Protein 6OS7 (pdb70)

B-factor: mean 21.11, std 11.61, range [9.56, 206.02]

Nearest PDB structures (foldseek):
  6os7-assembly1_A-2  TM=1.002E+00  e=6.801E-70  Escherichia coli K-12
  4hgv-assembly1_B  TM=9.890E-01  e=6.592E-50  Sinorhizobium meliloti 1021
  3e04-assembly1_A  TM=9.870E-01  e=7.186E-49  Homo sapiens
  3gtd-assembly1_B-2  TM=9.877E-01  e=9.592E-42  Rickettsia prowazekii str. Madrid E
  6s43-assembly1_A  TM=9.532E-01  e=1.723E-41  Mycobacterium tuberculosis

Secondary structure (DSSP, 8-state):
---EEEEEETTEEEEEETT----HHHHHHHHH---SS-B--HHHHHHHHHHHHHHHHHHHHTTSS-HHHHHHHHHHHHHHHTTS-GGG---BSSS-TT-HHHHHHHHHHHHHHHHHHTT--SSTT-SS-IIIIITTT--HHHHHHHHHHHHHHHHIIIIIHHHHHHHHHHHHHHHHHTTT-EEEEEETTEEEEEEEHHHHHHHHHHHHHHHHHHHHHHHHHHTEE-TT-TTTSS-TTS-TTHHHHHHHHHHHHHTS--EE-S-HHHHHH--HHHHHHHHHHHHHHHHHHHHHHHHHHHT--SSSS--SEE----------HHHHHHHHHHHHHHHHHHHHHHHHTT-BTTB---HHHHHHHHHHHHHHHHHHHHHHHHHTGGG-EE-HHHHHHHHHHSSGGGGGGHHHH-HHHHHHHHHHHHHHT--HHHHHHHHTSS-HHHHHHH--GGGS--/-EEEEEETTEEEEEETT----HHHHHHHHH---SS-B--HHHHHHHHHHHHHHHHHHHHTTSS-HHHHHHHHHHHHHHHTTS-GGG---BSSS-TT-HHHHHHHHHHHHHHHHHHTT--SSTT-SS-IIIIITTT--HHHHHHHHHHHHHHHHIIIIIHHHHHHHHHHHHHHHHHTTT-EEEEEETTEEEEEEEHHHHHHHHHHHHHHHHHHHHHHHHHHTEE-TT-TTTSS-TTS-TTHHHHHHHHHHHHHTS--EE-S-HHHHHH--HHHHHHHHHHHHHHHHHHHHHHHHHHHT--SSSS---EE----S---TTSTT----HHHHHHHHHHHHHHHHHHHHHHHHTT-BTTB---HHHHHHHHHHHHHHHHHHHHHHHHHTGGG-EE-HHHHHHHHHHSSGGGGGGGGG--HHHHHHT--HHHHHHHTTSS-TTHHHHH--GGGS--

Sequence (905 aa):
MNTVRSEKDSMGAIDVVPADKLWGAQTQRSSLLEHFRRISTEKMPTSLIHALALTKRAAAKVNEDLGLLSEEKASAIRQAADEVLAGQHDDDEFPLAIWQTTGSGTQSNMMNMNEVLANRASELLGGVRGMMEAKVHPNDDVNKSQSSNDVFPTAMHVAALLALRKQLIPQLKTLTQTLNEKSSRAFADIVKIGRTHLQDATTPLTLGQEISGWVAMLEHNLKHIEYSLPHVAELALGGTAVGTGLNTHPEYARRVVADELAVITCAPFVTAPNKFEALATCDALVQAHGALKGLAASLMKIANDVRWLASGPRCGIGEISSIPENEPKKVVNNPTQCEALTMLCCQVMGNDVAINMGGASGNFELNVFRPMVIHNFLQSVRLLADGMESFNKHCAVGIEPNNRERINQLLNESSLMLVTALNTTHIGYDKAAEIAKKAHKEGLTLKAAALALGYLSEAEFDSSWVRPEQMVGTVRSEKDSMGAIDVVPADKLWGAQTQRSSLEHFRISTEKMPTSLLIHALLALTKRAAAKVNEDLGLLSEEKASSAIRQAADEVLAGQHDDDEFPLAIWQTTGSGTQQSNMNMNEVLANRASELLGGVRGMEAKVHPNDDVNKSQSSNDVFPTAMHVAALLALRKQQLIPQLKTLTQTLNEKSRAFADIVKIGRTHLQDATPLTLGQEISGWVAMLEHNLKHIEYSLPHVAELALGGTAVGTGLNTHPEYARRVVADELAVITCAPFVTAPNKFEALLATCDALVQAHGALKGLAASLMKIANDVRWLASGPRCGIIGEISSIPENEPGSSSIMPGKVNPTQCEALTMLCCQVMGNDVAINMGGASGNFELNVFRRPMVIHNFLQSVRLLADGMEESFNKHCAVGIEPNRRERINQLLNESLMLVTALNTHIAKKAHKEGLTLKAAALALGYLSEAEFDSWVRPEQMVG

Solvent-accessible surface area: 35955 Å² total; per-residue (Å²): 157,151,81,75,36,65,18,127,28,119,141,27,75,20,74,0,37,28,69,46,5,10,2,7,65,0,15,35,6,43,76,122,64,174,85,76,108,57,87,19,24,75,43,0,11,47,2,0,0,22,0,1,55,0,0,5,74,2,1,43,72,31,69,81,11,60,101,110,58,0,45,4,1,37,91,0,0,56,21,2,49,73,41,112,23,82,111,18,21,25,5,4,2,81,21,30,18,1,0,45,35,2,1,20,2,0,0,9,0,0,0,10,56,0,0,49,54,45,66,18,86,70,13,128,133,27,106,3,84,31,68,89,11,4,20,56,27,21,21,14,14,0,0,0,4,0,0,0,24,0,4,0,1,29,8,1,91,136,85,0,14,53,43,0,109,64,0,18,96,10,0,56,92,23,13,176,64,10,58,116,12,15,0,4,0,18,14,69,117,124,78,9,32,0,0,7,1,2,43,7,0,25,4,3,8,6,2,0,96,34,3,33,116,18,1,69,62,6,25,82,12,0,6,27,2,3,2,7,0,15,35,2,6,19,9,36,134,33,66,129,85,1,23,152,89,0,1,66,20,0,24,108,54,23,107,4,79,5,77,36,2,109,26,29,26,6,16,0,6,6,3,8,3,0,0,13,1,0,1,7,0,0,3,0,0,0,0,0,25,5,1,0,24,0,0,74,135,0,26,31,46,134,210,132,34,27,10,0,3,47,40,46,114,70,76,163,215,58,68,34,46,35,0,64,49,2,12,134,22,0,78,85,0,29,40,5,1,56,33,0,3,129,0,1,6,38,0,38,8,8,2,0,39,84,5,4,34,0,0,28,13,0,3,44,0,2,105,48,0,1,83,9,0,72,37,2,14,116,74,3,0,76,26,1,86,18,54,136,155,64,2,76,79,38,2,93,95,8,53,73,6,20,69,18,0,49,129,88,32,31,155,121,88,2,43,75,0,20,154,39,1,133,141,77,71,58,55,6,52,42,0,0,73,71,54,63,63,16,52,91,74,70,21,67,77,60,10,83,16,93,140,14,13,93,154,79,39,59,17,128,37,127,134,18,69,20,87,0,41,42,113,40,6,14,0,3,48,0,25,36,3,40,95,116,62,192,88,73,108,58,94,19,22,80,37,0,12,45,2,0,0,21,0,1,56,0,0,5,65,3,1,40,76,29,67,78,12,58,125,114,57,0,52,4,1,36,89,0,0,55,21,3,53,70,42,111,18,97,94,12,19,32,6,4,1,80,20,33,18,0,0,37,29,2,0,11,1,0,0,7,0,0,0,8,56,0,0,50,56,48,69,18,86,67,11,129,130,27,107,2,81,29,63,90,10,4,23,58,25,20,23,16,15,0,0,0,6,0,0,0,26,0,4,0,2,20,9,1,93,139,73,0,14,56,48,0,106,56,0,20,115,12,0,64,106,24,12,190,72,7,49,133,27,18,0,4,0,19,15,73,115,122,89,9,22,0,0,7,0,2,42,7,0,25,3,3,9,6,1,0,89,33,4,24,95,15,1,54,69,6,26,77,11,0,6,25,1,3,1,7,0,14,32,2,7,21,12,40,138,33,66,127,82,1,22,155,90,0,1,63,25,0,25,108,49,17,107,5,81,6,76,35,2,107,26,26,26,6,15,0,6,7,3,7,3,0,0,13,1,0,1,8,0,0,2,0,0,0,0,0,24,4,0,0,22,0,0,74,132,0,26,30,42,85,205,132,34,26,11,0,4,47,24,46,102,72,85,134,58,59,119,157,112,109,39,115,52,77,26,44,32,0,65,49,2,11,132,22,0,77,84,0,28,41,6,1,58,34,0,3,128,0,1,6,39,1,38,9,6,2,0,39,84,5,4,34,0,0,28,13,0,2,43,0,1,90,49,0,1,89,9,0,54,38,1,14,123,74,2,0,74,23,0,80,11,50,129,148,70,2,75,69,40,2,67,104,11,62,46,5,44,54,23,14,102,131,83,115,54,149,68,1,128,151,98,70,63,63,9,53,42,2,11,64,72,78,62,140,15,41,114,71,65,23,72,71,66,10,83,12,90,136,10,27,70

GO terms:
  GO:0004333 fumarate hydratase activity (F, IDA)
  GO:0042802 identical protein binding (F, IDA)
  GO:0006979 response to oxidative stress (P, IEP)

Organism: Escherichia coli (strain K12) (NCBI:txid83333)

CATH classification: 1.10.275.10 (+2 more: 1.20.200.10, 1.10.40.30)

InterPro domains:
  IPR000362 Fumarate lyase family [PR00149] (134-152)
  IPR000362 Fumarate lyase family [PR00149] (180-198)
  IPR000362 Fumarate lyase family [PR00149] (271-298)
  IPR000362 Fumarate lyase family [PR00149] (317-333)
  IPR005677 Fumarate hydratase, class II [MF_00743] (4-462)
  IPR005677 Fumarate hydratase, class II [PTHR11444] (2-462)
  IPR005677 Fumarate hydratase, class II [TIGR00979] (4-461)
  IPR005677 Fumarate hydratase, class II [cd01362] (5-459)
  IPR008948 L-Aspartase-like [SSF48557] (5-459)
  IPR018951 Fumarase C, C-terminal [PF10415] (408-460)
  IPR020557 Fumarate lyase, conserved site [PS00163] (317-326)
  IPR022761 Fumarate lyase, N-terminal [PF00206] (12-342)
  IPR024083 Fumarase/histidase, N-terminal [G3DSA:1.10.275.10] (5-138)

Structure (mmCIF, N/CA/C/O backbone):
data_6OS7
#
_entry.id   6OS7
#
_cell.length_a   103.521
_cell.length_b   217.598
_cell.length_c   86.266
_cell.angle_alpha   90.00
_cell.angle_beta   90.00
_cell.angle_gamma   90.00
#
_symmetry.space_group_name_H-M   'C 2 2 21'
#
loop_
_entity.id
_entity.type
_entity.pdbx_description
1 polymer 'Fumarate hydratase class II'
2 non-polymer 'CITRATE ANION'
3 non-polymer GLYCEROL
4 water water
#
loop_
_atom_site.group_PDB
_atom_site.id
_atom_site.type_symbol
_atom_site.label_atom_id
_atom_site.label_alt_id
_atom_site.label_comp_id
_atom_site.label_asym_id
_atom_site.label_entity_id
_atom_site.label_seq_id
_atom_site.pdbx_PDB_ins_code
_atom_site.Cartn_x
_atom_site.Cartn_y
_atom_site.Cartn_z
_atom_site.occupancy
_atom_site.B_iso_or_equiv
_atom_site.auth_seq_id
_atom_site.auth_comp_id
_atom_site.auth_asym_id
_atom_site.auth_atom_id
_atom_site.pdbx_PDB_model_num
ATOM 1 N N . MET A 1 1 ? 6.672 -11.778 29.496 1.00 29.87 1 MET A N 1
ATOM 2 C CA . MET A 1 1 ? 7.612 -12.674 30.166 1.00 27.31 1 MET A CA 1
ATOM 3 C C . MET A 1 1 ? 8.003 -12.152 31.551 1.00 24.26 1 MET A C 1
ATOM 4 O O . MET A 1 1 ? 8.245 -10.966 31.731 1.00 26.01 1 MET A O 1
ATOM 9 N N . ASN A 1 2 ? 8.074 -13.045 32.535 1.00 17.94 2 ASN A N 1
ATOM 10 C CA . ASN A 1 2 ? 8.474 -12.645 33.881 1.00 16.69 2 ASN A CA 1
ATOM 11 C C . ASN A 1 2 ? 9.983 -12.700 34.083 1.00 16.71 2 ASN A C 1
ATOM 12 O O . ASN A 1 2 ? 10.535 -11.913 34.860 1.00 18.07 2 ASN A O 1
ATOM 17 N N . THR A 1 3 ? 10.661 -13.619 33.406 1.00 15.98 3 THR A N 1
ATOM 18 C CA . THR A 1 3 ? 12.085 -13.832 33.624 1.00 15.41 3 THR A CA 1
ATOM 19 C C . THR A 1 3 ? 12.875 -12.577 33.263 1.00 14.89 3 THR A C 1
ATOM 20 O O . THR A 1 3 ? 12.536 -11.841 32.327 1.00 16.05 3 THR A O 1
ATOM 24 N N . VAL A 1 4 ? 13.947 -12.335 34.017 1.00 15.34 4 VAL A N 1
ATOM 25 C CA . VAL A 1 4 ? 14.785 -11.159 33.840 1.00 16.03 4 VAL A CA 1
ATOM 26 C C . VAL A 1 4 ? 16.191 -11.582 33.440 1.00 17.19 4 VAL A C 1
ATOM 27 O O . VAL A 1 4 ? 16.579 -12.750 33.540 1.00 19.67 4 VAL A O 1
ATOM 31 N N . ARG A 1 5 ? 16.948 -10.593 32.971 1.00 18.69 5 ARG A N 1
ATOM 32 C CA . ARG A 1 5 ? 18.370 -10.690 32.696 1.00 23.97 5 ARG A CA 1
ATOM 33 C C . ARG A 1 5 ? 19.024 -9.557 33.475 1.00 26.62 5 ARG A C 1
ATOM 34 O O . ARG A 1 5 ? 18.586 -8.404 33.375 1.00 28.02 5 ARG A O 1
ATOM 42 N N . SER A 1 6 ? 20.017 -9.887 34.298 1.00 30.26 6 SER A N 1
ATOM 43 C CA . SER A 1 6 ? 20.679 -8.902 35.143 1.00 34.07 6 SER A CA 1
ATOM 44 C C . SER A 1 6 ? 21.803 -8.236 34.369 1.00 35.90 6 SER A C 1
ATOM 45 O O . SER A 1 6 ? 22.677 -8.915 33.819 1.00 37.77 6 SER A O 1
ATOM 48 N N . GLU A 1 7 ? 21.781 -6.910 34.344 1.00 36.17 7 GLU A N 1
ATOM 49 C CA . GLU A 1 7 ? 22.857 -6.111 33.787 1.00 38.35 7 GLU A CA 1
ATOM 50 C C . GLU A 1 7 ? 23.339 -5.121 34.835 1.00 43.91 7 GLU A C 1
ATOM 51 O O . GLU A 1 7 ? 22.609 -4.766 35.763 1.00 44.37 7 GLU A O 1
ATOM 57 N N . LYS A 1 8 ? 24.580 -4.674 34.677 1.00 48.33 8 LYS A N 1
ATOM 58 C CA . LYS A 1 8 ? 25.229 -3.842 35.679 1.00 52.96 8 LYS A CA 1
ATOM 59 C C . LYS A 1 8 ? 25.882 -2.645 35.008 1.00 54.81 8 LYS A C 1
ATOM 60 O O . LYS A 1 8 ? 26.543 -2.791 33.975 1.00 55.40 8 LYS A O 1
ATOM 66 N N . ASP A 1 9 ? 25.678 -1.461 35.589 1.00 55.47 9 ASP A N 1
ATOM 67 C CA . ASP A 1 9 ? 26.420 -0.267 35.201 1.00 55.67 9 ASP A CA 1
ATOM 68 C C . ASP A 1 9 ? 27.028 0.363 36.448 1.00 55.11 9 ASP A C 1
ATOM 69 O O . ASP A 1 9 ? 26.990 -0.243 37.523 1.00 54.70 9 ASP A O 1
ATOM 74 N N . SER A 1 10 ? 27.575 1.577 36.330 1.00 54.66 10 SER A N 1
ATOM 75 C CA . SER A 1 10 ? 28.287 2.178 37.455 1.00 52.99 10 SER A CA 1
ATOM 76 C C . SER A 1 10 ? 27.404 2.395 38.680 1.00 51.51 10 SER A C 1
ATOM 77 O O . SER A 1 10 ? 27.938 2.629 39.770 1.00 52.12 10 SER A O 1
ATOM 80 N N . MET A 1 11 ? 26.081 2.328 38.536 1.00 49.07 11 MET A N 1
ATOM 81 C CA . MET A 1 11 ? 25.184 2.472 39.675 1.00 47.96 11 MET A CA 1
ATOM 82 C C . MET A 1 11 ? 24.809 1.145 40.313 1.00 49.11 11 MET A C 1
ATOM 83 O O . MET A 1 11 ? 24.126 1.144 41.344 1.00 50.27 11 MET A O 1
ATOM 88 N N . GLY A 1 12 ? 25.218 0.025 39.726 1.00 47.83 12 GLY A N 1
ATOM 89 C CA . GLY A 1 12 ? 24.885 -1.274 40.266 1.00 46.56 12 GLY A CA 1
ATOM 90 C C . GLY A 1 12 ? 24.156 -2.151 39.272 1.00 44.44 12 GLY A C 1
ATOM 91 O O . GLY A 1 12 ? 24.151 -1.880 38.068 1.00 44.48 12 GLY A O 1
ATOM 92 N N . ALA A 1 13 ? 23.538 -3.213 39.769 1.00 42.04 13 ALA A N 1
ATOM 93 C CA . ALA A 1 13 ? 22.837 -4.157 38.917 1.00 38.74 13 ALA A CA 1
ATOM 94 C C . ALA A 1 13 ? 21.385 -3.731 38.745 1.00 36.67 13 ALA A C 1
ATOM 95 O O . ALA A 1 13 ? 20.784 -3.135 39.643 1.00 38.22 13 ALA A O 1
ATOM 97 N N . ILE A 1 14 ? 20.829 -4.032 37.572 1.00 33.18 14 ILE A N 1
ATOM 98 C CA . ILE A 1 14 ? 19.425 -3.758 37.277 1.00 29.01 14 ILE A CA 1
ATOM 99 C C . ILE A 1 14 ? 18.868 -4.860 36.386 1.00 27.19 14 ILE A C 1
ATOM 100 O O . ILE A 1 14 ? 19.512 -5.284 35.419 1.00 28.64 14 ILE A O 1
ATOM 105 N N . ASP A 1 15 ? 17.664 -5.316 36.713 1.00 24.30 15 ASP A N 1
ATOM 106 C CA . ASP A 1 15 ? 17.000 -6.351 35.936 1.00 22.43 15 ASP A CA 1
ATOM 107 C C . ASP A 1 15 ? 16.305 -5.767 34.711 1.00 19.70 15 ASP A C 1
ATOM 108 O O . ASP A 1 15 ? 15.632 -4.732 34.785 1.00 20.15 15 ASP A O 1
ATOM 113 N N . VAL A 1 16 ? 16.448 -6.465 33.591 1.00 18.53 16 VAL A N 1
ATOM 114 C CA A VAL A 1 16 ? 15.858 -6.108 32.303 0.82 18.15 16 VAL A CA 1
ATOM 115 C CA B VAL A 1 16 ? 15.791 -6.081 32.348 0.18 17.86 16 VAL A CA 1
ATOM 116 C C . VAL A 1 16 ? 14.978 -7.282 31.879 1.00 17.29 16 VAL A C 1
ATOM 117 O O . VAL A 1 16 ? 15.343 -8.429 32.164 1.00 17.86 16 VAL A O 1
ATOM 124 N N . PRO A 1 17 ? 13.851 -7.081 31.192 1.00 16.87 17 PRO A N 1
ATOM 125 C CA . PRO A 1 17 ? 13.066 -8.243 30.739 1.00 17.48 17 PRO A CA 1
ATOM 126 C C . PRO A 1 17 ? 13.903 -9.118 29.817 1.00 16.57 17 PRO A C 1
ATOM 127 O O . PRO A 1 17 ? 14.539 -8.627 28.882 1.00 17.08 17 PRO A O 1
ATOM 131 N N . ALA A 1 18 ? 13.892 -10.429 30.077 1.00 16.85 18 ALA A N 1
ATOM 132 C CA . ALA A 1 18 ? 14.744 -11.329 29.308 1.00 17.98 18 ALA A CA 1
ATOM 133 C C . ALA A 1 18 ? 14.365 -11.383 27.831 1.00 18.40 18 ALA A C 1
ATOM 134 O O . ALA A 1 18 ? 15.228 -11.679 26.990 1.00 20.77 18 ALA A O 1
ATOM 136 N N . ASP A 1 19 ? 13.111 -11.102 27.487 1.00 18.29 19 ASP A N 1
ATOM 137 C CA . ASP A 1 19 ? 12.669 -11.165 26.100 1.00 18.50 19 ASP A CA 1
ATOM 138 C C . ASP A 1 19 ? 12.836 -9.841 25.359 1.00 16.89 19 ASP A C 1
ATOM 139 O O . ASP A 1 19 ? 12.297 -9.692 24.259 1.00 20.28 19 ASP A O 1
ATOM 144 N N . LYS A 1 20 ? 13.572 -8.888 25.920 1.00 16.04 20 LYS A N 1
ATOM 145 C CA . LYS A 1 20 ? 13.807 -7.610 25.264 1.00 16.30 20 LYS A CA 1
ATOM 146 C C . LYS A 1 20 ? 15.281 -7.447 24.920 1.00 15.98 20 LYS A C 1
ATOM 147 O O . LYS A 1 20 ? 16.165 -8.072 25.519 1.00 17.96 20 LYS A O 1
ATOM 153 N N . LEU A 1 21 ? 15.535 -6.595 23.930 1.00 15.55 21 LEU A N 1
ATOM 154 C CA . LEU A 1 21 ? 16.884 -6.337 23.440 1.00 15.78 21 LEU A CA 1
ATOM 155 C C . LEU A 1 21 ? 17.519 -5.087 24.038 1.00 16.15 21 LEU A C 1
ATOM 156 O O . LEU A 1 21 ? 18.698 -4.825 23.771 1.00 16.53 21 LEU A O 1
ATOM 161 N N . TRP A 1 22 ? 16.772 -4.291 24.800 1.00 16.09 22 TRP A N 1
ATOM 162 C CA . TRP A 1 22 ? 17.370 -3.117 25.416 1.00 14.44 22 TRP A CA 1
ATOM 163 C C . TRP A 1 22 ? 18.229 -3.513 26.618 1.00 16.18 22 TRP A C 1
ATOM 164 O O . TRP A 1 22 ? 18.302 -4.683 27.006 1.00 17.16 22 TRP A O 1
ATOM 175 N N . GLY A 1 23 ? 18.906 -2.526 27.210 1.00 15.19 23 GLY A N 1
ATOM 176 C CA . GLY A 1 23 ? 19.811 -2.801 28.305 1.00 17.38 23 GLY A CA 1
ATOM 177 C C . GLY A 1 23 ? 19.606 -1.938 29.532 1.00 17.41 23 GLY A C 1
ATOM 178 O O . GLY A 1 23 ? 18.527 -1.377 29.747 1.00 16.15 23 GLY A O 1
ATOM 179 N N . ALA A 1 24 ? 20.660 -1.825 30.344 1.00 20.23 24 ALA A N 1
ATOM 180 C CA . ALA A 1 24 ? 20.552 -1.181 31.651 1.00 20.00 24 ALA A CA 1
ATOM 181 C C . ALA A 1 24 ? 20.119 0.282 31.544 1.00 19.47 24 ALA A C 1
ATOM 182 O O . ALA A 1 24 ? 19.299 0.749 32.345 1.00 20.54 24 ALA A O 1
ATOM 184 N N . GLN A 1 25 ? 20.676 1.033 30.586 1.00 20.64 25 GLN A N 1
ATOM 185 C CA . GLN A 1 25 ? 20.338 2.453 30.482 1.00 22.18 25 GLN A CA 1
ATOM 186 C C . GLN A 1 25 ? 18.879 2.654 30.094 1.00 19.72 25 GLN A C 1
ATOM 187 O O . GLN A 1 25 ? 18.191 3.521 30.654 1.00 20.89 25 GLN A O 1
ATOM 193 N N . THR A 1 26 ? 18.393 1.882 29.121 1.00 18.56 26 THR A N 1
ATOM 194 C CA . THR A 1 26 ? 16.983 1.963 28.758 1.00 15.78 26 THR A CA 1
ATOM 195 C C . THR A 1 26 ? 16.098 1.601 29.947 1.00 15.60 26 THR A C 1
ATOM 196 O O . THR A 1 26 ? 15.087 2.267 30.210 1.00 15.98 26 THR A O 1
ATOM 200 N N . GLN A 1 27 ? 16.473 0.556 30.692 1.00 15.10 27 GLN A N 1
ATOM 201 C CA . GLN A 1 27 ? 15.670 0.152 31.843 1.00 14.92 27 GLN A CA 1
ATOM 202 C C . GLN A 1 27 ? 15.604 1.248 32.896 1.00 15.80 27 GLN A C 1
ATOM 203 O O . GLN A 1 27 ? 14.535 1.510 33.458 1.00 15.69 27 GLN A O 1
ATOM 209 N N . ARG A 1 28 ? 16.738 1.884 33.198 1.00 18.33 28 ARG A N 1
ATOM 210 C CA . ARG A 1 28 ? 16.720 2.960 34.185 1.00 18.74 28 ARG A CA 1
ATOM 211 C C . ARG A 1 28 ? 15.841 4.117 33.717 1.00 19.45 28 ARG A C 1
ATOM 212 O O . ARG A 1 28 ? 15.085 4.696 34.510 1.00 19.72 28 ARG A O 1
ATOM 220 N N A SER A 1 29 ? 15.915 4.452 32.431 0.49 19.82 29 SER A N 1
ATOM 221 N N B SER A 1 29 ? 15.924 4.476 32.432 0.51 19.41 29 SER A N 1
ATOM 222 C CA A SER A 1 29 ? 15.122 5.555 31.904 0.49 20.62 29 SER A CA 1
ATOM 223 C CA B SER A 1 29 ? 15.096 5.569 31.920 0.51 19.93 29 SER A CA 1
ATOM 224 C C A SER A 1 29 ? 13.635 5.231 31.968 0.49 20.48 29 SER A C 1
ATOM 225 C C B SER A 1 29 ? 13.622 5.217 32.014 0.51 20.05 29 SER A C 1
ATOM 226 O O A SER A 1 29 ? 12.815 6.068 32.367 0.49 20.46 29 SER A O 1
ATOM 227 O O B SER A 1 29 ? 12.797 6.024 32.461 0.51 19.39 29 SER A O 1
ATOM 232 N N . LEU A 1 30 ? 13.270 4.007 31.588 1.00 18.88 30 LEU A N 1
ATOM 233 C CA A LEU A 1 30 ? 11.867 3.619 31.607 0.53 19.57 30 LEU A CA 1
ATOM 234 C CA B LEU A 1 30 ? 11.870 3.620 31.606 0.47 19.66 30 LEU A CA 1
ATOM 235 C C . LEU A 1 30 ? 11.314 3.627 33.024 1.00 17.95 30 LEU A C 1
ATOM 236 O O . LEU A 1 30 ? 10.140 3.968 33.232 1.00 19.88 30 LEU A O 1
ATOM 245 N N . GLU A 1 31 ? 12.156 3.324 34.011 1.00 17.15 31 GLU A N 1
ATOM 246 C CA . GLU A 1 31 ? 11.732 3.260 35.398 1.00 18.53 31 GLU A CA 1
ATOM 247 C C . GLU A 1 31 ? 11.646 4.648 36.040 1.00 18.27 31 GLU A C 1
ATOM 248 O O . GLU A 1 31 ? 10.834 4.844 36.951 1.00 20.68 31 GLU A O 1
ATOM 254 N N . HIS A 1 32 ? 12.441 5.629 35.572 1.00 16.36 32 HIS A N 1
ATOM 255 C CA . HIS A 1 32 ? 12.502 6.962 36.179 1.00 16.13 32 HIS A CA 1
ATOM 256 C C . HIS A 1 32 ? 11.627 8.007 35.493 1.00 15.05 32 HIS A C 1
ATOM 257 O O . HIS A 1 32 ? 11.446 9.094 36.059 1.00 16.17 32 HIS A O 1
ATOM 264 N N . PHE A 1 33 ? 11.093 7.726 34.302 1.00 15.08 33 PHE A N 1
ATOM 265 C CA . PHE A 1 33 ? 10.311 8.700 33.533 1.00 15.14 33 PHE A CA 1
ATOM 266 C C . PHE A 1 33 ? 8.969 8.088 33.135 1.00 15.85 33 PHE A C 1
ATOM 267 O O . PHE A 1 33 ? 8.650 7.919 31.956 1.00 17.80 33 PHE A O 1
ATOM 275 N N A ARG A 1 34 ? 8.175 7.740 34.148 0.50 14.98 34 ARG A N 1
ATOM 276 N N B ARG A 1 34 ? 8.170 7.759 34.150 0.50 15.04 34 ARG A N 1
ATOM 277 C CA A ARG A 1 34 ? 6.842 7.171 33.940 0.50 15.07 34 ARG A CA 1
ATOM 278 C CA B ARG A 1 34 ? 6.841 7.181 33.952 0.50 15.41 34 ARG A CA 1
ATOM 279 C C A ARG A 1 34 ? 5.838 8.318 33.852 0.50 15.34 34 ARG A C 1
ATOM 280 C C B ARG A 1 34 ? 5.834 8.322 33.853 0.50 15.53 34 ARG A C 1
ATOM 281 O O A ARG A 1 34 ? 5.036 8.565 34.752 0.50 16.65 34 ARG A O 1
ATOM 282 O O B ARG A 1 34 ? 5.029 8.572 34.750 0.50 16.91 34 ARG A O 1
ATOM 297 N N . ILE A 1 35 ? 5.914 9.038 32.736 1.00 14.00 35 ILE A N 1
ATOM 298 C CA . ILE A 1 35 ? 5.178 10.287 32.544 1.00 12.93 35 ILE A CA 1
ATOM 299 C C . ILE A 1 35 ? 4.293 10.148 31.316 1.00 12.64 35 ILE A C 1
ATOM 300 O O . ILE A 1 35 ? 4.798 10.089 30.183 1.00 13.31 35 ILE A O 1
ATOM 305 N N . SER A 1 36 ? 2.979 10.107 31.538 1.00 12.41 36 SER A N 1
ATOM 306 C CA . SER A 1 36 ? 1.987 10.109 30.450 1.00 12.89 36 SER A CA 1
ATOM 307 C C . SER A 1 36 ? 2.209 8.891 29.531 1.00 12.73 36 SER A C 1
ATOM 308 O O . SER A 1 36 ? 2.719 7.846 29.960 1.00 14.64 36 SER A O 1
ATOM 311 N N . THR A 1 37 ? 1.818 9.008 28.257 1.00 11.83 37 THR A N 1
ATOM 312 C CA . THR A 1 37 ? 1.779 7.884 27.334 1.00 13.20 37 THR A CA 1
ATOM 313 C C . THR A 1 37 ? 2.524 8.129 26.026 1.00 12.71 37 THR A C 1
ATOM 314 O O . THR A 1 37 ? 2.666 7.192 25.229 1.00 14.88 37 THR A O 1
ATOM 318 N N . GLU A 1 38 ? 2.988 9.349 25.770 1.00 11.87 38 GLU A N 1
ATOM 319 C CA . GLU A 1 38 ? 3.652 9.679 24.516 1.00 11.23 38 GLU A CA 1
ATOM 320 C C . GLU A 1 38 ? 5.068 9.114 24.489 1.00 11.62 38 GLU A C 1
ATOM 321 O O . GLU A 1 38 ? 5.846 9.330 25.425 1.00 12.04 38 GLU A O 1
ATOM 327 N N . LYS A 1 39 ? 5.377 8.433 23.400 1.00 12.84 39 LYS A N 1
ATOM 328 C CA . LYS A 1 39 ? 6.713 7.807 23.208 1.00 12.33 39 LYS A CA 1
ATOM 329 C C . LYS A 1 39 ? 7.306 8.344 21.903 1.00 13.60 39 LYS A C 1
ATOM 330 O O . LYS A 1 39 ? 6.639 9.049 21.174 1.00 13.14 39 LYS A O 1
ATOM 336 N N . MET A 1 40 ? 8.549 7.977 21.607 1.00 13.21 40 MET A N 1
ATOM 337 C CA . MET A 1 40 ? 9.111 8.373 20.321 1.00 13.29 40 MET A CA 1
ATOM 338 C C . MET A 1 40 ? 8.273 7.792 19.185 1.00 13.43 40 MET A C 1
ATOM 339 O O . MET A 1 40 ? 7.897 6.619 19.235 1.00 14.50 40 MET A O 1
ATOM 344 N N . PRO A 1 41 ? 7.962 8.570 18.151 1.00 12.52 41 PRO A N 1
ATOM 345 C CA . PRO A 1 41 ? 7.193 8.017 17.030 1.00 12.53 41 PRO A CA 1
ATOM 346 C C . PRO A 1 41 ? 8.088 7.148 16.155 1.00 12.18 41 PRO A C 1
ATOM 347 O O . PRO A 1 41 ? 9.316 7.273 16.150 1.00 12.81 41 PRO A O 1
ATOM 351 N N . THR A 1 42 ? 7.443 6.247 15.410 1.00 13.35 42 THR A N 1
ATOM 352 C CA . THR A 1 42 ? 8.180 5.324 14.545 1.00 14.72 42 THR A CA 1
ATOM 353 C C . THR A 1 42 ? 9.136 6.060 13.609 1.00 13.56 42 THR A C 1
ATOM 354 O O . THR A 1 42 ? 10.260 5.607 13.372 1.00 14.63 42 THR A O 1
ATOM 358 N N . SER A 1 43 ? 8.709 7.204 13.072 1.00 13.37 43 SER A N 1
ATOM 359 C CA . SER A 1 43 ? 9.563 7.959 12.156 1.00 12.44 43 SER A CA 1
ATOM 360 C C . SER A 1 43 ? 10.894 8.322 12.808 1.00 13.40 43 SER A C 1
ATOM 361 O O . SER A 1 43 ? 11.949 8.269 12.156 1.00 13.51 43 SER A O 1
ATOM 364 N N . LEU A 1 44 ? 10.862 8.711 14.089 1.00 13.38 44 LEU A N 1
ATOM 365 C CA . LEU A 1 44 ? 12.085 9.094 14.786 1.00 12.22 44 LEU A CA 1
ATOM 366 C C . LEU A 1 44 ? 12.944 7.876 15.095 1.00 12.44 44 LEU A C 1
ATOM 367 O O . LEU A 1 44 ? 14.169 7.918 14.926 1.00 12.84 44 LEU A O 1
ATOM 372 N N . ILE A 1 45 ? 12.324 6.784 15.556 1.00 12.61 45 ILE A N 1
ATOM 373 C CA . ILE A 1 45 ? 13.070 5.543 15.769 1.00 13.20 45 ILE A CA 1
ATOM 374 C C . ILE A 1 45 ? 13.791 5.130 14.488 1.00 12.68 45 ILE A C 1
ATOM 375 O O . ILE A 1 45 ? 14.975 4.768 14.504 1.00 13.79 45 ILE A O 1
ATOM 380 N N . HIS A 1 46 ? 13.080 5.164 13.358 1.00 13.33 46 HIS A N 1
ATOM 381 C CA . HIS A 1 46 ? 13.706 4.818 12.082 1.00 12.91 46 HIS A CA 1
ATOM 382 C C . HIS A 1 46 ? 14.854 5.762 11.750 1.00 12.64 46 HIS A C 1
ATOM 383 O O . HIS A 1 46 ? 15.898 5.327 11.247 1.00 13.74 46 HIS A O 1
ATOM 390 N N . ALA A 1 47 ? 14.673 7.064 11.999 1.00 13.08 47 ALA A N 1
ATOM 391 C CA . ALA A 1 47 ? 15.743 8.023 11.726 1.00 14.44 47 ALA A CA 1
ATOM 392 C C . ALA A 1 47 ? 16.964 7.761 12.603 1.00 14.17 47 ALA A C 1
ATOM 393 O O . ALA A 1 47 ? 18.104 7.917 12.145 1.00 14.97 47 ALA A O 1
ATOM 395 N N . LEU A 1 48 ? 16.753 7.351 13.864 1.00 13.15 48 LEU A N 1
ATOM 396 C CA . LEU A 1 48 ? 17.885 6.964 14.710 1.00 13.77 48 LEU A CA 1
ATOM 397 C C . LEU A 1 48 ? 18.599 5.745 14.142 1.00 13.72 48 LEU A C 1
ATOM 398 O O . LEU A 1 48 ? 19.836 5.680 14.150 1.00 14.25 48 LEU A O 1
ATOM 403 N N . ALA A 1 49 ? 17.835 4.757 13.664 1.00 13.49 49 ALA A N 1
ATOM 404 C CA . ALA A 1 49 ? 18.443 3.565 13.082 1.00 13.88 49 ALA A CA 1
ATOM 405 C C . ALA A 1 49 ? 19.246 3.915 11.837 1.00 13.86 49 ALA A C 1
ATOM 406 O O . ALA A 1 49 ? 20.358 3.401 11.647 1.00 14.38 49 ALA A O 1
ATOM 408 N N . LEU A 1 50 ? 18.699 4.788 10.975 1.00 14.49 50 LEU A N 1
ATOM 409 C CA . LEU A 1 50 ? 19.452 5.238 9.805 1.00 14.25 50 LEU A CA 1
ATOM 410 C C . LEU A 1 50 ? 20.750 5.915 10.220 1.00 14.85 50 LEU A C 1
ATOM 411 O O . LEU A 1 50 ? 21.801 5.704 9.598 1.00 14.90 50 LEU A O 1
ATOM 416 N N . THR A 1 51 ? 20.690 6.742 11.267 1.00 13.85 51 THR A N 1
ATOM 417 C CA . THR A 1 51 ? 21.876 7.453 11.735 1.00 14.19 51 THR A CA 1
ATOM 418 C C . THR A 1 51 ? 22.960 6.476 12.188 1.00 14.92 51 THR A C 1
ATOM 419 O O . THR A 1 51 ? 24.137 6.631 11.835 1.00 16.15 51 THR A O 1
ATOM 423 N N . LYS A 1 52 ? 22.578 5.449 12.957 1.00 15.06 52 LYS A N 1
ATOM 424 C CA . LYS A 1 52 ? 23.549 4.447 13.396 1.00 15.44 52 LYS A CA 1
ATOM 425 C C . LYS A 1 52 ? 24.072 3.625 12.224 1.00 14.73 52 LYS A C 1
ATOM 426 O O . LYS A 1 52 ? 25.244 3.224 12.213 1.00 16.05 52 LYS A O 1
ATOM 432 N N . ARG A 1 53 ? 23.205 3.325 11.251 1.00 15.19 53 ARG A N 1
ATOM 433 C CA . ARG A 1 53 ? 23.634 2.564 10.078 1.00 15.59 53 ARG A CA 1
ATOM 434 C C . ARG A 1 53 ? 24.687 3.327 9.291 1.00 15.34 53 ARG A C 1
ATOM 435 O O . ARG A 1 53 ? 25.687 2.749 8.841 1.00 16.38 53 ARG A O 1
ATOM 443 N N . ALA A 1 54 ? 24.470 4.630 9.107 1.00 15.74 54 ALA A N 1
ATOM 444 C CA . ALA A 1 54 ? 25.427 5.470 8.395 1.00 15.36 54 ALA A CA 1
ATOM 445 C C . ALA A 1 54 ? 26.730 5.607 9.170 1.00 15.84 54 ALA A C 1
ATOM 446 O O . ALA A 1 54 ? 27.819 5.529 8.586 1.00 16.97 54 ALA A O 1
ATOM 448 N N . ALA A 1 55 ? 26.641 5.804 10.487 1.00 15.74 55 ALA A N 1
ATOM 449 C CA . ALA A 1 55 ? 27.852 5.913 11.294 1.00 17.07 55 ALA A CA 1
ATOM 450 C C . ALA A 1 55 ? 28.670 4.628 11.235 1.00 16.79 55 ALA A C 1
ATOM 451 O O . ALA A 1 55 ? 29.901 4.677 11.149 1.00 18.25 55 ALA A O 1
ATOM 453 N N . ALA A 1 56 ? 28.008 3.465 11.293 1.00 17.10 56 ALA A N 1
ATOM 454 C CA . ALA A 1 56 ? 28.736 2.201 11.226 1.00 17.71 56 ALA A CA 1
ATOM 455 C C . ALA A 1 56 ? 29.475 2.073 9.903 1.00 17.31 56 ALA A C 1
ATOM 456 O O . ALA A 1 56 ? 30.624 1.622 9.869 1.00 19.25 56 ALA A O 1
ATOM 458 N N . LYS A 1 57 ? 28.830 2.468 8.803 1.00 17.04 57 LYS A N 1
ATOM 459 C CA . LYS A 1 57 ? 29.471 2.411 7.490 1.00 18.13 57 LYS A CA 1
ATOM 460 C C . LYS A 1 57 ? 30.707 3.303 7.430 1.00 18.39 57 LYS A C 1
ATOM 461 O O . LYS A 1 57 ? 31.769 2.884 6.953 1.00 18.76 57 LYS A O 1
ATOM 467 N N . VAL A 1 58 ? 30.588 4.547 7.903 1.00 18.56 58 VAL A N 1
ATOM 468 C CA . VAL A 1 58 ? 31.721 5.469 7.855 1.00 18.55 58 VAL A CA 1
ATOM 469 C C . VAL A 1 58 ? 32.829 5.014 8.798 1.00 19.07 58 VAL A C 1
ATOM 470 O O . VAL A 1 58 ? 34.014 5.049 8.446 1.00 20.57 58 VAL A O 1
ATOM 474 N N . ASN A 1 59 ? 32.474 4.574 10.008 1.00 18.82 59 ASN A N 1
ATOM 475 C CA . ASN A 1 59 ? 33.502 4.082 10.925 1.00 18.81 59 ASN A CA 1
ATOM 476 C C . ASN A 1 59 ? 34.271 2.916 10.313 1.00 20.03 59 ASN A C 1
ATOM 477 O O . ASN A 1 59 ? 35.488 2.802 10.495 1.00 21.09 59 ASN A O 1
ATOM 482 N N . GLU A 1 60 ? 33.579 2.042 9.577 1.00 20.11 60 GLU A N 1
ATOM 483 C CA . GLU A 1 60 ? 34.261 0.958 8.877 1.00 20.82 60 GLU A CA 1
ATOM 484 C C . GLU A 1 60 ? 35.179 1.499 7.787 1.00 20.97 60 GLU A C 1
ATOM 485 O O . GLU A 1 60 ? 36.339 1.080 7.679 1.00 22.84 60 GLU A O 1
ATOM 491 N N . ASP A 1 61 ? 34.676 2.426 6.962 1.00 21.26 61 ASP A N 1
ATOM 492 C CA . ASP A 1 61 ? 35.504 3.007 5.905 1.00 20.82 61 ASP A CA 1
ATOM 493 C C . ASP A 1 61 ? 36.779 3.615 6.476 1.00 21.84 61 ASP A C 1
ATOM 494 O O . ASP A 1 61 ? 37.839 3.565 5.843 1.00 24.93 61 ASP A O 1
ATOM 499 N N . LEU A 1 62 ? 36.691 4.216 7.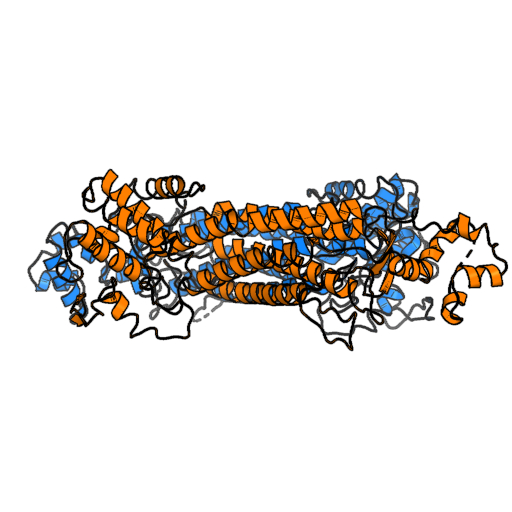657 1.00 22.14 62 LEU A N 1
ATOM 500 C CA . LEU A 1 62 ? 37.825 4.912 8.249 1.00 23.12 62 LEU A CA 1
ATOM 501 C C . LEU A 1 62 ? 38.745 3.995 9.047 1.00 24.54 62 LEU A C 1
ATOM 502 O O . LEU A 1 62 ? 39.729 4.478 9.620 1.00 26.65 62 LEU A O 1
ATOM 507 N N . GLY A 1 63 ? 38.456 2.695 9.099 1.00 24.18 63 GLY A N 1
ATOM 508 C CA . GLY A 1 63 ? 39.307 1.760 9.813 1.00 24.71 63 GLY A CA 1
ATOM 509 C C . GLY A 1 63 ? 39.110 1.752 11.311 1.00 25.74 63 GLY A C 1
ATOM 510 O O . GLY A 1 63 ? 39.940 1.182 12.028 1.00 27.66 63 GLY A O 1
ATOM 511 N N . LEU A 1 64 ? 38.025 2.348 11.802 1.00 25.35 64 LEU A N 1
ATOM 512 C CA . LEU A 1 64 ? 37.771 2.469 13.231 1.00 25.90 64 LEU A CA 1
ATOM 513 C C . LEU A 1 64 ? 36.884 1.361 13.777 1.00 26.66 64 LEU A C 1
ATOM 514 O O . LEU A 1 64 ? 36.861 1.146 14.995 1.00 29.44 64 LEU A O 1
ATOM 519 N N . LEU A 1 65 ? 36.152 0.661 12.917 1.00 25.34 65 LEU A N 1
ATOM 520 C CA . LEU A 1 65 ? 35.237 -0.389 13.339 1.00 25.26 65 LEU A CA 1
ATOM 521 C C . LEU A 1 65 ? 35.409 -1.568 12.397 1.00 24.99 65 LEU A C 1
ATOM 522 O O . LEU A 1 65 ? 35.486 -1.388 11.179 1.00 26.02 65 LEU A O 1
ATOM 527 N N . SER A 1 66 ? 35.469 -2.772 12.961 1.00 24.78 66 SER A N 1
ATOM 528 C CA . SER A 1 66 ? 35.722 -3.953 12.148 1.00 25.63 66 SER A CA 1
ATOM 529 C C . SER A 1 66 ? 34.577 -4.197 11.169 1.00 26.63 66 SER A C 1
ATOM 530 O O . SER A 1 66 ? 33.424 -3.819 11.406 1.00 26.72 66 SER A O 1
ATOM 533 N N . GLU A 1 67 ? 34.920 -4.836 10.050 1.00 29.38 67 GLU A N 1
ATOM 534 C CA . GLU A 1 67 ? 33.926 -5.206 9.051 1.00 32.08 67 GLU A CA 1
ATOM 535 C C . GLU A 1 67 ? 32.838 -6.079 9.662 1.00 29.16 67 GLU A C 1
ATOM 536 O O . GLU A 1 67 ? 31.646 -5.878 9.400 1.00 28.16 67 GLU A O 1
ATOM 542 N N . GLU A 1 68 ? 33.229 -7.049 10.489 1.00 29.15 68 GLU A N 1
ATOM 543 C CA . GLU A 1 68 ? 32.260 -7.981 11.055 1.00 28.48 68 GLU A CA 1
ATOM 544 C C . GLU A 1 68 ? 31.247 -7.262 11.944 1.00 26.39 68 GLU A C 1
ATOM 545 O O . GLU A 1 68 ? 30.036 -7.495 11.831 1.00 26.06 68 GLU A O 1
ATOM 551 N N . LYS A 1 69 ? 31.718 -6.363 12.813 1.00 24.73 69 LYS A N 1
ATOM 552 C CA . LYS A 1 69 ? 30.801 -5.639 13.690 1.00 24.61 69 LYS A CA 1
ATOM 553 C C . LYS A 1 69 ? 29.984 -4.611 12.917 1.00 23.55 69 LYS A C 1
ATOM 554 O O . LYS A 1 69 ? 28.778 -4.468 13.152 1.00 23.89 69 LYS A O 1
ATOM 560 N N . ALA A 1 70 ? 30.622 -3.868 12.010 1.00 24.21 70 ALA A N 1
ATOM 561 C CA . ALA A 1 70 ? 29.893 -2.854 11.254 1.00 23.51 70 ALA A CA 1
ATOM 562 C C . ALA A 1 70 ? 28.768 -3.483 10.440 1.00 22.26 70 ALA A C 1
ATOM 563 O O . ALA A 1 70 ? 27.651 -2.953 10.394 1.00 23.21 70 ALA A O 1
ATOM 565 N N . SER A 1 71 ? 29.044 -4.623 9.801 1.00 22.67 71 SER A N 1
ATOM 566 C CA . SER A 1 71 ? 28.031 -5.296 8.996 1.00 24.17 71 SER A CA 1
ATOM 567 C C . SER A 1 71 ? 26.878 -5.795 9.863 1.00 23.23 71 SER A C 1
ATOM 568 O O . SER A 1 71 ? 25.704 -5.675 9.483 1.00 22.58 71 SER A O 1
ATOM 571 N N . ALA A 1 72 ? 27.191 -6.334 11.043 1.00 21.83 72 ALA A N 1
ATOM 572 C CA . ALA A 1 72 ? 26.144 -6.805 11.944 1.00 20.76 72 ALA A CA 1
ATOM 573 C C . ALA A 1 72 ? 25.288 -5.651 12.459 1.00 19.90 72 ALA A C 1
ATOM 574 O O . ALA A 1 72 ? 24.068 -5.793 12.588 1.00 20.35 72 ALA A O 1
ATOM 576 N N . ILE A 1 73 ? 25.903 -4.504 12.771 1.00 20.11 73 ILE A N 1
ATOM 577 C CA . ILE A 1 73 ? 25.128 -3.347 13.219 1.00 19.42 73 ILE A CA 1
ATOM 578 C C . ILE A 1 73 ? 24.206 -2.861 12.112 1.00 19.18 73 ILE A C 1
ATOM 579 O O . ILE A 1 73 ? 23.040 -2.531 12.353 1.00 18.93 73 ILE A O 1
ATOM 584 N N . ARG A 1 74 ? 24.712 -2.798 10.881 1.00 20.11 74 ARG A N 1
ATOM 585 C CA . ARG A 1 74 ? 23.865 -2.362 9.778 1.00 19.91 74 ARG A CA 1
ATOM 586 C C . ARG A 1 74 ? 22.705 -3.328 9.558 1.00 20.32 74 ARG A C 1
ATOM 587 O O . ARG A 1 74 ? 21.579 -2.904 9.274 1.00 19.35 74 ARG A O 1
ATOM 595 N N . GLN A 1 75 ? 22.950 -4.631 9.710 1.00 19.50 75 GLN A N 1
ATOM 596 C CA . GLN A 1 75 ? 21.867 -5.590 9.532 1.00 21.56 75 GLN A CA 1
ATOM 597 C C . GLN A 1 75 ? 20.811 -5.444 10.626 1.00 19.87 75 GLN A C 1
ATOM 598 O O . GLN A 1 75 ? 19.604 -5.508 10.348 1.00 19.54 75 GLN A O 1
ATOM 604 N N . ALA A 1 76 ? 21.242 -5.226 11.872 1.00 17.76 76 ALA A N 1
ATOM 605 C CA . ALA A 1 76 ? 20.288 -4.973 12.948 1.00 18.27 76 ALA A CA 1
ATOM 606 C C . ALA A 1 76 ? 19.480 -3.709 12.683 1.00 17.78 76 ALA A C 1
ATOM 607 O O . ALA A 1 76 ? 18.267 -3.677 12.920 1.00 16.97 76 ALA A O 1
ATOM 609 N N . ALA A 1 77 ? 20.135 -2.651 12.189 1.00 16.86 77 ALA A N 1
ATOM 610 C CA . ALA A 1 77 ? 19.417 -1.418 11.887 1.00 16.25 77 ALA A CA 1
ATOM 611 C C . ALA A 1 77 ? 18.395 -1.645 10.780 1.00 16.99 77 ALA A C 1
ATOM 612 O O . ALA A 1 77 ? 17.283 -1.103 10.826 1.00 17.24 77 ALA A O 1
ATOM 614 N N . ASP A 1 78 ? 18.752 -2.449 9.773 1.00 18.05 78 ASP A N 1
ATOM 615 C CA . ASP A 1 78 ? 17.798 -2.768 8.715 1.00 17.75 78 ASP A CA 1
ATOM 616 C C . ASP A 1 78 ? 16.583 -3.514 9.256 1.00 19.12 78 ASP A C 1
ATOM 617 O O . ASP A 1 78 ? 15.467 -3.312 8.765 1.00 18.26 78 ASP A O 1
ATOM 622 N N . GLU A 1 79 ? 16.769 -4.363 10.271 1.00 18.60 79 GLU A N 1
ATOM 623 C CA . GLU A 1 79 ? 15.622 -5.014 10.900 1.00 18.21 79 GLU A CA 1
ATOM 624 C C . GLU A 1 79 ? 14.699 -3.993 11.561 1.00 17.21 79 GLU A C 1
ATOM 625 O O . GLU A 1 79 ? 13.469 -4.103 11.463 1.00 17.27 79 GLU A O 1
ATOM 631 N N . VAL A 1 80 ? 15.271 -3.007 12.262 1.00 16.14 80 VAL A N 1
ATOM 632 C CA . VAL A 1 80 ? 14.452 -1.934 12.829 1.00 15.42 80 VAL A CA 1
ATOM 633 C C . VAL A 1 80 ? 13.677 -1.232 11.724 1.00 16.31 80 VAL A C 1
ATOM 634 O O . VAL A 1 80 ? 12.468 -0.993 11.840 1.00 17.08 80 VAL A O 1
ATOM 638 N N . LEU A 1 81 ? 14.366 -0.899 10.625 1.00 16.31 81 LEU A N 1
ATOM 639 C CA . LEU A 1 81 ? 13.727 -0.162 9.539 1.00 17.19 81 LEU A CA 1
ATOM 640 C C . LEU A 1 81 ? 12.624 -0.975 8.877 1.00 18.68 81 LEU A C 1
ATOM 641 O O . LEU A 1 81 ? 11.667 -0.400 8.341 1.00 20.40 81 LEU A O 1
ATOM 646 N N . ALA A 1 82 ? 12.742 -2.303 8.899 1.00 18.43 82 ALA A N 1
ATOM 647 C CA . ALA A 1 82 ? 11.750 -3.209 8.334 1.00 19.72 82 ALA A CA 1
ATOM 648 C C . ALA A 1 82 ? 10.587 -3.484 9.276 1.00 20.29 82 ALA A C 1
ATOM 649 O O . ALA A 1 82 ? 9.709 -4.283 8.933 1.00 21.60 82 ALA A O 1
ATOM 651 N N . GLY A 1 83 ? 10.563 -2.864 10.453 1.00 18.28 83 GLY A N 1
ATOM 652 C CA . GLY A 1 83 ? 9.435 -3.007 11.354 1.00 19.49 83 GLY A CA 1
ATOM 653 C C . GLY A 1 83 ? 9.480 -4.204 12.269 1.00 20.18 83 GLY A C 1
ATOM 654 O O . GLY A 1 83 ? 8.439 -4.613 12.785 1.00 22.04 83 GLY A O 1
ATOM 655 N N . GLN A 1 84 ? 10.659 -4.769 12.505 1.00 18.73 84 GLN A N 1
ATOM 656 C CA . GLN A 1 84 ? 10.784 -6.011 13.251 1.00 19.50 84 GLN A CA 1
ATOM 657 C C . GLN A 1 84 ? 11.004 -5.793 14.743 1.00 19.48 84 GLN A C 1
ATOM 658 O O . GLN A 1 84 ? 10.991 -6.769 15.502 1.00 21.55 84 GLN A O 1
ATOM 664 N N . HIS A 1 85 ? 11.198 -4.544 15.187 1.00 17.58 85 HIS A N 1
ATOM 665 C CA . HIS A 1 85 ? 11.591 -4.294 16.571 1.00 16.58 85 HIS A CA 1
ATOM 666 C C . HIS A 1 85 ? 10.847 -3.117 17.199 1.00 17.87 85 HIS A C 1
ATOM 667 O O . HIS A 1 85 ? 11.402 -2.426 18.058 1.00 17.00 85 HIS A O 1
ATOM 674 N N . ASP A 1 86 ? 9.591 -2.883 16.809 1.00 18.86 86 ASP A N 1
ATOM 675 C CA . ASP A 1 86 ? 8.884 -1.707 17.319 1.00 20.61 86 ASP A CA 1
ATOM 676 C C . ASP A 1 86 ? 8.712 -1.756 18.834 1.00 20.44 86 ASP A C 1
ATOM 677 O O . ASP A 1 86 ? 8.681 -0.705 19.485 1.00 24.34 86 ASP A O 1
ATOM 682 N N A ASP A 1 87 ? 8.595 -2.947 19.416 0.51 18.50 87 ASP A N 1
ATOM 683 N N B ASP A 1 87 ? 8.618 -2.960 19.406 0.49 18.98 87 ASP A N 1
ATOM 684 C CA A ASP A 1 87 ? 8.378 -3.056 20.855 0.51 18.80 87 ASP A CA 1
ATOM 685 C CA B ASP A 1 87 ? 8.401 -3.141 20.836 0.49 19.64 87 ASP A CA 1
ATOM 686 C C A ASP A 1 87 ? 9.666 -2.965 21.669 0.51 17.98 87 ASP A C 1
ATOM 687 C C B ASP A 1 87 ? 9.663 -2.951 21.668 0.49 18.51 87 ASP A C 1
ATOM 688 O O A ASP A 1 87 ? 9.635 -3.214 22.880 0.51 18.97 87 ASP A O 1
ATOM 689 O O B ASP A 1 87 ? 9.607 -3.105 22.894 0.49 19.40 87 ASP A O 1
ATOM 698 N N . GLU A 1 88 ? 10.787 -2.614 21.040 1.00 16.43 88 GLU A N 1
ATOM 699 C CA . GLU A 1 88 ? 12.067 -2.490 21.720 1.00 15.73 88 GLU A CA 1
ATOM 700 C C . GLU A 1 88 ? 12.384 -1.057 22.124 1.00 15.18 88 GLU A C 1
ATOM 701 O O . GLU A 1 88 ? 13.491 -0.793 22.597 1.00 14.53 88 GLU A O 1
ATOM 707 N N . PHE A 1 89 ? 11.430 -0.138 21.977 1.00 15.48 89 PHE A N 1
ATOM 708 C CA . PHE A 1 89 ? 11.651 1.297 22.192 1.00 14.80 89 PHE A CA 1
ATOM 709 C C . PHE A 1 89 ? 10.578 1.837 23.128 1.00 16.51 89 PHE A C 1
ATOM 710 O O . PHE A 1 89 ? 9.620 2.483 22.694 1.00 20.43 89 PHE A O 1
ATOM 718 N N . PRO A 1 90 ? 10.725 1.607 24.431 1.00 14.16 90 PRO A N 1
ATOM 719 C CA . PRO A 1 90 ? 9.640 1.869 25.386 1.00 15.86 90 PRO A CA 1
ATOM 720 C C . PRO A 1 90 ? 9.641 3.255 26.018 1.00 14.95 90 PRO A C 1
ATOM 721 O O . PRO A 1 90 ? 8.762 3.538 26.844 1.00 17.79 90 PRO A O 1
ATOM 725 N N . LEU A 1 91 ? 10.577 4.127 25.656 1.00 14.21 91 LEU A N 1
ATOM 726 C CA . LEU A 1 91 ? 10.831 5.335 26.429 1.00 14.89 91 LEU A CA 1
ATOM 727 C C . LEU A 1 91 ? 9.863 6.469 26.101 1.00 14.83 91 LEU A C 1
ATOM 728 O O . LEU A 1 91 ? 9.400 6.627 24.966 1.00 14.44 91 LEU A O 1
ATOM 733 N N . ALA A 1 92 ? 9.599 7.286 27.115 1.00 14.54 92 ALA A N 1
ATOM 734 C CA . ALA A 1 92 ? 8.711 8.435 26.983 1.00 13.03 92 ALA A CA 1
ATOM 735 C C . ALA A 1 92 ? 9.383 9.586 26.231 1.00 13.40 92 ALA A C 1
ATOM 736 O O . ALA A 1 92 ? 10.606 9.738 26.245 1.00 13.79 92 ALA A O 1
ATOM 738 N N . ILE A 1 93 ? 8.556 10.434 25.605 1.00 12.34 93 ILE A N 1
ATOM 739 C CA . ILE A 1 93 ? 9.028 11.747 25.157 1.00 10.94 93 ILE A CA 1
ATOM 740 C C . ILE A 1 93 ? 9.621 12.515 26.329 1.00 12.23 93 ILE A C 1
ATOM 741 O O . ILE A 1 93 ? 10.615 13.243 26.184 1.00 12.46 93 ILE A O 1
ATOM 746 N N . TRP A 1 94 ? 8.996 12.388 27.500 1.00 11.57 94 TRP A N 1
ATOM 747 C CA . TRP A 1 94 ? 9.293 13.222 28.671 1.00 11.33 94 TRP A CA 1
ATOM 748 C C . TRP A 1 94 ? 10.462 12.599 29.428 1.00 12.08 94 TRP A C 1
ATOM 749 O O . TRP A 1 94 ? 10.300 12.002 30.490 1.00 13.47 94 TRP A O 1
ATOM 760 N N . GLN A 1 95 ? 11.647 12.754 28.833 1.00 12.89 95 GLN A N 1
ATOM 761 C CA . GLN A 1 95 ? 12.887 12.121 29.284 1.00 13.25 95 GLN A CA 1
ATOM 762 C C . GLN A 1 95 ? 13.951 13.216 29.367 1.00 13.52 95 GLN A C 1
ATOM 763 O O . GLN A 1 95 ? 13.651 14.410 29.406 1.00 15.20 95 GLN A O 1
ATOM 769 N N A THR A 1 96 ? 15.226 12.826 29.410 0.61 13.92 96 THR A N 1
ATOM 770 N N B THR A 1 96 ? 15.215 12.805 29.381 0.39 13.81 96 THR A N 1
ATOM 771 C CA A THR A 1 96 ? 16.293 13.821 29.357 0.61 13.83 96 THR A CA 1
ATOM 772 C CA B THR A 1 96 ? 16.324 13.736 29.217 0.39 13.41 96 THR A CA 1
ATOM 773 C C A THR A 1 96 ? 16.172 14.652 28.083 0.61 13.49 96 THR A C 1
ATOM 774 C C B THR A 1 96 ? 16.059 14.675 28.044 0.39 12.47 96 THR A C 1
ATOM 775 O O A THR A 1 96 ? 15.896 14.131 26.997 0.61 14.49 96 THR A O 1
ATOM 776 O O B THR A 1 96 ? 15.566 14.255 26.993 0.39 12.69 96 THR A O 1
ATOM 783 N N . GLY A 1 97 ? 16.384 15.959 28.228 1.00 12.53 97 GLY A N 1
ATOM 784 C CA . GLY A 1 97 ? 16.090 16.933 27.187 1.00 13.46 97 GLY A CA 1
ATOM 785 C C . GLY A 1 97 ? 16.985 16.865 25.967 1.00 13.22 97 GLY A C 1
ATOM 786 O O . GLY A 1 97 ? 16.669 17.501 24.953 1.00 12.28 97 GLY A O 1
ATOM 787 N N . SER A 1 98 ? 18.098 16.136 26.041 1.00 12.20 98 SER A N 1
ATOM 788 C CA . SER A 1 98 ? 18.946 15.948 24.877 1.00 13.22 98 SER A CA 1
ATOM 789 C C . SER A 1 98 ? 18.529 14.754 24.036 1.00 14.40 98 SER A C 1
ATOM 790 O O . SER A 1 98 ? 19.063 14.584 22.933 1.00 15.74 98 SER A O 1
ATOM 793 N N . GLY A 1 99 ? 17.617 13.910 24.533 1.00 13.66 99 GLY A N 1
ATOM 794 C CA . GLY A 1 99 ? 17.347 12.644 23.884 1.00 13.77 99 GLY A CA 1
ATOM 795 C C . GLY A 1 99 ? 18.390 11.582 24.145 1.00 13.66 99 GLY A C 1
ATOM 796 O O . GLY A 1 99 ? 18.392 10.564 23.451 1.00 13.98 99 GLY A O 1
ATOM 797 N N . THR A 1 100 ? 19.283 11.794 25.120 1.00 13.21 100 THR A N 1
ATOM 798 C CA . THR A 1 100 ? 20.314 10.803 25.427 1.00 13.79 100 THR A CA 1
ATOM 799 C C . THR A 1 100 ? 19.718 9.419 25.643 1.00 13.61 100 THR A C 1
ATOM 800 O O . THR A 1 100 ? 20.286 8.404 25.205 1.00 14.15 100 THR A O 1
ATOM 804 N N . GLN A 1 101 ? 18.602 9.347 26.365 1.00 13.48 101 GLN A N 1
ATOM 805 C CA . GLN A 1 101 ? 18.081 8.038 26.738 1.00 13.60 101 GLN A CA 1
ATOM 806 C C . GLN A 1 101 ? 17.586 7.262 25.519 1.00 13.09 101 GLN A C 1
ATOM 807 O O . GLN A 1 101 ? 17.831 6.054 25.415 1.00 14.66 101 GLN A O 1
ATOM 813 N N . SER A 1 102 ? 16.942 7.934 24.557 1.00 12.17 102 SER A N 1
ATOM 814 C CA . SER A 1 102 ? 16.593 7.246 23.316 1.00 13.80 102 SER A CA 1
ATOM 815 C C . SER A 1 102 ? 17.824 6.925 22.459 1.00 13.69 102 SER A C 1
ATOM 816 O O . SER A 1 102 ? 17.842 5.890 21.776 1.00 14.00 102 SER A O 1
ATOM 819 N N . ASN A 1 103 ? 18.850 7.787 22.459 1.00 13.08 103 ASN A N 1
ATOM 820 C CA . ASN A 1 103 ? 20.105 7.415 21.810 1.00 14.02 103 ASN A CA 1
ATOM 821 C C . ASN A 1 103 ? 20.625 6.098 22.378 1.00 14.83 103 ASN A C 1
ATOM 822 O O . ASN A 1 103 ? 20.965 5.168 21.631 1.00 14.51 103 ASN A O 1
ATOM 827 N N . MET A 1 104 ? 20.680 5.997 23.710 1.00 14.70 104 MET A N 1
ATOM 828 C CA A MET A 1 104 ? 21.183 4.782 24.340 0.64 15.14 104 MET A CA 1
ATOM 829 C CA B MET A 1 104 ? 21.181 4.781 24.341 0.36 16.03 104 MET A CA 1
ATOM 830 C C . MET A 1 104 ? 20.261 3.596 24.089 1.00 14.73 104 MET A C 1
ATOM 831 O O . MET A 1 104 ? 20.733 2.459 23.990 1.00 15.79 104 MET A O 1
ATOM 840 N N . ASN A 1 105 ? 18.951 3.837 23.999 1.00 14.30 105 ASN A N 1
ATOM 841 C CA . ASN A 1 105 ? 18.009 2.771 23.675 1.00 14.25 105 ASN A CA 1
ATOM 842 C C . ASN A 1 105 ? 18.364 2.146 22.330 1.00 14.68 105 ASN A C 1
ATOM 843 O O . ASN A 1 105 ? 18.426 0.912 22.195 1.00 14.98 105 ASN A O 1
ATOM 848 N N . MET A 1 106 ? 18.639 2.985 21.321 1.00 14.37 106 MET A N 1
ATOM 849 C CA . MET A 1 106 ? 19.041 2.447 20.024 1.00 14.09 106 MET A CA 1
ATOM 850 C C . MET A 1 106 ? 20.406 1.754 20.114 1.00 13.46 106 MET A C 1
ATOM 851 O O . MET A 1 106 ? 20.597 0.677 19.535 1.00 14.68 106 MET A O 1
ATOM 856 N N . ASN A 1 107 ? 21.370 2.349 20.831 1.00 13.44 107 ASN A N 1
ATOM 857 C CA . ASN A 1 107 ? 22.685 1.712 20.971 1.00 13.94 107 ASN A CA 1
ATOM 858 C C . ASN A 1 107 ? 22.558 0.315 21.570 1.00 14.09 107 ASN A C 1
ATOM 859 O O . ASN A 1 107 ? 23.217 -0.634 21.116 1.00 15.73 107 ASN A O 1
ATOM 864 N N . GLU A 1 108 ? 21.743 0.179 22.627 1.00 14.31 108 GLU A N 1
ATOM 865 C CA . GLU A 1 108 ? 21.630 -1.099 23.330 1.00 14.82 108 GLU A CA 1
ATOM 866 C C . GLU A 1 108 ? 20.917 -2.145 22.481 1.00 14.65 108 GLU A C 1
ATOM 867 O O . GLU A 1 108 ? 21.359 -3.299 22.408 1.00 16.11 108 GLU A O 1
ATOM 873 N N . VAL A 1 109 ? 19.823 -1.756 21.824 1.00 15.22 109 VAL A N 1
ATOM 874 C CA . VAL A 1 109 ? 19.079 -2.696 20.989 1.00 14.67 109 VAL A CA 1
ATOM 875 C C . VAL A 1 109 ? 19.937 -3.171 19.820 1.00 15.43 109 VAL A C 1
ATOM 876 O O . VAL A 1 109 ? 20.024 -4.375 19.544 1.00 16.46 109 VAL A O 1
ATOM 880 N N . LEU A 1 110 ? 20.599 -2.239 19.124 1.00 15.01 110 LEU A N 1
ATOM 881 C CA . LEU A 1 110 ? 21.431 -2.640 17.989 1.00 14.51 110 LEU A CA 1
ATOM 882 C C . LEU A 1 110 ? 22.626 -3.482 18.432 1.00 15.74 110 LEU A C 1
ATOM 883 O O . LEU A 1 110 ? 23.001 -4.444 17.743 1.00 17.52 110 LEU A O 1
ATOM 888 N N . ALA A 1 111 ? 23.245 -3.145 19.568 1.00 15.86 111 ALA A N 1
ATOM 889 C CA . ALA A 1 111 ? 24.400 -3.922 20.017 1.00 16.42 111 ALA A CA 1
ATOM 890 C C . ALA A 1 111 ? 23.999 -5.349 20.362 1.00 17.57 111 ALA A C 1
ATOM 891 O O . ALA A 1 111 ? 24.681 -6.305 19.971 1.00 18.50 111 ALA A O 1
ATOM 893 N N . ASN A 1 112 ? 22.900 -5.509 21.107 1.00 17.48 112 ASN A N 1
ATOM 894 C CA . ASN A 1 112 ? 22.462 -6.844 21.502 1.00 16.88 112 ASN A CA 1
ATOM 895 C C . ASN A 1 112 ? 22.015 -7.662 20.295 1.00 17.65 112 ASN A C 1
ATOM 896 O O . ASN A 1 112 ? 22.306 -8.864 20.213 1.00 18.58 112 ASN A O 1
ATOM 901 N N . ARG A 1 113 ? 21.304 -7.040 19.349 1.00 18.14 113 ARG A N 1
ATOM 902 C CA . ARG A 1 113 ? 20.893 -7.782 18.158 1.00 18.38 113 ARG A CA 1
ATOM 903 C C . ARG A 1 113 ? 22.093 -8.116 17.275 1.00 19.76 113 ARG A C 1
ATOM 904 O O . ARG A 1 113 ? 22.182 -9.223 16.729 1.00 19.77 113 ARG A O 1
ATOM 912 N N . ALA A 1 114 ? 23.018 -7.164 17.114 1.00 20.33 114 ALA A N 1
ATOM 913 C CA . ALA A 1 114 ? 24.233 -7.439 16.352 1.00 20.32 114 ALA A CA 1
ATOM 914 C C . ALA A 1 114 ? 25.025 -8.578 16.978 1.00 21.40 114 ALA A C 1
ATOM 915 O O . ALA A 1 114 ? 25.589 -9.417 16.267 1.00 22.10 114 ALA A O 1
ATOM 917 N N . SER A 1 115 ? 25.080 -8.623 18.310 1.00 19.81 115 SER A N 1
ATOM 918 C CA . SER A 1 115 ? 25.745 -9.732 18.985 1.00 21.64 115 SER A CA 1
ATOM 919 C C . SER A 1 115 ? 25.123 -11.067 18.588 1.00 22.24 115 SER A C 1
ATOM 920 O O . SER A 1 115 ? 25.838 -12.023 18.256 1.00 22.90 115 SER A O 1
ATOM 923 N N . GLU A 1 116 ? 23.788 -11.149 18.609 1.00 21.65 116 GLU A N 1
ATOM 924 C CA . GLU A 1 116 ? 23.116 -12.375 18.180 1.00 21.20 116 GLU A CA 1
ATOM 925 C C . GLU A 1 116 ? 23.462 -12.714 16.737 1.00 21.98 116 GLU A C 1
ATOM 926 O O . GLU A 1 116 ? 23.676 -13.888 16.400 1.00 23.40 116 GLU A O 1
ATOM 932 N N . LEU A 1 117 ? 23.509 -11.704 15.863 1.00 22.11 117 LEU A N 1
ATOM 933 C CA . LEU A 1 117 ? 23.829 -11.953 14.463 1.00 22.80 117 LEU A CA 1
ATOM 934 C C . LEU A 1 117 ? 25.235 -12.508 14.284 1.00 25.60 117 LEU A C 1
ATOM 935 O O . LEU A 1 117 ? 25.495 -13.204 13.298 1.00 28.00 117 LEU A O 1
ATOM 940 N N . LEU A 1 118 ? 26.137 -12.235 15.223 1.00 25.23 118 LEU A N 1
ATOM 941 C CA . LEU A 1 118 ? 27.489 -12.773 15.206 1.00 26.55 118 LEU A CA 1
ATOM 942 C C . LEU A 1 118 ? 27.625 -14.064 16.014 1.00 28.48 118 LEU A C 1
ATOM 943 O O . LEU A 1 118 ? 28.751 -14.503 16.281 1.00 30.09 118 LEU A O 1
ATOM 948 N N . GLY A 1 119 ? 26.513 -14.682 16.402 1.00 27.92 119 GLY A N 1
ATOM 949 C CA . GLY A 1 119 ? 26.559 -15.924 17.152 1.00 27.90 119 GLY A CA 1
ATOM 950 C C . GLY A 1 119 ? 26.687 -15.763 18.649 1.00 28.78 119 GLY A C 1
ATOM 951 O O . GLY A 1 119 ? 26.942 -16.758 19.342 1.00 30.73 119 GLY A O 1
ATOM 952 N N . GLY A 1 120 ? 26.526 -14.546 19.166 1.00 27.11 120 GLY A N 1
ATOM 953 C CA . GLY A 1 120 ? 26.616 -14.264 20.582 1.00 26.47 120 GLY A CA 1
ATOM 954 C C . GLY A 1 120 ? 25.258 -14.168 21.249 1.00 26.53 120 GLY A C 1
ATOM 955 O O . GLY A 1 120 ? 24.235 -14.608 20.712 1.00 28.21 120 GLY A O 1
ATOM 956 N N . VAL A 1 121 ? 25.251 -13.584 22.449 1.00 26.38 121 VAL A N 1
ATOM 957 C CA . VAL A 1 121 ? 24.030 -13.447 23.241 1.00 26.00 121 VAL A CA 1
ATOM 958 C C . VAL A 1 121 ? 23.784 -11.986 23.594 1.00 24.59 121 VAL A C 1
ATOM 959 O O . VAL A 1 121 ? 24.614 -11.115 23.308 1.00 23.95 121 VAL A O 1
ATOM 963 N N . ARG A 1 122 ? 22.650 -11.712 24.231 1.00 24.33 122 ARG A N 1
ATOM 964 C CA . ARG A 1 122 ? 22.341 -10.380 24.732 1.00 24.47 122 ARG A CA 1
ATOM 965 C C . ARG A 1 122 ? 22.931 -10.208 26.121 1.00 25.18 122 ARG A C 1
ATOM 966 O O . ARG A 1 122 ? 23.111 -11.171 26.865 1.00 26.07 122 ARG A O 1
ATOM 974 N N . GLY A 1 123 ? 23.189 -8.956 26.482 1.00 23.51 123 GLY A N 1
ATOM 975 C CA . GLY A 1 123 ? 23.536 -8.647 27.853 1.00 24.55 123 GLY A CA 1
ATOM 976 C C . GLY A 1 123 ? 25.008 -8.413 28.109 1.00 26.47 123 GLY A C 1
ATOM 977 O O . GLY A 1 123 ? 25.753 -8.022 27.205 1.00 26.35 123 GLY A O 1
ATOM 978 N N . MET A 1 124 ? 25.434 -8.673 29.351 1.00 28.14 124 MET A N 1
ATOM 979 C CA A MET A 1 124 ? 26.807 -8.382 29.759 0.43 29.44 124 MET A CA 1
ATOM 980 C CA B MET A 1 124 ? 26.804 -8.351 29.734 0.57 28.50 124 MET A CA 1
ATOM 981 C C . MET A 1 124 ? 27.832 -9.087 28.882 1.00 29.47 124 MET A C 1
ATOM 982 O O . MET A 1 124 ? 28.940 -8.576 28.686 1.00 30.29 124 MET A O 1
ATOM 991 N N . GLU A 1 125 ? 27.494 -10.265 28.359 1.00 29.86 125 GLU A N 1
ATOM 992 C CA . GLU A 1 125 ? 28.436 -11.046 27.562 1.00 32.32 125 GLU A CA 1
ATOM 993 C C . GLU A 1 125 ? 28.331 -10.796 26.064 1.00 29.04 125 GLU A C 1
ATOM 994 O O . GLU A 1 125 ? 28.911 -11.557 25.285 1.00 28.38 125 GLU A O 1
ATOM 1000 N N . ALA A 1 126 ? 27.624 -9.752 25.643 1.00 26.88 126 ALA A N 1
ATOM 1001 C CA . ALA A 1 126 ? 27.403 -9.531 24.221 1.00 25.58 126 ALA A CA 1
ATOM 1002 C C . ALA A 1 126 ? 28.719 -9.286 23.489 1.00 25.63 126 ALA A C 1
ATOM 1003 O O . ALA A 1 126 ? 29.684 -8.762 24.051 1.00 27.20 126 ALA A O 1
ATOM 1005 N N . LYS A 1 127 ? 28.736 -9.652 22.202 1.00 24.60 127 LYS A N 1
ATOM 1006 C CA . LYS A 1 127 ? 29.910 -9.492 21.350 1.00 25.49 127 LYS A CA 1
ATOM 1007 C C . LYS A 1 127 ? 30.057 -8.083 20.792 1.00 24.29 127 LYS A C 1
ATOM 1008 O O . LYS A 1 127 ? 31.127 -7.744 20.271 1.00 24.93 127 LYS A O 1
ATOM 1014 N N . VAL A 1 128 ? 29.010 -7.267 20.866 1.00 23.08 128 VAL A N 1
ATOM 1015 C CA . VAL A 1 128 ? 29.028 -5.891 20.386 1.00 22.66 128 VAL A CA 1
ATOM 1016 C C . VAL A 1 128 ? 28.612 -4.990 21.541 1.00 21.74 128 VAL A C 1
ATOM 1017 O O . VAL A 1 128 ? 27.720 -5.343 22.318 1.00 22.74 128 VAL A O 1
ATOM 1021 N N . HIS A 1 129 ? 29.290 -3.819 21.670 1.00 22.05 129 HIS A N 1
ATOM 1022 C CA . HIS A 1 129 ? 29.136 -2.907 22.802 1.00 22.99 129 HIS A CA 1
ATOM 1023 C C . HIS A 1 129 ? 28.313 -1.698 22.394 1.00 20.64 129 HIS A C 1
ATOM 1024 O O . HIS A 1 129 ? 28.592 -1.093 21.350 1.00 20.61 129 HIS A O 1
ATOM 1031 N N . PRO A 1 130 ? 27.321 -1.300 23.197 1.00 19.13 130 PRO A N 1
ATOM 1032 C CA . PRO A 1 130 ? 26.489 -0.141 22.816 1.00 18.74 130 PRO A CA 1
ATOM 1033 C C . PRO A 1 130 ? 27.279 1.143 22.665 1.00 18.16 130 PRO A C 1
ATOM 1034 O O . PRO A 1 130 ? 27.061 1.891 21.703 1.00 19.10 130 PRO A O 1
ATOM 1038 N N . ASN A 1 131 ? 28.191 1.427 23.596 1.00 19.47 131 ASN A N 1
ATOM 1039 C CA . ASN A 1 131 ? 28.939 2.673 23.522 1.00 22.45 131 ASN A CA 1
ATOM 1040 C C . ASN A 1 131 ? 30.179 2.569 22.641 1.00 21.90 131 ASN A C 1
ATOM 1041 O O . ASN A 1 131 ? 30.386 3.409 21.760 1.00 22.16 131 ASN A O 1
ATOM 1046 N N . ASP A 1 132 ? 31.013 1.556 22.871 1.00 21.47 132 ASP A N 1
ATOM 1047 C CA . ASP A 1 132 ? 32.292 1.496 22.175 1.00 22.68 132 ASP A CA 1
ATOM 1048 C C . ASP A 1 132 ? 32.123 1.182 20.696 1.00 21.93 132 ASP A C 1
ATOM 1049 O O . ASP A 1 132 ? 32.936 1.623 19.874 1.00 23.46 132 ASP A O 1
ATOM 1054 N N . ASP A 1 133 ? 31.079 0.438 20.331 1.00 20.13 133 ASP A N 1
ATOM 1055 C CA . ASP A 1 133 ? 30.853 0.053 18.943 1.00 20.58 133 ASP A CA 1
ATOM 1056 C C . ASP A 1 133 ? 29.722 0.837 18.286 1.00 18.51 133 ASP A C 1
ATOM 1057 O O . ASP A 1 133 ? 29.958 1.550 17.309 1.00 19.58 133 ASP A O 1
ATOM 1062 N N . VAL A 1 134 ? 28.494 0.737 18.801 1.00 18.48 134 VAL A N 1
ATOM 1063 C CA . VAL A 1 134 ? 27.361 1.345 18.105 1.00 16.78 134 VAL A CA 1
ATOM 1064 C C . VAL A 1 134 ? 27.404 2.870 18.178 1.00 17.05 134 VAL A C 1
ATOM 1065 O O . VAL A 1 134 ? 26.961 3.550 17.245 1.00 16.41 134 VAL A O 1
ATOM 1069 N N . ASN A 1 135 ? 27.932 3.429 19.267 1.00 16.86 135 ASN A N 1
ATOM 1070 C CA . ASN A 1 135 ? 28.027 4.872 19.462 1.00 16.66 135 ASN A CA 1
ATOM 1071 C C . ASN A 1 135 ? 29.399 5.425 19.092 1.00 15.94 135 ASN A C 1
ATOM 1072 O O . ASN A 1 135 ? 29.707 6.570 19.442 1.00 17.82 135 ASN A O 1
ATOM 1077 N N . LYS A 1 136 ? 30.228 4.644 18.398 1.00 17.72 136 LYS A N 1
ATOM 1078 C CA . LYS A 1 136 ? 31.584 5.089 18.084 1.00 18.24 136 LYS A CA 1
ATOM 1079 C C . LYS A 1 136 ? 31.565 6.373 17.259 1.00 18.02 136 LYS A C 1
ATOM 1080 O O . LYS A 1 136 ? 30.797 6.503 16.297 1.00 17.78 136 LYS A O 1
ATOM 1086 N N . SER A 1 137 ? 32.416 7.326 17.647 1.00 17.89 137 SER A N 1
ATOM 1087 C CA . SER A 1 137 ? 32.553 8.633 17.003 1.00 17.81 137 SER A CA 1
ATOM 1088 C C . SER A 1 137 ? 31.400 9.586 17.294 1.00 17.91 137 SER A C 1
ATOM 1089 O O . SER A 1 137 ? 31.362 10.677 16.714 1.00 20.59 137 SER A O 1
ATOM 1092 N N . GLN A 1 138 ? 30.472 9.224 18.178 1.00 16.81 138 GLN A N 1
ATOM 1093 C CA . GLN A 1 138 ? 29.216 9.946 18.328 1.00 16.11 138 GLN A CA 1
ATOM 1094 C C . GLN A 1 138 ? 29.011 10.441 19.755 1.00 16.58 138 GLN A C 1
ATOM 1095 O O . GLN A 1 138 ? 29.617 9.943 20.714 1.00 18.64 138 GLN A O 1
ATOM 1101 N N . SER A 1 139 ? 28.117 11.424 19.870 1.00 16.82 139 SER A N 1
ATOM 1102 C CA . SER A 1 139 ? 27.547 11.873 21.132 1.00 16.60 139 SER A CA 1
ATOM 1103 C C . SER A 1 139 ? 26.029 11.869 20.988 1.00 15.77 139 SER A C 1
ATOM 1104 O O . SER A 1 139 ? 25.500 11.995 19.881 1.00 15.94 139 SER A O 1
ATOM 1107 N N . SER A 1 140 ? 25.316 11.728 22.108 1.00 15.54 140 SER A N 1
ATOM 1108 C CA . SER A 1 140 ? 23.881 11.990 22.062 1.00 15.35 140 SER A CA 1
ATOM 1109 C C . SER A 1 140 ? 23.615 13.390 21.539 1.00 15.56 140 SER A C 1
ATOM 1110 O O . SER A 1 140 ? 22.563 13.647 20.938 1.00 15.64 140 SER A O 1
ATOM 1113 N N . ASN A 1 141 ? 24.559 14.307 21.765 1.00 15.91 141 ASN A N 1
ATOM 1114 C CA . ASN A 1 141 ? 24.325 15.717 21.488 1.00 15.63 141 ASN A CA 1
ATOM 1115 C C . ASN A 1 141 ? 24.282 16.005 19.999 1.00 16.43 141 ASN A C 1
ATOM 1116 O O . ASN A 1 141 ? 23.587 16.935 19.574 1.00 19.44 141 ASN A O 1
ATOM 1121 N N . ASP A 1 142 ? 25.027 15.246 19.196 1.00 14.53 142 ASP A N 1
ATOM 1122 C CA . ASP A 1 142 ? 24.917 15.360 17.750 1.00 15.02 142 ASP A CA 1
ATOM 1123 C C . ASP A 1 142 ? 24.037 14.296 17.103 1.00 14.20 142 ASP A C 1
ATOM 1124 O O . ASP A 1 142 ? 23.422 14.576 16.068 1.00 15.53 142 ASP A O 1
ATOM 1129 N N . VAL A 1 143 ? 23.900 13.113 17.716 1.00 13.19 143 VAL A N 1
ATOM 1130 C CA . VAL A 1 143 ? 23.038 12.073 17.149 1.00 13.51 143 VAL A CA 1
ATOM 1131 C C . VAL A 1 143 ? 21.573 12.495 17.187 1.00 12.48 143 VAL A C 1
ATOM 1132 O O . VAL A 1 143 ? 20.850 12.363 16.192 1.00 13.52 143 VAL A O 1
ATOM 1136 N N . PHE A 1 144 ? 21.090 12.945 18.349 1.00 13.06 144 PHE A N 1
ATOM 1137 C CA . PHE A 1 144 ? 19.658 13.208 18.455 1.00 12.07 144 PHE A CA 1
ATOM 1138 C C . PHE A 1 144 ? 19.207 14.323 17.525 1.00 12.09 144 PHE A C 1
ATOM 1139 O O . PHE A 1 144 ? 18.194 14.133 16.830 1.00 12.33 144 PHE A O 1
ATOM 1147 N N . PRO A 1 145 ? 19.906 15.460 17.412 1.00 12.59 145 PRO A N 1
ATOM 1148 C CA . PRO A 1 145 ? 19.467 16.461 16.425 1.00 13.64 145 PRO A CA 1
ATOM 1149 C C . PRO A 1 145 ? 19.549 15.951 15.001 1.00 12.69 145 PRO A C 1
ATOM 1150 O O . PRO A 1 145 ? 18.747 16.373 14.154 1.00 13.64 145 PRO A O 1
ATOM 1154 N N . THR A 1 146 ? 20.509 15.062 14.705 1.00 13.04 146 THR A N 1
ATOM 1155 C CA . THR A 1 146 ? 20.595 14.468 13.374 1.00 13.30 146 THR A CA 1
ATOM 1156 C C . THR A 1 146 ? 19.355 13.641 13.082 1.00 12.38 146 THR A C 1
ATOM 1157 O O . THR A 1 146 ? 18.733 13.791 12.025 1.00 12.99 146 THR A O 1
ATOM 1161 N N . ALA A 1 147 ? 18.977 12.766 14.019 1.00 12.44 147 ALA A N 1
ATOM 1162 C CA . ALA A 1 147 ? 17.782 11.957 13.828 1.00 12.76 147 ALA A CA 1
ATOM 1163 C C . ALA A 1 147 ? 16.543 12.836 13.715 1.00 11.50 147 ALA A C 1
ATOM 1164 O O . ALA A 1 147 ? 15.624 12.525 12.946 1.00 12.50 147 ALA A O 1
ATOM 1166 N N . MET A 1 148 ? 16.494 13.941 14.471 1.00 12.07 148 MET A N 1
ATOM 1167 C CA . MET A 1 148 ? 15.353 14.842 14.369 1.00 12.31 148 MET A CA 1
ATOM 1168 C C . MET A 1 148 ? 15.220 15.371 12.943 1.00 11.36 148 MET A C 1
ATOM 1169 O O . MET A 1 148 ? 14.127 15.378 12.366 1.00 12.64 148 MET A O 1
ATOM 1174 N N . HIS A 1 149 ? 16.333 15.836 12.359 1.00 11.99 149 HIS A N 1
ATOM 1175 C CA . HIS A 1 149 ? 16.279 16.400 11.010 1.00 12.68 149 HIS A CA 1
ATOM 1176 C C . HIS A 1 149 ? 16.063 15.331 9.947 1.00 11.60 149 HIS A C 1
ATOM 1177 O O . HIS A 1 149 ? 15.380 15.576 8.947 1.00 12.53 149 HIS A O 1
ATOM 1184 N N . VAL A 1 150 ? 16.647 14.144 10.123 1.00 12.37 150 VAL A N 1
ATOM 1185 C CA . VAL A 1 150 ? 16.382 13.074 9.166 1.00 12.95 150 VAL A CA 1
ATOM 1186 C C . VAL A 1 150 ? 14.894 12.738 9.147 1.00 12.46 150 VAL A C 1
ATOM 1187 O O . VAL A 1 150 ? 14.275 12.656 8.080 1.00 12.42 150 VAL A O 1
ATOM 1191 N N . ALA A 1 151 ? 14.293 12.561 10.329 1.00 12.84 151 ALA A N 1
ATOM 1192 C CA . ALA A 1 151 ? 12.872 12.218 10.387 1.00 12.75 151 ALA A CA 1
ATOM 1193 C C . ALA A 1 151 ? 12.030 13.332 9.791 1.00 11.14 151 ALA A C 1
ATOM 1194 O O . ALA A 1 151 ? 11.110 13.081 9.008 1.00 12.45 151 ALA A O 1
ATOM 1196 N N . ALA A 1 152 ? 12.342 14.581 10.147 1.00 12.00 152 ALA A N 1
ATOM 1197 C CA . ALA A 1 152 ? 11.556 15.717 9.668 1.00 12.21 152 ALA A CA 1
ATOM 1198 C C . ALA A 1 152 ? 11.640 15.855 8.147 1.00 11.90 152 ALA A C 1
ATOM 1199 O O . ALA A 1 152 ? 10.613 16.009 7.468 1.00 12.79 152 ALA A O 1
ATOM 1201 N N . LEU A 1 153 ? 12.858 15.830 7.590 1.00 12.24 153 LEU A N 1
ATOM 1202 C CA . LEU A 1 153 ? 12.985 16.040 6.150 1.00 12.83 153 LEU A CA 1
ATOM 1203 C C . LEU A 1 153 ? 12.313 14.924 5.367 1.00 12.64 153 LEU A C 1
ATOM 1204 O O . LEU A 1 153 ? 11.636 15.185 4.367 1.00 12.81 153 LEU A O 1
ATOM 1209 N N . LEU A 1 154 ? 12.507 13.665 5.787 1.00 12.65 154 LEU A N 1
ATOM 1210 C CA . LEU A 1 154 ? 11.887 12.558 5.057 1.00 13.92 154 LEU A CA 1
ATOM 1211 C C . LEU A 1 154 ? 10.367 12.599 5.158 1.00 13.37 154 LEU A C 1
ATOM 1212 O O . LEU A 1 154 ? 9.673 12.285 4.186 1.00 14.41 154 LEU A O 1
ATOM 1217 N N . ALA A 1 155 ? 9.825 12.989 6.318 1.00 12.63 155 ALA A N 1
ATOM 1218 C CA . ALA A 1 155 ? 8.374 13.077 6.451 1.00 12.77 155 ALA A CA 1
ATOM 1219 C C . ALA A 1 155 ? 7.804 14.186 5.572 1.00 12.91 155 ALA A C 1
ATOM 1220 O O . ALA A 1 155 ? 6.746 14.013 4.949 1.00 13.26 155 ALA A O 1
ATOM 1222 N N . LEU A 1 156 ? 8.485 15.334 5.514 1.00 12.67 156 LEU A N 1
ATOM 1223 C CA . LEU A 1 156 ? 8.026 16.410 4.638 1.00 12.14 156 LEU A CA 1
ATOM 1224 C C . LEU A 1 156 ? 8.072 15.986 3.170 1.00 13.31 156 LEU A C 1
ATOM 1225 O O . LEU A 1 156 ? 7.123 16.224 2.414 1.00 14.53 156 LEU A O 1
ATOM 1230 N N . ARG A 1 157 ? 9.177 15.359 2.748 1.00 13.29 157 ARG A N 1
ATOM 1231 C CA . ARG A 1 157 ? 9.357 15.002 1.341 1.00 14.48 157 ARG A CA 1
ATOM 1232 C C . ARG A 1 157 ? 8.460 13.839 0.926 1.00 14.71 157 ARG A C 1
ATOM 1233 O O . ARG A 1 157 ? 7.938 13.824 -0.195 1.00 16.33 157 ARG A O 1
ATOM 1241 N N . LYS A 1 158 ? 8.293 12.840 1.798 1.00 14.64 158 LYS A N 1
ATOM 1242 C CA . LYS A 1 158 ? 7.638 11.597 1.408 1.00 16.18 158 LYS A CA 1
ATOM 1243 C C . LYS A 1 158 ? 6.157 11.529 1.758 1.00 15.28 158 LYS A C 1
ATOM 1244 O O . LYS A 1 158 ? 5.401 10.840 1.058 1.00 16.29 158 LYS A O 1
ATOM 1250 N N . GLN A 1 159 ? 5.711 12.203 2.820 1.00 14.54 159 GLN A N 1
ATOM 1251 C CA . GLN A 1 159 ? 4.300 12.195 3.191 1.00 14.92 159 GLN A CA 1
ATOM 1252 C C . GLN A 1 159 ? 3.618 13.525 2.912 1.00 15.04 159 GLN A C 1
ATOM 1253 O O . GLN A 1 159 ? 2.638 13.578 2.166 1.00 16.47 159 GLN A O 1
ATOM 1259 N N . LEU A 1 160 ? 4.099 14.617 3.501 1.00 13.58 160 LEU A N 1
ATOM 1260 C CA . LEU A 1 160 ? 3.311 15.845 3.454 1.00 13.68 160 LEU A CA 1
ATOM 1261 C C . LEU A 1 160 ? 3.255 16.433 2.051 1.00 13.46 160 LEU A C 1
ATOM 1262 O O . LEU A 1 160 ? 2.168 16.740 1.545 1.00 14.01 160 LEU A O 1
ATOM 1267 N N . ILE A 1 161 ? 4.413 16.645 1.413 1.00 12.70 161 ILE A N 1
ATOM 1268 C CA . ILE A 1 161 ? 4.416 17.307 0.105 1.00 12.60 161 ILE A CA 1
ATOM 1269 C C . ILE A 1 161 ? 3.619 16.531 -0.933 1.00 13.09 161 ILE A C 1
ATOM 1270 O O . ILE A 1 161 ? 2.811 17.144 -1.652 1.00 13.57 161 ILE A O 1
ATOM 1275 N N . PRO A 1 162 ? 3.744 15.205 -1.050 1.00 13.48 162 PRO A N 1
ATOM 1276 C CA . PRO A 1 162 ? 2.891 14.489 -2.018 1.00 13.58 162 PRO A CA 1
ATOM 1277 C C . PRO A 1 162 ? 1.401 14.649 -1.754 1.00 12.89 162 PRO A C 1
ATOM 1278 O O . PRO A 1 162 ? 0.620 14.781 -2.707 1.00 13.26 162 PRO A O 1
ATOM 1282 N N . GLN A 1 163 ? 0.972 14.648 -0.487 1.00 12.99 163 GLN A N 1
ATOM 1283 C CA . GLN A 1 163 ? -0.456 14.796 -0.209 1.00 13.29 163 GLN A CA 1
ATOM 1284 C C . GLN A 1 163 ? -0.934 16.213 -0.513 1.00 12.33 163 GLN A C 1
ATOM 1285 O O . GLN A 1 163 ? -2.049 16.411 -1.005 1.00 13.18 163 GLN A O 1
ATOM 1291 N N . LEU A 1 164 ? -0.094 17.211 -0.236 1.00 12.35 164 LEU A N 1
ATOM 1292 C CA . LEU A 1 164 ? -0.420 18.587 -0.601 1.00 11.98 164 LEU A CA 1
ATOM 1293 C C . LEU A 1 164 ? -0.594 18.721 -2.111 1.00 12.52 164 LEU A C 1
ATOM 1294 O O . LEU A 1 164 ? -1.561 19.331 -2.587 1.00 13.22 164 LEU A O 1
ATOM 1299 N N . LYS A 1 165 ? 0.337 18.146 -2.888 1.00 12.52 165 LYS A N 1
ATOM 1300 C CA . LYS A 1 165 ? 0.232 18.210 -4.346 1.00 12.33 165 LYS A CA 1
ATOM 1301 C C . LYS A 1 165 ? -1.034 17.521 -4.843 1.00 12.65 165 LYS A C 1
ATOM 1302 O O . LYS A 1 165 ? -1.698 18.018 -5.760 1.00 13.97 165 LYS A O 1
ATOM 1308 N N . THR A 1 166 ? -1.381 16.374 -4.255 1.00 13.45 166 THR A N 1
ATOM 1309 C CA . THR A 1 166 ? -2.578 15.647 -4.679 1.00 13.23 166 THR A CA 1
ATOM 1310 C C . THR A 1 166 ? -3.841 16.468 -4.437 1.00 14.06 166 THR A C 1
ATOM 1311 O O . THR A 1 166 ? -4.699 16.574 -5.320 1.00 14.52 166 THR A O 1
ATOM 1315 N N . LEU A 1 167 ? -3.980 17.047 -3.236 1.00 13.21 167 LEU A N 1
ATOM 1316 C CA . LEU A 1 167 ? -5.163 17.847 -2.933 1.00 12.93 167 LEU A CA 1
ATOM 1317 C C . LEU A 1 167 ? -5.244 19.068 -3.840 1.00 12.93 167 LEU A C 1
ATOM 1318 O O . LEU A 1 167 ? -6.337 19.457 -4.284 1.00 13.03 167 LEU A O 1
ATOM 1323 N N . THR A 1 168 ? -4.094 19.692 -4.115 1.00 12.88 168 THR A N 1
ATOM 1324 C CA . THR A 1 168 ? -4.059 20.842 -5.013 1.00 13.93 168 THR A CA 1
ATOM 1325 C C . THR A 1 168 ? -4.567 20.463 -6.395 1.00 13.70 168 THR A C 1
ATOM 1326 O O . THR A 1 168 ? -5.370 21.195 -6.992 1.00 13.57 168 THR A O 1
ATOM 1330 N N . GLN A 1 169 ? -4.145 19.315 -6.906 1.00 13.05 169 GLN A N 1
ATOM 1331 C CA . GLN A 1 169 ? -4.582 18.860 -8.247 1.00 14.21 169 GLN A CA 1
ATOM 1332 C C . GLN A 1 169 ? -6.100 18.626 -8.256 1.00 13.12 169 GLN A C 1
ATOM 1333 O O . GLN A 1 169 ? -6.737 19.049 -9.184 1.00 13.49 169 GLN A O 1
ATOM 1339 N N . THR A 1 170 ? -6.626 17.987 -7.226 1.00 13.37 170 THR A N 1
ATOM 1340 C CA . THR A 1 170 ? -8.067 17.768 -7.179 1.00 12.94 170 THR A CA 1
ATOM 1341 C C . THR A 1 170 ? -8.816 19.091 -7.229 1.00 13.02 170 THR A C 1
ATOM 1342 O O . THR A 1 170 ? -9.788 19.244 -7.982 1.00 13.87 170 THR A O 1
ATOM 1346 N N . LEU A 1 171 ? -8.395 20.058 -6.408 1.00 13.21 171 LEU A N 1
ATOM 1347 C CA . LEU A 1 171 ? -9.131 21.311 -6.380 1.00 13.64 171 LEU A CA 1
ATOM 1348 C C . LEU A 1 171 ? -8.959 22.080 -7.681 1.00 14.02 171 LEU A C 1
ATOM 1349 O O . LEU A 1 171 ? -9.881 22.777 -8.112 1.00 14.57 171 LEU A O 1
ATOM 1354 N N . ASN A 1 172 ? -7.807 21.940 -8.338 1.00 13.01 172 ASN A N 1
ATOM 1355 C CA . ASN A 1 172 ? -7.638 22.576 -9.636 1.00 14.23 172 ASN A CA 1
ATOM 1356 C C . ASN A 1 172 ? -8.580 21.978 -10.672 1.00 14.32 172 ASN A C 1
ATOM 1357 O O . ASN A 1 172 ? -9.155 22.708 -11.492 1.00 15.90 172 ASN A O 1
ATOM 1362 N N . GLU A 1 173 ? -8.748 20.650 -10.657 1.00 13.90 173 GLU A N 1
ATOM 1363 C CA . GLU A 1 173 ? -9.738 20.018 -11.526 1.00 14.36 173 GLU A CA 1
ATOM 1364 C C . GLU A 1 173 ? -11.129 20.578 -11.262 1.00 13.81 173 GLU A C 1
ATOM 1365 O O . GLU A 1 173 ? -11.876 20.867 -12.206 1.00 15.40 173 GLU A O 1
ATOM 1371 N N . LYS A 1 174 ? -11.502 20.725 -9.984 1.00 14.61 174 LYS A N 1
ATOM 1372 C CA . LYS A 1 174 ? -12.825 21.247 -9.656 1.00 14.57 174 LYS A CA 1
ATOM 1373 C C . LYS A 1 174 ? -12.972 22.690 -10.118 1.00 14.68 174 LYS A C 1
ATOM 1374 O O . LYS A 1 174 ? -14.020 23.076 -10.650 1.00 15.10 174 LYS A O 1
ATOM 1380 N N A SER A 1 175 ? -11.936 23.505 -9.908 0.77 13.84 175 SER A N 1
ATOM 1381 N N B SER A 1 175 ? -11.923 23.499 -9.941 0.23 14.52 175 SER A N 1
ATOM 1382 C CA A SER A 1 175 ? -11.973 24.887 -10.377 0.77 14.16 175 SER A CA 1
ATOM 1383 C CA B SER A 1 175 ? -11.976 24.890 -10.381 0.23 14.58 175 SER A CA 1
ATOM 1384 C C A SER A 1 175 ? -12.252 24.952 -11.877 0.77 15.23 175 SER A C 1
ATOM 1385 C C B SER A 1 175 ? -12.209 24.990 -11.885 0.23 15.14 175 SER A C 1
ATOM 1386 O O A SER A 1 175 ? -13.101 25.730 -12.327 0.77 17.38 175 SER A O 1
ATOM 1387 O O B SER A 1 175 ? -12.961 25.856 -12.347 0.23 16.05 175 SER A O 1
ATOM 1392 N N . ARG A 1 176 ? -11.571 24.114 -12.667 1.00 15.06 176 ARG A N 1
ATOM 1393 C CA . ARG A 1 176 ? -11.804 24.110 -14.111 1.00 17.89 176 ARG A CA 1
ATOM 1394 C C . ARG A 1 176 ? -13.206 23.610 -14.455 1.00 17.40 176 ARG A C 1
ATOM 1395 O O . ARG A 1 176 ? -13.879 24.175 -15.328 1.00 18.00 176 ARG A O 1
ATOM 1403 N N . ALA A 1 177 ? -13.677 22.571 -13.761 1.00 16.55 177 ALA A N 1
ATOM 1404 C CA . ALA A 1 177 ? -14.993 22.016 -14.073 1.00 16.58 177 ALA A CA 1
ATOM 1405 C C . ALA A 1 177 ? -16.111 23.016 -13.801 1.00 16.24 177 ALA A C 1
ATOM 1406 O O . ALA A 1 177 ? -17.134 23.003 -14.493 1.00 18.15 177 ALA A O 1
ATOM 1408 N N . PHE A 1 178 ? -15.944 23.877 -12.794 1.00 15.15 178 PHE A N 1
ATOM 1409 C CA . PHE A 1 178 ? -16.999 24.783 -12.359 1.00 14.66 178 PHE A CA 1
ATOM 1410 C C . PHE A 1 178 ? -16.724 26.225 -12.774 1.00 15.52 178 PHE A C 1
ATOM 1411 O O . PHE A 1 178 ? -17.318 27.153 -12.218 1.00 14.92 178 PHE A O 1
ATOM 1419 N N . ALA A 1 179 ? -15.855 26.418 -13.772 1.00 15.88 179 ALA A N 1
ATOM 1420 C CA . ALA A 1 179 ? -15.426 27.746 -14.186 1.00 17.58 179 ALA A CA 1
ATOM 1421 C C . ALA A 1 179 ? -16.565 28.608 -14.711 1.00 19.19 179 ALA A C 1
ATOM 1422 O O . ALA A 1 179 ? -16.441 29.840 -14.713 1.00 21.03 179 ALA A O 1
ATOM 1424 N N . ASP A 1 180 ? -17.667 28.007 -15.158 1.00 19.89 180 ASP A N 1
ATOM 1425 C CA . ASP A 1 180 ? -18.761 28.773 -15.746 1.00 21.23 180 ASP A CA 1
ATOM 1426 C C . ASP A 1 180 ? -19.991 28.884 -14.848 1.00 18.59 180 ASP A C 1
ATOM 1427 O O . ASP A 1 180 ? -21.033 29.369 -15.303 1.00 21.10 180 ASP A O 1
ATOM 1432 N N . ILE A 1 181 ? -19.900 28.468 -13.588 1.00 16.51 181 ILE A N 1
ATOM 1433 C CA . ILE A 1 181 ? -21.049 28.448 -12.684 1.00 15.21 181 ILE A CA 1
ATOM 1434 C C . ILE A 1 181 ? -21.002 29.721 -11.841 1.00 13.99 181 ILE A C 1
ATOM 1435 O O . ILE A 1 181 ? -20.231 29.821 -10.888 1.00 15.39 181 ILE A O 1
ATOM 1440 N N . VAL A 1 182 ? -21.838 30.694 -12.164 1.00 14.53 182 VAL A N 1
ATOM 1441 C CA . VAL A 1 182 ? -21.862 31.940 -11.394 1.00 14.90 182 VAL A CA 1
ATOM 1442 C C . VAL A 1 182 ? -22.625 31.736 -10.089 1.00 14.99 182 VAL A C 1
ATOM 1443 O O . VAL A 1 182 ? -23.677 31.085 -10.060 1.00 15.96 182 VAL A O 1
ATOM 1447 N N . LYS A 1 183 ? -22.093 32.294 -8.998 1.00 14.53 183 LYS A N 1
ATOM 1448 C CA . LYS A 1 183 ? -22.720 32.225 -7.684 1.00 13.97 183 LYS A CA 1
ATOM 1449 C C . LYS A 1 183 ? -22.586 33.583 -6.996 1.00 13.35 183 LYS A C 1
ATOM 1450 O O . LYS A 1 183 ? -21.808 34.449 -7.415 1.00 13.94 183 LYS A O 1
ATOM 1456 N N . ILE A 1 184 ? -23.345 33.766 -5.913 1.00 13.72 184 ILE A N 1
ATOM 1457 C CA . ILE A 1 184 ? -23.284 35.012 -5.160 1.00 15.17 184 ILE A CA 1
ATOM 1458 C C . ILE A 1 184 ? -21.969 35.080 -4.390 1.00 13.93 184 ILE A C 1
ATOM 1459 O O . ILE A 1 184 ? -21.494 34.076 -3.843 1.00 14.75 184 ILE A O 1
ATOM 1464 N N . GLY A 1 185 ? -21.358 36.267 -4.352 1.00 13.01 185 GLY A N 1
ATOM 1465 C CA . GLY A 1 185 ? -20.223 36.473 -3.478 1.00 13.44 185 GLY A CA 1
ATOM 1466 C C . GLY A 1 185 ? -20.667 36.696 -2.046 1.00 13.28 185 GLY A C 1
ATOM 1467 O O . GLY A 1 185 ? -21.830 37.012 -1.779 1.00 13.55 185 GLY A O 1
ATOM 1468 N N . ARG A 1 186 ? -19.739 36.516 -1.101 1.00 12.52 186 ARG A N 1
ATOM 1469 C CA . ARG A 1 186 ? -20.017 36.836 0.298 1.00 12.46 186 ARG A CA 1
ATOM 1470 C C . ARG A 1 186 ? -18.805 37.510 0.916 1.00 12.02 186 ARG A C 1
ATOM 1471 O O . ARG A 1 186 ? -17.715 36.925 0.947 1.00 12.72 186 ARG A O 1
ATOM 1479 N N . THR A 1 187 ? -18.993 38.742 1.385 1.00 12.83 187 THR A N 1
ATOM 1480 C CA . THR A 1 187 ? -17.969 39.457 2.131 1.00 12.19 187 THR A CA 1
ATOM 1481 C C . THR A 1 187 ? -18.585 39.893 3.453 1.00 12.74 187 THR A C 1
ATOM 1482 O O . THR A 1 187 ? -19.722 40.374 3.478 1.00 13.32 187 THR A O 1
ATOM 1486 N N . HIS A 1 188 ? -17.843 39.725 4.555 1.00 12.73 188 HIS A N 1
ATOM 1487 C CA . HIS A 1 188 ? -18.373 40.005 5.891 1.00 12.72 188 HIS A CA 1
ATOM 1488 C C . HIS A 1 188 ? -19.554 39.100 6.238 1.00 12.89 188 HIS A C 1
ATOM 1489 O O . HIS A 1 188 ? -20.333 39.423 7.140 1.00 13.90 188 HIS A O 1
ATOM 1496 N N . LEU A 1 189 ? -19.701 37.964 5.548 1.00 12.75 189 LEU A N 1
ATOM 1497 C CA . LEU A 1 189 ? -20.850 37.059 5.605 1.00 13.38 189 LEU A CA 1
ATOM 1498 C C . LEU A 1 189 ? -22.086 37.603 4.893 1.00 14.36 189 LEU A C 1
ATOM 1499 O O . LEU A 1 189 ? -23.146 36.945 4.933 1.00 17.14 189 LEU A O 1
ATOM 1504 N N . GLN A 1 190 ? -21.990 38.757 4.233 1.00 13.43 190 GLN A N 1
ATOM 1505 C CA . GLN A 1 190 ? -23.115 39.397 3.566 1.00 13.53 190 GLN A CA 1
ATOM 1506 C C . GLN A 1 190 ? -23.062 39.160 2.062 1.00 13.22 190 GLN A C 1
ATOM 1507 O O . GLN A 1 190 ? -21.983 39.058 1.469 1.00 13.65 190 GLN A O 1
ATOM 1513 N N . ASP A 1 191 ? -24.245 39.070 1.449 1.00 13.78 191 ASP A N 1
ATOM 1514 C CA . ASP A 1 191 ? -24.340 38.901 0.005 1.00 14.02 191 ASP A CA 1
ATOM 1515 C C . ASP A 1 191 ? -23.527 39.990 -0.684 1.00 14.16 191 ASP A C 1
ATOM 1516 O O . ASP A 1 191 ? -23.603 41.167 -0.317 1.00 15.32 191 ASP A O 1
ATOM 1521 N N . ALA A 1 192 ? -22.798 39.607 -1.727 1.00 14.05 192 ALA A N 1
ATOM 1522 C CA . ALA A 1 192 ? -21.901 40.519 -2.423 1.00 14.09 192 ALA A CA 1
ATOM 1523 C C . ALA A 1 192 ? -21.912 40.207 -3.917 1.00 15.25 192 ALA A C 1
ATOM 1524 O O . ALA A 1 192 ? -22.572 39.267 -4.381 1.00 15.86 192 ALA A O 1
ATOM 1526 N N A THR A 1 193 ? -21.151 41.007 -4.673 0.46 15.68 193 THR A N 1
ATOM 1527 N N B THR A 1 193 ? -21.171 41.003 -4.677 0.54 15.79 193 THR A N 1
ATOM 1528 C CA A THR A 1 193 ? -20.955 40.868 -6.115 0.46 16.28 193 THR A CA 1
ATOM 1529 C CA B THR A 1 193 ? -21.183 40.840 -6.118 0.54 16.48 193 THR A CA 1
ATOM 1530 C C A THR A 1 193 ? -20.673 39.416 -6.487 0.46 15.60 193 THR A C 1
ATOM 1531 C C B THR A 1 193 ? -20.672 39.452 -6.509 0.54 15.49 193 THR A C 1
ATOM 1532 O O A THR A 1 193 ? -20.011 38.701 -5.722 0.46 16.14 193 THR A O 1
ATOM 1533 O O B THR A 1 193 ? -19.851 38.851 -5.810 0.54 15.89 193 THR A O 1
ATOM 1540 N N . PRO A 1 194 ? -21.139 38.941 -7.640 1.00 14.65 194 PRO A N 1
ATOM 1541 C CA . PRO A 1 194 ? -20.931 37.529 -7.985 1.00 14.54 194 PRO A CA 1
ATOM 1542 C C . PRO A 1 194 ? -19.512 37.194 -8.440 1.00 14.63 194 PRO A C 1
ATOM 1543 O O . PRO A 1 194 ? -18.707 38.046 -8.823 1.00 15.02 194 PRO A O 1
ATOM 1547 N N . LEU A 1 195 ? -19.217 35.900 -8.365 1.00 14.05 195 LEU A N 1
ATOM 1548 C CA . LEU A 1 195 ? -18.012 35.307 -8.931 1.00 12.99 195 LEU A CA 1
ATOM 1549 C C . LEU A 1 195 ? -18.376 33.877 -9.297 1.00 12.93 195 LEU A C 1
ATOM 1550 O O . LEU A 1 195 ? -19.424 33.370 -8.890 1.00 14.58 195 LEU A O 1
ATOM 1555 N N . THR A 1 196 ? -17.533 33.215 -10.086 1.00 13.63 196 THR A N 1
ATOM 1556 C CA . THR A 1 196 ? -17.853 31.824 -10.385 1.00 13.96 196 THR A CA 1
ATOM 1557 C C . THR A 1 196 ? -17.375 30.903 -9.270 1.00 14.04 196 THR A C 1
ATOM 1558 O O . THR A 1 196 ? -16.436 31.212 -8.531 1.00 14.55 196 THR A O 1
ATOM 1562 N N . LEU A 1 197 ? -18.037 29.750 -9.156 1.00 13.64 197 LEU A N 1
ATOM 1563 C CA . LEU A 1 197 ? -17.567 28.732 -8.225 1.00 14.16 197 LEU A CA 1
ATOM 1564 C C . LEU A 1 197 ? -16.136 28.321 -8.558 1.00 13.37 197 LEU A C 1
ATOM 1565 O O . LEU A 1 197 ? -15.317 28.110 -7.655 1.00 13.42 197 LEU A O 1
ATOM 1570 N N . GLY A 1 198 ? -15.811 28.240 -9.853 1.00 14.59 198 GLY A N 1
ATOM 1571 C CA . GLY A 1 198 ? -14.440 27.969 -10.254 1.00 15.11 198 GLY A CA 1
ATOM 1572 C C . GLY A 1 198 ? -13.455 29.022 -9.771 1.00 12.87 198 GLY A C 1
ATOM 1573 O O . GLY A 1 198 ? -12.347 28.689 -9.347 1.00 14.14 198 GLY A O 1
ATOM 1574 N N . GLN A 1 199 ? -13.838 30.305 -9.829 1.00 14.02 199 GLN A N 1
ATOM 1575 C CA . GLN A 1 199 ? -12.957 31.360 -9.327 1.00 14.48 199 GLN A CA 1
ATOM 1576 C C . GLN A 1 199 ? -12.743 31.219 -7.821 1.00 12.93 199 GLN A C 1
ATOM 1577 O O . GLN A 1 199 ? -11.615 31.339 -7.322 1.00 13.32 199 GLN A O 1
ATOM 1583 N N . GLU A 1 200 ? -13.822 30.972 -7.071 1.00 12.90 200 GLU A N 1
ATOM 1584 C CA . GLU A 1 200 ? -13.698 30.800 -5.626 1.00 13.46 200 GLU A CA 1
ATOM 1585 C C . GLU A 1 200 ? -12.771 29.634 -5.294 1.00 13.28 200 GLU A C 1
ATOM 1586 O O . GLU A 1 200 ? -11.875 29.758 -4.450 1.00 13.56 200 GLU A O 1
ATOM 1592 N N . ILE A 1 201 ? -12.960 28.491 -5.961 1.00 12.79 201 ILE A N 1
ATOM 1593 C CA . ILE A 1 201 ? -12.075 27.350 -5.726 1.00 13.21 201 ILE A CA 1
ATOM 1594 C C . ILE A 1 201 ? -10.642 27.653 -6.173 1.00 13.05 201 ILE A C 1
ATOM 1595 O O . ILE A 1 201 ? -9.673 27.152 -5.574 1.00 13.36 201 ILE A O 1
ATOM 1600 N N . SER A 1 202 ? -10.471 28.484 -7.213 1.00 12.34 202 SER A N 1
ATOM 1601 C CA . SER A 1 202 ? -9.122 28.837 -7.647 1.00 12.91 202 SER A CA 1
ATOM 1602 C C . SER A 1 202 ? -8.351 29.558 -6.549 1.00 13.00 202 SER A C 1
ATOM 1603 O O . SER A 1 202 ? -7.118 29.469 -6.496 1.00 13.25 202 SER A O 1
ATOM 1606 N N . GLY A 1 203 ? -9.054 30.268 -5.663 1.00 12.84 203 GLY A N 1
ATOM 1607 C CA . GLY A 1 203 ? -8.395 30.833 -4.499 1.00 13.06 203 GLY A CA 1
ATOM 1608 C C . GLY A 1 203 ? -7.825 29.765 -3.582 1.00 12.58 203 GLY A C 1
ATOM 1609 O O . GLY A 1 203 ? -6.698 29.897 -3.091 1.00 12.84 203 GLY A O 1
ATOM 1610 N N . TRP A 1 204 ? -8.607 28.704 -3.315 1.00 11.68 204 TRP A N 1
ATOM 1611 C CA . TRP A 1 204 ? -8.089 27.580 -2.529 1.00 12.35 204 TRP A CA 1
ATOM 1612 C C . TRP A 1 204 ? -6.859 26.965 -3.193 1.00 12.03 204 TRP A C 1
ATOM 1613 O O . TRP A 1 204 ? -5.877 26.628 -2.513 1.00 12.39 204 TRP A O 1
ATOM 1624 N N . VAL A 1 205 ? -6.909 26.785 -4.519 1.00 12.32 205 VAL A N 1
ATOM 1625 C CA . VAL A 1 205 ? -5.777 26.217 -5.255 1.00 12.49 205 VAL A CA 1
ATOM 1626 C C . VAL A 1 205 ? -4.540 27.087 -5.086 1.00 12.58 205 VAL A C 1
ATOM 1627 O O . VAL A 1 205 ? -3.444 26.590 -4.795 1.00 13.08 205 VAL A O 1
ATOM 1631 N N . ALA A 1 206 ? -4.697 28.403 -5.282 1.00 12.59 206 ALA A N 1
ATOM 1632 C CA . ALA A 1 206 ? -3.566 29.314 -5.162 1.00 12.60 206 ALA A CA 1
ATOM 1633 C C . ALA A 1 206 ? -2.994 29.308 -3.749 1.00 11.80 206 ALA A C 1
ATOM 1634 O O . ALA A 1 206 ? -1.774 29.387 -3.575 1.00 13.13 206 ALA A O 1
ATOM 1636 N N . MET A 1 207 ? -3.854 29.222 -2.725 1.00 12.49 207 MET A N 1
ATOM 1637 C CA . MET A 1 207 ? -3.354 29.037 -1.359 1.00 11.89 207 MET A CA 1
ATOM 1638 C C . MET A 1 207 ? -2.455 27.830 -1.237 1.00 11.51 207 MET A C 1
ATOM 1639 O O . MET A 1 207 ? -1.352 27.921 -0.682 1.00 12.39 207 MET A O 1
ATOM 1644 N N . LEU A 1 208 ? -2.915 26.685 -1.738 1.00 11.36 208 LEU A N 1
ATOM 1645 C CA . LEU A 1 208 ? -2.122 25.475 -1.571 1.00 12.88 208 LEU A CA 1
ATOM 1646 C C . LEU A 1 208 ? -0.826 25.543 -2.370 1.00 12.33 208 LEU A C 1
ATOM 1647 O O . LEU A 1 208 ? 0.201 25.004 -1.929 1.00 12.67 208 LEU A O 1
ATOM 1652 N N . GLU A 1 209 ? -0.851 26.194 -3.540 1.00 12.03 209 GLU A N 1
ATOM 1653 C CA . GLU A 1 209 ? 0.371 26.378 -4.320 1.00 12.87 209 GLU A CA 1
ATOM 1654 C C . GLU A 1 209 ? 1.374 27.258 -3.580 1.00 13.00 209 GLU A C 1
ATOM 1655 O O . GLU A 1 209 ? 2.576 26.961 -3.555 1.00 13.40 209 GLU A O 1
ATOM 1661 N N . HIS A 1 210 ? 0.904 28.360 -2.986 1.00 12.58 210 HIS A N 1
ATOM 1662 C CA . HIS A 1 210 ? 1.807 29.211 -2.212 1.00 12.22 210 HIS A CA 1
ATOM 1663 C C . HIS A 1 210 ? 2.361 28.460 -1.005 1.00 12.29 210 HIS A C 1
ATOM 1664 O O . HIS A 1 210 ? 3.548 28.586 -0.675 1.00 12.94 210 HIS A O 1
ATOM 1671 N N . ASN A 1 211 ? 1.514 27.681 -0.320 1.00 11.56 211 ASN A N 1
ATOM 1672 C CA . ASN A 1 211 ? 2.003 26.924 0.835 1.00 11.83 211 ASN A CA 1
ATOM 1673 C C . ASN A 1 211 ? 3.111 25.951 0.438 1.00 12.55 211 ASN A C 1
ATOM 1674 O O . ASN A 1 211 ? 4.099 25.794 1.167 1.00 12.88 211 ASN A O 1
ATOM 1679 N N . LEU A 1 212 ? 2.959 25.268 -0.703 1.00 12.37 212 LEU A N 1
ATOM 1680 C CA . LEU A 1 212 ? 4.004 24.351 -1.144 1.00 12.71 212 LEU A CA 1
ATOM 1681 C C . LEU A 1 212 ? 5.341 25.075 -1.288 1.00 13.11 212 LEU A C 1
ATOM 1682 O O . LEU A 1 212 ? 6.381 24.567 -0.850 1.00 13.26 212 LEU A O 1
ATOM 1687 N N . LYS A 1 213 ? 5.335 26.272 -1.887 1.00 12.77 213 LYS A N 1
ATOM 1688 C CA . LYS A 1 213 ? 6.579 27.024 -2.030 1.00 12.71 213 LYS A CA 1
ATOM 1689 C C . LYS A 1 213 ? 7.192 27.371 -0.675 1.00 12.53 213 LYS A C 1
ATOM 1690 O O . LYS A 1 213 ? 8.396 27.190 -0.472 1.00 13.14 213 LYS A O 1
ATOM 1696 N N . HIS A 1 214 ? 6.379 27.867 0.269 1.00 12.82 214 HIS A N 1
ATOM 1697 C CA . HIS A 1 214 ? 6.897 28.181 1.603 1.00 12.27 214 HIS A CA 1
ATOM 1698 C C . HIS A 1 214 ? 7.506 26.950 2.275 1.00 12.73 214 HIS A C 1
ATOM 1699 O O . HIS A 1 214 ? 8.576 27.036 2.891 1.00 13.60 214 HIS A O 1
ATOM 1706 N N . ILE A 1 215 ? 6.835 25.800 2.185 1.00 12.09 215 ILE A N 1
ATOM 1707 C CA . ILE A 1 215 ? 7.394 24.578 2.760 1.00 12.93 215 ILE A CA 1
ATOM 1708 C C . ILE A 1 215 ? 8.710 24.222 2.071 1.00 12.70 215 ILE A C 1
ATOM 1709 O O . ILE A 1 215 ? 9.706 23.878 2.727 1.00 13.47 215 ILE A O 1
ATOM 1714 N N . GLU A 1 216 ? 8.747 24.316 0.739 1.00 12.93 216 GLU A N 1
ATOM 1715 C CA . GLU A 1 216 ? 9.971 23.986 0.015 1.00 13.41 216 GLU A CA 1
ATOM 1716 C C . GLU A 1 216 ? 11.129 24.874 0.462 1.00 13.49 216 GLU A C 1
ATOM 1717 O O . GLU A 1 216 ? 12.266 24.404 0.583 1.00 13.81 216 GLU A O 1
ATOM 1723 N N . TYR A 1 217 ? 10.856 26.162 0.733 1.00 13.43 217 TYR A N 1
ATOM 1724 C CA . TYR A 1 217 ? 11.909 27.080 1.172 1.00 14.32 217 TYR A CA 1
ATOM 1725 C C . TYR A 1 217 ? 12.517 26.670 2.505 1.00 12.39 217 TYR A C 1
ATOM 1726 O O . TYR A 1 217 ? 13.646 27.078 2.815 1.00 14.63 217 TYR A O 1
ATOM 1735 N N . SER A 1 218 ? 11.779 25.918 3.325 1.00 12.80 218 SER A N 1
ATOM 1736 C CA . SER A 1 218 ? 12.251 25.525 4.647 1.00 12.91 218 SER A CA 1
ATOM 1737 C C . SER A 1 218 ? 13.118 24.273 4.620 1.00 12.95 218 SER A C 1
ATOM 1738 O O . SER A 1 218 ? 13.766 23.964 5.627 1.00 13.48 218 SER A O 1
ATOM 1741 N N . LEU A 1 219 ? 13.163 23.560 3.496 1.00 12.74 219 LEU A N 1
ATOM 1742 C CA . LEU A 1 219 ? 13.837 22.268 3.460 1.00 13.07 219 LEU A CA 1
ATOM 1743 C C . LEU A 1 219 ? 15.363 22.348 3.517 1.00 12.86 219 LEU A C 1
ATOM 1744 O O . LEU A 1 219 ? 15.992 21.490 4.153 1.00 13.94 219 LEU A O 1
ATOM 1749 N N . PRO A 1 220 ? 16.013 23.318 2.859 1.00 13.21 220 PRO A N 1
ATOM 1750 C CA . PRO A 1 220 ? 17.489 23.334 2.916 1.00 13.80 220 PRO A CA 1
ATOM 1751 C C . PRO A 1 220 ? 18.057 23.412 4.325 1.00 13.28 220 PRO A C 1
ATOM 1752 O O . PRO A 1 220 ? 19.075 22.770 4.607 1.00 13.91 220 PRO A O 1
ATOM 1756 N N . HIS A 1 221 ? 17.432 24.178 5.222 1.00 12.71 221 HIS A N 1
ATOM 1757 C CA . HIS A 1 221 ? 17.957 24.287 6.579 1.00 12.74 221 HIS A CA 1
ATOM 1758 C C . HIS A 1 221 ? 17.746 22.983 7.349 1.00 11.85 221 HIS A C 1
ATOM 1759 O O . HIS A 1 221 ? 18.639 22.537 8.087 1.00 12.95 221 HIS A O 1
ATOM 1766 N N . VAL A 1 222 ? 16.597 22.324 7.151 1.00 12.42 222 VAL A N 1
ATOM 1767 C CA . VAL A 1 222 ? 16.353 21.040 7.816 1.00 13.08 222 VAL A CA 1
ATOM 1768 C C . VAL A 1 222 ? 17.329 19.972 7.310 1.00 12.52 222 VAL A C 1
ATOM 1769 O O . VAL A 1 222 ? 17.665 19.032 8.043 1.00 14.05 222 VAL A O 1
ATOM 1773 N N . ALA A 1 223 ? 17.820 20.104 6.075 1.00 12.00 223 ALA A N 1
ATOM 1774 C CA . ALA A 1 223 ? 18.767 19.142 5.522 1.00 12.00 223 ALA A CA 1
ATOM 1775 C C . ALA A 1 223 ? 20.161 19.217 6.146 1.00 12.41 223 ALA A C 1
ATOM 1776 O O . ALA A 1 223 ? 20.955 18.294 5.925 1.00 13.98 223 ALA A O 1
ATOM 1778 N N . GLU A 1 224 ? 20.488 20.284 6.888 1.00 12.51 224 GLU A N 1
ATOM 1779 C CA . GLU A 1 224 ? 21.781 20.401 7.565 1.00 12.78 224 GLU A CA 1
ATOM 1780 C C . GLU A 1 224 ? 21.805 19.513 8.804 1.00 13.09 224 GLU A C 1
ATOM 1781 O O . GLU A 1 224 ? 20.910 19.602 9.652 1.00 14.54 224 GLU A O 1
ATOM 1787 N N . LEU A 1 225 ? 22.857 18.702 8.941 1.00 13.05 225 LEU A N 1
ATOM 1788 C CA . LEU A 1 225 ? 22.928 17.699 10.001 1.00 13.80 225 LEU A CA 1
ATOM 1789 C C . LEU A 1 225 ? 24.033 18.016 11.005 1.00 13.90 225 LEU A C 1
ATOM 1790 O O . LEU A 1 225 ? 25.146 18.394 10.627 1.00 14.36 225 LEU A O 1
ATOM 1795 N N . ALA A 1 226 ? 23.730 17.807 12.288 1.00 13.67 226 ALA A N 1
ATOM 1796 C CA . ALA A 1 226 ? 24.680 18.078 13.362 1.00 13.71 226 ALA A CA 1
ATOM 1797 C C . ALA A 1 226 ? 25.775 17.023 13.470 1.00 13.48 226 ALA A C 1
ATOM 1798 O O . ALA A 1 226 ? 26.802 17.288 14.107 1.00 14.70 226 ALA A O 1
ATOM 1800 N N . LEU A 1 227 ? 25.581 15.839 12.881 1.00 13.97 227 LEU A N 1
ATOM 1801 C CA . LEU A 1 227 ? 26.466 14.708 13.147 1.00 14.11 227 LEU A CA 1
ATOM 1802 C C . LEU A 1 227 ? 27.914 15.056 12.814 1.00 14.32 227 LEU A C 1
ATOM 1803 O O . LEU A 1 227 ? 28.224 15.518 11.709 1.00 15.22 227 LEU A O 1
ATOM 1808 N N . GLY A 1 228 ? 28.808 14.829 13.778 1.00 15.36 228 GLY A N 1
ATOM 1809 C CA . GLY A 1 228 ? 30.187 15.255 13.674 1.00 17.39 228 GLY A CA 1
ATOM 1810 C C . GLY A 1 228 ? 30.543 16.395 14.601 1.00 15.69 228 GLY A C 1
ATOM 1811 O O . GLY A 1 228 ? 31.729 16.639 14.839 1.00 17.80 228 GLY A O 1
ATOM 1812 N N . GLY A 1 229 ? 29.550 17.111 15.125 1.00 15.69 229 GLY A N 1
ATOM 1813 C CA . GLY A 1 229 ? 29.834 18.115 16.136 1.00 15.98 229 GLY A CA 1
ATOM 1814 C C . GLY A 1 229 ? 30.207 17.533 17.485 1.00 15.05 229 GLY A C 1
ATOM 1815 O O . GLY A 1 229 ? 30.804 18.234 18.307 1.00 16.43 229 GLY A O 1
ATOM 1816 N N . THR A 1 230 ? 29.893 16.255 17.714 1.00 15.05 230 THR A N 1
ATOM 1817 C CA . THR A 1 230 ? 30.061 15.575 19.000 1.00 15.93 230 THR A CA 1
ATOM 1818 C C . THR A 1 230 ? 29.489 16.368 20.179 1.00 15.87 230 THR A C 1
ATOM 1819 O O . THR A 1 230 ? 28.376 16.892 20.075 1.00 16.69 230 THR A O 1
ATOM 1823 N N . ALA A 1 231 ? 30.202 16.449 21.307 1.00 15.91 231 ALA A N 1
ATOM 1824 C CA . ALA A 1 231 ? 29.564 16.883 22.554 1.00 16.27 231 ALA A CA 1
ATOM 1825 C C . ALA A 1 231 ? 29.201 18.367 22.565 1.00 14.77 231 ALA A C 1
ATOM 1826 O O . ALA A 1 231 ? 28.142 18.739 23.085 1.00 16.04 231 ALA A O 1
ATOM 1828 N N . VAL A 1 232 ? 30.083 19.239 22.071 1.00 15.54 232 VAL A N 1
ATOM 1829 C CA . VAL A 1 232 ? 29.871 20.682 22.172 1.00 14.53 232 VAL A CA 1
ATOM 1830 C C . VAL A 1 232 ? 29.980 21.408 20.844 1.00 14.00 232 VAL A C 1
ATOM 1831 O O . VAL A 1 232 ? 29.832 22.632 20.813 1.00 15.58 232 VAL A O 1
ATOM 1835 N N . GLY A 1 233 ? 30.228 20.701 19.746 1.00 14.43 233 GLY A N 1
ATOM 1836 C CA . GLY A 1 233 ? 30.286 21.288 18.423 1.00 15.53 233 GLY A CA 1
ATOM 1837 C C . GLY A 1 233 ? 31.672 21.314 17.812 1.00 15.51 233 GLY A C 1
ATOM 1838 O O . GLY A 1 233 ? 31.795 21.585 16.607 1.00 17.73 233 GLY A O 1
ATOM 1839 N N . THR A 1 234 ? 32.723 21.056 18.598 1.00 16.29 234 THR A N 1
ATOM 1840 C CA . THR A 1 234 ? 34.082 21.129 18.078 1.00 16.62 234 THR A CA 1
ATOM 1841 C C . THR A 1 234 ? 34.492 19.889 17.295 1.00 18.19 234 THR A C 1
ATOM 1842 O O . THR A 1 234 ? 35.503 19.937 16.582 1.00 20.23 234 THR A O 1
ATOM 1846 N N . GLY A 1 235 ? 33.762 18.781 17.429 1.00 18.09 235 GLY A N 1
ATOM 1847 C CA . GLY A 1 235 ? 34.199 17.553 16.792 1.00 18.40 235 GLY A CA 1
ATOM 1848 C C . GLY A 1 235 ? 35.421 16.917 17.419 1.00 20.09 235 GLY A C 1
ATOM 1849 O O . GLY A 1 235 ? 36.067 16.077 16.784 1.00 21.95 235 GLY A O 1
ATOM 1850 N N . LEU A 1 236 ? 35.761 17.298 18.648 1.00 21.45 236 LEU A N 1
ATOM 1851 C CA . LEU A 1 236 ? 36.920 16.725 19.321 1.00 26.18 236 LEU A CA 1
ATOM 1852 C C . LEU A 1 236 ? 36.884 15.206 19.235 1.00 33.69 236 LEU A C 1
ATOM 1853 O O . LEU A 1 236 ? 35.865 14.578 19.535 1.00 36.72 236 LEU A O 1
ATOM 1858 N N . ASN A 1 237 ? 37.999 14.624 18.803 1.00 37.24 237 ASN A N 1
ATOM 1859 C CA . ASN A 1 237 ? 38.229 13.180 18.771 1.00 42.14 237 ASN A CA 1
ATOM 1860 C C . ASN A 1 237 ? 37.646 12.479 17.550 1.00 41.36 237 ASN A C 1
ATOM 1861 O O . ASN A 1 237 ? 37.622 11.236 17.527 1.00 43.68 237 ASN A O 1
ATOM 1866 N N . THR A 1 238 ? 37.181 13.211 16.542 1.00 36.79 238 THR A N 1
ATOM 1867 C CA . THR A 1 238 ? 36.678 12.609 15.318 1.00 32.81 238 THR A CA 1
ATOM 1868 C C . THR A 1 238 ? 37.664 12.803 14.174 1.00 29.76 238 THR A C 1
ATOM 1869 O O . THR A 1 238 ? 38.487 13.722 14.173 1.00 30.56 238 THR A O 1
ATOM 1873 N N . HIS A 1 239 ? 37.567 11.910 13.199 1.00 26.43 239 HIS A N 1
ATOM 1874 C CA . HIS A 1 239 ? 38.364 12.015 11.987 1.00 25.44 239 HIS A CA 1
ATOM 1875 C C . HIS A 1 239 ? 37.949 13.273 11.224 1.00 26.00 239 HIS A C 1
ATOM 1876 O O . HIS A 1 239 ? 36.762 13.603 11.179 1.00 25.02 239 HIS A O 1
ATOM 1883 N N . PRO A 1 240 ? 38.890 13.986 10.601 1.00 27.16 240 PRO A N 1
ATOM 1884 C CA . PRO A 1 240 ? 38.519 15.226 9.896 1.00 27.86 240 PRO A CA 1
ATOM 1885 C C . PRO A 1 240 ? 37.486 15.041 8.794 1.00 27.13 240 PRO A C 1
ATOM 1886 O O . PRO A 1 240 ? 36.751 15.990 8.494 1.00 27.56 240 PRO A O 1
ATOM 1890 N N . GLU A 1 241 ? 37.402 13.862 8.177 1.00 25.16 241 GLU A N 1
ATOM 1891 C CA . GLU A 1 241 ? 36.437 13.633 7.107 1.00 24.19 241 GLU A CA 1
ATOM 1892 C C . GLU A 1 241 ? 35.118 13.054 7.595 1.00 21.39 241 GLU A C 1
ATOM 1893 O O . GLU A 1 241 ? 34.210 12.853 6.783 1.00 21.45 241 GLU A O 1
ATOM 1899 N N . TYR A 1 242 ? 34.988 12.783 8.892 1.00 21.10 242 TYR A N 1
ATOM 1900 C CA . TYR A 1 242 ? 33.844 12.019 9.376 1.00 20.04 242 TYR A CA 1
ATOM 1901 C C . TYR A 1 242 ? 32.521 12.750 9.145 1.00 18.47 242 TYR A C 1
ATOM 1902 O O . TYR A 1 242 ? 31.546 12.138 8.691 1.00 17.96 242 TYR A O 1
ATOM 1911 N N . ALA A 1 243 ? 32.463 14.056 9.443 1.00 18.28 243 ALA A N 1
ATOM 1912 C CA . ALA A 1 243 ? 31.200 14.788 9.341 1.00 16.89 243 ALA A CA 1
ATOM 1913 C C . ALA A 1 243 ? 30.673 14.787 7.911 1.00 17.04 243 ALA A C 1
ATOM 1914 O O . ALA A 1 243 ? 29.487 14.524 7.673 1.00 17.08 243 ALA A O 1
ATOM 1916 N N . ARG A 1 244 ? 31.540 15.082 6.941 1.00 17.72 244 ARG A N 1
ATOM 1917 C CA . ARG A 1 244 ? 31.106 15.069 5.547 1.00 18.44 244 ARG A CA 1
ATOM 1918 C C . ARG A 1 244 ? 30.737 13.660 5.095 1.00 18.90 244 ARG A C 1
ATOM 1919 O O . ARG A 1 244 ? 29.729 13.468 4.403 1.00 19.01 244 ARG A O 1
ATOM 1927 N N . ARG A 1 245 ? 31.533 12.660 5.482 1.00 18.34 245 ARG A N 1
ATOM 1928 C CA . ARG A 1 245 ? 31.282 11.294 5.027 1.00 17.67 245 ARG A CA 1
ATOM 1929 C C . ARG A 1 245 ? 29.944 10.770 5.539 1.00 16.95 245 ARG A C 1
ATOM 1930 O O . ARG A 1 245 ? 29.217 10.082 4.810 1.00 17.08 245 ARG A O 1
ATOM 1938 N N A VAL A 1 246 ? 29.603 11.070 6.792 0.78 16.65 246 VAL A N 1
ATOM 1939 N N B VAL A 1 246 ? 29.609 11.057 6.797 0.22 16.36 246 VAL A N 1
ATOM 1940 C CA A VAL A 1 246 ? 28.351 10.549 7.335 0.78 16.71 246 VAL A CA 1
ATOM 1941 C CA B VAL A 1 246 ? 28.342 10.572 7.333 0.22 16.00 246 VAL A CA 1
ATOM 1942 C C A VAL A 1 246 ? 27.125 11.268 6.759 0.78 16.13 246 VAL A C 1
ATOM 1943 C C B VAL A 1 246 ? 27.168 11.244 6.631 0.22 16.32 246 VAL A C 1
ATOM 1944 O O A VAL A 1 246 ? 26.076 10.644 6.555 0.78 16.15 246 VAL A O 1
ATOM 1945 O O B VAL A 1 246 ? 26.200 10.583 6.239 0.22 16.46 246 VAL A O 1
ATOM 1952 N N . ALA A 1 247 ? 27.227 12.569 6.468 1.00 16.10 247 ALA A N 1
ATOM 1953 C CA . ALA A 1 247 ? 26.137 13.252 5.772 1.00 15.31 247 ALA A CA 1
ATOM 1954 C C . ALA A 1 247 ? 25.976 12.700 4.359 1.00 16.51 247 ALA A C 1
ATOM 1955 O O . ALA A 1 247 ? 24.851 12.478 3.892 1.00 16.17 247 ALA A O 1
ATOM 1957 N N . ASP A 1 248 ? 27.095 12.443 3.677 1.00 16.09 248 ASP A N 1
ATOM 1958 C CA . ASP A 1 248 ? 27.052 11.850 2.346 1.00 18.47 248 ASP A CA 1
ATOM 1959 C C . ASP A 1 248 ? 26.388 10.479 2.388 1.00 17.19 248 ASP A C 1
ATOM 1960 O O . ASP A 1 248 ? 25.552 10.152 1.535 1.00 17.14 248 ASP A O 1
ATOM 1965 N N . GLU A 1 249 ? 26.759 9.651 3.372 1.00 16.60 249 GLU A N 1
ATOM 1966 C CA . GLU A 1 249 ? 26.176 8.315 3.475 1.00 16.90 249 GLU A CA 1
ATOM 1967 C C . GLU A 1 249 ? 24.679 8.382 3.771 1.00 16.37 249 GLU A C 1
ATOM 1968 O O . GLU A 1 249 ? 23.893 7.618 3.193 1.00 18.06 249 GLU A O 1
ATOM 1974 N N . LEU A 1 250 ? 24.253 9.299 4.648 1.00 15.15 250 LEU A N 1
ATOM 1975 C CA . LEU A 1 250 ? 22.820 9.462 4.883 1.00 15.46 250 LEU A CA 1
ATOM 1976 C C . LEU A 1 250 ? 22.104 9.913 3.613 1.00 16.44 250 LEU A C 1
ATOM 1977 O O . LEU A 1 250 ? 21.001 9.440 3.309 1.00 16.96 250 LEU A O 1
ATOM 1982 N N . ALA A 1 251 ? 22.719 10.819 2.851 1.00 16.65 251 ALA A N 1
ATOM 1983 C CA . ALA A 1 251 ? 22.119 11.239 1.587 1.00 16.92 251 ALA A CA 1
ATOM 1984 C C . ALA A 1 251 ? 21.953 10.063 0.627 1.00 17.86 251 ALA A C 1
ATOM 1985 O O . ALA A 1 251 ? 20.927 9.953 -0.056 1.00 19.91 251 ALA A O 1
ATOM 1987 N N . VAL A 1 252 ? 22.952 9.176 0.556 1.00 18.08 252 VAL A N 1
ATOM 1988 C CA . VAL A 1 252 ? 22.875 8.027 -0.347 1.00 21.00 252 VAL A CA 1
ATOM 1989 C C . VAL A 1 252 ? 21.756 7.077 0.069 1.00 20.63 252 VAL A C 1
ATOM 1990 O O . VAL A 1 252 ? 20.940 6.648 -0.757 1.00 23.20 252 VAL A O 1
ATOM 1994 N N . ILE A 1 253 ? 21.716 6.699 1.350 1.00 20.50 253 ILE A N 1
ATOM 1995 C CA . ILE A 1 253 ? 20.787 5.643 1.751 1.00 20.69 253 ILE A CA 1
ATOM 1996 C C . ILE A 1 253 ? 19.343 6.127 1.834 1.00 21.45 253 ILE A C 1
ATOM 1997 O O . ILE A 1 253 ? 18.418 5.306 1.764 1.00 24.73 253 ILE A O 1
ATOM 2002 N N . THR A 1 254 ? 19.117 7.435 1.968 1.00 18.90 254 THR A N 1
ATOM 2003 C CA . THR A 1 254 ? 17.763 7.977 2.021 1.00 19.09 254 THR A CA 1
ATOM 2004 C C . THR A 1 254 ? 17.302 8.606 0.713 1.00 22.00 254 THR A C 1
ATOM 2005 O O . THR A 1 254 ? 16.112 8.914 0.588 1.00 22.53 254 THR A O 1
ATOM 2009 N N . CYS A 1 255 ? 18.210 8.846 -0.236 1.00 22.91 255 CYS A N 1
ATOM 2010 C CA . CYS A 1 255 ? 17.892 9.571 -1.472 1.00 24.96 255 CYS A CA 1
ATOM 2011 C C . CYS A 1 255 ? 17.341 10.970 -1.202 1.00 24.41 255 CYS A C 1
ATOM 2012 O O . CYS A 1 255 ? 16.455 11.455 -1.907 1.00 27.49 255 CYS A O 1
ATOM 2015 N N . ALA A 1 256 ? 17.877 11.629 -0.185 1.00 19.80 256 ALA A N 1
ATOM 2016 C CA . ALA A 1 256 ? 17.485 12.979 0.181 1.00 18.17 256 ALA A CA 1
ATOM 2017 C C . ALA A 1 256 ? 18.746 13.816 0.349 1.00 17.27 256 ALA A C 1
ATOM 2018 O O . ALA A 1 256 ? 19.814 13.275 0.645 1.00 18.48 256 ALA A O 1
ATOM 2020 N N . PRO A 1 257 ? 18.660 15.135 0.145 1.00 16.34 257 PRO A N 1
ATOM 2021 C CA . PRO A 1 257 ? 19.873 15.962 -0.007 1.00 1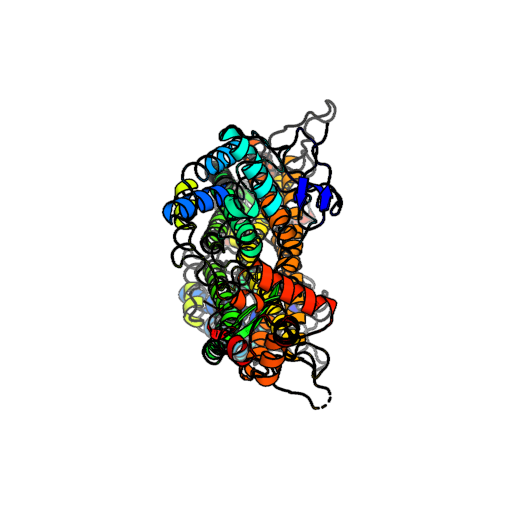6.98 257 PRO A CA 1
ATOM 2022 C C . PRO A 1 257 ? 20.462 16.448 1.317 1.00 14.97 257 PRO A C 1
ATOM 2023 O O . PRO A 1 257 ? 20.688 17.639 1.537 1.00 16.63 257 PRO A O 1
ATOM 2027 N N . PHE A 1 258 ? 20.778 15.508 2.201 1.00 14.32 258 PHE A N 1
ATOM 2028 C CA . PHE A 1 258 ? 21.410 15.856 3.470 1.00 14.21 258 PHE A CA 1
ATOM 2029 C C . PHE A 1 258 ? 22.826 16.381 3.263 1.00 14.84 258 PHE A C 1
ATOM 2030 O O . PHE A 1 258 ? 23.576 15.887 2.414 1.00 16.62 258 PHE A O 1
ATOM 2038 N N . VAL A 1 259 ? 23.196 17.380 4.066 1.00 15.17 259 VAL A N 1
ATOM 2039 C CA . VAL A 1 259 ? 24.544 17.936 4.082 1.00 14.69 259 VAL A CA 1
ATOM 2040 C C . VAL A 1 259 ? 24.959 18.160 5.531 1.00 13.50 259 VAL A C 1
ATOM 2041 O O . VAL A 1 259 ? 24.122 18.258 6.433 1.00 14.51 259 VAL A O 1
ATOM 2045 N N . THR A 1 260 ? 26.270 18.247 5.758 1.00 14.65 260 THR A N 1
ATOM 2046 C CA . THR A 1 260 ? 26.748 18.520 7.106 1.00 15.41 260 THR A CA 1
ATOM 2047 C C . THR A 1 260 ? 26.493 19.988 7.449 1.00 15.22 260 THR A C 1
ATOM 2048 O O . THR A 1 260 ? 26.622 20.870 6.600 1.00 16.66 260 THR A O 1
ATOM 2052 N N . ALA A 1 261 ? 26.082 20.255 8.683 1.00 13.77 261 ALA A N 1
ATOM 2053 C CA . ALA A 1 261 ? 25.733 21.638 9.033 1.00 14.52 261 ALA A CA 1
ATOM 2054 C C . ALA A 1 261 ? 26.980 22.514 8.967 1.00 14.75 261 ALA A C 1
ATOM 2055 O O . ALA A 1 261 ? 28.010 22.163 9.550 1.00 15.08 261 ALA A O 1
ATOM 2057 N N . PRO A 1 262 ? 26.934 23.656 8.278 1.00 15.14 262 PRO A N 1
ATOM 2058 C CA . PRO A 1 262 ? 28.140 24.497 8.198 1.00 15.97 262 PRO A CA 1
ATOM 2059 C C . PRO A 1 262 ? 28.608 25.040 9.537 1.00 15.10 262 PRO A C 1
ATOM 2060 O O . PRO A 1 262 ? 29.805 25.318 9.697 1.00 18.49 262 PRO A O 1
ATOM 2064 N N . ASN A 1 263 ? 27.714 25.204 10.513 1.00 14.65 263 ASN A N 1
ATOM 2065 C CA . ASN A 1 263 ? 28.114 25.646 11.844 1.00 13.87 263 ASN A CA 1
ATOM 2066 C C . ASN A 1 263 ? 27.528 24.680 12.869 1.00 13.12 263 ASN A C 1
ATOM 2067 O O . ASN A 1 263 ? 26.317 24.686 13.114 1.00 14.31 263 ASN A O 1
ATOM 2072 N N . LYS A 1 264 ? 28.389 23.866 13.485 1.00 13.77 264 LYS A N 1
ATOM 2073 C CA . LYS A 1 264 ? 27.918 22.847 14.416 1.00 13.30 264 LYS A CA 1
ATOM 2074 C C . LYS A 1 264 ? 27.451 23.439 15.744 1.00 13.31 264 LYS A C 1
ATOM 2075 O O . LYS A 1 264 ? 26.700 22.780 16.476 1.00 14.14 264 LYS A O 1
ATOM 2081 N N . PHE A 1 265 ? 27.879 24.660 16.074 1.00 13.87 265 PHE A N 1
ATOM 2082 C CA . PHE A 1 265 ? 27.426 25.305 17.305 1.00 13.92 265 PHE A CA 1
ATOM 2083 C C . PHE A 1 265 ? 25.958 25.715 17.202 1.00 14.08 265 PHE A C 1
ATOM 2084 O O . PHE A 1 265 ? 25.154 25.411 18.095 1.00 14.76 265 PHE A O 1
ATOM 2092 N N . GLU A 1 266 ? 25.577 26.350 16.089 1.00 13.53 266 GLU A N 1
ATOM 2093 C CA . GLU A 1 266 ? 24.161 26.560 15.788 1.00 13.89 266 GLU A CA 1
ATOM 2094 C C . GLU A 1 266 ? 23.387 25.246 15.788 1.00 13.85 266 GLU A C 1
ATOM 2095 O O . GLU A 1 266 ? 22.249 25.183 16.279 1.00 14.76 266 GLU A O 1
ATOM 2101 N N . ALA A 1 267 ? 23.981 24.191 15.221 1.00 12.51 267 ALA A N 1
ATOM 2102 C CA . ALA A 1 267 ? 23.269 22.929 15.044 1.00 12.84 267 ALA A CA 1
ATOM 2103 C C . ALA A 1 267 ? 22.980 22.243 16.374 1.00 13.23 267 ALA A C 1
ATOM 2104 O O . ALA A 1 267 ? 21.960 21.551 16.504 1.00 15.01 267 ALA A O 1
ATOM 2106 N N . LEU A 1 268 ? 23.872 22.393 17.358 1.00 13.35 268 LEU A N 1
ATOM 2107 C CA . LEU A 1 268 ? 23.684 21.778 18.668 1.00 13.33 268 LEU A CA 1
ATOM 2108 C C . LEU A 1 268 ? 22.916 22.674 19.624 1.00 12.51 268 LEU A C 1
ATOM 2109 O O . LEU A 1 268 ? 22.141 22.180 20.454 1.00 14.18 268 LEU A O 1
ATOM 2114 N N . ALA A 1 269 ? 23.120 23.981 19.535 1.00 12.24 269 ALA A N 1
ATOM 2115 C CA . ALA A 1 269 ? 22.566 24.901 20.522 1.00 12.47 269 ALA A CA 1
ATOM 2116 C C . ALA A 1 269 ? 21.127 25.310 20.238 1.00 11.57 269 ALA A C 1
ATOM 2117 O O . ALA A 1 269 ? 20.528 25.999 21.077 1.00 13.07 269 ALA A O 1
ATOM 2119 N N . THR A 1 270 ? 20.564 24.936 19.085 1.00 12.59 270 THR A N 1
ATOM 2120 C CA . THR A 1 270 ? 19.240 25.409 18.696 1.00 12.53 270 THR A CA 1
ATOM 2121 C C . THR A 1 270 ? 18.459 24.312 17.992 1.00 12.55 270 THR A C 1
ATOM 2122 O O . THR A 1 270 ? 19.010 23.306 17.534 1.00 13.64 270 THR A O 1
ATOM 2126 N N . CYS A 1 271 ? 17.152 24.551 17.894 1.00 12.76 271 CYS A N 1
ATOM 2127 C CA . CYS A 1 271 ? 16.244 23.839 17.003 1.00 12.27 271 CYS A CA 1
ATOM 2128 C C . CYS A 1 271 ? 15.701 24.789 15.943 1.00 11.90 271 CYS A C 1
ATOM 2129 O O . CYS A 1 271 ? 14.536 24.699 15.561 1.00 12.04 271 CYS A O 1
ATOM 2132 N N . ASP A 1 272 ? 16.530 25.732 15.480 1.00 11.77 272 ASP A N 1
ATOM 2133 C CA . ASP A 1 272 ? 16.031 26.842 14.663 1.00 11.91 272 ASP A CA 1
ATOM 2134 C C . ASP A 1 272 ? 15.433 26.369 13.337 1.00 12.33 272 ASP A C 1
ATOM 2135 O O . ASP A 1 272 ? 14.420 26.909 12.884 1.00 12.20 272 ASP A O 1
ATOM 2140 N N . ALA A 1 273 ? 16.058 25.393 12.677 1.00 11.98 273 ALA A N 1
ATOM 2141 C CA . ALA A 1 273 ? 15.507 24.899 11.418 1.00 12.11 273 ALA A CA 1
ATOM 2142 C C . ALA A 1 273 ? 14.084 24.379 11.596 1.00 11.29 273 ALA A C 1
ATOM 2143 O O . ALA A 1 273 ? 13.232 24.571 10.721 1.00 11.38 273 ALA A O 1
ATOM 2145 N N . LEU A 1 274 ? 13.809 23.698 12.709 1.00 11.74 274 LEU A N 1
ATOM 2146 C CA . LEU A 1 274 ? 12.467 23.182 12.949 1.00 11.42 274 LEU A CA 1
ATOM 2147 C C . LEU A 1 274 ? 11.489 24.270 13.389 1.00 11.11 274 LEU A C 1
ATOM 2148 O O . LEU A 1 274 ? 10.307 24.205 13.043 1.00 11.68 274 LEU A O 1
ATOM 2153 N N . VAL A 1 275 ? 11.951 25.284 14.132 1.00 11.16 275 VAL A N 1
ATOM 2154 C CA . VAL A 1 275 ? 11.079 26.413 14.443 1.00 11.14 275 VAL A CA 1
ATOM 2155 C C . VAL A 1 275 ? 10.628 27.082 13.150 1.00 11.68 275 VAL A C 1
ATOM 2156 O O . VAL A 1 275 ? 9.444 27.416 12.977 1.00 11.42 275 VAL A O 1
ATOM 2160 N N . GLN A 1 276 ? 11.568 27.289 12.217 1.00 12.10 276 GLN A N 1
ATOM 2161 C CA . GLN A 1 276 ? 11.236 27.925 10.945 1.00 11.25 276 GLN A CA 1
ATOM 2162 C C . GLN A 1 276 ? 10.355 27.023 10.084 1.00 11.84 276 GLN A C 1
ATOM 2163 O O . GLN A 1 276 ? 9.346 27.475 9.522 1.00 12.07 276 GLN A O 1
ATOM 2169 N N . ALA A 1 277 ? 10.720 25.741 9.949 1.00 11.29 277 ALA A N 1
ATOM 2170 C CA . ALA A 1 277 ? 9.899 24.850 9.133 1.00 10.92 277 ALA A CA 1
ATOM 2171 C C . ALA A 1 277 ? 8.485 24.740 9.695 1.00 10.49 277 ALA A C 1
ATOM 2172 O O . ALA A 1 277 ? 7.510 24.664 8.932 1.00 11.63 277 ALA A O 1
ATOM 2174 N N . HIS A 1 278 ? 8.345 24.718 11.027 1.00 11.15 278 HIS A N 1
ATOM 2175 C CA . HIS A 1 278 ? 7.002 24.640 11.590 1.00 10.20 278 HIS A CA 1
ATOM 2176 C C . HIS A 1 278 ? 6.221 25.925 11.351 1.00 10.57 278 HIS A C 1
ATOM 2177 O O . HIS A 1 278 ? 4.991 25.883 11.258 1.00 11.57 278 HIS A O 1
ATOM 2184 N N . GLY A 1 279 ? 6.904 27.069 11.233 1.00 10.47 279 GLY A N 1
ATOM 2185 C CA . GLY A 1 279 ? 6.203 28.274 10.811 1.00 11.39 279 GLY A CA 1
ATOM 2186 C C . GLY A 1 279 ? 5.476 28.089 9.488 1.00 11.48 279 GLY A C 1
ATOM 2187 O O . GLY A 1 279 ? 4.360 28.583 9.306 1.00 12.07 279 GLY A O 1
ATOM 2188 N N . ALA A 1 280 ? 6.104 27.393 8.536 1.00 11.51 280 ALA A N 1
ATOM 2189 C CA . ALA A 1 280 ? 5.433 27.126 7.264 1.00 11.77 280 ALA A CA 1
ATOM 2190 C C . ALA A 1 280 ? 4.250 26.180 7.449 1.00 11.46 280 ALA A C 1
ATOM 2191 O O . ALA A 1 280 ? 3.226 26.322 6.764 1.00 11.96 280 ALA A O 1
ATOM 2193 N N . LEU A 1 281 ? 4.375 25.202 8.361 1.00 11.85 281 LEU A N 1
ATOM 2194 C CA . LEU A 1 281 ? 3.278 24.270 8.624 1.00 11.20 281 LEU A CA 1
ATOM 2195 C C . LEU A 1 281 ? 2.091 24.964 9.288 1.00 11.56 281 LEU A C 1
ATOM 2196 O O . LEU A 1 281 ? 0.937 24.638 8.986 1.00 11.84 281 LEU A O 1
ATOM 2201 N N . LYS A 1 282 ? 2.336 25.916 10.197 1.00 10.73 282 LYS A N 1
ATOM 2202 C CA . LYS A 1 282 ? 1.191 26.625 10.766 1.00 11.40 282 LYS A CA 1
ATOM 2203 C C . LYS A 1 282 ? 0.540 27.554 9.742 1.00 11.10 282 LYS A C 1
ATOM 2204 O O . LYS A 1 282 ? -0.668 27.810 9.821 1.00 11.48 282 LYS A O 1
ATOM 2210 N N . GLY A 1 283 ? 1.308 28.038 8.761 1.00 11.08 283 GLY A N 1
ATOM 2211 C CA . GLY A 1 283 ? 0.697 28.699 7.620 1.00 11.48 283 GLY A CA 1
ATOM 2212 C C . GLY A 1 283 ? -0.228 27.778 6.847 1.00 10.91 283 GLY A C 1
ATOM 2213 O O . GLY A 1 283 ? -1.356 28.146 6.510 1.00 11.64 283 GLY A O 1
ATOM 2214 N N . LEU A 1 284 ? 0.237 26.557 6.550 1.00 11.12 284 LEU A N 1
ATOM 2215 C CA . LEU A 1 284 ? -0.631 25.585 5.886 1.00 10.62 284 LEU A CA 1
ATOM 2216 C C . LEU A 1 284 ? -1.884 25.313 6.717 1.00 11.83 284 LEU A C 1
ATOM 2217 O O . LEU A 1 284 ? -2.988 25.205 6.166 1.00 11.68 284 LEU A O 1
ATOM 2222 N N . ALA A 1 285 ? -1.738 25.204 8.044 1.00 11.41 285 ALA A N 1
ATOM 2223 C CA . ALA A 1 285 ? -2.908 24.951 8.888 1.00 11.66 285 ALA A CA 1
ATOM 2224 C C . ALA A 1 285 ? -3.927 26.084 8.787 1.00 11.15 285 ALA A C 1
ATOM 2225 O O . ALA A 1 285 ? -5.142 25.836 8.787 1.00 11.53 285 ALA A O 1
ATOM 2227 N N . ALA A 1 286 ? -3.462 27.338 8.728 1.00 11.05 286 ALA A N 1
ATOM 2228 C CA . ALA A 1 286 ? -4.401 28.448 8.606 1.00 11.52 286 ALA A CA 1
ATOM 2229 C C . ALA A 1 286 ? -5.117 28.427 7.259 1.00 10.89 286 ALA A C 1
ATOM 2230 O O . ALA A 1 286 ? -6.304 28.773 7.180 1.00 12.64 286 ALA A O 1
ATOM 2232 N N . SER A 1 287 ? -4.416 28.030 6.187 1.00 11.38 287 SER A N 1
ATOM 2233 C CA . SER A 1 287 ? -5.044 27.934 4.871 1.00 11.18 287 SER A CA 1
ATOM 2234 C C . SER A 1 287 ? -6.043 26.786 4.825 1.00 11.69 287 SER A C 1
ATOM 2235 O O . SER A 1 287 ? -7.148 26.935 4.293 1.00 11.97 287 SER A O 1
ATOM 2238 N N . LEU A 1 288 ? -5.658 25.609 5.347 1.00 11.44 288 LEU A N 1
ATOM 2239 C CA . LEU A 1 288 ? -6.580 24.475 5.342 1.00 11.53 288 LEU A CA 1
ATOM 2240 C C . LEU A 1 288 ? -7.810 24.748 6.194 1.00 11.52 288 LEU A C 1
ATOM 2241 O O . LEU A 1 288 ? -8.907 24.279 5.867 1.00 12.21 288 LEU A O 1
ATOM 2246 N N . MET A 1 289 ? -7.655 25.492 7.293 1.00 10.94 289 MET A N 1
ATOM 2247 C CA . MET A 1 289 ? -8.798 25.744 8.160 1.00 12.15 289 MET A CA 1
ATOM 2248 C C . MET A 1 289 ? -9.825 26.557 7.363 1.00 12.36 289 MET A C 1
ATOM 2249 O O . MET A 1 289 ? -11.029 26.282 7.396 1.00 12.53 289 MET A O 1
ATOM 2254 N N . LYS A 1 290 ? -9.341 27.536 6.582 1.00 11.61 290 LYS A N 1
ATOM 2255 C CA . LYS A 1 290 ? -10.216 28.389 5.774 1.00 11.60 290 LYS A CA 1
ATOM 2256 C C . LYS A 1 290 ? -10.905 27.587 4.668 1.00 12.00 290 LYS A C 1
ATOM 2257 O O . LYS A 1 290 ? -12.116 27.727 4.446 1.00 13.02 290 LYS A O 1
ATOM 2263 N N . ILE A 1 291 ? -10.146 26.741 3.961 1.00 12.25 291 ILE A N 1
ATOM 2264 C CA . ILE A 1 291 ? -10.729 25.901 2.911 1.00 11.70 291 ILE A CA 1
ATOM 2265 C C . ILE A 1 291 ? -11.785 24.967 3.498 1.00 11.43 291 ILE A C 1
ATOM 2266 O O . ILE A 1 291 ? -12.898 24.846 2.970 1.00 12.50 291 ILE A O 1
ATOM 2271 N N . ALA A 1 292 ? -11.442 24.278 4.592 1.00 11.74 292 ALA A N 1
ATOM 2272 C CA . ALA A 1 292 ? -12.387 23.366 5.228 1.00 11.99 292 ALA A CA 1
ATOM 2273 C C . ALA A 1 292 ? -13.655 24.091 5.672 1.00 11.56 292 ALA A C 1
ATOM 2274 O O . ALA A 1 292 ? -14.766 23.570 5.513 1.00 12.49 292 ALA A O 1
ATOM 2276 N N . ASN A 1 293 ? -13.508 25.293 6.240 1.00 12.12 293 ASN A N 1
ATOM 2277 C CA . ASN A 1 293 ? -14.685 26.053 6.654 1.00 11.61 293 ASN A CA 1
ATOM 2278 C C . ASN A 1 293 ? -15.536 26.487 5.463 1.00 12.49 293 ASN A C 1
ATOM 2279 O O . ASN A 1 293 ? -16.768 26.397 5.519 1.00 12.82 293 ASN A O 1
ATOM 2284 N N . ASP A 1 294 ? -14.916 26.968 4.378 1.00 12.00 294 ASP A N 1
ATOM 2285 C CA . ASP A 1 294 ? -15.708 27.287 3.191 1.00 13.10 294 ASP A CA 1
ATOM 2286 C C . ASP A 1 294 ? -16.512 26.071 2.741 1.00 13.01 294 ASP A C 1
ATOM 2287 O O . ASP A 1 294 ? -17.700 26.175 2.417 1.00 13.18 294 ASP A O 1
ATOM 2292 N N . VAL A 1 295 ? -15.874 24.903 2.689 1.00 11.69 295 VAL A N 1
ATOM 2293 C CA . VAL A 1 295 ? -16.579 23.712 2.218 1.00 12.46 295 VAL A CA 1
ATOM 2294 C C . VAL A 1 295 ? -17.777 23.396 3.110 1.00 12.58 295 VAL A C 1
ATOM 2295 O O . VAL A 1 295 ? -18.892 23.182 2.615 1.00 13.50 295 VAL A O 1
ATOM 2299 N N . ARG A 1 296 ? -17.583 23.356 4.437 1.00 12.83 296 ARG A N 1
ATOM 2300 C CA . ARG A 1 296 ? -18.716 22.962 5.278 1.00 13.33 296 ARG A CA 1
ATOM 2301 C C . ARG A 1 296 ? -19.810 24.029 5.305 1.00 13.11 296 ARG A C 1
ATOM 2302 O O . ARG A 1 296 ? -21.000 23.692 5.340 1.00 14.18 296 ARG A O 1
ATOM 2310 N N . TRP A 1 297 ? -19.450 25.321 5.252 1.00 12.26 297 TRP A N 1
ATOM 2311 C CA . TRP A 1 297 ? -20.502 26.336 5.165 1.00 12.52 297 TRP A CA 1
ATOM 2312 C C . TRP A 1 297 ? -21.232 26.299 3.825 1.00 12.64 297 TRP A C 1
ATOM 2313 O O . TRP A 1 297 ? -22.465 26.428 3.778 1.00 13.38 297 TRP A O 1
ATOM 2324 N N . LEU A 1 298 ? -20.501 26.141 2.718 1.00 11.93 298 LEU A N 1
ATOM 2325 C CA . LEU A 1 298 ? -21.180 26.089 1.424 1.00 13.12 298 LEU A CA 1
ATOM 2326 C C . LEU A 1 298 ? -22.085 24.867 1.315 1.00 14.18 298 LEU A C 1
ATOM 2327 O O . LEU A 1 298 ? -23.053 24.880 0.549 1.00 14.20 298 LEU A O 1
ATOM 2332 N N . ALA A 1 299 ? -21.777 23.789 2.041 1.00 13.09 299 ALA A N 1
ATOM 2333 C CA . ALA A 1 299 ? -22.580 22.574 1.990 1.00 13.49 299 ALA A CA 1
ATOM 2334 C C . ALA A 1 299 ? -23.662 22.536 3.061 1.00 14.89 299 ALA A C 1
ATOM 2335 O O . ALA A 1 299 ? -24.415 21.557 3.115 1.00 17.85 299 ALA A O 1
ATOM 2337 N N . SER A 1 300 ? -23.772 23.576 3.892 1.00 13.69 300 SER A N 1
ATOM 2338 C CA . SER A 1 300 ? -24.666 23.526 5.042 1.00 13.67 300 SER A CA 1
ATOM 2339 C C . SER A 1 300 ? -26.124 23.442 4.604 1.00 14.32 300 SER A C 1
ATOM 2340 O O . SER A 1 300 ? -26.536 24.064 3.619 1.00 15.13 300 SER A O 1
ATOM 2343 N N . GLY A 1 301 ? -26.914 22.684 5.359 1.00 15.38 301 GLY A N 1
ATOM 2344 C CA . GLY A 1 301 ? -28.316 22.522 5.060 1.00 16.59 301 GLY A CA 1
ATOM 2345 C C . GLY A 1 301 ? -28.883 21.288 5.726 1.00 17.23 301 GLY A C 1
ATOM 2346 O O . GLY A 1 301 ? -28.521 20.943 6.854 1.00 17.05 301 GLY A O 1
ATOM 2347 N N . PRO A 1 302 ? -29.750 20.559 5.016 1.00 18.90 302 PRO A N 1
ATOM 2348 C CA . PRO A 1 302 ? -30.032 20.717 3.587 1.00 20.06 302 PRO A CA 1
ATOM 2349 C C . PRO A 1 302 ? -30.984 21.839 3.206 1.00 19.96 302 PRO A C 1
ATOM 2350 O O . PRO A 1 302 ? -31.116 22.071 2.010 1.00 22.36 302 PRO A O 1
ATOM 2354 N N . ARG A 1 303 ? -31.641 22.501 4.162 1.00 18.34 303 ARG A N 1
ATOM 2355 C CA . ARG A 1 303 ? -32.647 23.504 3.822 1.00 18.37 303 ARG A CA 1
ATOM 2356 C C . ARG A 1 303 ? -32.517 24.833 4.551 1.00 17.79 303 ARG A C 1
ATOM 2357 O O . ARG A 1 303 ? -33.140 25.811 4.116 1.00 20.85 303 ARG A O 1
ATOM 2365 N N . CYS A 1 304 ? -31.752 24.915 5.633 1.00 16.09 304 CYS A N 1
ATOM 2366 C CA . CYS A 1 304 ? -31.740 26.115 6.462 1.00 16.32 304 CYS A CA 1
ATOM 2367 C C . CYS A 1 304 ? -30.359 26.747 6.546 1.00 16.29 304 CYS A C 1
ATOM 2368 O O . CYS A 1 304 ? -30.084 27.514 7.476 1.00 17.10 304 CYS A O 1
ATOM 2371 N N . GLY A 1 305 ? -29.485 26.434 5.594 1.00 15.69 305 GLY A N 1
ATOM 2372 C CA . GLY A 1 305 ? -28.166 27.025 5.534 1.00 16.17 305 GLY A CA 1
ATOM 2373 C C . GLY A 1 305 ? -27.898 27.635 4.176 1.00 15.19 305 GLY A C 1
ATOM 2374 O O . GLY A 1 305 ? -28.750 28.360 3.636 1.00 16.15 305 GLY A O 1
ATOM 2375 N N . ILE A 1 306 ? -26.715 27.361 3.620 1.00 14.37 306 ILE A N 1
ATOM 2376 C CA . ILE A 1 306 ? -26.342 27.885 2.310 1.00 14.23 306 ILE A CA 1
ATOM 2377 C C . ILE A 1 306 ? -26.675 26.867 1.225 1.00 14.53 306 ILE A C 1
ATOM 2378 O O . ILE A 1 306 ? -27.490 27.144 0.342 1.00 15.31 306 ILE A O 1
ATOM 2383 N N . GLY A 1 307 ? -26.059 25.684 1.277 1.00 14.01 307 GLY A N 1
ATOM 2384 C CA . GLY A 1 307 ? -26.459 24.600 0.397 1.00 14.57 307 GLY A CA 1
ATOM 2385 C C . GLY A 1 307 ? -26.050 24.724 -1.055 1.00 12.57 307 GLY A C 1
ATOM 2386 O O . GLY A 1 307 ? -26.662 24.078 -1.911 1.00 14.55 307 GLY A O 1
ATOM 2387 N N . GLU A 1 308 ? -25.032 25.538 -1.362 1.00 13.62 308 GLU A N 1
ATOM 2388 C CA . GLU A 1 308 ? -24.594 25.722 -2.744 1.00 13.62 308 GLU A CA 1
ATOM 2389 C C . GLU A 1 308 ? -23.834 24.522 -3.302 1.00 14.39 308 GLU A C 1
ATOM 2390 O O . GLU A 1 308 ? -23.783 24.361 -4.525 1.00 15.55 308 GLU A O 1
ATOM 2396 N N . ILE A 1 309 ? -23.227 23.691 -2.453 1.00 13.58 309 ILE A N 1
ATOM 2397 C CA . ILE A 1 309 ? -22.514 22.509 -2.915 1.00 14.30 309 ILE A CA 1
ATOM 2398 C C . ILE A 1 309 ? -22.992 21.317 -2.113 1.00 15.14 309 ILE A C 1
ATOM 2399 O O . ILE A 1 309 ? -23.567 21.453 -1.030 1.00 15.85 309 ILE A O 1
ATOM 2404 N N A SER A 1 310 ? -22.755 20.136 -2.673 0.48 15.96 310 SER A N 1
ATOM 2405 N N B SER A 1 310 ? -22.756 20.136 -2.672 0.52 16.70 310 SER A N 1
ATOM 2406 C CA A SER A 1 310 ? -22.911 18.875 -1.968 0.48 16.66 310 SER A CA 1
ATOM 2407 C CA B SER A 1 310 ? -22.909 18.877 -1.964 0.52 18.24 310 SER A CA 1
ATOM 2408 C C A SER A 1 310 ? -21.546 18.223 -1.795 0.48 16.49 310 SER A C 1
ATOM 2409 C C B SER A 1 310 ? -21.544 18.227 -1.792 0.52 17.34 310 SER A C 1
ATOM 2410 O O A SER A 1 310 ? -20.631 18.438 -2.596 0.48 16.86 310 SER A O 1
ATOM 2411 O O B SER A 1 310 ? -20.627 18.446 -2.590 0.52 17.70 310 SER A O 1
ATOM 2416 N N . ILE A 1 311 ? -21.411 17.442 -0.729 1.00 16.22 311 ILE A N 1
ATOM 2417 C CA . ILE A 1 311 ? -20.179 16.702 -0.467 1.00 15.81 311 ILE A CA 1
ATOM 2418 C C . ILE A 1 311 ? -20.534 15.237 -0.243 1.00 15.85 311 ILE A C 1
ATOM 2419 O O . ILE A 1 311 ? -21.687 14.898 0.073 1.00 16.97 311 ILE A O 1
ATOM 2424 N N . PRO A 1 312 ? -19.561 14.343 -0.392 1.00 15.28 312 PRO A N 1
ATOM 2425 C CA . PRO A 1 312 ? -19.825 12.921 -0.136 1.00 15.83 312 PRO A CA 1
ATOM 2426 C C . PRO A 1 312 ? -20.329 12.684 1.284 1.00 17.02 312 PRO A C 1
ATOM 2427 O O . PRO A 1 312 ? -19.871 13.308 2.246 1.00 17.39 312 PRO A O 1
ATOM 2431 N N . GLU A 1 313 ? -21.298 11.779 1.400 1.00 18.50 313 GLU A N 1
ATOM 2432 C CA . GLU A 1 313 ? -21.878 11.372 2.677 1.00 22.56 313 GLU A CA 1
ATOM 2433 C C . GLU A 1 313 ? -21.220 10.045 3.039 1.00 22.82 313 GLU A C 1
ATOM 2434 O O . GLU A 1 313 ? -21.488 9.023 2.398 1.00 24.63 313 GLU A O 1
ATOM 2440 N N . ASN A 1 314 ? -20.370 10.047 4.066 1.00 22.88 314 ASN A N 1
ATOM 2441 C CA . ASN A 1 314 ? -19.565 8.875 4.388 1.00 24.89 314 ASN A CA 1
ATOM 2442 C C . ASN A 1 314 ? -20.115 8.063 5.546 1.00 27.13 314 ASN A C 1
ATOM 2443 O O . ASN A 1 314 ? -19.668 6.930 5.762 1.00 28.11 314 ASN A O 1
ATOM 2448 N N . GLU A 1 315 ? -21.069 8.607 6.281 1.00 29.15 315 GLU A N 1
ATOM 2449 C CA . GLU A 1 315 ? -21.653 7.944 7.421 1.00 34.64 315 GLU A CA 1
ATOM 2450 C C . GLU A 1 315 ? -23.148 7.801 7.170 1.00 36.65 315 GLU A C 1
ATOM 2451 O O . GLU A 1 315 ? -23.723 8.567 6.390 1.00 37.43 315 GLU A O 1
ATOM 2457 N N . PRO A 1 316 ? -23.803 6.807 7.776 1.00 37.21 316 PRO A N 1
ATOM 2458 C CA . PRO A 1 316 ? -25.246 6.678 7.545 1.00 40.06 316 PRO A CA 1
ATOM 2459 C C . PRO A 1 316 ? -26.039 7.679 8.372 1.00 41.58 316 PRO A C 1
ATOM 2460 O O . PRO A 1 316 ? -25.413 8.377 9.167 1.00 42.66 316 PRO A O 1
ATOM 2464 N N A LYS A 1 324 ? -29.819 12.796 8.519 0.54 24.51 324 LYS A N 1
ATOM 2465 N N B LYS A 1 324 ? -29.401 15.263 5.717 0.46 32.59 324 LYS A N 1
ATOM 2466 C CA A LYS A 1 324 ? -28.891 13.947 8.706 0.54 21.59 324 LYS A CA 1
ATOM 2467 C CA B LYS A 1 324 ? -28.647 15.706 6.926 0.46 31.97 324 LYS A CA 1
ATOM 2468 C C A LYS A 1 324 ? -27.458 13.435 8.548 0.54 22.02 324 LYS A C 1
ATOM 2469 C C B LYS A 1 324 ? -27.242 15.106 6.932 0.46 29.49 324 LYS A C 1
ATOM 2470 O O A LYS A 1 324 ? -27.160 12.401 9.148 0.54 21.14 324 LYS A O 1
ATOM 2471 O O B LYS A 1 324 ? -26.992 14.109 7.649 0.46 31.09 324 LYS A O 1
ATOM 2482 N N A VAL A 1 325 ? -26.643 14.096 7.721 0.54 21.87 325 VAL A N 1
ATOM 2483 N N B VAL A 1 325 ? -26.366 15.729 6.153 0.46 25.20 325 VAL A N 1
ATOM 2484 C CA A VAL A 1 325 ? -25.199 13.710 7.559 0.54 20.14 325 VAL A CA 1
ATOM 2485 C CA B VAL A 1 325 ? -24.975 15.238 5.986 0.46 20.98 325 VAL A CA 1
ATOM 2486 C C A VAL A 1 325 ? -24.299 14.952 7.746 0.54 18.78 325 VAL A C 1
ATOM 2487 C C B VAL A 1 325 ? -24.036 16.043 6.885 0.46 17.94 325 VAL A C 1
ATOM 2488 O O A VAL A 1 325 ? -24.512 15.907 6.984 0.54 19.41 325 VAL A O 1
ATOM 2489 O O B VAL A 1 325 ? -23.734 17.186 6.517 0.46 16.21 325 VAL A O 1
ATOM 2496 N N A ASN A 1 326 ? -23.307 14.851 8.478 0.54 16.58 326 ASN A N 1
ATOM 2497 N N B ASN A 1 326 ? -23.579 15.480 8.005 0.46 17.12 326 ASN A N 1
ATOM 2498 C CA A ASN A 1 326 ? -22.500 15.993 8.880 0.54 13.68 326 ASN A CA 1
ATOM 2499 C CA B ASN A 1 326 ? -22.602 16.190 8.817 0.46 17.26 326 ASN A CA 1
ATOM 2500 C C A ASN A 1 326 ? -21.204 16.064 8.080 0.54 14.21 326 ASN A C 1
ATOM 2501 C C B ASN A 1 326 ? -21.242 16.138 8.134 0.46 16.14 326 ASN A C 1
ATOM 2502 O O A ASN A 1 326 ? -20.753 15.059 7.520 0.54 15.07 326 ASN A O 1
ATOM 2503 O O B ASN A 1 326 ? -20.801 15.061 7.719 0.46 16.58 326 ASN A O 1
ATOM 2512 N N . PRO A 1 327 ? -20.574 17.271 7.981 1.00 13.37 327 PRO A N 1
ATOM 2513 C CA . PRO A 1 327 ? -19.316 17.407 7.210 1.00 13.26 327 PRO A CA 1
ATOM 2514 C C . PRO A 1 327 ? -18.125 16.947 8.040 1.00 13.49 327 PRO A C 1
ATOM 2515 O O . PRO A 1 327 ? -17.263 17.725 8.474 1.00 14.46 327 PRO A O 1
ATOM 2519 N N . THR A 1 328 ? -18.055 15.631 8.252 1.00 13.27 328 THR A N 1
ATOM 2520 C CA . THR A 1 328 ? -17.139 15.091 9.252 1.00 13.51 328 THR A CA 1
ATOM 2521 C C . THR A 1 328 ? -15.672 15.219 8.844 1.00 12.38 328 THR A C 1
ATOM 2522 O O . THR A 1 328 ? -14.813 15.415 9.708 1.00 12.47 328 THR A O 1
ATOM 2526 N N . GLN A 1 329 ? -15.348 15.088 7.551 1.00 12.52 329 GLN A N 1
ATOM 2527 C CA . GLN A 1 329 ? -13.964 15.319 7.132 1.00 11.77 329 GLN A CA 1
ATOM 2528 C C . GLN A 1 329 ? -13.542 16.759 7.415 1.00 12.16 329 GLN A C 1
ATOM 2529 O O . GLN A 1 329 ? -12.404 17.008 7.835 1.00 12.98 329 GLN A O 1
ATOM 2535 N N . CYS A 1 330 ? -14.450 17.727 7.207 1.00 12.81 330 CYS A N 1
ATOM 2536 C CA . CYS A 1 330 ? -14.119 19.121 7.494 1.00 12.73 330 CYS A CA 1
ATOM 2537 C C . CYS A 1 330 ? -13.871 19.314 8.982 1.00 12.56 330 CYS A C 1
ATOM 2538 O O . CYS A 1 330 ? -13.018 20.115 9.375 1.00 14.08 330 CYS A O 1
ATOM 2541 N N . GLU A 1 331 ? -14.619 18.598 9.828 1.00 12.89 331 GLU A N 1
ATOM 2542 C CA . GLU A 1 331 ? -14.438 18.712 11.275 1.00 11.84 331 GLU A CA 1
ATOM 2543 C C . GLU A 1 331 ? -13.106 18.133 11.728 1.00 11.31 331 GLU A C 1
ATOM 2544 O O . GLU A 1 331 ? -12.402 18.749 12.543 1.00 12.48 331 GLU A O 1
ATOM 2550 N N . ALA A 1 332 ? -12.736 16.954 11.221 1.00 10.97 332 ALA A N 1
ATOM 2551 C CA . ALA A 1 332 ? -11.432 16.402 11.573 1.00 12.31 332 ALA A CA 1
ATOM 2552 C C . ALA A 1 332 ? -10.313 17.343 11.148 1.00 10.76 332 ALA A C 1
ATOM 2553 O O . ALA A 1 332 ? -9.348 17.555 11.892 1.00 11.79 332 ALA A O 1
ATOM 2555 N N . LEU A 1 333 ? -10.446 17.945 9.962 1.00 11.29 333 LEU A N 1
ATOM 2556 C CA . LEU A 1 333 ? -9.407 18.825 9.441 1.00 11.47 333 LEU A CA 1
ATOM 2557 C C . LEU A 1 333 ? -9.312 20.122 10.247 1.00 11.15 333 LEU A C 1
ATOM 2558 O O . LEU A 1 333 ? -8.210 20.555 10.617 1.00 11.65 333 LEU A O 1
ATOM 2563 N N . THR A 1 334 ? -10.451 20.759 10.554 1.00 11.09 334 THR A N 1
ATOM 2564 C CA . THR A 1 334 ? -10.373 21.973 11.368 1.00 11.88 334 THR A CA 1
ATOM 2565 C C . THR A 1 334 ? -9.802 21.683 12.753 1.00 11.87 334 THR A C 1
ATOM 2566 O O . THR A 1 334 ? -9.055 22.501 13.301 1.00 11.61 334 THR A O 1
ATOM 2570 N N . MET A 1 335 ? -10.114 20.517 13.326 1.00 10.94 335 MET A N 1
ATOM 2571 C CA . MET A 1 335 ? -9.589 20.190 14.648 1.00 11.70 335 MET A CA 1
ATOM 2572 C C . MET A 1 335 ? -8.067 20.030 14.598 1.00 10.62 335 MET A C 1
ATOM 2573 O O . MET A 1 335 ? -7.349 20.551 15.461 1.00 11.15 335 MET A O 1
ATOM 2578 N N . LEU A 1 336 ? -7.541 19.307 13.594 1.00 10.13 336 LEU A N 1
ATOM 2579 C CA . LEU A 1 336 ? -6.089 19.133 13.538 1.00 11.01 336 LEU A CA 1
ATOM 2580 C C . LEU A 1 336 ? -5.369 20.438 13.189 1.00 10.98 336 LEU A C 1
ATOM 2581 O O . LEU A 1 336 ? -4.214 20.632 13.587 1.00 11.78 336 LEU A O 1
ATOM 2586 N N . CYS A 1 337 ? -6.038 21.362 12.487 1.00 10.68 337 CYS A N 1
ATOM 2587 C CA . CYS A 1 337 ? -5.439 22.674 12.262 1.00 11.59 337 CYS A CA 1
ATOM 2588 C C . CYS A 1 337 ? -5.266 23.437 13.572 1.00 11.24 337 CYS A C 1
ATOM 2589 O O . CYS A 1 337 ? -4.237 24.095 13.783 1.00 12.02 337 CYS A O 1
ATOM 2592 N N . CYS A 1 338 ? -6.251 23.358 14.477 1.00 11.33 338 CYS A N 1
ATOM 2593 C CA . CYS A 1 338 ? -6.060 23.936 15.811 1.00 11.74 338 CYS A CA 1
ATOM 2594 C C . CYS A 1 338 ? -4.871 23.296 16.514 1.00 10.98 338 CYS A C 1
ATOM 2595 O O . CYS A 1 338 ? -4.085 23.985 17.178 1.00 11.46 338 CYS A O 1
ATOM 2598 N N . GLN A 1 339 ? -4.740 21.967 16.397 1.00 11.32 339 GLN A N 1
ATOM 2599 C CA . GLN A 1 339 ? -3.628 21.272 17.038 1.00 10.78 339 GLN A CA 1
ATOM 2600 C C . GLN A 1 339 ? -2.286 21.791 16.536 1.00 10.50 339 GLN A C 1
ATOM 2601 O O . GLN A 1 339 ? -1.363 22.000 17.327 1.00 11.28 339 GLN A O 1
ATOM 2607 N N . VAL A 1 340 ? -2.159 22.021 15.224 1.00 11.42 340 VAL A N 1
ATOM 2608 C CA . VAL A 1 340 ? -0.896 22.518 14.685 1.00 10.86 340 VAL A CA 1
ATOM 2609 C C . VAL A 1 340 ? -0.558 23.879 15.284 1.00 10.97 340 VAL A C 1
ATOM 2610 O O . VAL A 1 340 ? 0.613 24.179 15.559 1.00 12.05 340 VAL A O 1
ATOM 2614 N N . MET A 1 341 ? -1.575 24.723 15.514 1.00 10.75 341 MET A N 1
ATOM 2615 C CA . MET A 1 341 ? -1.303 26.052 16.058 1.00 11.51 341 MET A CA 1
ATOM 2616 C C . MET A 1 341 ? -0.782 25.936 17.488 1.00 11.25 341 MET A C 1
ATOM 2617 O O . MET A 1 341 ? 0.140 26.657 17.882 1.00 12.06 341 MET A O 1
ATOM 2622 N N . GLY A 1 342 ? -1.373 25.041 18.294 1.00 10.64 342 GLY A N 1
ATOM 2623 C CA . GLY A 1 342 ? -0.853 24.813 19.640 1.00 11.08 342 GLY A CA 1
ATOM 2624 C C . GLY A 1 342 ? 0.544 24.228 19.623 1.00 10.52 342 GLY A C 1
ATOM 2625 O O . GLY A 1 342 ? 1.422 24.653 20.384 1.00 11.34 342 GLY A O 1
ATOM 2626 N N . ASN A 1 343 ? 0.769 23.244 18.745 1.00 10.41 343 ASN A N 1
ATOM 2627 C CA . ASN A 1 343 ? 2.082 22.625 18.635 1.00 9.88 343 ASN A CA 1
ATOM 2628 C C . ASN A 1 343 ? 3.143 23.670 18.308 1.00 9.56 343 ASN A C 1
ATOM 2629 O O . ASN A 1 343 ? 4.289 23.559 18.753 1.00 11.11 343 ASN A O 1
ATOM 2634 N N . ASP A 1 344 ? 2.788 24.681 17.496 1.00 10.64 344 ASP A N 1
ATOM 2635 C CA . ASP A 1 344 ? 3.756 25.713 17.137 1.00 10.41 344 ASP A CA 1
ATOM 2636 C C . ASP A 1 344 ? 4.233 26.473 18.372 1.00 10.45 344 ASP A C 1
ATOM 2637 O O . ASP A 1 344 ? 5.426 26.781 18.500 1.00 10.85 344 ASP A O 1
ATOM 2642 N N . VAL A 1 345 ? 3.319 26.764 19.301 1.00 10.81 345 VAL A N 1
ATOM 2643 C CA . VAL A 1 345 ? 3.688 27.459 20.537 1.00 11.05 345 VAL A CA 1
ATOM 2644 C C . VAL A 1 345 ? 4.637 26.606 21.380 1.00 10.41 345 VAL A C 1
ATOM 2645 O O . VAL A 1 345 ? 5.638 27.105 21.908 1.00 10.85 345 VAL A O 1
ATOM 2649 N N . ALA A 1 346 ? 4.330 25.308 21.536 1.00 10.65 346 ALA A N 1
ATOM 2650 C CA . ALA A 1 346 ? 5.222 24.436 22.298 1.00 10.69 346 ALA A CA 1
ATOM 2651 C C . ALA A 1 346 ? 6.611 24.404 21.668 1.00 10.09 346 ALA A C 1
ATOM 2652 O O . ALA A 1 346 ? 7.632 24.497 22.370 1.00 11.26 346 ALA A O 1
ATOM 2654 N N . ILE A 1 347 ? 6.666 24.287 20.336 1.00 11.07 347 ILE A N 1
ATOM 2655 C CA . ILE A 1 347 ? 7.938 24.286 19.617 1.00 11.34 347 ILE A CA 1
ATOM 2656 C C . ILE A 1 347 ? 8.677 25.603 19.823 1.00 10.78 347 ILE A C 1
ATOM 2657 O O . ILE A 1 347 ? 9.892 25.616 20.038 1.00 12.15 347 ILE A O 1
ATOM 2662 N N . ASN A 1 348 ? 7.966 26.732 19.738 1.00 10.91 348 ASN A N 1
ATOM 2663 C CA . ASN A 1 348 ? 8.627 28.027 19.870 1.00 11.17 348 ASN A CA 1
ATOM 2664 C C . ASN A 1 348 ? 9.237 28.192 21.256 1.00 10.77 348 ASN A C 1
ATOM 2665 O O . ASN A 1 348 ? 10.343 28.729 21.399 1.00 11.59 348 ASN A O 1
ATOM 2670 N N . MET A 1 349 ? 8.516 27.759 22.293 1.00 11.47 349 MET A N 1
ATOM 2671 C CA . MET A 1 349 ? 9.045 27.850 23.653 1.00 11.46 349 MET A CA 1
ATOM 2672 C C . MET A 1 349 ? 10.287 26.975 23.800 1.00 12.21 349 MET A C 1
ATOM 2673 O O . MET A 1 349 ? 11.305 27.413 24.345 1.00 13.77 349 MET A O 1
ATOM 2678 N N . GLY A 1 350 ? 10.229 25.732 23.313 1.00 12.19 350 GLY A N 1
ATOM 2679 C CA . GLY A 1 350 ? 11.418 24.889 23.373 1.00 12.09 350 GLY A CA 1
ATOM 2680 C C . GLY A 1 350 ? 12.579 25.453 22.572 1.00 12.00 350 GLY A C 1
ATOM 2681 O O . GLY A 1 350 ? 13.734 25.440 23.029 1.00 12.18 350 GLY A O 1
ATOM 2682 N N . GLY A 1 351 ? 12.295 25.945 21.363 1.00 11.98 351 GLY A N 1
ATOM 2683 C CA . GLY A 1 351 ? 13.344 26.503 20.518 1.00 11.62 351 GLY A CA 1
ATOM 2684 C C . GLY A 1 351 ? 13.967 27.767 21.076 1.00 11.94 351 GLY A C 1
ATOM 2685 O O . GLY A 1 351 ? 15.134 28.063 20.802 1.00 13.53 351 GLY A O 1
ATOM 2686 N N . ALA A 1 352 ? 13.198 28.555 21.825 1.00 11.54 352 ALA A N 1
ATOM 2687 C CA . ALA A 1 352 ? 13.729 29.770 22.429 1.00 11.64 352 ALA A CA 1
ATOM 2688 C C . ALA A 1 352 ? 14.563 29.497 23.673 1.00 11.73 352 ALA A C 1
ATOM 2689 O O . ALA A 1 352 ? 15.181 30.429 24.195 1.00 13.23 352 ALA A O 1
ATOM 2691 N N . SER A 1 353 ? 14.612 28.248 24.149 1.00 11.83 353 SER A N 1
ATOM 2692 C CA . SER A 1 353 ? 15.083 27.947 25.497 1.00 11.65 353 SER A CA 1
ATOM 2693 C C . SER A 1 353 ? 16.420 27.206 25.537 1.00 11.91 353 SER A C 1
ATOM 2694 O O . SER A 1 353 ? 16.751 26.612 26.570 1.00 13.66 353 SER A O 1
ATOM 2697 N N . GLY A 1 354 ? 17.210 27.244 24.461 1.00 12.15 354 GLY A N 1
ATOM 2698 C CA . GLY A 1 354 ? 18.556 26.700 24.530 1.00 13.39 354 GLY A CA 1
ATOM 2699 C C . GLY A 1 354 ? 19.423 27.445 25.532 1.00 12.86 354 GLY A C 1
ATOM 2700 O O . GLY A 1 354 ? 19.207 28.619 25.837 1.00 14.31 354 GLY A O 1
ATOM 2701 N N . ASN A 1 355 ? 20.446 26.760 26.050 1.00 12.78 355 ASN A N 1
ATOM 2702 C CA . ASN A 1 355 ? 21.460 27.427 26.866 1.00 12.65 355 ASN A CA 1
ATOM 2703 C C . ASN A 1 355 ? 22.848 26.972 26.443 1.00 12.94 355 ASN A C 1
ATOM 2704 O O . ASN A 1 355 ? 23.120 25.769 26.403 1.00 13.96 355 ASN A O 1
ATOM 2709 N N . PHE A 1 356 ? 23.737 27.923 26.161 1.00 13.13 356 PHE A N 1
ATOM 2710 C CA . PHE A 1 356 ? 25.158 27.619 25.939 1.00 12.85 356 PHE A CA 1
ATOM 2711 C C . PHE A 1 356 ? 25.274 26.622 24.791 1.00 13.00 356 PHE A C 1
ATOM 2712 O O . PHE A 1 356 ? 24.774 26.897 23.688 1.00 13.34 356 PHE A O 1
ATOM 2720 N N . GLU A 1 357 ? 25.908 25.471 24.983 1.00 13.03 357 GLU A N 1
ATOM 2721 C CA . GLU A 1 357 ? 26.273 24.617 23.864 1.00 12.01 357 GLU A CA 1
ATOM 2722 C C . GLU A 1 357 ? 25.167 23.662 23.409 1.00 12.94 357 GLU A C 1
ATOM 2723 O O . GLU A 1 357 ? 25.349 22.986 22.390 1.00 15.08 357 GLU A O 1
ATOM 2729 N N . LEU A 1 358 ? 24.037 23.571 24.119 1.00 12.89 358 LEU A N 1
ATOM 2730 C CA . LEU A 1 358 ? 23.054 22.536 23.794 1.00 12.98 358 LEU A CA 1
ATOM 2731 C C . LEU A 1 358 ? 21.632 23.000 24.093 1.00 13.49 358 LEU A C 1
ATOM 2732 O O . LEU A 1 358 ? 21.357 23.529 25.176 1.00 14.43 358 LEU A O 1
ATOM 2737 N N . ASN A 1 359 ? 20.723 22.778 23.147 1.00 12.48 359 ASN A N 1
ATOM 2738 C CA . ASN A 1 359 ? 19.296 22.894 23.424 1.00 11.77 359 ASN A CA 1
ATOM 2739 C C . ASN A 1 359 ? 18.807 21.554 23.976 1.00 11.86 359 ASN A C 1
ATOM 2740 O O . ASN A 1 359 ? 18.971 20.513 23.323 1.00 12.87 359 ASN A O 1
ATOM 2745 N N . VAL A 1 360 ? 18.239 21.570 25.190 1.00 12.05 360 VAL A N 1
ATOM 2746 C CA . VAL A 1 360 ? 17.745 20.350 25.841 1.00 11.66 360 VAL A CA 1
ATOM 2747 C C . VAL A 1 360 ? 16.225 20.374 26.017 1.00 11.30 360 VAL A C 1
ATOM 2748 O O . VAL A 1 360 ? 15.692 20.010 27.077 1.00 11.46 360 VAL A O 1
ATOM 2752 N N . PHE A 1 361 ? 15.522 20.789 24.958 1.00 11.95 361 PHE A N 1
ATOM 2753 C CA . PHE A 1 361 ? 14.071 20.669 24.847 1.00 11.90 361 PHE A CA 1
ATOM 2754 C C . PHE A 1 361 ? 13.694 19.771 23.670 1.00 10.95 361 PHE A C 1
ATOM 2755 O O . PHE A 1 361 ? 12.574 19.847 23.163 1.00 11.94 361 PHE A O 1
ATOM 2763 N N . ARG A 1 362 ? 14.615 18.880 23.266 1.00 12.04 362 ARG A N 1
ATOM 2764 C CA . ARG A 1 362 ? 14.530 18.249 21.947 1.00 11.35 362 ARG A CA 1
ATOM 2765 C C . ARG A 1 362 ? 13.442 17.194 21.806 1.00 10.60 362 ARG A C 1
ATOM 2766 O O . ARG A 1 362 ? 12.726 17.211 20.786 1.00 11.02 362 ARG A O 1
ATOM 2774 N N . PRO A 1 363 ? 13.289 16.229 22.720 1.00 10.81 363 PRO A N 1
ATOM 2775 C CA . PRO A 1 363 ? 12.179 15.275 22.562 1.00 11.57 363 PRO A CA 1
ATOM 2776 C C . PRO A 1 363 ? 10.841 15.962 22.377 1.00 10.46 363 PRO A C 1
ATOM 2777 O O . PRO A 1 363 ? 10.037 15.547 21.534 1.00 11.78 363 PRO A O 1
ATOM 2781 N N . MET A 1 364 ? 10.575 17.007 23.158 1.00 11.11 364 MET A N 1
ATOM 2782 C CA . MET A 1 364 ? 9.314 17.725 23.039 1.00 11.23 364 MET A CA 1
ATOM 2783 C C . MET A 1 364 ? 9.187 18.416 21.684 1.00 10.90 364 MET A C 1
ATOM 2784 O O . MET A 1 364 ? 8.144 18.312 21.023 1.00 11.18 364 MET A O 1
ATOM 2789 N N . VAL A 1 365 ? 10.245 19.087 21.226 1.00 10.82 365 VAL A N 1
ATOM 2790 C CA . VAL A 1 365 ? 10.172 19.774 19.937 1.00 11.14 365 VAL A CA 1
ATOM 2791 C C . VAL A 1 365 ? 9.858 18.779 18.819 1.00 11.18 365 VAL A C 1
ATOM 2792 O O . VAL A 1 365 ? 8.977 19.018 17.987 1.00 11.68 365 VAL A O 1
ATOM 2796 N N . ILE A 1 366 ? 10.559 17.635 18.794 1.00 11.31 366 ILE A N 1
ATOM 2797 C CA . ILE A 1 366 ? 10.365 16.692 17.689 1.00 11.80 366 ILE A CA 1
ATOM 2798 C C . ILE A 1 366 ? 9.036 15.951 17.811 1.00 11.50 366 ILE A C 1
ATOM 2799 O O . ILE A 1 366 ? 8.410 15.617 16.795 1.00 11.41 366 ILE A O 1
ATOM 2804 N N . HIS A 1 367 ? 8.570 15.705 19.038 1.00 11.40 367 HIS A N 1
ATOM 2805 C CA . HIS A 1 367 ? 7.248 15.118 19.232 1.00 11.81 367 HIS A CA 1
ATOM 2806 C C . HIS A 1 367 ? 6.181 15.981 18.571 1.00 10.91 367 HIS A C 1
ATOM 2807 O O . HIS A 1 367 ? 5.351 15.492 17.794 1.00 11.29 367 HIS A O 1
ATOM 2814 N N . ASN A 1 368 ? 6.210 17.284 18.847 1.00 10.53 368 ASN A N 1
ATOM 2815 C CA . ASN A 1 368 ? 5.246 18.202 18.251 1.00 11.02 368 ASN A CA 1
ATOM 2816 C C . ASN A 1 368 ? 5.434 18.311 16.746 1.00 11.06 368 ASN A C 1
ATOM 2817 O O . ASN A 1 368 ? 4.448 18.307 15.994 1.00 10.88 368 ASN A O 1
ATOM 2822 N N . PHE A 1 369 ? 6.686 18.423 16.279 1.00 10.50 369 PHE A N 1
ATOM 2823 C CA . PHE A 1 369 ? 6.919 18.658 14.857 1.00 10.86 369 PHE A CA 1
ATOM 2824 C C . PHE A 1 369 ? 6.427 17.478 14.029 1.00 11.29 369 PHE A C 1
ATOM 2825 O O . PHE A 1 369 ? 5.683 17.648 13.056 1.00 11.11 369 PHE A O 1
ATOM 2833 N N . LEU A 1 370 ? 6.825 16.264 14.414 1.00 10.81 370 LEU A N 1
ATOM 2834 C CA . LEU A 1 370 ? 6.410 15.093 13.650 1.00 11.44 370 LEU A CA 1
ATOM 2835 C C . LEU A 1 370 ? 4.907 14.856 13.759 1.00 10.80 370 LEU A C 1
ATOM 2836 O O . LEU A 1 370 ? 4.283 14.377 12.803 1.00 11.70 370 LEU A O 1
ATOM 2841 N N . GLN A 1 371 ? 4.298 15.192 14.901 1.00 11.02 371 GLN A N 1
ATOM 2842 C CA . GLN A 1 371 ? 2.843 15.096 14.991 1.00 10.73 371 GLN A CA 1
ATOM 2843 C C . GLN A 1 371 ? 2.180 16.020 13.977 1.00 10.23 371 GLN A C 1
ATOM 2844 O O . GLN A 1 371 ? 1.269 15.612 13.247 1.00 10.98 371 GLN A O 1
ATOM 2850 N N . SER A 1 372 ? 2.623 17.279 13.916 1.00 11.30 372 SER A N 1
ATOM 2851 C CA . SER A 1 372 ? 2.039 18.199 12.945 1.00 11.21 372 SER A CA 1
ATOM 2852 C C . SER A 1 372 ? 2.170 17.673 11.520 1.00 10.63 372 SER A C 1
ATOM 2853 O O . SER A 1 372 ? 1.240 17.815 10.716 1.00 11.25 372 SER A O 1
ATOM 2856 N N . VAL A 1 373 ? 3.312 17.056 11.183 1.00 10.70 373 VAL A N 1
ATOM 2857 C CA . VAL A 1 373 ? 3.479 16.522 9.832 1.00 11.30 373 VAL A CA 1
ATOM 2858 C C . VAL A 1 373 ? 2.503 15.374 9.568 1.00 11.78 373 VAL A C 1
ATOM 2859 O O . VAL A 1 373 ? 1.877 15.317 8.501 1.00 12.36 373 VAL A O 1
ATOM 2863 N N . ARG A 1 374 ? 2.349 14.442 10.527 1.00 11.25 374 ARG A N 1
ATOM 2864 C CA . ARG A 1 374 ? 1.375 13.360 10.351 1.00 11.33 374 ARG A CA 1
ATOM 2865 C C . ARG A 1 374 ? -0.031 13.920 10.180 1.00 10.88 374 ARG A C 1
ATOM 2866 O O . ARG A 1 374 ? -0.804 13.454 9.326 1.00 12.15 374 ARG A O 1
ATOM 2874 N N . LEU A 1 375 ? -0.406 14.867 11.043 1.00 11.26 375 LEU A N 1
ATOM 2875 C CA . LEU A 1 375 ? -1.753 15.425 11.006 1.00 11.08 375 LEU A CA 1
ATOM 2876 C C . LEU A 1 375 ? -2.033 16.094 9.668 1.00 10.91 375 LEU A C 1
ATOM 2877 O O . LEU A 1 375 ? -3.077 15.861 9.051 1.00 11.62 375 LEU A O 1
ATOM 2882 N N . LEU A 1 376 ? -1.109 16.943 9.202 1.00 11.02 376 LEU A N 1
ATOM 2883 C CA . LEU A 1 376 ? -1.338 17.669 7.955 1.00 11.17 376 LEU A CA 1
ATOM 2884 C C . LEU A 1 376 ? -1.296 16.732 6.753 1.00 10.67 376 LEU A C 1
ATOM 2885 O O . LEU A 1 376 ? -2.154 16.823 5.864 1.00 11.52 376 LEU A O 1
ATOM 2890 N N . ALA A 1 377 ? -0.319 15.812 6.716 1.00 11.37 377 ALA A N 1
ATOM 2891 C CA . ALA A 1 377 ? -0.236 14.876 5.598 1.00 12.01 377 ALA A CA 1
ATOM 2892 C C . ALA A 1 377 ? -1.466 13.977 5.555 1.00 11.32 377 ALA A C 1
ATOM 2893 O O . ALA A 1 377 ? -2.139 13.872 4.519 1.00 12.01 377 ALA A O 1
ATOM 2895 N N . ASP A 1 378 ? -1.765 13.294 6.669 1.00 11.88 378 ASP A N 1
ATOM 2896 C CA . ASP A 1 378 ? -2.875 12.338 6.667 1.00 12.45 378 ASP A CA 1
ATOM 2897 C C . ASP A 1 378 ? -4.218 13.055 6.565 1.00 11.56 378 ASP A C 1
ATOM 2898 O O . ASP A 1 378 ? -5.168 12.521 5.984 1.00 12.63 378 ASP A O 1
ATOM 2903 N N . GLY A 1 379 ? -4.315 14.261 7.130 1.00 11.70 379 GLY A N 1
ATOM 2904 C CA . GLY A 1 379 ? -5.546 15.034 7.019 1.00 12.33 379 GLY A CA 1
ATOM 2905 C C . GLY A 1 379 ? -5.830 15.494 5.602 1.00 11.79 379 GLY A C 1
ATOM 2906 O O . GLY A 1 379 ? -6.962 15.399 5.126 1.00 13.50 379 GLY A O 1
ATOM 2907 N N . MET A 1 380 ? -4.808 15.991 4.901 1.00 11.84 380 MET A N 1
ATOM 2908 C CA . MET A 1 380 ? -4.975 16.287 3.478 1.00 11.90 380 MET A CA 1
ATOM 2909 C C . MET A 1 380 ? -5.330 15.043 2.680 1.00 12.08 380 MET A C 1
ATOM 2910 O O . MET A 1 380 ? -6.195 15.093 1.799 1.00 12.79 380 MET A O 1
ATOM 2915 N N . GLU A 1 381 ? -4.678 13.913 2.970 1.00 12.32 381 GLU A N 1
ATOM 2916 C CA . GLU A 1 381 ? -4.991 12.682 2.245 1.00 12.08 381 GLU A CA 1
ATOM 2917 C C . GLU A 1 381 ? -6.446 12.280 2.459 1.00 11.94 381 GLU A C 1
ATOM 2918 O O . GLU A 1 381 ? -7.147 11.903 1.506 1.00 12.50 381 GLU A O 1
ATOM 2924 N N . SER A 1 382 ? -6.912 12.346 3.709 1.00 13.17 382 SER A N 1
ATOM 2925 C CA . SER A 1 382 ? -8.272 11.936 4.038 1.00 13.09 382 SER A CA 1
ATOM 2926 C C . SER A 1 382 ? -9.292 12.913 3.459 1.00 12.03 382 SER A C 1
ATOM 2927 O O . SER A 1 382 ? -10.278 12.499 2.827 1.00 13.46 382 SER A O 1
ATOM 2930 N N . PHE A 1 383 ? -9.066 14.217 3.656 1.00 13.01 383 PHE A N 1
ATOM 2931 C CA . PHE A 1 383 ? -9.969 15.224 3.114 1.00 12.60 383 PHE A CA 1
ATOM 2932 C C . PHE A 1 383 ? -10.067 15.110 1.600 1.00 12.35 383 PHE A C 1
ATOM 2933 O O . PHE A 1 383 ? -11.154 15.253 1.028 1.00 13.66 383 PHE A O 1
ATOM 2941 N N . ASN A 1 384 ? -8.946 14.854 0.930 1.00 12.83 384 ASN A N 1
ATOM 2942 C CA . ASN A 1 384 ? -8.976 14.706 -0.518 1.00 12.76 384 ASN A CA 1
ATOM 2943 C C . ASN A 1 384 ? -9.862 13.539 -0.951 1.00 12.90 384 ASN A C 1
ATOM 2944 O O . ASN A 1 384 ? -10.784 13.709 -1.761 1.00 13.55 384 ASN A O 1
ATOM 2949 N N . LYS A 1 385 ? -9.572 12.329 -0.451 1.00 12.95 385 LYS A N 1
ATOM 2950 C CA . LYS A 1 385 ? -10.242 11.145 -0.989 1.00 14.65 385 LYS A CA 1
ATOM 2951 C C . LYS A 1 385 ? -11.671 11.008 -0.487 1.00 12.57 385 LYS A C 1
ATOM 2952 O O . LYS A 1 385 ? -12.504 10.401 -1.173 1.00 14.81 385 LYS A O 1
ATOM 2958 N N . HIS A 1 386 ? -11.994 11.584 0.676 1.00 13.33 386 HIS A N 1
ATOM 2959 C CA . HIS A 1 386 ? -13.315 11.407 1.276 1.00 13.61 386 HIS A CA 1
ATOM 2960 C C . HIS A 1 386 ? -14.181 12.655 1.205 1.00 14.21 386 HIS A C 1
ATOM 2961 O O . HIS A 1 386 ? -15.303 12.642 1.732 1.00 15.76 386 HIS A O 1
ATOM 2968 N N . CYS A 1 387 ? -13.696 13.731 0.576 1.00 13.64 387 CYS A N 1
ATOM 2969 C CA . CYS A 1 387 ? -14.485 14.954 0.445 1.00 13.99 387 CYS A CA 1
ATOM 2970 C C . CYS A 1 387 ? -14.192 15.678 -0.869 1.00 13.74 387 CYS A C 1
ATOM 2971 O O . CYS A 1 387 ? -15.076 15.788 -1.728 1.00 15.28 387 CYS A O 1
ATOM 2974 N N . ALA A 1 388 ? -12.951 16.140 -1.059 1.00 14.23 388 ALA A N 1
ATOM 2975 C CA . ALA A 1 388 ? -12.666 17.062 -2.160 1.00 13.92 388 ALA A CA 1
ATOM 2976 C C . ALA A 1 388 ? -12.970 16.457 -3.529 1.00 13.25 388 ALA A C 1
ATOM 2977 O O . ALA A 1 388 ? -13.503 17.145 -4.404 1.00 13.47 388 ALA A O 1
ATOM 2979 N N . VAL A 1 389 ? -12.604 15.192 -3.756 1.00 13.26 389 VAL A N 1
ATOM 2980 C CA . VAL A 1 389 ? -12.807 14.601 -5.079 1.00 13.48 389 VAL A CA 1
ATOM 2981 C C . VAL A 1 389 ? -14.276 14.540 -5.474 1.00 13.58 389 VAL A C 1
ATOM 2982 O O . VAL A 1 389 ? -14.580 14.404 -6.667 1.00 14.79 389 VAL A O 1
ATOM 2986 N N . GLY A 1 390 ? -15.195 14.621 -4.508 1.00 13.97 390 GLY A N 1
ATOM 2987 C CA . GLY A 1 390 ? -16.619 14.513 -4.772 1.00 14.77 390 GLY A CA 1
ATOM 2988 C C . GLY A 1 390 ? -17.431 15.777 -4.583 1.00 15.34 390 GLY A C 1
ATOM 2989 O O . GLY A 1 390 ? -18.667 15.701 -4.564 1.00 16.90 390 GLY A O 1
ATOM 2990 N N . ILE A 1 391 ? -16.799 16.947 -4.455 1.00 14.80 391 ILE A N 1
ATOM 2991 C CA . ILE A 1 391 ? -17.560 18.190 -4.349 1.00 15.25 391 ILE A CA 1
ATOM 2992 C C . ILE A 1 391 ? -18.346 18.417 -5.631 1.00 16.04 391 ILE A C 1
ATOM 2993 O O . ILE A 1 391 ? -17.802 18.319 -6.739 1.00 17.34 391 ILE A O 1
ATOM 2998 N N . GLU A 1 392 ? -19.633 18.733 -5.492 1.00 15.52 392 GLU A N 1
ATOM 2999 C CA . GLU A 1 392 ? -20.473 19.046 -6.642 1.00 16.12 392 GLU A CA 1
ATOM 3000 C C . GLU A 1 392 ? -21.335 20.271 -6.391 1.00 15.99 392 GLU A C 1
ATOM 3001 O O . GLU A 1 392 ? -21.733 20.535 -5.251 1.00 17.09 392 GLU A O 1
ATOM 3007 N N . PRO A 1 393 ? -21.622 21.046 -7.434 1.00 15.71 393 PRO A N 1
ATOM 3008 C CA . PRO A 1 393 ? -22.538 22.178 -7.274 1.00 16.20 393 PRO A CA 1
ATOM 3009 C C . PRO A 1 393 ? -23.975 21.702 -7.173 1.00 16.05 393 PRO A C 1
ATOM 3010 O O . PRO A 1 393 ? -24.364 20.706 -7.787 1.00 18.28 393 PRO A O 1
ATOM 3014 N N . ASN A 1 394 ? -24.769 22.431 -6.384 1.00 14.91 394 ASN A N 1
ATOM 3015 C CA A ASN A 1 394 ? -26.224 22.321 -6.410 0.63 14.65 394 ASN A CA 1
ATOM 3016 C CA B ASN A 1 394 ? -26.231 22.320 -6.418 0.37 15.99 394 ASN A CA 1
ATOM 3017 C C . ASN A 1 394 ? -26.693 23.470 -7.302 1.00 14.74 394 ASN A C 1
ATOM 3018 O O . ASN A 1 394 ? -26.916 24.592 -6.836 1.00 15.38 394 ASN A O 1
ATOM 3027 N N . ARG A 1 395 ? -26.818 23.189 -8.602 1.00 15.11 395 ARG A N 1
ATOM 3028 C CA . ARG A 1 395 ? -27.000 24.264 -9.577 1.00 15.70 395 ARG A CA 1
ATOM 3029 C C . ARG A 1 395 ? -28.300 25.033 -9.369 1.00 14.91 395 ARG A C 1
ATOM 3030 O O . ARG A 1 395 ? -28.326 26.266 -9.494 1.00 16.81 395 ARG A O 1
ATOM 3038 N N . GLU A 1 396 ? -29.396 24.334 -9.075 1.00 15.94 396 GLU A N 1
ATOM 3039 C CA . GLU A 1 396 ? -30.656 25.038 -8.865 1.00 16.55 396 GLU A CA 1
ATOM 3040 C C . GLU A 1 396 ? -30.604 25.928 -7.631 1.00 15.40 396 GLU A C 1
ATOM 3041 O O . GLU A 1 396 ? -31.107 27.057 -7.661 1.00 16.62 396 GLU A O 1
ATOM 3047 N N . ARG A 1 397 ? -29.980 25.453 -6.547 1.00 14.99 397 ARG A N 1
ATOM 3048 C CA . ARG A 1 397 ? -29.873 26.260 -5.335 1.00 14.83 397 ARG A CA 1
ATOM 3049 C C . ARG A 1 397 ? -28.981 27.476 -5.566 1.00 14.21 397 ARG A C 1
ATOM 3050 O O . ARG A 1 397 ? -29.310 28.587 -5.129 1.00 14.50 397 ARG A O 1
ATOM 3058 N N . ILE A 1 398 ? -27.849 27.283 -6.253 1.00 13.67 398 ILE A N 1
ATOM 3059 C CA . ILE A 1 398 ? -26.980 28.408 -6.593 1.00 14.17 398 ILE A CA 1
ATOM 3060 C C . ILE A 1 398 ? -27.770 29.476 -7.338 1.00 13.82 398 ILE A C 1
ATOM 3061 O O . ILE A 1 398 ? -27.683 30.670 -7.025 1.00 14.83 398 ILE A O 1
ATOM 3066 N N . ASN A 1 399 ? -28.560 29.060 -8.336 1.00 14.30 399 ASN A N 1
ATOM 3067 C CA . ASN A 1 399 ? -29.323 30.023 -9.124 1.00 15.83 399 ASN A CA 1
ATOM 3068 C C . ASN A 1 399 ? -30.442 30.660 -8.314 1.00 15.39 399 ASN A C 1
ATOM 3069 O O . ASN A 1 399 ? -30.722 31.856 -8.473 1.00 17.12 399 ASN A O 1
ATOM 3074 N N . GLN A 1 400 ? -31.086 29.891 -7.433 1.00 15.13 400 GLN A N 1
ATOM 3075 C CA . GLN A 1 400 ? -32.135 30.469 -6.600 1.00 15.24 400 GLN A CA 1
ATOM 3076 C C . GLN A 1 400 ? -31.571 31.591 -5.741 1.00 15.32 400 GLN A C 1
ATOM 3077 O O . GLN A 1 400 ? -32.156 32.678 -5.653 1.00 16.12 400 GLN A O 1
ATOM 3083 N N . LEU A 1 401 ? -30.433 31.358 -5.109 1.00 15.61 401 LEU A N 1
ATOM 3084 C CA . LEU A 1 401 ? -29.814 32.398 -4.251 1.00 15.73 401 LEU A CA 1
ATOM 3085 C C . LEU A 1 401 ? -29.405 33.626 -5.074 1.00 14.46 401 LEU A C 1
ATOM 3086 O O . LEU A 1 401 ? -29.715 34.723 -4.686 1.00 15.95 401 LEU A O 1
ATOM 3091 N N . LEU A 1 402 ? -28.810 33.415 -6.220 1.00 15.91 402 LEU A N 1
ATOM 3092 C CA . LEU A 1 402 ? -28.367 34.518 -7.085 1.00 19.09 402 LEU A CA 1
ATOM 3093 C C . LEU A 1 402 ? -29.588 35.338 -7.503 1.00 18.64 402 LEU A C 1
ATOM 3094 O O . LEU A 1 402 ? -29.560 36.545 -7.348 1.00 20.21 402 LEU A O 1
ATOM 3099 N N . ASN A 1 403 ? -30.654 34.675 -7.937 1.00 19.09 403 ASN A N 1
ATOM 3100 C CA . ASN A 1 403 ? -31.836 35.381 -8.433 1.00 23.93 403 ASN A CA 1
ATOM 3101 C C . ASN A 1 403 ? -32.643 36.052 -7.330 1.00 23.04 403 ASN A C 1
ATOM 3102 O O . ASN A 1 403 ? -33.342 37.034 -7.604 1.00 26.68 403 ASN A O 1
ATOM 3107 N N . GLU A 1 404 ? -32.564 35.565 -6.097 1.00 21.45 404 GLU A N 1
ATOM 3108 C CA . GLU A 1 404 ? -33.283 36.207 -5.008 1.00 23.06 404 GLU A CA 1
ATOM 3109 C C . GLU A 1 404 ? -32.468 37.286 -4.316 1.00 19.25 404 GLU A C 1
ATOM 3110 O O . GLU A 1 404 ? -33.017 38.029 -3.492 1.00 21.55 404 GLU A O 1
ATOM 3116 N N A SER A 1 405 ? -31.183 37.393 -4.630 0.74 16.94 405 SER A N 1
ATOM 3117 N N B SER A 1 405 ? -31.182 37.401 -4.641 0.26 17.95 405 SER A N 1
ATOM 3118 C CA A SER A 1 405 ? -30.356 38.412 -4.014 0.74 16.03 405 SER A CA 1
ATOM 3119 C CA B SER A 1 405 ? -30.304 38.404 -4.058 0.26 16.77 405 SER A CA 1
ATOM 3120 C C A SER A 1 405 ? -30.705 39.794 -4.570 0.74 14.85 405 SER A C 1
ATOM 3121 C C B SER A 1 405 ? -30.599 39.785 -4.641 0.26 15.98 405 SER A C 1
ATOM 3122 O O A SER A 1 405 ? -31.419 39.949 -5.570 0.74 15.97 405 SER A O 1
ATOM 3123 O O B SER A 1 405 ? -31.191 39.928 -5.715 0.26 15.67 405 SER A O 1
ATOM 3128 N N . LEU A 1 406 ? -30.169 40.813 -3.914 1.00 15.76 406 LEU A N 1
ATOM 3129 C CA . LEU A 1 406 ? -30.261 42.184 -4.395 1.00 15.32 406 LEU A CA 1
ATOM 3130 C C . LEU A 1 406 ? -29.031 42.590 -5.193 1.00 15.55 406 LEU A C 1
ATOM 3131 O O . LEU A 1 406 ? -29.002 43.687 -5.752 1.00 16.85 406 LEU A O 1
ATOM 3136 N N . MET A 1 407 ? -28.037 41.713 -5.298 1.00 17.61 407 MET A N 1
ATOM 3137 C CA . MET A 1 407 ? -26.712 42.126 -5.733 1.00 20.38 407 MET A CA 1
ATOM 3138 C C . MET A 1 407 ? -26.583 42.236 -7.248 1.00 21.94 407 MET A C 1
ATOM 3139 O O . MET A 1 407 ? -25.629 42.858 -7.725 1.00 27.20 407 MET A O 1
ATOM 3144 N N . LEU A 1 408 ? -27.513 41.677 -8.021 1.00 19.00 408 LEU A N 1
ATOM 3145 C CA . LEU A 1 408 ? -27.406 41.781 -9.473 1.00 19.19 408 LEU A CA 1
ATOM 3146 C C . LEU A 1 408 ? -27.947 43.098 -10.016 1.00 18.56 408 LEU A C 1
ATOM 3147 O O . LEU A 1 408 ? -27.936 43.307 -11.235 1.00 18.42 408 LEU A O 1
ATOM 3152 N N . VAL A 1 409 ? -28.406 43.991 -9.140 1.00 18.88 409 VAL A N 1
ATOM 3153 C CA . VAL A 1 409 ? -29.129 45.174 -9.602 1.00 19.16 409 VAL A CA 1
ATOM 3154 C C . VAL A 1 409 ? -28.251 46.080 -10.459 1.00 18.51 409 VAL A C 1
ATOM 3155 O O . VAL A 1 409 ? -28.757 46.822 -11.309 1.00 18.58 409 VAL A O 1
ATOM 3159 N N . THR A 1 410 ? -26.931 46.046 -10.251 1.00 19.37 410 THR A N 1
ATOM 3160 C CA . THR A 1 410 ? -26.045 46.920 -11.017 1.00 19.46 410 THR A CA 1
ATOM 3161 C C . THR A 1 410 ? -26.089 46.644 -12.513 1.00 18.74 410 THR A C 1
ATOM 3162 O O . THR A 1 410 ? -25.744 47.533 -13.303 1.00 18.11 410 THR A O 1
ATOM 3166 N N . ALA A 1 411 ? -26.521 45.446 -12.922 1.00 17.04 411 ALA A N 1
ATOM 3167 C CA . ALA A 1 411 ? -26.700 45.157 -14.341 1.00 16.68 411 ALA A CA 1
ATOM 3168 C C . ALA A 1 411 ? -27.734 46.069 -14.993 1.00 16.30 411 ALA A C 1
ATOM 3169 O O . ALA A 1 411 ? -27.729 46.212 -16.222 1.00 16.87 411 ALA A O 1
ATOM 3171 N N . LEU A 1 412 ? -28.627 46.681 -14.204 1.00 15.84 412 LEU A N 1
ATOM 3172 C CA . LEU A 1 412 ? -29.635 47.589 -14.744 1.00 15.90 412 LEU A CA 1
ATOM 3173 C C . LEU A 1 412 ? -29.102 48.991 -15.036 1.00 14.76 412 LEU A C 1
ATOM 3174 O O . LEU A 1 412 ? -29.725 49.721 -15.817 1.00 16.25 412 LEU A O 1
ATOM 3179 N N . ASN A 1 413 ? -27.958 49.377 -14.453 1.00 16.15 413 ASN A N 1
ATOM 3180 C CA . ASN A 1 413 ? -27.525 50.778 -14.503 1.00 16.87 413 ASN A CA 1
ATOM 3181 C C . ASN A 1 413 ? -27.378 51.284 -15.936 1.00 17.19 413 ASN A C 1
ATOM 3182 O O . ASN A 1 413 ? -27.835 52.386 -16.263 1.00 17.94 413 ASN A O 1
ATOM 3187 N N A THR A 1 414 ? -26.725 50.506 -16.804 0.41 17.42 414 THR A N 1
ATOM 3188 N N B THR A 1 414 ? -26.718 50.504 -16.801 0.59 17.28 414 THR A N 1
ATOM 3189 C CA A THR A 1 414 ? -26.500 50.974 -18.170 0.41 18.43 414 THR A CA 1
ATOM 3190 C CA B THR A 1 414 ? -26.489 50.943 -18.177 0.59 18.37 414 THR A CA 1
ATOM 3191 C C A THR A 1 414 ? -27.792 51.105 -18.965 0.41 17.70 414 THR A C 1
ATOM 3192 C C B THR A 1 414 ? -27.781 51.086 -18.972 0.59 17.61 414 THR A C 1
ATOM 3193 O O A THR A 1 414 ? -27.812 51.815 -19.975 0.41 19.14 414 THR A O 1
ATOM 3194 O O B THR A 1 414 ? -27.792 51.791 -19.987 0.59 19.70 414 THR A O 1
ATOM 3201 N N . HIS A 1 415 ? -28.867 50.443 -18.537 1.00 16.69 415 HIS A N 1
ATOM 3202 C CA . HIS A 1 415 ? -30.130 50.448 -19.268 1.00 17.57 415 HIS A CA 1
ATOM 3203 C C . HIS A 1 415 ? -31.114 51.496 -18.764 1.00 18.60 415 HIS A C 1
ATOM 3204 O O . HIS A 1 415 ? -31.730 52.198 -19.576 1.00 22.03 415 HIS A O 1
ATOM 3211 N N . ILE A 1 416 ? -31.279 51.629 -17.450 1.00 18.39 416 ILE A N 1
ATOM 3212 C CA . ILE A 1 416 ? -32.273 52.535 -16.881 1.00 17.84 416 ILE A CA 1
ATOM 3213 C C . ILE A 1 416 ? -31.668 53.625 -16.008 1.00 18.03 416 ILE A C 1
ATOM 3214 O O . ILE A 1 416 ? -32.410 54.514 -15.550 1.00 18.34 416 ILE A O 1
ATOM 3219 N N . GLY A 1 417 ? -30.366 53.602 -15.765 1.00 17.37 417 GLY A N 1
ATOM 3220 C CA . GLY A 1 417 ? -29.729 54.608 -14.926 1.00 17.72 417 GLY A CA 1
ATOM 3221 C C . GLY A 1 417 ? -29.625 54.187 -13.474 1.00 17.61 417 GLY A C 1
ATOM 3222 O O . GLY A 1 417 ? -30.428 53.412 -12.957 1.00 17.08 417 GLY A O 1
ATOM 3223 N N . TYR A 1 418 ? -28.622 54.755 -12.796 1.00 17.74 418 TYR A N 1
ATOM 3224 C CA . TYR A 1 418 ? -28.352 54.423 -11.400 1.00 18.17 418 TYR A CA 1
ATOM 3225 C C . TYR A 1 418 ? -29.533 54.756 -10.494 1.00 17.01 418 TYR A C 1
ATOM 3226 O O . TYR A 1 418 ? -29.871 53.969 -9.602 1.00 17.10 418 TYR A O 1
ATOM 3235 N N . ASP A 1 419 ? -30.157 55.924 -10.676 1.00 16.95 419 ASP A N 1
ATOM 3236 C CA . ASP A 1 419 ? -31.212 56.323 -9.746 1.00 16.75 419 ASP A CA 1
ATOM 3237 C C . ASP A 1 419 ? -32.378 55.343 -9.752 1.00 15.76 419 ASP A C 1
ATOM 3238 O O . ASP A 1 419 ? -32.864 54.951 -8.687 1.00 15.34 419 ASP A O 1
ATOM 3243 N N . LYS A 1 420 ? -32.831 54.921 -10.939 1.00 15.87 420 LYS A N 1
ATOM 3244 C CA . LYS A 1 420 ? -33.933 53.966 -10.996 1.00 15.91 420 LYS A CA 1
ATOM 3245 C C . LYS A 1 420 ? -33.502 52.585 -10.504 1.00 15.38 420 LYS A C 1
ATOM 3246 O O . LYS A 1 420 ? -34.287 51.882 -9.855 1.00 16.49 420 LYS A O 1
ATOM 3252 N N . ALA A 1 421 ? -32.272 52.160 -10.818 1.00 15.50 421 ALA A N 1
ATOM 3253 C CA . ALA A 1 421 ? -31.797 50.876 -10.310 1.00 15.74 421 ALA A CA 1
ATOM 3254 C C . ALA A 1 421 ? -31.763 50.881 -8.785 1.00 15.49 421 ALA A C 1
ATOM 3255 O O . ALA A 1 421 ? -32.197 49.916 -8.139 1.00 15.42 421 ALA A O 1
ATOM 3257 N N . ALA A 1 422 ? -31.264 51.968 -8.187 1.00 14.93 422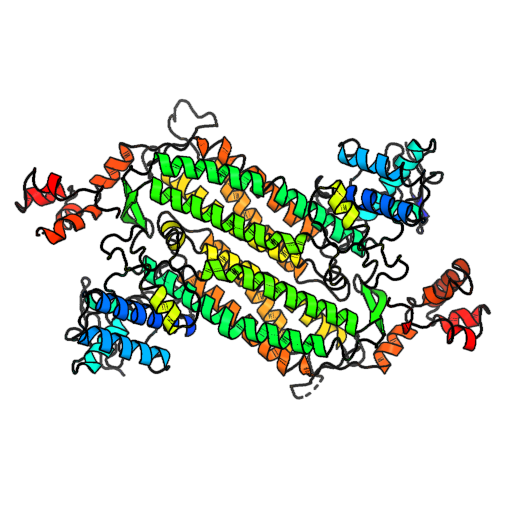 ALA A N 1
ATOM 3258 C CA . ALA A 1 422 ? -31.235 52.053 -6.731 1.00 16.47 422 ALA A CA 1
ATOM 3259 C C . ALA A 1 422 ? -32.646 52.072 -6.152 1.00 15.40 422 ALA A C 1
ATOM 3260 O O . ALA A 1 422 ? -32.904 51.453 -5.111 1.00 16.61 422 ALA A O 1
ATOM 3262 N N . GLU A 1 423 ? -33.580 52.765 -6.818 1.00 15.56 423 GLU A N 1
ATOM 3263 C CA . GLU A 1 423 ? -34.960 52.769 -6.342 1.00 15.08 423 GLU A CA 1
ATOM 3264 C C . GLU A 1 423 ? -35.537 51.355 -6.351 1.00 14.50 423 GLU A C 1
ATOM 3265 O O . GLU A 1 423 ? -36.229 50.953 -5.410 1.00 15.91 423 GLU A O 1
ATOM 3271 N N . ILE A 1 424 ? -35.243 50.582 -7.401 1.00 14.60 424 ILE A N 1
ATOM 3272 C CA . ILE A 1 424 ? -35.712 49.198 -7.480 1.00 14.13 424 ILE A CA 1
ATOM 3273 C C . ILE A 1 424 ? -35.148 48.368 -6.327 1.00 13.63 424 ILE A C 1
ATOM 3274 O O . ILE A 1 424 ? -35.877 47.618 -5.664 1.00 15.16 424 ILE A O 1
ATOM 3279 N N . ALA A 1 425 ? -33.839 48.482 -6.072 1.00 14.05 425 ALA A N 1
ATOM 3280 C CA . ALA A 1 425 ? -33.234 47.682 -5.008 1.00 15.23 425 ALA A CA 1
ATOM 3281 C C . ALA A 1 425 ? -33.811 48.045 -3.645 1.00 15.38 425 ALA A C 1
ATOM 3282 O O . ALA A 1 425 ? -34.069 47.165 -2.817 1.00 16.27 425 ALA A O 1
ATOM 3284 N N . LYS A 1 426 ? -34.033 49.342 -3.404 1.00 15.05 426 LYS A N 1
ATOM 3285 C CA . LYS A 1 426 ? -34.592 49.797 -2.135 1.00 17.01 426 LYS A CA 1
ATOM 3286 C C . LYS A 1 426 ? -36.009 49.269 -1.947 1.00 15.67 426 LYS A C 1
ATOM 3287 O O . LYS A 1 426 ? -36.370 48.804 -0.860 1.00 16.84 426 LYS A O 1
ATOM 3293 N N . LYS A 1 427 ? -36.823 49.315 -3.004 1.00 15.49 427 LYS A N 1
ATOM 3294 C CA . LYS A 1 427 ? -38.177 48.774 -2.925 1.00 16.26 427 LYS A CA 1
ATOM 3295 C C . LYS A 1 427 ? -38.155 47.266 -2.687 1.00 16.31 427 LYS A C 1
ATOM 3296 O O . LYS A 1 427 ? -38.893 46.746 -1.839 1.00 16.40 427 LYS A O 1
ATOM 3302 N N . ALA A 1 428 ? -37.315 46.541 -3.428 1.00 14.84 428 ALA A N 1
ATOM 3303 C CA . ALA A 1 428 ? -37.221 45.097 -3.225 1.00 15.28 428 ALA A CA 1
ATOM 3304 C C . ALA A 1 428 ? -36.858 44.772 -1.780 1.00 15.52 428 ALA A C 1
ATOM 3305 O O . ALA A 1 428 ? -37.460 43.888 -1.152 1.00 15.92 428 ALA A O 1
ATOM 3307 N N . HIS A 1 429 ? -35.870 45.480 -1.227 1.00 15.58 429 HIS A N 1
ATOM 3308 C CA . HIS A 1 429 ? -35.439 45.204 0.137 1.00 15.68 429 HIS A CA 1
ATOM 3309 C C . HIS A 1 429 ? -36.534 45.538 1.149 1.00 16.63 429 HIS A C 1
ATOM 3310 O O . HIS A 1 429 ? -36.811 44.747 2.063 1.00 18.67 429 HIS A O 1
ATOM 3317 N N . LYS A 1 430 ? -37.157 46.712 1.012 1.00 16.82 430 LYS A N 1
ATOM 3318 C CA . LYS A 1 430 ? -38.158 47.147 1.983 1.00 17.42 430 LYS A CA 1
ATOM 3319 C C . LYS A 1 430 ? -39.378 46.234 1.972 1.00 18.01 430 LYS A C 1
ATOM 3320 O O . LYS A 1 430 ? -39.974 45.969 3.021 1.00 20.28 430 LYS A O 1
ATOM 3326 N N . GLU A 1 431 ? -39.772 45.752 0.797 1.00 17.61 431 GLU A N 1
ATOM 3327 C CA . GLU A 1 431 ? -41.036 45.043 0.626 1.00 16.96 431 GLU A CA 1
ATOM 3328 C C . GLU A 1 431 ? -40.886 43.529 0.522 1.00 17.80 431 GLU A C 1
ATOM 3329 O O . GLU A 1 431 ? -41.898 42.830 0.397 1.00 19.71 431 GLU A O 1
ATOM 3335 N N . GLY A 1 432 ? -39.667 43.004 0.591 1.00 16.85 432 GLY A N 1
ATOM 3336 C CA . GLY A 1 432 ? -39.462 41.566 0.504 1.00 18.83 432 GLY A CA 1
ATOM 3337 C C . GLY A 1 432 ? -39.721 40.980 -0.867 1.00 18.54 432 GLY A C 1
ATOM 3338 O O . GLY A 1 432 ? -40.278 39.878 -0.969 1.00 20.73 432 GLY A O 1
ATOM 3339 N N . LEU A 1 433 ? -39.330 41.686 -1.925 1.00 17.60 433 LEU A N 1
ATOM 3340 C CA . LEU A 1 433 ? -39.545 41.266 -3.301 1.00 16.74 433 LEU A CA 1
ATOM 3341 C C . LEU A 1 433 ? -38.219 40.918 -3.967 1.00 16.67 433 LEU A C 1
ATOM 3342 O O . LEU A 1 433 ? -37.146 41.344 -3.533 1.00 16.32 433 LEU A O 1
ATOM 3347 N N . THR A 1 434 ? -38.309 40.156 -5.054 1.00 17.26 434 THR A N 1
ATOM 3348 C CA . THR A 1 434 ? -37.171 40.037 -5.951 1.00 16.33 434 THR A CA 1
ATOM 3349 C C . THR A 1 434 ? -36.961 41.364 -6.680 1.00 15.83 434 THR A C 1
ATOM 3350 O O . THR A 1 434 ? -37.867 42.203 -6.773 1.00 15.76 434 THR A O 1
ATOM 3354 N N . LEU A 1 435 ? -35.741 41.559 -7.185 1.00 16.45 435 LEU A N 1
ATOM 3355 C CA . LEU A 1 435 ? -35.462 42.719 -8.027 1.00 15.69 435 LEU A CA 1
ATOM 3356 C C . LEU A 1 435 ? -36.417 42.780 -9.210 1.00 16.10 435 LEU A C 1
ATOM 3357 O O . LEU A 1 435 ? -36.928 43.856 -9.549 1.00 16.22 435 LEU A O 1
ATOM 3362 N N . LYS A 1 436 ? -36.651 41.639 -9.866 1.00 15.83 436 LYS A N 1
ATOM 3363 C CA . LYS A 1 436 ? -37.551 41.608 -11.012 1.00 16.77 436 LYS A CA 1
ATOM 3364 C C . LYS A 1 436 ? -38.955 42.063 -10.625 1.00 15.88 436 LYS A C 1
ATOM 3365 O O . LYS A 1 436 ? -39.571 42.872 -11.329 1.00 16.46 436 LYS A O 1
ATOM 3371 N N . ALA A 1 437 ? -39.493 41.532 -9.519 1.00 16.43 437 ALA A N 1
ATOM 3372 C CA . ALA A 1 437 ? -40.847 41.914 -9.118 1.00 16.19 437 ALA A CA 1
ATOM 3373 C C . ALA A 1 437 ? -40.937 43.399 -8.785 1.00 16.50 437 ALA A C 1
ATOM 3374 O O . ALA A 1 437 ? -41.928 44.060 -9.118 1.00 16.28 437 ALA A O 1
ATOM 3376 N N . ALA A 1 438 ? -39.916 43.940 -8.117 1.00 15.53 438 ALA A N 1
ATOM 3377 C CA . ALA A 1 438 ? -39.925 45.363 -7.788 1.00 14.62 438 ALA A CA 1
ATOM 3378 C C . ALA A 1 438 ? -39.854 46.221 -9.049 1.00 14.20 438 ALA A C 1
ATOM 3379 O O . ALA A 1 438 ? -40.560 47.229 -9.159 1.00 15.10 438 ALA A O 1
ATOM 3381 N N . ALA A 1 439 ? -39.001 45.836 -10.004 1.00 14.61 439 ALA A N 1
ATOM 3382 C CA . ALA A 1 439 ? -38.863 46.580 -11.254 1.00 14.51 439 ALA A CA 1
ATOM 3383 C C . ALA A 1 439 ? -40.161 46.567 -12.055 1.00 15.29 439 ALA A C 1
ATOM 3384 O O . ALA A 1 439 ? -40.574 47.596 -12.610 1.00 16.48 439 ALA A O 1
ATOM 3386 N N . LEU A 1 440 ? -40.817 45.407 -12.130 1.00 15.10 440 LEU A N 1
ATOM 3387 C CA . LEU A 1 440 ? -42.094 45.327 -12.830 1.00 16.59 440 LEU A CA 1
ATOM 3388 C C . LEU A 1 440 ? -43.156 46.155 -12.119 1.00 15.75 440 LEU A C 1
ATOM 3389 O O . LEU A 1 440 ? -43.965 46.823 -12.771 1.00 16.70 440 LEU A O 1
ATOM 3394 N N . ALA A 1 441 ? -43.167 46.125 -10.781 1.00 15.57 441 ALA A N 1
ATOM 3395 C CA . ALA A 1 441 ? -44.178 46.859 -10.023 1.00 15.79 441 ALA A CA 1
ATOM 3396 C C . ALA A 1 441 ? -44.080 48.361 -10.262 1.00 16.73 441 ALA A C 1
ATOM 3397 O O . ALA A 1 441 ? -45.100 49.064 -10.246 1.00 17.88 441 ALA A O 1
ATOM 3399 N N . LEU A 1 442 ? -42.869 48.869 -10.487 1.00 15.91 442 LEU A N 1
ATOM 3400 C CA . LEU A 1 442 ? -42.666 50.285 -10.754 1.00 16.21 442 LEU A CA 1
ATOM 3401 C C . LEU A 1 442 ? -42.886 50.646 -12.214 1.00 16.43 442 LEU A C 1
ATOM 3402 O O . LEU A 1 442 ? -42.956 51.838 -12.537 1.00 18.59 442 LEU A O 1
ATOM 3407 N N . GLY A 1 443 ? -43.020 49.658 -13.095 1.00 16.23 443 GLY A N 1
ATOM 3408 C CA . GLY A 1 443 ? -43.219 49.929 -14.505 1.00 16.63 443 GLY A CA 1
ATOM 3409 C C . GLY A 1 443 ? -41.977 50.371 -15.245 1.00 16.91 443 GLY A C 1
ATOM 3410 O O . GLY A 1 443 ? -42.088 51.004 -16.296 1.00 19.46 443 GLY A O 1
ATOM 3411 N N . TYR A 1 444 ? -40.789 50.043 -14.741 1.00 16.90 444 TYR A N 1
ATOM 3412 C CA . TYR A 1 444 ? -39.555 50.551 -15.329 1.00 16.31 444 TYR A CA 1
ATOM 3413 C C . TYR A 1 444 ? -38.995 49.665 -16.433 1.00 17.48 444 TYR A C 1
ATOM 3414 O O . TYR A 1 444 ? -38.094 50.106 -17.152 1.00 18.33 444 TYR A O 1
ATOM 3423 N N . LEU A 1 445 ? -39.488 48.438 -16.579 1.00 16.63 445 LEU A N 1
ATOM 3424 C CA . LEU A 1 445 ? -39.011 47.534 -17.619 1.00 16.66 445 LEU A CA 1
ATOM 3425 C C . LEU A 1 445 ? -39.994 46.376 -17.706 1.00 18.17 445 LEU A C 1
ATOM 3426 O O . LEU A 1 445 ? -40.871 46.224 -16.853 1.00 19.02 445 LEU A O 1
ATOM 3431 N N . SER A 1 446 ? -39.845 45.569 -18.753 1.00 18.83 446 SER A N 1
ATOM 3432 C CA . SER A 1 446 ? -40.628 44.357 -18.937 1.00 19.66 446 SER A CA 1
ATOM 3433 C C . SER A 1 446 ? -39.848 43.145 -18.437 1.00 19.38 446 SER A C 1
ATOM 3434 O O . SER A 1 446 ? -38.637 43.200 -18.204 1.00 18.97 446 SER A O 1
ATOM 3437 N N . GLU A 1 447 ? -40.557 42.022 -18.284 1.00 20.27 447 GLU A N 1
ATOM 3438 C CA . GLU A 1 447 ? -39.869 40.812 -17.847 1.00 21.62 447 GLU A CA 1
ATOM 3439 C C . GLU A 1 447 ? -38.834 40.357 -18.872 1.00 19.01 447 GLU A C 1
ATOM 3440 O O . GLU A 1 447 ? -37.735 39.931 -18.501 1.00 20.32 447 GLU A O 1
ATOM 3446 N N . ALA A 1 448 ? -39.148 40.465 -20.166 1.00 20.53 448 ALA A N 1
ATOM 3447 C CA . ALA A 1 448 ? -38.163 40.094 -21.179 1.00 19.83 448 ALA A CA 1
ATOM 3448 C C . ALA A 1 448 ? -36.932 40.993 -21.111 1.00 19.17 448 ALA A C 1
ATOM 3449 O O . ALA A 1 448 ? -35.800 40.523 -21.281 1.00 20.07 448 ALA A O 1
ATOM 3451 N N . GLU A 1 449 ? -37.125 42.289 -20.856 1.00 18.50 449 GLU A N 1
ATOM 3452 C CA . GLU A 1 449 ? -35.976 43.179 -20.694 1.00 17.16 449 GLU A CA 1
ATOM 3453 C C . GLU A 1 449 ? -35.122 42.766 -19.499 1.00 16.83 449 GLU A C 1
ATOM 3454 O O . GLU A 1 449 ? -33.892 42.680 -19.602 1.00 17.82 449 GLU A O 1
ATOM 3460 N N . PHE A 1 450 ? -35.758 42.501 -18.354 1.00 16.55 450 PHE A N 1
ATOM 3461 C CA . PHE A 1 450 ? -35.006 42.079 -17.178 1.00 16.39 450 PHE A CA 1
ATOM 3462 C C . PHE A 1 450 ? -34.165 40.845 -17.482 1.00 17.86 450 PHE A C 1
ATOM 3463 O O . PHE A 1 450 ? -32.972 40.794 -17.158 1.00 19.47 450 PHE A O 1
ATOM 3471 N N . ASP A 1 451 ? -34.776 39.836 -18.109 1.00 19.22 451 ASP A N 1
ATOM 3472 C CA . ASP A 1 451 ? -34.064 38.590 -18.385 1.00 21.38 451 ASP A CA 1
ATOM 3473 C C . ASP A 1 451 ? -32.925 38.795 -19.377 1.00 20.23 451 ASP A C 1
ATOM 3474 O O . ASP A 1 451 ? -31.904 38.093 -19.306 1.00 21.81 451 ASP A O 1
ATOM 3479 N N A SER A 1 452 ? -33.074 39.743 -20.303 0.26 20.07 452 SER A N 1
ATOM 3480 N N B SER A 1 452 ? -33.076 39.746 -20.304 0.74 19.99 452 SER A N 1
ATOM 3481 C CA A SER A 1 452 ? -32.018 40.006 -21.274 0.26 20.39 452 SER A CA 1
ATOM 3482 C CA B SER A 1 452 ? -32.033 40.019 -21.289 0.74 20.67 452 SER A CA 1
ATOM 3483 C C A SER A 1 452 ? -30.871 40.799 -20.658 0.26 19.89 452 SER A C 1
ATOM 3484 C C B SER A 1 452 ? -30.890 40.846 -20.710 0.74 19.54 452 SER A C 1
ATOM 3485 O O A SER A 1 452 ? -29.702 40.563 -20.986 0.26 20.65 452 SER A O 1
ATOM 3486 O O B SER A 1 452 ? -29.736 40.680 -21.125 0.74 20.91 452 SER A O 1
ATOM 3491 N N . TRP A 1 453 ? -31.184 41.733 -19.761 1.00 19.50 453 TRP A N 1
ATOM 3492 C CA . TRP A 1 453 ? -30.188 42.667 -19.245 1.00 18.42 453 TRP A CA 1
ATOM 3493 C C . TRP A 1 453 ? -29.420 42.136 -18.046 1.00 19.34 453 TRP A C 1
ATOM 3494 O O . TRP A 1 453 ? -28.245 42.478 -17.867 1.00 20.09 453 TRP A O 1
ATOM 3505 N N . VAL A 1 454 ? -30.062 41.347 -17.193 1.00 18.49 454 VAL A N 1
ATOM 3506 C CA . VAL A 1 454 ? -29.456 40.928 -15.933 1.00 19.11 454 VAL A CA 1
ATOM 3507 C C . VAL A 1 454 ? -28.815 39.568 -16.201 1.00 20.18 454 VAL A C 1
ATOM 3508 O O . VAL A 1 454 ? -29.442 38.515 -16.070 1.00 21.45 454 VAL A O 1
ATOM 3512 N N . ARG A 1 455 ? -27.552 39.601 -16.621 1.00 20.54 455 ARG A N 1
ATOM 3513 C CA . ARG A 1 455 ? -26.824 38.403 -17.042 1.00 21.68 455 ARG A CA 1
ATOM 3514 C C . ARG A 1 455 ? -25.651 38.165 -16.103 1.00 20.37 455 ARG A C 1
ATOM 3515 O O . ARG A 1 455 ? -24.595 38.809 -16.252 1.00 21.47 455 ARG A O 1
ATOM 3523 N N . PRO A 1 456 ? -25.775 37.244 -15.143 1.00 19.64 456 PRO A N 1
ATOM 3524 C CA . PRO A 1 456 ? -24.676 37.025 -14.188 1.00 19.96 456 PRO A CA 1
ATOM 3525 C C . PRO A 1 456 ? -23.379 36.611 -14.854 1.00 19.05 456 PRO A C 1
ATOM 3526 O O . PRO A 1 456 ? -22.297 36.950 -14.355 1.00 19.39 456 PRO A O 1
ATOM 3530 N N . GLU A 1 457 ? -23.456 35.883 -15.968 1.00 21.20 457 GLU A N 1
ATOM 3531 C CA . GLU A 1 457 ? -22.259 35.435 -16.666 1.00 21.82 457 GLU A CA 1
ATOM 3532 C C . GLU A 1 457 ? -21.451 36.587 -17.245 1.00 21.45 457 GLU A C 1
ATOM 3533 O O . GLU A 1 457 ? -20.297 36.380 -17.635 1.00 21.94 457 GLU A O 1
ATOM 3539 N N . GLN A 1 458 ? -22.020 37.789 -17.306 1.00 21.57 458 GLN A N 1
ATOM 3540 C CA . GLN A 1 458 ? -21.305 38.963 -17.780 1.00 23.14 458 GLN A CA 1
ATOM 3541 C C . GLN A 1 458 ? -20.778 39.824 -16.637 1.00 20.79 458 GLN A C 1
ATOM 3542 O O . GLN A 1 458 ? -20.225 40.902 -16.891 1.00 21.89 458 GLN A O 1
ATOM 3548 N N . MET A 1 459 ? -20.902 39.356 -15.387 1.00 18.31 459 MET A N 1
ATOM 3549 C CA . MET A 1 459 ? -20.551 40.157 -14.216 1.00 18.75 459 MET A CA 1
ATOM 3550 C C . MET A 1 459 ? -19.390 39.588 -13.409 1.00 19.15 459 MET A C 1
ATOM 3551 O O . MET A 1 459 ? -19.220 39.964 -12.242 1.00 21.31 459 MET A O 1
ATOM 3556 N N . VAL A 1 460 ? -18.584 38.701 -13.993 1.00 18.29 460 VAL A N 1
ATOM 3557 C CA . VAL A 1 460 ? -17.529 38.016 -13.258 1.00 18.12 460 VAL A CA 1
ATOM 3558 C C . VAL A 1 460 ? -16.148 38.245 -13.875 1.00 20.57 460 VAL A C 1
ATOM 3559 O O . VAL A 1 460 ? -15.206 37.523 -13.570 1.00 21.08 460 VAL A O 1
ATOM 3563 N N . GLY A 1 461 ? -16.014 39.251 -14.730 1.00 24.88 461 GLY A N 1
ATOM 3564 C CA . GLY A 1 461 ? -14.748 39.518 -15.386 1.00 30.04 461 GLY A CA 1
ATOM 3565 C C . GLY A 1 461 ? -14.596 38.764 -16.691 1.00 33.43 461 GLY A C 1
ATOM 3566 O O . GLY A 1 461 ? -15.040 37.622 -16.821 1.00 35.12 461 GLY A O 1
ATOM 3567 N N . THR B 1 3 ? -16.498 76.168 15.214 1.00 45.52 3 THR B N 1
ATOM 3568 C CA . THR B 1 3 ? -15.888 74.977 15.846 1.00 44.27 3 THR B CA 1
ATOM 3569 C C . THR B 1 3 ? -16.237 73.710 15.054 1.00 41.94 3 THR B C 1
ATOM 3570 O O . THR B 1 3 ? -15.428 72.832 15.096 1.00 41.01 3 THR B O 1
ATOM 3574 N N . VAL B 1 4 ? -17.373 73.645 14.358 1.00 39.86 4 VAL B N 1
ATOM 3575 C CA . VAL B 1 4 ? -17.767 72.443 13.635 1.00 39.01 4 VAL B CA 1
ATOM 3576 C C . VAL B 1 4 ? -18.286 72.828 12.257 1.00 39.39 4 VAL B C 1
ATOM 3577 O O . VAL B 1 4 ? -18.707 73.961 12.018 1.00 40.45 4 VAL B O 1
ATOM 3581 N N . ARG B 1 5 ? -18.239 71.863 11.342 1.00 38.49 5 ARG B N 1
ATOM 3582 C CA . ARG B 1 5 ? -18.969 71.939 10.087 1.00 38.95 5 ARG B CA 1
ATOM 3583 C C . ARG B 1 5 ? -19.852 70.706 9.967 1.00 41.07 5 ARG B C 1
ATOM 3584 O O . ARG B 1 5 ? -19.598 69.674 10.593 1.00 40.92 5 ARG B O 1
ATOM 3592 N N . SER B 1 6 ? -20.902 70.821 9.165 1.00 43.37 6 SER B N 1
ATOM 3593 C CA . SER B 1 6 ? -21.845 69.730 8.969 1.00 45.81 6 SER B CA 1
ATOM 3594 C C . SER B 1 6 ? -21.545 69.042 7.644 1.00 47.27 6 SER B C 1
ATOM 3595 O O . SER B 1 6 ? -21.664 69.658 6.579 1.00 46.31 6 SER B O 1
ATOM 3598 N N . GLU B 1 7 ? -21.151 67.776 7.715 1.00 48.86 7 GLU B N 1
ATOM 3599 C CA . GLU B 1 7 ? -20.972 66.934 6.543 1.00 50.55 7 GLU B CA 1
ATOM 3600 C C . GLU B 1 7 ? -22.126 65.944 6.437 1.00 53.03 7 GLU B C 1
ATOM 3601 O O . GLU B 1 7 ? -22.993 65.859 7.311 1.00 53.55 7 GLU B O 1
ATOM 3607 N N . LYS B 1 8 ? -22.127 65.183 5.346 1.00 54.40 8 LYS B N 1
ATOM 3608 C CA . LYS B 1 8 ? -23.229 64.281 5.053 1.00 56.04 8 LYS B CA 1
ATOM 3609 C C . LYS B 1 8 ? -22.701 63.008 4.412 1.00 56.21 8 LYS B C 1
ATOM 3610 O O . LYS B 1 8 ? -21.803 63.050 3.567 1.00 56.68 8 LYS B O 1
ATOM 3616 N N . ASP B 1 9 ? -23.256 61.876 4.836 1.00 55.36 9 ASP B N 1
ATOM 3617 C CA . ASP B 1 9 ? -23.122 60.636 4.085 1.00 54.23 9 ASP B CA 1
ATOM 3618 C C . ASP B 1 9 ? -24.516 60.076 3.835 1.00 53.29 9 ASP B C 1
ATOM 3619 O O . ASP B 1 9 ? -25.512 60.780 4.033 1.00 52.65 9 ASP B O 1
ATOM 3624 N N . SER B 1 10 ? -24.605 58.818 3.402 1.00 52.46 10 SER B N 1
ATOM 3625 C CA . SER B 1 10 ? -25.911 58.234 3.117 1.00 51.74 10 SER B CA 1
ATOM 3626 C C . SER B 1 10 ? -26.812 58.182 4.347 1.00 50.57 10 SER B C 1
ATOM 3627 O O . SER B 1 10 ? -28.025 57.994 4.202 1.00 50.03 10 SER B O 1
ATOM 3630 N N . MET B 1 11 ? -26.255 58.350 5.548 1.00 48.93 11 MET B N 1
ATOM 3631 C CA . MET B 1 11 ? -27.014 58.196 6.782 1.00 46.96 11 MET B CA 1
ATOM 3632 C C . MET B 1 11 ? -27.589 59.504 7.311 1.00 48.54 11 MET B C 1
ATOM 3633 O O . MET B 1 11 ? -28.454 59.468 8.192 1.00 49.82 11 MET B O 1
ATOM 3638 N N . GLY B 1 12 ? -27.126 60.649 6.817 1.00 48.73 12 GLY B N 1
ATOM 3639 C CA . GLY B 1 12 ? -27.641 61.921 7.265 1.00 49.64 12 GLY B CA 1
ATOM 3640 C C . GLY B 1 12 ? -26.514 62.868 7.602 1.00 49.31 12 GLY B C 1
ATOM 3641 O O . GLY B 1 12 ? -25.362 62.658 7.207 1.00 50.57 12 GLY B O 1
ATOM 3642 N N . ALA B 1 13 ? -26.856 63.917 8.346 1.00 48.25 13 ALA B N 1
ATOM 3643 C CA . ALA B 1 13 ? -25.915 64.972 8.687 1.00 45.97 13 ALA B CA 1
ATOM 3644 C C . ALA B 1 13 ? -25.220 64.673 10.008 1.00 42.95 13 ALA B C 1
ATOM 3645 O O . ALA B 1 13 ? -25.802 64.086 10.924 1.00 43.27 13 ALA B O 1
ATOM 3647 N N . ILE B 1 14 ? -23.963 65.091 10.098 1.00 40.07 14 ILE B N 1
ATOM 3648 C CA . ILE B 1 14 ? -23.155 64.863 11.290 1.00 36.50 14 ILE B CA 1
ATOM 3649 C C . ILE B 1 14 ? -22.166 66.011 11.428 1.00 36.00 14 ILE B C 1
ATOM 3650 O O . ILE B 1 14 ? -21.593 66.475 10.438 1.00 36.49 14 ILE B O 1
ATOM 3655 N N . ASP B 1 15 ? -21.970 66.468 12.662 1.00 34.30 15 ASP B N 1
ATOM 3656 C CA . ASP B 1 15 ? -21.018 67.535 12.936 1.00 33.33 15 ASP B CA 1
ATOM 3657 C C . ASP B 1 15 ? -19.601 66.977 12.941 1.00 29.84 15 ASP B C 1
ATOM 3658 O O . ASP B 1 15 ? -19.333 65.935 13.550 1.00 29.26 15 ASP B O 1
ATOM 3663 N N A VAL B 1 16 ? -18.694 67.665 12.256 0.15 29.29 16 VAL B N 1
ATOM 3664 N N B VAL B 1 16 ? -18.693 67.688 12.280 0.85 29.08 16 VAL B N 1
ATOM 3665 C CA A VAL B 1 16 ? -17.289 67.269 12.239 0.15 28.67 16 VAL B CA 1
ATOM 3666 C CA B VAL B 1 16 ? -17.288 67.298 12.186 0.85 27.67 16 VAL B CA 1
ATOM 3667 C C A VAL B 1 16 ? -16.448 68.456 12.693 0.15 28.09 16 VAL B C 1
ATOM 3668 C C B VAL B 1 16 ? -16.444 68.465 12.684 0.85 27.63 16 VAL B C 1
ATOM 3669 O O A VAL B 1 16 ? -16.792 69.608 12.389 0.15 28.54 16 VAL B O 1
ATOM 3670 O O B VAL B 1 16 ? -16.775 69.623 12.389 0.85 29.04 16 VAL B O 1
ATOM 3677 N N . PRO B 1 17 ? -15.354 68.232 13.417 1.00 27.22 17 PRO B N 1
ATOM 3678 C CA . PRO B 1 17 ? -14.536 69.364 13.885 1.00 27.81 17 PRO B CA 1
ATOM 3679 C C . PRO B 1 17 ? -14.046 70.187 12.703 1.00 27.47 17 PRO B C 1
ATOM 3680 O O . PRO B 1 17 ? -13.506 69.650 11.733 1.00 27.25 17 PRO B O 1
ATOM 3684 N N . ALA B 1 18 ? -14.246 71.505 12.784 1.00 28.34 18 ALA B N 1
ATOM 3685 C CA . ALA B 1 18 ? -13.875 72.356 11.661 1.00 29.73 18 ALA B CA 1
ATOM 3686 C C . ALA B 1 18 ? -12.376 72.332 11.404 1.00 29.10 18 ALA B C 1
ATOM 3687 O O . ALA B 1 18 ? -11.943 72.460 10.251 1.00 28.45 18 ALA B O 1
ATOM 3689 N N . ASP B 1 19 ? -11.569 72.151 12.450 1.00 27.58 19 ASP B N 1
ATOM 3690 C CA . ASP B 1 19 ? -10.120 72.170 12.311 1.00 28.25 19 ASP B CA 1
ATOM 3691 C C . ASP B 1 19 ? -9.521 70.817 11.938 1.00 26.29 19 ASP B C 1
ATOM 3692 O O . ASP B 1 19 ? -8.298 70.663 12.007 1.00 27.66 19 ASP B O 1
ATOM 3697 N N . LYS B 1 20 ? -10.340 69.847 11.536 1.00 23.04 20 LYS B N 1
ATOM 3698 C CA . LYS B 1 20 ? -9.857 68.559 11.060 1.00 21.24 20 LYS B CA 1
ATOM 3699 C C . LYS B 1 20 ? -10.197 68.376 9.586 1.00 21.01 20 LYS B C 1
ATOM 3700 O O . LYS B 1 20 ? -11.108 69.013 9.050 1.00 21.31 20 LYS B O 1
ATOM 3706 N N . LEU B 1 21 ? -9.453 67.477 8.940 1.00 18.48 21 LEU B N 1
ATOM 3707 C CA . LEU B 1 21 ? -9.602 67.200 7.518 1.00 18.42 21 LEU B CA 1
ATOM 3708 C C . LEU B 1 21 ? -10.427 65.951 7.232 1.00 18.05 21 LEU B C 1
ATOM 3709 O O . LEU B 1 21 ? -10.739 65.691 6.064 1.00 18.29 21 LEU B O 1
ATOM 3714 N N . TRP B 1 22 ? -10.773 65.166 8.251 1.00 18.23 22 TRP B N 1
ATOM 3715 C CA . TRP B 1 22 ? -11.605 63.998 8.001 1.00 17.12 22 TRP B CA 1
ATOM 3716 C C . TRP B 1 22 ? -13.062 64.417 7.785 1.00 18.36 22 TRP B C 1
ATOM 3717 O O . TRP B 1 22 ? -13.426 65.593 7.900 1.00 20.10 22 TRP B O 1
ATOM 3728 N N . GLY B 1 23 ? -13.901 63.441 7.442 1.00 18.98 23 GLY B N 1
ATOM 3729 C CA . GLY B 1 23 ? -15.291 63.711 7.146 1.00 19.75 23 GLY B CA 1
ATOM 3730 C C . GLY B 1 23 ? -16.281 62.853 7.910 1.00 19.13 23 GLY B C 1
ATOM 3731 O O . GLY B 1 23 ? -15.979 62.322 8.985 1.00 19.05 23 GLY B O 1
ATOM 3732 N N . ALA B 1 24 ? -17.477 62.708 7.335 1.00 21.64 24 ALA B N 1
ATOM 3733 C CA . ALA B 1 24 ? -18.598 62.099 8.048 1.00 22.39 24 ALA B CA 1
ATOM 3734 C C . ALA B 1 24 ? -18.298 60.666 8.476 1.00 21.72 24 ALA B C 1
ATOM 3735 O O . ALA B 1 24 ? -18.633 60.260 9.596 1.00 21.94 24 ALA B O 1
ATOM 3737 N N . GLN B 1 25 ? -17.714 59.859 7.586 1.00 21.53 25 GLN B N 1
ATOM 3738 C CA . GLN B 1 25 ? -17.528 58.454 7.938 1.00 21.60 25 GLN B CA 1
ATOM 3739 C C . GLN B 1 25 ? -16.478 58.262 9.018 1.00 19.71 25 GLN B C 1
ATOM 3740 O O . GLN B 1 25 ? -16.643 57.404 9.895 1.00 20.39 25 GLN B O 1
ATOM 3746 N N . THR B 1 26 ? -15.406 59.056 8.987 1.00 19.33 26 THR B N 1
ATOM 3747 C CA . THR B 1 26 ? -14.433 58.997 10.073 1.00 19.33 26 THR B CA 1
ATOM 3748 C C . THR B 1 26 ? -15.068 59.426 11.390 1.00 18.84 26 THR B C 1
ATOM 3749 O O . THR B 1 26 ? -14.843 58.797 12.430 1.00 18.14 26 THR B O 1
ATOM 3753 N N . GLN B 1 27 ? -15.873 60.496 11.358 1.00 18.32 27 GLN B N 1
ATOM 3754 C CA . GLN B 1 27 ? -16.620 60.930 12.538 1.00 19.49 27 GLN B CA 1
ATOM 3755 C C . GLN B 1 27 ? -17.492 59.818 13.101 1.00 19.64 27 GLN B C 1
ATOM 3756 O O . GLN B 1 27 ? -17.524 59.597 14.316 1.00 20.99 27 GLN B O 1
ATOM 3762 N N . ARG B 1 28 ? -18.239 59.127 12.239 1.00 19.81 28 ARG B N 1
ATOM 3763 C CA . ARG B 1 28 ? -19.091 58.054 12.741 1.00 20.94 28 ARG B CA 1
ATOM 3764 C C . ARG B 1 28 ? -18.259 56.940 13.359 1.00 20.13 28 ARG B C 1
ATOM 3765 O O . ARG B 1 28 ? -18.640 56.373 14.390 1.00 19.60 28 ARG B O 1
ATOM 3773 N N A SER B 1 29 ? -17.120 56.617 12.743 0.64 19.90 29 SER B N 1
ATOM 3774 N N B SER B 1 29 ? -17.121 56.604 12.741 0.36 19.99 29 SER B N 1
ATOM 3775 C CA A SER B 1 29 ? -16.260 55.567 13.277 0.64 18.92 29 SER B CA 1
ATOM 3776 C CA B SER B 1 29 ? -16.266 55.554 13.290 0.36 19.49 29 SER B CA 1
ATOM 3777 C C A SER B 1 29 ? -15.778 55.914 14.677 0.64 17.89 29 SER B C 1
ATOM 3778 C C B SER B 1 29 ? -15.785 55.915 14.689 0.36 18.76 29 SER B C 1
ATOM 3779 O O A SER B 1 29 ? -15.678 55.037 15.542 0.64 17.59 29 SER B O 1
ATOM 3780 O O B SER B 1 29 ? -15.692 55.047 15.564 0.36 18.77 29 SER B O 1
ATOM 3785 N N . LEU B 1 30 ? -15.476 57.195 14.917 1.00 18.89 30 LEU B N 1
ATOM 3786 C CA . LEU B 1 30 ? -15.043 57.626 16.243 1.00 20.53 30 LEU B CA 1
ATOM 3787 C C . LEU B 1 30 ? -16.142 57.438 17.271 1.00 21.38 30 LEU B C 1
ATOM 3788 O O . LEU B 1 30 ? -15.859 57.298 18.467 1.00 23.15 30 LEU B O 1
ATOM 3793 N N . GLU B 1 31 ? -17.397 57.432 16.827 1.00 20.32 31 GLU B N 1
ATOM 3794 C CA . GLU B 1 31 ? -18.514 57.235 17.737 1.00 23.29 31 GLU B CA 1
ATOM 3795 C C . GLU B 1 31 ? -18.769 55.760 18.021 1.00 19.88 31 GLU B C 1
ATOM 3796 O O . GLU B 1 31 ? -19.273 55.420 19.098 1.00 24.09 31 GLU B O 1
ATOM 3802 N N . HIS B 1 32 ? -18.414 54.868 17.093 1.00 16.19 32 HIS B N 1
ATOM 3803 C CA . HIS B 1 32 ? -18.796 53.462 17.184 1.00 16.53 32 HIS B CA 1
ATOM 3804 C C . HIS B 1 32 ? -17.673 52.503 17.538 1.00 15.43 32 HIS B C 1
ATOM 3805 O O . HIS B 1 32 ? -17.965 51.343 17.831 1.00 17.53 32 HIS B O 1
ATOM 3812 N N . PHE B 1 33 ? -16.410 52.925 17.493 1.00 14.72 33 PHE B N 1
ATOM 3813 C CA . PHE B 1 33 ? -15.282 52.016 17.714 1.00 15.12 33 PHE B CA 1
ATOM 3814 C C . PHE B 1 33 ? -14.331 52.609 18.749 1.00 15.10 33 PHE B C 1
ATOM 3815 O O . PHE B 1 33 ? -13.139 52.784 18.505 1.00 16.62 33 PHE B O 1
ATOM 3823 N N . ARG B 1 34 ? -14.875 52.887 19.932 1.00 14.54 34 ARG B N 1
ATOM 3824 C CA . ARG B 1 34 ? -14.127 53.493 21.036 1.00 13.78 34 ARG B CA 1
ATOM 3825 C C . ARG B 1 34 ? -13.531 52.388 21.909 1.00 15.47 34 ARG B C 1
ATOM 3826 O O . ARG B 1 34 ? -13.900 52.197 23.069 1.00 19.08 34 ARG B O 1
ATOM 3834 N N . ILE B 1 35 ? -12.595 51.646 21.323 1.00 13.78 35 ILE B N 1
ATOM 3835 C CA . ILE B 1 35 ? -12.063 50.439 21.940 1.00 13.18 35 ILE B CA 1
ATOM 3836 C C . ILE B 1 35 ? -10.567 50.617 22.167 1.00 12.21 35 ILE B C 1
ATOM 3837 O O . ILE B 1 35 ? -9.789 50.712 21.206 1.00 13.16 35 ILE B O 1
ATOM 3842 N N . SER B 1 36 ? -10.163 50.652 23.436 1.00 12.76 36 SER B N 1
ATOM 3843 C CA . SER B 1 36 ? -8.753 50.682 23.847 1.00 13.23 36 SER B CA 1
ATOM 3844 C C . SER B 1 36 ? -8.053 51.922 23.266 1.00 13.38 36 SER B C 1
ATOM 3845 O O . SER B 1 36 ? -8.687 52.963 23.037 1.00 14.67 36 SER B O 1
ATOM 3848 N N . THR B 1 37 ? -6.745 51.808 23.022 1.00 13.11 37 THR B N 1
ATOM 3849 C CA . THR B 1 37 ? -5.901 52.931 22.643 1.00 13.43 37 THR B CA 1
ATOM 3850 C C . THR B 1 37 ? -5.088 52.685 21.377 1.00 13.90 37 THR B C 1
ATOM 3851 O O . THR B 1 37 ? -4.456 53.620 20.875 1.00 15.41 37 THR B O 1
ATOM 3855 N N . GLU B 1 38 ? -5.081 51.467 20.838 1.00 12.76 38 GLU B N 1
ATOM 3856 C CA . GLU B 1 38 ? -4.258 51.169 19.672 1.00 12.68 38 GLU B CA 1
ATOM 3857 C C . GLU B 1 38 ? -4.900 51.749 18.421 1.00 12.17 38 GLU B C 1
ATOM 3858 O O . GLU B 1 38 ? -6.089 51.536 18.173 1.00 13.09 38 GLU B O 1
ATOM 3864 N N . LYS B 1 39 ? -4.113 52.487 17.640 1.00 13.27 39 LYS B N 1
ATOM 3865 C CA . LYS B 1 39 ? -4.528 53.097 16.382 1.00 13.01 39 LYS B CA 1
ATOM 3866 C C . LYS B 1 39 ? -3.671 52.535 15.249 1.00 13.39 39 LYS B C 1
ATOM 3867 O O . LYS B 1 39 ? -2.724 51.774 15.479 1.00 14.22 39 LYS B O 1
ATOM 3873 N N . MET B 1 40 ? -3.996 52.908 14.010 1.00 12.51 40 MET B N 1
ATOM 3874 C CA . MET B 1 40 ? -3.131 52.528 12.895 1.00 12.96 40 MET B CA 1
ATOM 3875 C C . MET B 1 40 ? -1.729 53.089 13.111 1.00 13.62 40 MET B C 1
ATOM 3876 O O . MET B 1 40 ? -1.585 54.268 13.464 1.00 15.04 40 MET B O 1
ATOM 3881 N N . PRO B 1 41 ? -0.681 52.293 12.918 1.00 13.04 41 PRO B N 1
ATOM 3882 C CA . PRO B 1 41 ? 0.676 52.826 13.072 1.00 13.41 41 PRO B CA 1
ATOM 3883 C C . PRO B 1 41 ? 1.042 53.687 11.872 1.00 13.02 41 PRO B C 1
ATOM 3884 O O . PRO B 1 41 ? 0.463 53.580 10.788 1.00 13.58 41 PRO B O 1
ATOM 3888 N N . THR B 1 42 ? 2.026 54.562 12.082 1.00 14.11 42 THR B N 1
ATOM 3889 C CA . THR B 1 42 ? 2.459 55.469 11.020 1.00 14.95 42 THR B CA 1
ATOM 3890 C C . THR B 1 42 ? 2.837 54.719 9.744 1.00 14.09 42 THR B C 1
ATOM 3891 O O . THR B 1 42 ? 2.512 55.162 8.634 1.00 14.45 42 THR B O 1
ATOM 3895 N N . SER B 1 43 ? 3.518 53.575 9.877 1.00 13.56 43 SER B N 1
ATOM 3896 C CA . SER B 1 43 ? 3.888 52.795 8.697 1.00 14.01 43 SER B CA 1
ATOM 3897 C C . SER B 1 43 ? 2.665 52.468 7.839 1.00 12.93 43 SER B C 1
ATOM 3898 O O . SER B 1 43 ? 2.724 52.534 6.603 1.00 14.02 43 SER B O 1
ATOM 3901 N N . LEU B 1 44 ? 1.550 52.091 8.481 1.00 13.46 44 LEU B N 1
ATOM 3902 C CA A LEU B 1 44 ? 0.341 51.726 7.743 0.60 12.65 44 LEU B CA 1
ATOM 3903 C CA B LEU B 1 44 ? 0.354 51.725 7.732 0.40 13.17 44 LEU B CA 1
ATOM 3904 C C . LEU B 1 44 ? -0.345 52.952 7.151 1.00 13.27 44 LEU B C 1
ATOM 3905 O O . LEU B 1 44 ? -0.820 52.915 6.011 1.00 13.89 44 LEU B O 1
ATOM 3914 N N . ILE B 1 45 ? -0.414 54.052 7.910 1.00 13.50 45 ILE B N 1
ATOM 3915 C CA . ILE B 1 45 ? -0.976 55.292 7.370 1.00 14.36 45 ILE B CA 1
ATOM 3916 C C . ILE B 1 45 ? -0.197 55.709 6.122 1.00 13.40 45 ILE B C 1
ATOM 3917 O O . ILE B 1 45 ? -0.780 56.073 5.093 1.00 13.81 45 ILE B O 1
ATOM 3922 N N . HIS B 1 46 ? 1.143 55.652 6.190 1.00 14.24 46 HIS B N 1
ATOM 3923 C CA . HIS B 1 46 ? 1.963 56.004 5.031 1.00 13.37 46 HIS B CA 1
ATOM 3924 C C . HIS B 1 46 ? 1.712 55.061 3.863 1.00 13.35 46 HIS B C 1
ATOM 3925 O O . HIS B 1 46 ? 1.640 55.498 2.707 1.00 14.41 46 HIS B O 1
ATOM 3932 N N . ALA B 1 47 ? 1.593 53.756 4.139 1.00 13.25 47 ALA B N 1
ATOM 3933 C CA . ALA B 1 47 ? 1.322 52.804 3.067 1.00 13.89 47 ALA B CA 1
ATOM 3934 C C . ALA B 1 47 ? -0.035 53.063 2.423 1.00 13.22 47 ALA B C 1
ATOM 3935 O O . ALA B 1 47 ? -0.197 52.891 1.207 1.00 14.97 47 ALA B O 1
ATOM 3937 N N A LEU B 1 48 ? -1.033 53.452 3.225 0.60 14.07 48 LEU B N 1
ATOM 3938 N N B LEU B 1 48 ? -1.018 53.482 3.222 0.40 14.04 48 LEU B N 1
ATOM 3939 C CA A LEU B 1 48 ? -2.327 53.813 2.651 0.60 14.13 48 LEU B CA 1
ATOM 3940 C CA B LEU B 1 48 ? -2.327 53.817 2.673 0.40 14.27 48 LEU B CA 1
ATOM 3941 C C A LEU B 1 48 ? -2.197 55.045 1.763 0.60 14.23 48 LEU B C 1
ATOM 3942 C C B LEU B 1 48 ? -2.257 55.074 1.811 0.40 14.07 48 LEU B C 1
ATOM 3943 O O A LEU B 1 48 ? -2.773 55.094 0.670 0.60 15.22 48 LEU B O 1
ATOM 3944 O O B LEU B 1 48 ? -2.940 55.168 0.784 0.40 14.50 48 LEU B O 1
ATOM 3953 N N . ALA B 1 49 ? -1.438 56.051 2.212 1.00 13.74 49 ALA B N 1
ATOM 3954 C CA . ALA B 1 49 ? -1.245 57.240 1.390 1.00 14.32 49 ALA B CA 1
ATOM 3955 C C . ALA B 1 49 ? -0.531 56.896 0.084 1.00 15.00 49 ALA B C 1
ATOM 3956 O O . ALA B 1 49 ? -0.884 57.425 -0.978 1.00 15.65 49 ALA B O 1
ATOM 3958 N N . LEU B 1 50 ? 0.474 56.008 0.140 1.00 14.49 50 LEU B N 1
ATOM 3959 C CA . LEU B 1 50 ? 1.166 55.597 -1.078 1.00 14.38 50 LEU B CA 1
ATOM 3960 C C . LEU B 1 50 ? 0.214 54.879 -2.017 1.00 14.41 50 LEU B C 1
ATOM 3961 O O . LEU B 1 50 ? 0.268 55.071 -3.239 1.00 15.68 50 LEU B O 1
ATOM 3966 N N . THR B 1 51 ? -0.661 54.035 -1.464 1.00 14.54 51 THR B N 1
ATOM 3967 C CA . THR B 1 51 ? -1.631 53.319 -2.289 1.00 14.27 51 THR B CA 1
ATOM 3968 C C . THR B 1 51 ? -2.555 54.295 -3.012 1.00 14.85 51 THR B C 1
ATOM 3969 O O . THR B 1 51 ? -2.797 54.161 -4.218 1.00 16.86 51 THR B O 1
ATOM 3973 N N . LYS B 1 52 ? -3.059 55.306 -2.295 1.00 15.82 52 LYS B N 1
ATOM 3974 C CA . LYS B 1 52 ? -3.905 56.319 -2.930 1.00 15.64 52 LYS B CA 1
ATOM 3975 C C . LYS B 1 52 ? -3.131 57.146 -3.951 1.00 14.86 52 LYS B C 1
ATOM 3976 O O . LYS B 1 52 ? -3.682 57.538 -4.988 1.00 16.18 52 LYS B O 1
ATOM 3982 N N . ARG B 1 53 ? -1.860 57.447 -3.667 1.00 15.33 53 ARG B N 1
ATOM 3983 C CA . ARG B 1 53 ? -1.039 58.203 -4.614 1.00 16.33 53 ARG B CA 1
ATOM 3984 C C . ARG B 1 53 ? -0.868 57.435 -5.916 1.00 16.60 53 ARG B C 1
ATOM 3985 O O . ARG B 1 53 ? -0.962 58.011 -7.009 1.00 17.34 53 ARG B O 1
ATOM 3993 N N . ALA B 1 54 ? -0.618 56.127 -5.815 1.00 16.27 54 ALA B N 1
ATOM 3994 C CA . ALA B 1 54 ? -0.462 55.307 -7.011 1.00 17.41 54 ALA B CA 1
ATOM 3995 C C . ALA B 1 54 ? -1.775 55.173 -7.775 1.00 17.38 54 ALA B C 1
ATOM 3996 O O . ALA B 1 54 ? -1.793 55.270 -9.007 1.00 17.63 54 ALA B O 1
ATOM 3998 N N . ALA B 1 55 ? -2.885 54.951 -7.066 1.00 16.81 55 ALA B N 1
ATOM 3999 C CA . ALA B 1 55 ? -4.177 54.838 -7.738 1.00 17.03 55 ALA B CA 1
ATOM 4000 C C . ALA B 1 55 ? -4.520 56.119 -8.486 1.00 17.80 55 ALA B C 1
ATOM 4001 O O . ALA B 1 55 ? -5.059 56.071 -9.599 1.00 18.33 55 ALA B O 1
ATOM 4003 N N . ALA B 1 56 ? -4.228 57.279 -7.886 1.00 17.95 56 ALA B N 1
ATOM 4004 C CA . ALA B 1 56 ? -4.525 58.548 -8.543 1.00 18.92 56 ALA B CA 1
ATOM 4005 C C . ALA B 1 56 ? -3.738 58.692 -9.838 1.00 18.59 56 ALA B C 1
ATOM 4006 O O . ALA B 1 56 ? -4.283 59.133 -10.863 1.00 19.14 56 ALA B O 1
ATOM 4008 N N . LYS B 1 57 ? -2.449 58.346 -9.808 1.00 18.58 57 LYS B N 1
ATOM 4009 C CA . LYS B 1 57 ? -1.633 58.423 -11.017 1.00 18.97 57 LYS B CA 1
ATOM 4010 C C . LYS B 1 57 ? -2.172 57.503 -12.108 1.00 19.65 57 LYS B C 1
ATOM 4011 O O . LYS B 1 57 ? -2.306 57.915 -13.265 1.00 20.35 57 LYS B O 1
ATOM 4017 N N . VAL B 1 58 ? -2.489 56.249 -11.761 1.00 18.96 58 VAL B N 1
ATOM 4018 C CA . VAL B 1 58 ? -2.988 55.314 -12.771 1.00 18.88 58 VAL B CA 1
ATOM 4019 C C . VAL B 1 58 ? -4.340 55.766 -13.310 1.00 20.28 58 VAL B C 1
ATOM 4020 O O . VAL B 1 58 ? -4.591 55.708 -14.520 1.00 21.18 58 VAL B O 1
ATOM 4024 N N . ASN B 1 59 ? -5.235 56.213 -12.430 1.00 20.96 59 ASN B N 1
ATOM 4025 C CA . ASN B 1 59 ? -6.520 56.711 -12.907 1.00 19.81 59 ASN B CA 1
ATOM 4026 C C . ASN B 1 59 ? -6.331 57.870 -13.880 1.00 21.32 59 ASN B C 1
ATOM 4027 O O . ASN B 1 59 ? -7.047 57.970 -14.882 1.00 22.05 59 ASN B O 1
ATOM 4032 N N . GLU B 1 60 ? -5.357 58.745 -13.614 1.00 21.34 60 GLU B N 1
ATOM 4033 C CA . GLU B 1 60 ? -5.068 59.830 -14.546 1.00 21.80 60 GLU B CA 1
ATOM 4034 C C . GLU B 1 60 ? -4.550 59.285 -15.872 1.00 21.74 60 GLU B C 1
ATOM 4035 O O . GLU B 1 60 ? -4.994 59.710 -16.947 1.00 23.43 60 GLU B O 1
ATOM 4041 N N . ASP B 1 61 ? -3.615 58.328 -15.814 1.00 22.58 61 ASP B N 1
ATOM 4042 C CA . ASP B 1 61 ? -3.061 57.752 -17.037 1.00 23.36 61 ASP B CA 1
ATOM 4043 C C . ASP B 1 61 ? -4.152 57.133 -17.896 1.00 24.34 61 ASP B C 1
ATOM 4044 O O . ASP B 1 61 ? -4.071 57.162 -19.129 1.00 25.73 61 ASP B O 1
ATOM 4049 N N . LEU B 1 62 ? -5.155 56.526 -17.266 1.00 23.83 62 LEU B N 1
ATOM 4050 C CA . LEU B 1 62 ? -6.219 55.843 -17.991 1.00 24.67 62 LEU B CA 1
ATOM 4051 C C . LEU B 1 62 ? -7.342 56.775 -18.427 1.00 26.57 62 LEU B C 1
ATOM 4052 O O . LEU B 1 62 ? -8.341 56.295 -18.977 1.00 27.58 62 LEU B O 1
ATOM 4057 N N . GLY B 1 63 ? -7.207 58.081 -18.196 1.00 26.91 63 GLY B N 1
ATOM 4058 C CA . GLY B 1 63 ? -8.232 59.031 -18.585 1.00 27.98 63 GLY B CA 1
ATOM 4059 C C . GLY B 1 63 ? -9.466 59.018 -17.716 1.00 29.05 63 GLY B C 1
ATOM 4060 O O . GLY B 1 63 ? -10.516 59.522 -18.133 1.00 29.65 63 GLY B O 1
ATOM 4061 N N . LEU B 1 64 ? -9.371 58.454 -16.514 1.00 28.94 64 LEU B N 1
ATOM 4062 C CA . LEU B 1 64 ? -10.512 58.301 -15.623 1.00 28.05 64 LEU B CA 1
ATOM 4063 C C . LEU B 1 64 ? -10.618 59.411 -14.590 1.00 28.01 64 LEU B C 1
ATOM 4064 O O . LEU B 1 64 ? -11.694 59.597 -14.013 1.00 28.96 64 LEU B O 1
ATOM 4069 N N . LEU B 1 65 ? -9.530 60.138 -14.342 1.00 25.49 65 LEU B N 1
ATOM 4070 C CA . LEU B 1 65 ? -9.482 61.192 -13.343 1.00 25.01 65 LEU B CA 1
ATOM 4071 C C . LEU B 1 65 ? -8.740 62.370 -13.952 1.00 25.31 65 LEU B C 1
ATOM 4072 O O . LEU B 1 65 ? -7.716 62.186 -14.617 1.00 24.94 65 LEU B O 1
ATOM 4077 N N . SER B 1 66 ? -9.256 63.578 -13.727 1.00 25.97 66 SER B N 1
ATOM 4078 C CA . SER B 1 66 ? -8.641 64.764 -14.304 1.00 27.05 66 SER B CA 1
ATOM 4079 C C . SER B 1 66 ? -7.246 64.991 -13.728 1.00 27.26 66 SER B C 1
ATOM 4080 O O . SER B 1 66 ? -6.944 64.618 -12.590 1.00 25.19 66 SER B O 1
ATOM 4083 N N . GLU B 1 67 ? -6.385 65.608 -14.539 1.00 28.93 67 GLU B N 1
ATOM 4084 C CA . GLU B 1 67 ? -5.018 65.883 -14.109 1.00 30.76 67 GLU B CA 1
ATOM 4085 C C . GLU B 1 67 ? -4.994 66.782 -12.879 1.00 27.17 67 GLU B C 1
ATOM 4086 O O . GLU B 1 67 ? -4.196 66.573 -11.957 1.00 25.27 67 GLU B O 1
ATOM 4092 N N . GLU B 1 68 ? -5.863 67.792 -12.845 1.00 26.55 68 GLU B N 1
ATOM 4093 C CA . GLU B 1 68 ? -5.861 68.718 -11.717 1.00 28.08 68 GLU B CA 1
ATOM 4094 C C . GLU B 1 68 ? -6.230 68.017 -10.412 1.00 25.28 68 GLU B C 1
ATOM 4095 O O . GLU B 1 68 ? -5.585 68.238 -9.379 1.00 25.04 68 GLU B O 1
ATOM 4101 N N . LYS B 1 69 ? -7.237 67.134 -10.444 1.00 23.58 69 LYS B N 1
ATOM 4102 C CA . LYS B 1 69 ? -7.611 66.395 -9.239 1.00 22.86 69 LYS B CA 1
ATOM 4103 C C . LYS B 1 69 ? -6.550 65.366 -8.865 1.00 21.45 69 LYS B C 1
ATOM 4104 O O . LYS B 1 69 ? -6.197 65.229 -7.687 1.00 21.04 69 LYS B O 1
ATOM 4110 N N . ALA B 1 70 ? -6.032 64.627 -9.846 1.00 21.32 70 ALA B N 1
ATOM 4111 C CA . ALA B 1 70 ? -5.051 63.589 -9.538 1.00 21.62 70 ALA B CA 1
ATOM 4112 C C . ALA B 1 70 ? -3.783 64.179 -8.935 1.00 21.16 70 ALA B C 1
ATOM 4113 O O . ALA B 1 70 ? -3.214 63.620 -7.989 1.00 20.98 70 ALA B O 1
ATOM 4115 N N A SER B 1 71 ? -3.314 65.298 -9.484 0.56 20.72 71 SER B N 1
ATOM 4116 N N B SER B 1 71 ? -3.312 65.301 -9.481 0.44 20.49 71 SER B N 1
ATOM 4117 C CA A SER B 1 71 ? -2.123 65.950 -8.949 0.56 21.74 71 SER B CA 1
ATOM 4118 C CA B SER B 1 71 ? -2.119 65.945 -8.939 0.44 21.05 71 SER B CA 1
ATOM 4119 C C A SER B 1 71 ? -2.359 66.462 -7.532 0.56 20.87 71 SER B C 1
ATOM 4120 C C B SER B 1 71 ? -2.361 66.458 -7.525 0.44 20.49 71 SER B C 1
ATOM 4121 O O A SER B 1 71 ? -1.483 66.341 -6.667 0.56 21.03 71 SER B O 1
ATOM 4122 O O B SER B 1 71 ? -1.489 66.335 -6.655 0.44 20.50 71 SER B O 1
ATOM 4127 N N . ALA B 1 72 ? -3.533 67.046 -7.278 1.00 20.65 72 ALA B N 1
ATOM 4128 C CA . ALA B 1 72 ? -3.841 67.544 -5.938 1.00 20.18 72 ALA B CA 1
ATOM 4129 C C . ALA B 1 72 ? -3.918 66.401 -4.929 1.00 19.10 72 ALA B C 1
ATOM 4130 O O . ALA B 1 72 ? -3.449 66.532 -3.790 1.00 18.48 72 ALA B O 1
ATOM 4132 N N . ILE B 1 73 ? -4.501 65.267 -5.329 1.00 18.92 73 ILE B N 1
ATOM 4133 C CA . ILE B 1 73 ? -4.536 64.100 -4.448 1.00 17.74 73 ILE B CA 1
ATOM 4134 C C . ILE B 1 73 ? -3.121 63.620 -4.146 1.00 17.49 73 ILE B C 1
ATOM 4135 O O . ILE B 1 73 ? -2.787 63.310 -2.994 1.00 17.31 73 ILE B O 1
ATOM 4140 N N . ARG B 1 74 ? -2.262 63.570 -5.170 1.00 18.25 74 ARG B N 1
ATOM 4141 C CA . ARG B 1 74 ? -0.892 63.111 -4.959 1.00 18.56 74 ARG B CA 1
ATOM 4142 C C . ARG B 1 74 ? -0.128 64.055 -4.040 1.00 18.38 74 ARG B C 1
ATOM 4143 O O . ARG B 1 74 ? 0.657 63.605 -3.199 1.00 18.44 74 ARG B O 1
ATOM 4151 N N . GLN B 1 75 ? -0.345 65.370 -4.185 1.00 18.46 75 GLN B N 1
ATOM 4152 C CA . GLN B 1 75 ? 0.307 66.332 -3.297 1.00 18.97 75 GLN B CA 1
ATOM 4153 C C . GLN B 1 75 ? -0.178 66.183 -1.857 1.00 18.79 75 GLN B C 1
ATOM 4154 O O . GLN B 1 75 ? 0.621 66.263 -0.913 1.00 19.22 75 GLN B O 1
ATOM 4160 N N . ALA B 1 76 ? -1.483 65.970 -1.664 1.00 17.44 76 ALA B N 1
ATOM 4161 C CA . ALA B 1 76 ? -1.996 65.729 -0.317 1.00 17.44 76 ALA B CA 1
ATOM 4162 C C . ALA B 1 76 ? -1.392 64.463 0.285 1.00 16.36 76 ALA B C 1
ATOM 4163 O O . ALA B 1 76 ? -1.012 64.447 1.466 1.00 15.96 76 ALA B O 1
ATOM 4165 N N . ALA B 1 77 ? -1.282 63.392 -0.515 1.00 15.46 77 ALA B N 1
ATOM 4166 C CA . ALA B 1 77 ? -0.650 62.169 -0.032 1.00 16.12 77 ALA B CA 1
ATOM 4167 C C . ALA B 1 77 ? 0.807 62.410 0.357 1.00 16.73 77 ALA B C 1
ATOM 4168 O O . ALA B 1 77 ? 1.282 61.882 1.371 1.00 16.53 77 ALA B O 1
ATOM 4170 N N . ASP B 1 78 ? 1.533 63.215 -0.432 1.00 16.73 78 ASP B N 1
ATOM 4171 C CA . ASP B 1 78 ? 2.918 63.531 -0.089 1.00 16.78 78 ASP B CA 1
ATOM 4172 C C . ASP B 1 78 ? 3.005 64.267 1.244 1.00 15.34 78 ASP B C 1
ATOM 4173 O O . ASP B 1 78 ? 3.957 64.066 2.010 1.00 16.59 78 ASP B O 1
ATOM 4178 N N . GLU B 1 79 ? 2.017 65.120 1.546 1.00 16.03 79 GLU B N 1
ATOM 4179 C CA . GLU B 1 79 ? 2.001 65.799 2.844 1.00 16.77 79 GLU B CA 1
ATOM 4180 C C . GLU B 1 79 ? 1.831 64.810 3.991 1.00 15.48 79 GLU B C 1
ATOM 4181 O O . GLU B 1 79 ? 2.447 64.968 5.055 1.00 16.06 79 GLU B O 1
ATOM 4187 N N . VAL B 1 80 ? 0.983 63.795 3.804 1.00 15.55 80 VAL B N 1
ATOM 4188 C CA . VAL B 1 80 ? 0.850 62.744 4.816 1.00 15.63 80 VAL B CA 1
ATOM 4189 C C . VAL B 1 80 ? 2.185 62.039 5.020 1.00 15.71 80 VAL B C 1
ATOM 4190 O O . VAL B 1 80 ? 2.641 61.847 6.154 1.00 15.32 80 VAL B O 1
ATOM 4194 N N . LEU B 1 81 ? 2.839 61.667 3.914 1.00 16.04 81 LEU B N 1
ATOM 4195 C CA . LEU B 1 81 ? 4.124 60.979 3.985 1.00 15.69 81 LEU B CA 1
ATOM 4196 C C . LEU B 1 81 ? 5.190 61.843 4.647 1.00 16.63 81 LEU B C 1
ATOM 4197 O O . LEU B 1 81 ? 6.112 61.313 5.279 1.00 17.37 81 LEU B O 1
ATOM 4202 N N . ALA B 1 82 ? 5.077 63.165 4.525 1.00 16.24 82 ALA B N 1
ATOM 4203 C CA . ALA B 1 82 ? 6.020 64.112 5.109 1.00 16.98 82 ALA B CA 1
ATOM 4204 C C . ALA B 1 82 ? 5.702 64.459 6.562 1.00 16.85 82 ALA B C 1
ATOM 4205 O O . ALA B 1 82 ? 6.348 65.347 7.130 1.00 17.51 82 ALA B O 1
ATOM 4207 N N . GLY B 1 83 ? 4.732 63.785 7.176 1.00 16.61 83 GLY B N 1
ATOM 4208 C CA . GLY B 1 83 ? 4.459 63.982 8.583 1.00 18.32 83 GLY B CA 1
ATOM 4209 C C . GLY B 1 83 ? 3.627 65.197 8.921 1.00 18.35 83 GLY B C 1
ATOM 4210 O O . GLY B 1 83 ? 3.650 65.643 10.071 1.00 19.27 83 GLY B O 1
ATOM 4211 N N . GLN B 1 84 ? 2.872 65.742 7.968 1.00 17.03 84 GLN B N 1
ATOM 4212 C CA . GLN B 1 84 ? 2.134 66.974 8.219 1.00 18.67 84 GLN B CA 1
ATOM 4213 C C . GLN B 1 84 ? 0.715 66.746 8.713 1.00 19.34 84 GLN B C 1
ATOM 4214 O O . GLN B 1 84 ? 0.041 67.719 9.062 1.00 20.70 84 GLN B O 1
ATOM 4220 N N . HIS B 1 85 ? 0.252 65.490 8.789 1.00 18.27 85 HIS B N 1
ATOM 4221 C CA . HIS B 1 85 ? -1.154 65.211 9.065 1.00 17.43 85 HIS B CA 1
ATOM 4222 C C . HIS B 1 85 ? -1.340 64.058 10.051 1.00 17.81 85 HIS B C 1
ATOM 4223 O O . HIS B 1 85 ? -2.345 63.345 9.985 1.00 17.56 85 HIS B O 1
ATOM 4230 N N . ASP B 1 86 ? -0.405 63.876 10.991 1.00 19.00 86 ASP B N 1
ATOM 4231 C CA . ASP B 1 86 ? -0.470 62.710 11.874 1.00 20.14 86 ASP B CA 1
ATOM 4232 C C . ASP B 1 86 ? -1.732 62.705 12.727 1.00 21.04 86 ASP B C 1
ATOM 4233 O O . ASP B 1 86 ? -2.259 61.632 13.049 1.00 24.50 86 ASP B O 1
ATOM 4238 N N A ASP B 1 87 ? -2.232 63.888 13.094 0.56 19.31 87 ASP B N 1
ATOM 4239 N N B ASP B 1 87 ? -2.237 63.879 13.101 0.44 18.84 87 ASP B N 1
ATOM 4240 C CA A ASP B 1 87 ? -3.411 64.027 13.940 0.56 20.18 87 ASP B CA 1
ATOM 4241 C CA B ASP B 1 87 ? -3.417 63.971 13.955 0.44 18.88 87 ASP B CA 1
ATOM 4242 C C A ASP B 1 87 ? -4.720 63.951 13.159 0.56 17.58 87 ASP B C 1
ATOM 4243 C C B ASP B 1 87 ? -4.723 63.730 13.208 0.44 17.14 87 ASP B C 1
ATOM 4244 O O A ASP B 1 87 ? -5.778 64.260 13.719 0.56 19.11 87 ASP B O 1
ATOM 4245 O O B ASP B 1 87 ? -5.784 63.697 13.845 0.44 17.87 87 ASP B O 1
ATOM 4254 N N . GLU B 1 88 ? -4.677 63.544 11.890 1.00 16.68 88 GLU B N 1
ATOM 4255 C CA . GLU B 1 88 ? -5.876 63.376 11.078 1.00 16.36 88 GLU B CA 1
ATOM 4256 C C . GLU B 1 88 ? -6.338 61.931 10.967 1.00 15.95 88 GLU B C 1
ATOM 4257 O O . GLU B 1 88 ? -7.279 61.661 10.213 1.00 16.98 88 GLU B O 1
ATOM 4263 N N . PHE B 1 89 ? -5.706 61.003 11.691 1.00 15.74 89 PHE B N 1
ATOM 4264 C CA . PHE B 1 89 ? -5.975 59.567 11.573 1.00 16.30 89 PHE B CA 1
ATOM 4265 C C . PHE B 1 89 ? -6.264 59.005 12.957 1.00 18.08 89 PHE B C 1
ATOM 4266 O O . PHE B 1 89 ? -5.430 58.308 13.551 1.00 21.70 89 PHE B O 1
ATOM 4274 N N . PRO B 1 90 ? -7.459 59.265 13.488 1.00 17.53 90 PRO B N 1
ATOM 4275 C CA . PRO B 1 90 ? -7.750 58.985 14.900 1.00 17.65 90 PRO B CA 1
ATOM 4276 C C . PRO B 1 90 ? -8.355 57.616 15.186 1.00 16.93 90 PRO B C 1
ATOM 4277 O O . PRO B 1 90 ? -8.658 57.332 16.351 1.00 19.31 90 PRO B O 1
ATOM 4281 N N . LEU B 1 91 ? -8.522 56.760 14.183 1.00 14.21 91 LEU B N 1
ATOM 4282 C CA . LEU B 1 91 ? -9.335 55.559 14.331 1.00 15.14 91 LEU B CA 1
ATOM 4283 C C . LEU B 1 91 ? -8.589 54.401 14.988 1.00 14.21 91 LEU B C 1
ATOM 4284 O O . LEU B 1 91 ? -7.381 54.220 14.816 1.00 14.61 91 LEU B O 1
ATOM 4289 N N . ALA B 1 92 ? -9.353 53.594 15.716 1.00 14.77 92 ALA B N 1
ATOM 4290 C CA . ALA B 1 92 ? -8.832 52.423 16.412 1.00 14.27 92 ALA B CA 1
ATOM 4291 C C . ALA B 1 92 ? -8.508 51.283 15.443 1.00 13.58 92 ALA B C 1
ATOM 4292 O O . ALA B 1 92 ? -9.125 51.138 14.377 1.00 14.92 92 ALA B O 1
ATOM 4294 N N . ILE B 1 93 ? -7.547 50.444 15.848 1.00 12.68 93 ILE B N 1
ATOM 4295 C CA . ILE B 1 93 ? -7.377 49.134 15.218 1.00 12.17 93 ILE B CA 1
ATOM 4296 C C . ILE B 1 93 ? -8.687 48.354 15.232 1.00 12.21 93 ILE B C 1
ATOM 4297 O O . ILE B 1 93 ? -9.016 47.636 14.276 1.00 12.95 93 ILE B O 1
ATOM 4302 N N . TRP B 1 94 ? -9.433 48.457 16.331 1.00 11.92 94 TRP B N 1
ATOM 4303 C CA . TRP B 1 94 ? -10.579 47.587 16.614 1.00 12.18 94 TRP B CA 1
ATOM 4304 C C . TRP B 1 94 ? -11.819 48.178 15.939 1.00 13.07 94 TRP B C 1
ATOM 4305 O O . TRP B 1 94 ? -12.710 48.751 16.564 1.00 13.74 94 TRP B O 1
ATOM 4316 N N . GLN B 1 95 ? -11.834 48.040 14.609 1.00 12.70 95 GLN B N 1
ATOM 4317 C CA . GLN B 1 95 ? -12.838 48.622 13.725 1.00 12.24 95 GLN B CA 1
ATOM 4318 C C . GLN B 1 95 ? -13.381 47.535 12.802 1.00 13.35 95 GLN B C 1
ATOM 4319 O O . GLN B 1 95 ? -13.160 46.354 13.041 1.00 17.07 95 GLN B O 1
ATOM 4325 N N A THR B 1 96 ? -14.106 47.922 11.757 0.81 12.74 96 THR B N 1
ATOM 4326 N N B THR B 1 96 ? -14.078 47.925 11.738 0.19 12.85 96 THR B N 1
ATOM 4327 C CA A THR B 1 96 ? -14.531 46.966 10.740 0.81 14.46 96 THR B CA 1
ATOM 4328 C CA B THR B 1 96 ? -14.540 46.949 10.760 0.19 12.91 96 THR B CA 1
ATOM 4329 C C A THR B 1 96 ? -13.352 46.105 10.296 0.81 13.72 96 THR B C 1
ATOM 4330 C C B THR B 1 96 ? -13.366 46.106 10.275 0.19 12.97 96 THR B C 1
ATOM 4331 O O A THR B 1 96 ? -12.241 46.600 10.085 0.81 15.57 96 THR B O 1
ATOM 4332 O O B THR B 1 96 ? -12.274 46.619 10.019 0.19 13.56 96 THR B O 1
ATOM 4339 N N . GLY B 1 97 ? -13.600 44.800 10.144 1.00 12.66 97 GLY B N 1
ATOM 4340 C CA . GLY B 1 97 ? -12.509 43.856 9.918 1.00 13.11 97 GLY B CA 1
ATOM 4341 C C . GLY B 1 97 ? -11.872 43.909 8.541 1.00 12.27 97 GLY B C 1
ATOM 4342 O O . GLY B 1 97 ? -10.818 43.293 8.343 1.00 12.89 97 GLY B O 1
ATOM 4343 N N . SER B 1 98 ? -12.480 44.606 7.587 1.00 12.11 98 SER B N 1
ATOM 4344 C CA . SER B 1 98 ? -11.854 44.832 6.295 1.00 12.99 98 SER B CA 1
ATOM 4345 C C . SER B 1 98 ? -10.947 46.054 6.274 1.00 13.91 98 SER B C 1
ATOM 4346 O O . SER B 1 98 ? -10.253 46.263 5.275 1.00 15.85 98 SER B O 1
ATOM 4349 N N . GLY B 1 99 ? -10.952 46.871 7.328 1.00 13.55 99 GLY B N 1
ATOM 4350 C CA . GLY B 1 99 ? -10.260 48.145 7.292 1.00 14.28 99 GLY B CA 1
ATOM 4351 C C . GLY B 1 99 ? -10.995 49.247 6.563 1.00 14.38 99 GLY B C 1
ATOM 4352 O O . GLY B 1 99 ? -10.392 50.283 6.258 1.00 14.55 99 GLY B O 1
ATOM 4353 N N . THR B 1 100 ? -12.295 49.069 6.294 1.00 14.06 100 THR B N 1
ATOM 4354 C CA . THR B 1 100 ? -13.072 50.083 5.581 1.00 14.58 100 THR B CA 1
ATOM 4355 C C . THR B 1 100 ? -12.946 51.455 6.218 1.00 14.73 100 THR B C 1
ATOM 4356 O O . THR B 1 100 ? -12.810 52.466 5.516 1.00 15.29 100 THR B O 1
ATOM 4360 N N A GLN B 1 101 ? -13.040 51.517 7.550 0.64 14.60 101 GLN B N 1
ATOM 4361 N N B GLN B 1 101 ? -13.004 51.533 7.543 0.36 14.77 101 GLN B N 1
ATOM 4362 C CA A GLN B 1 101 ? -13.057 52.817 8.215 0.64 14.50 101 GLN B CA 1
ATOM 4363 C CA B GLN B 1 101 ? -13.066 52.862 8.142 0.36 14.68 101 GLN B CA 1
ATOM 4364 C C A GLN B 1 101 ? -11.763 53.583 7.948 0.64 14.32 101 GLN B C 1
ATOM 4365 C C B GLN B 1 101 ? -11.744 53.612 8.022 0.36 14.81 101 GLN B C 1
ATOM 4366 O O A GLN B 1 101 ? -11.789 54.779 7.638 0.64 15.58 101 GLN B O 1
ATOM 4367 O O B GLN B 1 101 ? -11.745 54.841 7.891 0.36 15.23 101 GLN B O 1
ATOM 4378 N N . SER B 1 102 ? -10.613 52.907 8.056 1.00 15.15 102 SER B N 1
ATOM 4379 C CA . SER B 1 102 ? -9.348 53.585 7.787 1.00 14.79 102 SER B CA 1
ATOM 4380 C C . SER B 1 102 ? -9.180 53.914 6.306 1.00 15.38 102 SER B C 1
ATOM 4381 O O . SER B 1 102 ? -8.589 54.948 5.972 1.00 15.62 102 SER B O 1
ATOM 4384 N N . ASN B 1 103 ? -9.692 53.074 5.403 1.00 14.75 103 ASN B N 1
ATOM 4385 C CA . ASN B 1 103 ? -9.709 53.450 3.992 1.00 14.61 103 ASN B CA 1
ATOM 4386 C C . ASN B 1 103 ? -10.469 54.755 3.799 1.00 15.27 103 ASN B C 1
ATOM 4387 O O . ASN B 1 103 ? -9.992 55.681 3.128 1.00 15.85 103 ASN B O 1
ATOM 4392 N N . MET B 1 104 ? -11.654 54.852 4.398 1.00 14.86 104 MET B N 1
ATOM 4393 C CA . MET B 1 104 ? -12.426 56.082 4.273 1.00 15.24 104 MET B CA 1
ATOM 4394 C C . MET B 1 104 ? -11.765 57.261 4.974 1.00 15.20 104 MET B C 1
ATOM 4395 O O . MET B 1 104 ? -11.874 58.397 4.498 1.00 16.06 104 MET B O 1
ATOM 4400 N N . ASN B 1 105 ? -11.090 57.021 6.101 1.00 15.06 105 ASN B N 1
ATOM 4401 C CA . ASN B 1 105 ? -10.327 58.082 6.755 1.00 15.10 105 ASN B CA 1
ATOM 4402 C C . ASN B 1 105 ? -9.323 58.696 5.786 1.00 13.92 105 ASN B C 1
ATOM 4403 O O . ASN B 1 105 ? -9.234 59.930 5.658 1.00 15.63 105 ASN B O 1
ATOM 4408 N N . MET B 1 106 ? -8.581 57.850 5.057 1.00 14.60 106 MET B N 1
ATOM 4409 C CA . MET B 1 106 ? -7.617 58.398 4.102 1.00 14.73 106 MET B CA 1
ATOM 4410 C C . MET B 1 106 ? -8.326 59.061 2.911 1.00 15.14 106 MET B C 1
ATOM 4411 O O . MET B 1 106 ? -7.919 60.142 2.462 1.00 16.04 106 MET B O 1
ATOM 4416 N N . ASN B 1 107 ? -9.421 58.463 2.417 1.00 14.72 107 ASN B N 1
ATOM 4417 C CA . ASN B 1 107 ? -10.171 59.084 1.322 1.00 15.42 107 ASN B CA 1
ATOM 4418 C C . ASN B 1 107 ? -10.640 60.484 1.705 1.00 16.45 107 ASN B C 1
ATOM 4419 O O . ASN B 1 107 ? -10.560 61.421 0.904 1.00 16.88 107 ASN B O 1
ATOM 4424 N N . GLU B 1 108 ? -11.156 60.641 2.923 1.00 15.85 108 GLU B N 1
ATOM 4425 C CA . GLU B 1 108 ? -11.722 61.926 3.323 1.00 16.22 108 GLU B CA 1
ATOM 4426 C C . GLU B 1 108 ? -10.631 62.969 3.554 1.00 16.02 108 GLU B C 1
ATOM 4427 O O . GLU B 1 108 ? -10.763 64.124 3.117 1.00 16.75 108 GLU B O 1
ATOM 4433 N N . VAL B 1 109 ? -9.550 62.584 4.242 1.00 16.32 109 VAL B N 1
ATOM 4434 C CA . VAL B 1 109 ? -8.464 63.523 4.516 1.00 16.03 109 VAL B CA 1
ATOM 4435 C C . VAL B 1 109 ? -7.831 64.001 3.216 1.00 16.81 109 VAL B C 1
ATOM 4436 O O . VAL B 1 109 ? -7.626 65.204 3.013 1.00 16.86 109 VAL B O 1
ATOM 4440 N N . LEU B 1 110 ? -7.534 63.068 2.306 1.00 16.84 110 LEU B N 1
ATOM 4441 C CA . LEU B 1 110 ? -6.923 63.454 1.034 1.00 16.17 110 LEU B CA 1
ATOM 4442 C C . LEU B 1 110 ? -7.873 64.289 0.182 1.00 16.70 110 LEU B C 1
ATOM 4443 O O . LEU B 1 110 ? -7.438 65.241 -0.477 1.00 17.57 110 LEU B O 1
ATOM 4448 N N . ALA B 1 111 ? -9.169 63.954 0.173 1.00 16.74 111 ALA B N 1
ATOM 4449 C CA . ALA B 1 111 ? -10.121 64.723 -0.631 1.00 17.74 111 ALA B CA 1
ATOM 4450 C C . ALA B 1 111 ? -10.241 66.155 -0.125 1.00 18.01 111 ALA B C 1
ATOM 4451 O O . ALA B 1 111 ? -10.217 67.110 -0.912 1.00 19.05 111 ALA B O 1
ATOM 4453 N N . ASN B 1 112 ? -10.377 66.324 1.192 1.00 17.74 112 ASN B N 1
ATOM 4454 C CA . ASN B 1 112 ? -10.521 67.668 1.741 1.00 19.26 112 ASN B CA 1
ATOM 4455 C C . ASN B 1 112 ? -9.248 68.490 1.563 1.00 19.28 112 ASN B C 1
ATOM 4456 O O . ASN B 1 112 ? -9.315 69.689 1.263 1.00 20.64 112 ASN B O 1
ATOM 4461 N N . ARG B 1 113 ? -8.078 67.873 1.745 1.00 17.81 113 ARG B N 1
ATOM 4462 C CA . ARG B 1 113 ? -6.837 68.614 1.538 1.00 17.83 113 ARG B CA 1
ATOM 4463 C C . ARG B 1 113 ? -6.627 68.933 0.061 1.00 18.36 113 ARG B C 1
ATOM 4464 O O . ARG B 1 113 ? -6.227 70.053 -0.287 1.00 19.39 113 ARG B O 1
ATOM 4472 N N . ALA B 1 114 ? -6.892 67.965 -0.823 1.00 18.80 114 ALA B N 1
ATOM 4473 C CA . ALA B 1 114 ? -6.797 68.229 -2.257 1.00 17.96 114 ALA B CA 1
ATOM 4474 C C . ALA B 1 114 ? -7.723 69.365 -2.671 1.00 19.60 114 ALA B C 1
ATOM 4475 O O . ALA B 1 114 ? -7.365 70.199 -3.515 1.00 21.60 114 ALA B O 1
ATOM 4477 N N . SER B 1 115 ? -8.921 69.415 -2.089 1.00 20.22 115 SER B N 1
ATOM 4478 C CA . SER B 1 115 ? -9.825 70.526 -2.368 1.00 21.27 115 SER B CA 1
ATOM 4479 C C . SER B 1 115 ? -9.172 71.863 -2.026 1.00 22.48 115 SER B C 1
ATOM 4480 O O . SER B 1 115 ? -9.197 72.802 -2.831 1.00 23.84 115 SER B O 1
ATOM 4483 N N . GLU B 1 116 ? -8.567 71.963 -0.840 1.00 20.56 116 GLU B N 1
ATOM 4484 C CA . GLU B 1 116 ? -7.865 73.189 -0.462 1.00 21.24 116 GLU B CA 1
ATOM 4485 C C . GLU B 1 116 ? -6.755 73.530 -1.447 1.00 22.67 116 GLU B C 1
ATOM 4486 O O . GLU B 1 116 ? -6.571 74.697 -1.807 1.00 25.45 116 GLU B O 1
ATOM 4492 N N . LEU B 1 117 ? -5.987 72.531 -1.879 1.00 22.69 117 LEU B N 1
ATOM 4493 C CA . LEU B 1 117 ? -4.909 72.796 -2.821 1.00 23.29 117 LEU B CA 1
ATOM 4494 C C . LEU B 1 117 ? -5.434 73.317 -4.152 1.00 25.32 117 LEU B C 1
ATOM 4495 O O . LEU B 1 117 ? -4.707 74.026 -4.858 1.00 28.14 117 LEU B O 1
ATOM 4500 N N . LEU B 1 118 ? -6.683 73.004 -4.497 1.00 24.36 118 LEU B N 1
ATOM 4501 C CA . LEU B 1 118 ? -7.328 73.530 -5.694 1.00 25.22 118 LEU B CA 1
ATOM 4502 C C . LEU B 1 118 ? -8.098 74.826 -5.443 1.00 27.68 118 LEU B C 1
ATOM 4503 O O . LEU B 1 118 ? -8.900 75.231 -6.294 1.00 28.78 118 LEU B O 1
ATOM 4508 N N . GLY B 1 119 ? -7.871 75.486 -4.306 1.00 27.63 119 GLY B N 1
ATOM 4509 C CA . GLY 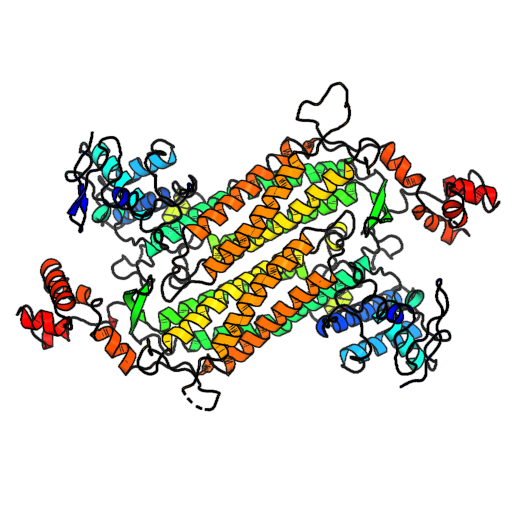B 1 119 ? -8.542 76.734 -4.001 1.00 28.13 119 GLY B CA 1
ATOM 4510 C C . GLY B 1 119 ? -9.921 76.585 -3.403 1.00 29.85 119 GLY B C 1
ATOM 4511 O O . GLY B 1 119 ? -10.643 77.583 -3.290 1.00 31.53 119 GLY B O 1
ATOM 4512 N N . GLY B 1 120 ? -10.310 75.374 -3.017 1.00 29.53 120 GLY B N 1
ATOM 4513 C CA . GLY B 1 120 ? -11.615 75.109 -2.458 1.00 29.48 120 GLY B CA 1
ATOM 4514 C C . GLY B 1 120 ? -11.590 74.985 -0.949 1.00 29.49 120 GLY B C 1
ATOM 4515 O O . GLY B 1 120 ? -10.629 75.375 -0.276 1.00 28.98 120 GLY B O 1
ATOM 4516 N N . VAL B 1 121 ? -12.673 74.432 -0.409 1.00 30.06 121 VAL B N 1
ATOM 4517 C CA . VAL B 1 121 ? -12.858 74.306 1.029 1.00 29.43 121 VAL B CA 1
ATOM 4518 C C . VAL B 1 121 ? -12.993 72.830 1.397 1.00 28.43 121 VAL B C 1
ATOM 4519 O O . VAL B 1 121 ? -13.060 71.948 0.538 1.00 28.33 121 VAL B O 1
ATOM 4523 N N . ARG B 1 122 ? -13.027 72.570 2.698 1.00 28.87 122 ARG B N 1
ATOM 4524 C CA . ARG B 1 122 ? -13.283 71.221 3.174 1.00 29.27 122 ARG B CA 1
ATOM 4525 C C . ARG B 1 122 ? -14.772 71.032 3.447 1.00 28.92 122 ARG B C 1
ATOM 4526 O O . ARG B 1 122 ? -15.492 71.986 3.765 1.00 30.43 122 ARG B O 1
ATOM 4534 N N . GLY B 1 123 ? -15.242 69.798 3.265 1.00 26.33 123 GLY B N 1
ATOM 4535 C CA . GLY B 1 123 ? -16.619 69.466 3.582 1.00 27.23 123 GLY B CA 1
ATOM 4536 C C . GLY B 1 123 ? -17.542 69.248 2.400 1.00 29.55 123 GLY B C 1
ATOM 4537 O O . GLY B 1 123 ? -17.117 68.800 1.331 1.00 29.65 123 GLY B O 1
ATOM 4538 N N . MET B 1 124 ? -18.824 69.569 2.594 1.00 32.49 124 MET B N 1
ATOM 4539 C CA . MET B 1 124 ? -19.838 69.322 1.573 1.00 36.76 124 MET B CA 1
ATOM 4540 C C . MET B 1 124 ? -19.523 70.029 0.260 1.00 35.70 124 MET B C 1
ATOM 4541 O O . MET B 1 124 ? -19.839 69.506 -0.815 1.00 35.46 124 MET B O 1
ATOM 4546 N N . GLU B 1 125 ? -18.923 71.214 0.319 1.00 35.08 125 GLU B N 1
ATOM 4547 C CA . GLU B 1 125 ? -18.639 72.002 -0.872 1.00 36.01 125 GLU B CA 1
ATOM 4548 C C . GLU B 1 125 ? -17.279 71.686 -1.485 1.00 31.84 125 GLU B C 1
ATOM 4549 O O . GLU B 1 125 ? -16.827 72.418 -2.369 1.00 30.53 125 GLU B O 1
ATOM 4555 N N . ALA B 1 126 ? -16.623 70.617 -1.043 1.00 29.30 126 ALA B N 1
ATOM 4556 C CA . ALA B 1 126 ? -15.263 70.340 -1.487 1.00 26.96 126 ALA B CA 1
ATOM 4557 C C . ALA B 1 126 ? -15.217 70.079 -2.990 1.00 26.97 126 ALA B C 1
ATOM 4558 O O . ALA B 1 126 ? -16.166 69.562 -3.587 1.00 28.26 126 ALA B O 1
ATOM 4560 N N . LYS B 1 127 ? -14.082 70.435 -3.597 1.00 25.49 127 LYS B N 1
ATOM 4561 C CA . LYS B 1 127 ? -13.843 70.250 -5.025 1.00 25.64 127 LYS B CA 1
ATOM 4562 C C . LYS B 1 127 ? -13.381 68.847 -5.378 1.00 25.54 127 LYS B C 1
ATOM 4563 O O . LYS B 1 127 ? -13.333 68.509 -6.565 1.00 26.94 127 LYS B O 1
ATOM 4569 N N . VAL B 1 128 ? -13.012 68.042 -4.389 1.00 23.67 128 VAL B N 1
ATOM 4570 C CA . VAL B 1 128 ? -12.589 66.664 -4.596 1.00 22.89 128 VAL B CA 1
ATOM 4571 C C . VAL B 1 128 ? -13.413 65.796 -3.661 1.00 22.77 128 VAL B C 1
ATOM 4572 O O . VAL B 1 128 ? -13.694 66.195 -2.524 1.00 23.12 128 VAL B O 1
ATOM 4576 N N . HIS B 1 129 ? -13.826 64.622 -4.152 1.00 21.74 129 HIS B N 1
ATOM 4577 C CA . HIS B 1 129 ? -14.781 63.769 -3.452 1.00 22.36 129 HIS B CA 1
ATOM 4578 C C . HIS B 1 129 ? -14.085 62.521 -2.929 1.00 21.00 129 HIS B C 1
ATOM 4579 O O . HIS B 1 129 ? -13.320 61.886 -3.668 1.00 20.58 129 HIS B O 1
ATOM 4586 N N . PRO B 1 130 ? -14.327 62.133 -1.673 1.00 18.71 130 PRO B N 1
ATOM 4587 C CA . PRO B 1 130 ? -13.610 60.962 -1.125 1.00 18.92 130 PRO B CA 1
ATOM 4588 C C . PRO B 1 130 ? -13.874 59.669 -1.882 1.00 20.93 130 PRO B C 1
ATOM 4589 O O . PRO B 1 130 ? -12.933 58.909 -2.153 1.00 19.83 130 PRO B O 1
ATOM 4593 N N . ASN B 1 131 ? -15.133 59.385 -2.215 1.00 22.23 131 ASN B N 1
ATOM 4594 C CA . ASN B 1 131 ? -15.455 58.130 -2.894 1.00 25.19 131 ASN B CA 1
ATOM 4595 C C . ASN B 1 131 ? -15.262 58.236 -4.402 1.00 25.26 131 ASN B C 1
ATOM 4596 O O . ASN B 1 131 ? -14.609 57.384 -5.013 1.00 26.70 131 ASN B O 1
ATOM 4601 N N . ASP B 1 132 ? -15.826 59.274 -5.019 1.00 25.51 132 ASP B N 1
ATOM 4602 C CA . ASP B 1 132 ? -15.810 59.357 -6.476 1.00 27.26 132 ASP B CA 1
ATOM 4603 C C . ASP B 1 132 ? -14.411 59.611 -7.024 1.00 26.11 132 ASP B C 1
ATOM 4604 O O . ASP B 1 132 ? -14.087 59.148 -8.125 1.00 26.29 132 ASP B O 1
ATOM 4609 N N . ASP B 1 133 ? -13.569 60.339 -6.288 1.00 24.46 133 ASP B N 1
ATOM 4610 C CA . ASP B 1 133 ? -12.247 60.695 -6.782 1.00 23.02 133 ASP B CA 1
ATOM 4611 C C . ASP B 1 133 ? -11.136 59.913 -6.093 1.00 20.13 133 ASP B C 1
ATOM 4612 O O . ASP B 1 133 ? -10.381 59.206 -6.762 1.00 19.93 133 ASP B O 1
ATOM 4617 N N . VAL B 1 134 ? -11.011 60.020 -4.767 1.00 19.15 134 VAL B N 1
ATOM 4618 C CA . VAL B 1 134 ? -9.867 59.411 -4.088 1.00 18.09 134 VAL B CA 1
ATOM 4619 C C . VAL B 1 134 ? -9.966 57.888 -4.075 1.00 16.67 134 VAL B C 1
ATOM 4620 O O . VAL B 1 134 ? -8.935 57.198 -4.086 1.00 17.88 134 VAL B O 1
ATOM 4624 N N . ASN B 1 135 ? -11.187 57.344 -4.059 1.00 16.77 135 ASN B N 1
ATOM 4625 C CA . ASN B 1 135 ? -11.431 55.904 -4.033 1.00 17.00 135 ASN B CA 1
ATOM 4626 C C . ASN B 1 135 ? -11.757 55.330 -5.414 1.00 17.18 135 ASN B C 1
ATOM 4627 O O . ASN B 1 135 ? -12.185 54.171 -5.503 1.00 18.49 135 ASN B O 1
ATOM 4632 N N . LYS B 1 136 ? -11.557 56.104 -6.487 1.00 17.75 136 LYS B N 1
ATOM 4633 C CA . LYS B 1 136 ? -11.941 55.658 -7.824 1.00 17.93 136 LYS B CA 1
ATOM 4634 C C . LYS B 1 136 ? -11.183 54.388 -8.199 1.00 18.42 136 LYS B C 1
ATOM 4635 O O . LYS B 1 136 ? -9.973 54.280 -7.977 1.00 18.17 136 LYS B O 1
ATOM 4641 N N . SER B 1 137 ? -11.911 53.427 -8.776 1.00 18.90 137 SER B N 1
ATOM 4642 C CA . SER B 1 137 ? -11.414 52.126 -9.219 1.00 18.13 137 SER B CA 1
ATOM 4643 C C . SER B 1 137 ? -11.100 51.172 -8.073 1.00 18.69 137 SER B C 1
ATOM 4644 O O . SER B 1 137 ? -10.547 50.096 -8.322 1.00 21.42 137 SER B O 1
ATOM 4647 N N . GLN B 1 138 ? -11.439 51.526 -6.834 1.00 17.50 138 GLN B N 1
ATOM 4648 C CA . GLN B 1 138 ? -10.972 50.821 -5.648 1.00 16.79 138 GLN B CA 1
ATOM 4649 C C . GLN B 1 138 ? -12.140 50.339 -4.801 1.00 17.41 138 GLN B C 1
ATOM 4650 O O . GLN B 1 138 ? -13.263 50.840 -4.897 1.00 19.47 138 GLN B O 1
ATOM 4656 N N . SER B 1 139 ? -11.840 49.362 -3.951 1.00 16.31 139 SER B N 1
ATOM 4657 C CA . SER B 1 139 ? -12.703 48.934 -2.862 1.00 16.00 139 SER B CA 1
ATOM 4658 C C . SER B 1 139 ? -11.867 48.950 -1.587 1.00 15.66 139 SER B C 1
ATOM 4659 O O . SER B 1 139 ? -10.647 48.780 -1.634 1.00 16.05 139 SER B O 1
ATOM 4662 N N . SER B 1 140 ? -12.512 49.147 -0.431 1.00 16.39 140 SER B N 1
ATOM 4663 C CA . SER B 1 140 ? -11.795 48.868 0.813 1.00 15.61 140 SER B CA 1
ATOM 4664 C C . SER B 1 140 ? -11.236 47.459 0.806 1.00 15.15 140 SER B C 1
ATOM 4665 O O . SER B 1 140 ? -10.192 47.191 1.418 1.00 16.46 140 SER B O 1
ATOM 4668 N N . ASN B 1 141 ? -11.928 46.541 0.130 1.00 15.87 141 ASN B N 1
ATOM 4669 C CA . ASN B 1 141 ? -11.568 45.133 0.187 1.00 14.87 141 ASN B CA 1
ATOM 4670 C C . ASN B 1 141 ? -10.206 44.866 -0.428 1.00 15.45 141 ASN B C 1
ATOM 4671 O O . ASN B 1 141 ? -9.485 43.993 0.062 1.00 17.93 141 ASN B O 1
ATOM 4676 N N . ASP B 1 142 ? -9.832 45.597 -1.488 1.00 14.61 142 ASP B N 1
ATOM 4677 C CA . ASP B 1 142 ? -8.516 45.425 -2.091 1.00 14.85 142 ASP B CA 1
ATOM 4678 C C . ASP B 1 142 ? -7.508 46.489 -1.668 1.00 14.32 142 ASP B C 1
ATOM 4679 O O . ASP B 1 142 ? -6.299 46.210 -1.672 1.00 15.70 142 ASP B O 1
ATOM 4684 N N . VAL B 1 143 ? -7.978 47.666 -1.238 1.00 14.18 143 VAL B N 1
ATOM 4685 C CA . VAL B 1 143 ? -7.063 48.703 -0.766 1.00 14.52 143 VAL B CA 1
ATOM 4686 C C . VAL B 1 143 ? -6.388 48.290 0.538 1.00 13.31 143 VAL B C 1
ATOM 4687 O O . VAL B 1 143 ? -5.167 48.413 0.687 1.00 13.61 143 VAL B O 1
ATOM 4691 N N . PHE B 1 144 ? -7.165 47.835 1.520 1.00 13.58 144 PHE B N 1
ATOM 4692 C CA . PHE B 1 144 ? -6.558 47.570 2.822 1.00 12.83 144 PHE B CA 1
ATOM 4693 C C . PHE B 1 144 ? -5.497 46.480 2.758 1.00 13.03 144 PHE B C 1
ATOM 4694 O O . PHE B 1 144 ? -4.396 46.691 3.296 1.00 12.96 144 PHE B O 1
ATOM 4702 N N . PRO B 1 145 ? -5.733 45.325 2.124 1.00 13.53 145 PRO B N 1
ATOM 4703 C CA . PRO B 1 145 ? -4.646 44.334 2.004 1.00 13.14 145 PRO B CA 1
ATOM 4704 C C . PRO B 1 145 ? -3.451 44.853 1.226 1.00 13.46 145 PRO B C 1
ATOM 4705 O O . PRO B 1 145 ? -2.318 44.443 1.508 1.00 13.40 145 PRO B O 1
ATOM 4709 N N . THR B 1 146 ? -3.667 45.746 0.254 1.00 13.36 146 THR B N 1
ATOM 4710 C CA . THR B 1 146 ? -2.544 46.339 -0.463 1.00 13.33 146 THR B CA 1
ATOM 4711 C C . THR B 1 146 ? -1.696 47.178 0.478 1.00 13.57 146 THR B C 1
ATOM 4712 O O . THR B 1 146 ? -0.470 47.034 0.520 1.00 13.42 146 THR B O 1
ATOM 4716 N N . ALA B 1 147 ? -2.341 48.048 1.262 1.00 13.34 147 ALA B N 1
ATOM 4717 C CA . ALA B 1 147 ? -1.608 48.851 2.233 1.00 13.08 147 ALA B CA 1
ATOM 4718 C C . ALA B 1 147 ? -0.908 47.972 3.259 1.00 12.53 147 ALA B C 1
ATOM 4719 O O . ALA B 1 147 ? 0.215 48.275 3.682 1.00 13.12 147 ALA B O 1
ATOM 4721 N N . MET B 1 148 ? -1.546 46.865 3.659 1.00 12.43 148 MET B N 1
ATOM 4722 C CA . MET B 1 148 ? -0.915 45.957 4.607 1.00 12.63 148 MET B CA 1
ATOM 4723 C C . MET B 1 148 ? 0.409 45.444 4.056 1.00 12.81 148 MET B C 1
ATOM 4724 O O . MET B 1 148 ? 1.431 45.434 4.756 1.00 12.77 148 MET B O 1
ATOM 4729 N N . HIS B 1 149 ? 0.400 44.984 2.801 1.00 13.25 149 HIS B N 1
ATOM 4730 C CA . HIS B 1 149 ? 1.611 44.418 2.206 1.00 13.00 149 HIS B CA 1
ATOM 4731 C C . HIS B 1 149 ? 2.653 45.491 1.894 1.00 12.09 149 HIS B C 1
ATOM 4732 O O . HIS B 1 149 ? 3.864 45.244 2.020 1.00 13.14 149 HIS B O 1
ATOM 4739 N N . VAL B 1 150 ? 2.220 46.684 1.472 1.00 12.52 150 VAL B N 1
ATOM 4740 C CA . VAL B 1 150 ? 3.186 47.759 1.258 1.00 13.25 150 VAL B CA 1
ATOM 4741 C C . VAL B 1 150 ? 3.899 48.086 2.564 1.00 12.42 150 VAL B C 1
ATOM 4742 O O . VAL B 1 150 ? 5.134 48.174 2.616 1.00 13.80 150 VAL B O 1
ATOM 4746 N N . ALA B 1 151 ? 3.131 48.257 3.645 1.00 12.60 151 ALA B N 1
ATOM 4747 C CA . ALA B 1 151 ? 3.755 48.568 4.929 1.00 12.11 151 ALA B CA 1
ATOM 4748 C C . ALA B 1 151 ? 4.682 47.447 5.375 1.00 12.31 151 ALA B C 1
ATOM 4749 O O . ALA B 1 151 ? 5.803 47.701 5.839 1.00 12.76 151 ALA B O 1
ATOM 4751 N N . ALA B 1 152 ? 4.226 46.197 5.251 1.00 12.86 152 ALA B N 1
ATOM 4752 C CA . ALA B 1 152 ? 5.016 45.065 5.726 1.00 12.65 152 ALA B CA 1
ATOM 4753 C C . ALA B 1 152 ? 6.322 44.932 4.952 1.00 12.09 152 ALA B C 1
ATOM 4754 O O . ALA B 1 152 ? 7.395 44.780 5.550 1.00 13.45 152 ALA B O 1
ATOM 4756 N N . LEU B 1 153 ? 6.249 44.964 3.614 1.00 12.45 153 LEU B N 1
ATOM 4757 C CA . LEU B 1 153 ? 7.458 44.768 2.816 1.00 12.65 153 LEU B CA 1
ATOM 4758 C C . LEU B 1 153 ? 8.457 45.892 3.045 1.00 12.84 153 LEU B C 1
ATOM 4759 O O . LEU B 1 153 ? 9.658 45.642 3.200 1.00 13.55 153 LEU B O 1
ATOM 4764 N N . LEU B 1 154 ? 7.984 47.141 3.065 1.00 12.70 154 LEU B N 1
ATOM 4765 C CA . LEU B 1 154 ? 8.912 48.250 3.273 1.00 13.36 154 LEU B CA 1
ATOM 4766 C C . LEU B 1 154 ? 9.536 48.200 4.663 1.00 12.64 154 LEU B C 1
ATOM 4767 O O . LEU B 1 154 ? 10.722 48.519 4.825 1.00 14.02 154 LEU B O 1
ATOM 4772 N N . ALA B 1 155 ? 8.761 47.810 5.685 1.00 12.36 155 ALA B N 1
ATOM 4773 C CA . ALA B 1 155 ? 9.327 47.757 7.030 1.00 14.03 155 ALA B CA 1
ATOM 4774 C C . ALA B 1 155 ? 10.367 46.646 7.146 1.00 13.16 155 ALA B C 1
ATOM 4775 O O . ALA B 1 155 ? 11.411 46.822 7.785 1.00 13.53 155 ALA B O 1
ATOM 4777 N N . LEU B 1 156 ? 10.104 45.491 6.534 1.00 12.82 156 LEU B N 1
ATOM 4778 C CA . LEU B 1 156 ? 11.101 44.424 6.525 1.00 13.23 156 LEU B CA 1
ATOM 4779 C C . LEU B 1 156 ? 12.374 44.860 5.805 1.00 13.67 156 LEU B C 1
ATOM 4780 O O . LEU B 1 156 ? 13.487 44.608 6.287 1.00 14.92 156 LEU B O 1
ATOM 4785 N N . ARG B 1 157 ? 12.232 45.530 4.652 1.00 14.36 157 ARG B N 1
ATOM 4786 C CA . ARG B 1 157 ? 13.404 45.899 3.858 1.00 14.58 157 ARG B CA 1
ATOM 4787 C C . ARG B 1 157 ? 14.181 47.052 4.481 1.00 14.73 157 ARG B C 1
ATOM 4788 O O . ARG B 1 157 ? 15.414 47.077 4.413 1.00 16.68 157 ARG B O 1
ATOM 4796 N N . LYS B 1 158 ? 13.481 48.023 5.079 1.00 15.04 158 LYS B N 1
ATOM 4797 C CA . LYS B 1 158 ? 14.106 49.270 5.510 1.00 15.87 158 LYS B CA 1
ATOM 4798 C C . LYS B 1 158 ? 14.474 49.307 6.986 1.00 16.01 158 LYS B C 1
ATOM 4799 O O . LYS B 1 158 ? 15.414 50.025 7.360 1.00 17.47 158 LYS B O 1
ATOM 4805 N N A GLN B 1 159 ? 13.721 48.595 7.834 0.61 16.25 159 GLN B N 1
ATOM 4806 N N B GLN B 1 159 ? 13.778 48.559 7.838 0.39 15.99 159 GLN B N 1
ATOM 4807 C CA A GLN B 1 159 ? 13.959 48.552 9.274 0.61 16.91 159 GLN B CA 1
ATOM 4808 C CA B GLN B 1 159 ? 14.064 48.571 9.265 0.39 16.28 159 GLN B CA 1
ATOM 4809 C C A GLN B 1 159 ? 14.634 47.241 9.660 0.61 14.52 159 GLN B C 1
ATOM 4810 C C B GLN B 1 159 ? 14.595 47.245 9.785 0.39 14.65 159 GLN B C 1
ATOM 4811 O O A GLN B 1 159 ? 15.806 47.217 10.047 0.61 15.29 159 GLN B O 1
ATOM 4812 O O B GLN B 1 159 ? 15.651 47.213 10.423 0.39 15.63 159 GLN B O 1
ATOM 4823 N N . LEU B 1 160 ? 13.906 46.134 9.527 1.00 13.89 160 LEU B N 1
ATOM 4824 C CA . LEU B 1 160 ? 14.324 44.889 10.161 1.00 14.15 160 LEU B CA 1
ATOM 4825 C C . LEU B 1 160 ? 15.601 44.321 9.548 1.00 12.99 160 LEU B C 1
ATOM 4826 O O . LEU B 1 160 ? 16.550 44.002 10.273 1.00 13.52 160 LEU B O 1
ATOM 4831 N N . ILE B 1 161 ? 15.634 44.137 8.220 1.00 13.59 161 ILE B N 1
ATOM 4832 C CA . ILE B 1 161 ? 16.795 43.492 7.598 1.00 13.86 161 ILE B CA 1
ATOM 4833 C C . ILE B 1 161 ? 18.071 44.292 7.820 1.00 12.43 161 ILE B C 1
ATOM 4834 O O . ILE B 1 161 ? 19.099 43.692 8.175 1.00 13.26 161 ILE B O 1
ATOM 4839 N N . PRO B 1 162 ? 18.090 45.623 7.670 1.00 13.22 162 PRO B N 1
ATOM 4840 C CA . PRO B 1 162 ? 19.327 46.356 7.991 1.00 13.21 162 PRO B CA 1
ATOM 4841 C C . PRO B 1 162 ? 19.790 46.164 9.429 1.00 13.35 162 PRO B C 1
ATOM 4842 O O . PRO B 1 162 ? 20.991 45.971 9.656 1.00 13.93 162 PRO B O 1
ATOM 4846 N N . GLN B 1 163 ? 18.877 46.194 10.412 1.00 13.29 163 GLN B N 1
ATOM 4847 C CA . GLN B 1 163 ? 19.295 46.012 11.803 1.00 13.16 163 GLN B CA 1
ATOM 4848 C C . GLN B 1 163 ? 19.815 44.599 12.047 1.00 12.70 163 GLN B C 1
ATOM 4849 O O . GLN B 1 163 ? 20.780 44.406 12.801 1.00 12.91 163 GLN B O 1
ATOM 4855 N N . LEU B 1 164 ? 19.195 43.600 11.418 1.00 12.16 164 LEU B N 1
ATOM 4856 C CA . LEU B 1 164 ? 19.685 42.228 11.527 1.00 12.34 164 LEU B CA 1
ATOM 4857 C C . LEU B 1 164 ? 21.103 42.112 10.973 1.00 12.42 164 LEU B C 1
ATOM 4858 O O . LEU B 1 164 ? 21.983 41.511 11.606 1.00 13.21 164 LEU B O 1
ATOM 4863 N N . LYS B 1 165 ? 21.354 42.708 9.800 1.00 12.15 165 LYS B N 1
ATOM 4864 C CA . LYS B 1 165 ? 22.701 42.668 9.236 1.00 12.36 165 LYS B CA 1
ATOM 4865 C C . LYS B 1 165 ? 23.707 43.379 10.139 1.00 12.82 165 LYS B C 1
ATOM 4866 O O . LYS B 1 165 ? 24.833 42.899 10.322 1.00 15.12 165 LYS B O 1
ATOM 4872 N N . THR B 1 166 ? 23.317 44.517 10.723 1.00 13.62 166 THR B N 1
ATOM 4873 C CA . THR B 1 166 ? 24.233 45.267 11.578 1.00 13.85 166 THR B CA 1
ATOM 4874 C C . THR B 1 166 ? 24.616 44.457 12.812 1.00 12.94 166 THR B C 1
ATOM 4875 O O . THR B 1 166 ? 25.800 44.373 13.168 1.00 14.83 166 THR B O 1
ATOM 4879 N N . LEU B 1 167 ? 23.629 43.826 13.464 1.00 13.77 167 LEU B N 1
ATOM 4880 C CA . LEU B 1 167 ? 23.923 43.023 14.650 1.00 12.84 167 LEU B CA 1
ATOM 4881 C C . LEU B 1 167 ? 24.784 41.815 14.297 1.00 12.56 167 LEU B C 1
ATOM 4882 O O . LEU B 1 167 ? 25.714 41.468 15.039 1.00 13.80 167 LEU B O 1
ATOM 4887 N N . THR B 1 168 ? 24.498 41.174 13.158 1.00 13.62 168 THR B N 1
ATOM 4888 C CA . THR B 1 168 ? 25.309 40.041 12.708 1.00 13.73 168 THR B CA 1
ATOM 4889 C C . THR B 1 168 ? 26.769 40.442 12.518 1.00 12.97 168 THR B C 1
ATOM 4890 O O . THR B 1 168 ? 27.677 39.702 12.912 1.00 14.41 168 THR B O 1
ATOM 4894 N N . GLN B 1 169 ? 27.016 41.602 11.895 1.00 14.16 169 GLN B N 1
ATOM 4895 C CA . GLN B 1 169 ? 28.384 42.068 11.692 1.00 14.20 169 GLN B CA 1
ATOM 4896 C C . GLN B 1 169 ? 29.103 42.292 13.017 1.00 14.35 169 GLN B C 1
ATOM 4897 O O . GLN B 1 169 ? 30.272 41.914 13.169 1.00 15.09 169 GLN B O 1
ATOM 4903 N N . THR B 1 170 ? 28.427 42.910 13.986 1.00 14.21 170 THR B N 1
ATOM 4904 C CA . THR B 1 170 ? 29.035 43.115 15.294 1.00 14.51 170 THR B CA 1
ATOM 4905 C C . THR B 1 170 ? 29.444 41.789 15.911 1.00 15.07 170 THR B C 1
ATOM 4906 O O . THR B 1 170 ? 30.576 41.628 16.385 1.00 15.08 170 THR B O 1
ATOM 4910 N N . LEU B 1 171 ? 28.531 40.820 15.919 1.00 14.66 171 LEU B N 1
ATOM 4911 C CA . LEU B 1 171 ? 28.850 39.551 16.555 1.00 13.79 171 LEU B CA 1
ATOM 4912 C C . LEU B 1 171 ? 29.913 38.787 15.773 1.00 13.56 171 LEU B C 1
ATOM 4913 O O . LEU B 1 171 ? 30.721 38.072 16.372 1.00 14.64 171 LEU B O 1
ATOM 4918 N N . ASN B 1 172 ? 29.944 38.931 14.445 1.00 14.14 172 ASN B N 1
ATOM 4919 C CA . ASN B 1 172 ? 31.016 38.319 13.666 1.00 15.08 172 ASN B CA 1
ATOM 4920 C C . ASN B 1 172 ? 32.377 38.882 14.059 1.00 14.45 172 ASN B C 1
ATOM 4921 O O . ASN B 1 172 ? 33.351 38.133 14.192 1.00 15.72 172 ASN B O 1
ATOM 4926 N N . GLU B 1 173 ? 32.473 40.208 14.226 1.00 15.34 173 GLU B N 1
ATOM 4927 C CA . GLU B 1 173 ? 33.727 40.797 14.690 1.00 16.23 173 GLU B CA 1
ATOM 4928 C C . GLU B 1 173 ? 34.131 40.263 16.061 1.00 15.27 173 GLU B C 1
ATOM 4929 O O . GLU B 1 173 ? 35.312 39.970 16.301 1.00 17.27 173 GLU B O 1
ATOM 4935 N N . LYS B 1 174 ? 33.175 40.152 16.988 1.00 15.37 174 LYS B N 1
ATOM 4936 C CA . LYS B 1 174 ? 33.489 39.610 18.306 1.00 15.29 174 LYS B CA 1
ATOM 4937 C C . LYS B 1 174 ? 33.975 38.167 18.207 1.00 15.05 174 LYS B C 1
ATOM 4938 O O . LYS B 1 174 ? 34.940 37.775 18.878 1.00 15.36 174 LYS B O 1
ATOM 4944 N N . SER B 1 175 ? 33.317 37.357 17.371 1.00 14.30 175 SER B N 1
ATOM 4945 C CA . SER B 1 175 ? 33.728 35.966 17.201 1.00 15.24 175 SER B CA 1
ATOM 4946 C C . SER B 1 175 ? 35.172 35.871 16.710 1.00 15.68 175 SER B C 1
ATOM 4947 O O . SER B 1 175 ? 35.964 35.073 17.228 1.00 17.08 175 SER B O 1
ATOM 4950 N N . ARG B 1 176 ? 35.544 36.691 15.723 1.00 16.81 176 ARG B N 1
ATOM 4951 C CA . ARG B 1 176 ? 36.927 36.683 15.250 1.00 18.56 176 ARG B CA 1
ATOM 4952 C C . ARG B 1 176 ? 37.899 37.159 16.328 1.00 17.52 176 ARG B C 1
ATOM 4953 O O . ARG B 1 176 ? 38.965 36.559 16.516 1.00 18.46 176 ARG B O 1
ATOM 4961 N N . ALA B 1 177 ? 37.542 38.220 17.058 1.00 17.52 177 ALA B N 1
ATOM 4962 C CA . ALA B 1 177 ? 38.452 38.759 18.068 1.00 18.14 177 ALA B CA 1
ATOM 4963 C C . ALA B 1 177 ? 38.725 37.763 19.190 1.00 17.14 177 ALA B C 1
ATOM 4964 O O . ALA B 1 177 ? 39.809 37.788 19.789 1.00 19.52 177 ALA B O 1
ATOM 4966 N N . PHE B 1 178 ? 37.758 36.900 19.508 1.00 16.09 178 PHE B N 1
ATOM 4967 C CA . PHE B 1 178 ? 37.851 35.978 20.635 1.00 16.42 178 PHE B CA 1
ATOM 4968 C C . PHE B 1 178 ? 38.102 34.540 20.187 1.00 15.76 178 PHE B C 1
ATOM 4969 O O . PHE B 1 178 ? 37.895 33.599 20.966 1.00 16.51 178 PHE B O 1
ATOM 4977 N N . ALA B 1 179 ? 38.590 34.361 18.959 1.00 17.04 179 ALA B N 1
ATOM 4978 C CA . ALA B 1 179 ? 38.740 33.035 18.379 1.00 18.93 179 ALA B CA 1
ATOM 4979 C C . ALA B 1 179 ? 39.739 32.166 19.125 1.00 20.32 179 ALA B C 1
ATOM 4980 O O . ALA B 1 179 ? 39.682 30.940 18.995 1.00 21.36 179 ALA B O 1
ATOM 4982 N N . ASP B 1 180 ? 40.653 32.754 19.896 1.00 20.53 180 ASP B N 1
ATOM 4983 C CA . ASP B 1 180 ? 41.691 31.979 20.566 1.00 21.90 180 ASP B CA 1
ATOM 4984 C C . ASP B 1 180 ? 41.473 31.817 22.064 1.00 20.12 180 ASP B C 1
ATOM 4985 O O . ASP B 1 180 ? 42.326 31.232 22.742 1.00 22.65 180 ASP B O 1
ATOM 4990 N N . ILE B 1 181 ? 40.349 32.285 22.595 1.00 17.58 181 ILE B N 1
ATOM 4991 C CA . ILE B 1 181 ? 40.106 32.263 24.032 1.00 17.40 181 ILE B CA 1
ATOM 4992 C C . ILE B 1 181 ? 39.367 30.974 24.368 1.00 16.51 181 ILE B C 1
ATOM 4993 O O . ILE B 1 181 ? 38.175 30.846 24.082 1.00 17.91 181 ILE B O 1
ATOM 4998 N N . VAL B 1 182 ? 40.057 30.022 24.988 1.00 16.22 182 VAL B N 1
ATOM 4999 C CA . VAL B 1 182 ? 39.443 28.739 25.311 1.00 15.29 182 VAL B CA 1
ATOM 5000 C C . VAL B 1 182 ? 38.638 28.878 26.598 1.00 16.10 182 VAL B C 1
ATOM 5001 O O . VAL B 1 182 ? 39.121 29.436 27.589 1.00 17.01 182 VAL B O 1
ATOM 5005 N N . LYS B 1 183 ? 37.405 28.367 26.588 1.00 15.88 183 LYS B N 1
ATOM 5006 C CA . LYS B 1 183 ? 36.527 28.409 27.755 1.00 15.52 183 LYS B CA 1
A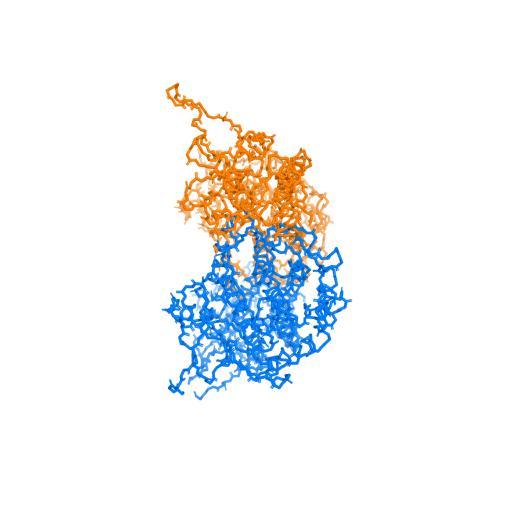TOM 5007 C C . LYS B 1 183 ? 35.861 27.051 27.954 1.00 14.99 183 LYS B C 1
ATOM 5008 O O . LYS B 1 183 ? 35.887 26.182 27.077 1.00 15.91 183 LYS B O 1
ATOM 5014 N N . ILE B 1 184 ? 35.228 26.879 29.113 1.00 16.00 184 ILE B N 1
ATOM 5015 C CA . ILE B 1 184 ? 34.531 25.630 29.413 1.00 16.32 184 ILE B CA 1
ATOM 5016 C C . ILE B 1 184 ? 33.200 25.594 28.672 1.00 15.90 184 ILE B C 1
ATOM 5017 O O . ILE B 1 184 ? 32.444 26.571 28.673 1.00 16.46 184 ILE B O 1
ATOM 5022 N N . GLY B 1 185 ? 32.899 24.456 28.044 1.00 14.84 185 GLY B N 1
ATOM 5023 C CA . GLY B 1 185 ? 31.576 24.254 27.501 1.00 15.48 185 GLY B CA 1
ATOM 5024 C C . GLY B 1 185 ? 30.566 23.943 28.588 1.00 14.88 185 GLY B C 1
ATOM 5025 O O . GLY B 1 185 ? 30.916 23.536 29.701 1.00 16.17 185 GLY B O 1
ATOM 5026 N N . ARG B 1 186 ? 29.289 24.142 28.263 1.00 13.11 186 ARG B N 1
ATOM 5027 C CA . ARG B 1 186 ? 28.209 23.804 29.187 1.00 13.63 186 ARG B CA 1
ATOM 5028 C C . ARG B 1 186 ? 27.082 23.147 28.411 1.00 13.58 186 ARG B C 1
ATOM 5029 O O . ARG B 1 186 ? 26.541 23.744 27.473 1.00 13.59 186 ARG B O 1
ATOM 5037 N N . THR B 1 187 ? 26.729 21.926 28.810 1.00 12.67 187 THR B N 1
ATOM 5038 C CA . THR B 1 187 ? 25.573 21.219 28.263 1.00 12.59 187 THR B CA 1
ATOM 5039 C C . THR B 1 187 ? 24.699 20.771 29.428 1.00 12.47 187 THR B C 1
ATOM 5040 O O . THR B 1 187 ? 25.207 20.265 30.433 1.00 14.08 187 THR B O 1
ATOM 5044 N N . HIS B 1 188 ? 23.393 20.984 29.320 1.00 12.80 188 HIS B N 1
ATOM 5045 C CA . HIS B 1 188 ? 22.474 20.701 30.420 1.00 13.18 188 HIS B CA 1
ATOM 5046 C C . HIS B 1 188 ? 22.739 21.601 31.621 1.00 12.63 188 HIS B C 1
ATOM 5047 O O . HIS B 1 188 ? 22.295 21.287 32.734 1.00 13.77 188 HIS B O 1
ATOM 5054 N N . LEU B 1 189 ? 23.437 22.727 31.423 1.00 12.64 189 LEU B N 1
ATOM 5055 C CA . LEU B 1 189 ? 23.933 23.644 32.459 1.00 12.54 189 LEU B CA 1
ATOM 5056 C C . LEU B 1 189 ? 25.160 23.106 33.186 1.00 13.48 189 LEU B C 1
ATOM 5057 O O . LEU B 1 189 ? 25.673 23.790 34.092 1.00 15.62 189 LEU B O 1
ATOM 5062 N N . GLN B 1 190 ? 25.652 21.920 32.822 1.00 13.13 190 GLN B N 1
ATOM 5063 C CA . GLN B 1 190 ? 26.763 21.258 33.493 1.00 14.50 190 GLN B CA 1
ATOM 5064 C C . GLN B 1 190 ? 28.076 21.470 32.748 1.00 14.79 190 GLN B C 1
ATOM 5065 O O . GLN B 1 190 ? 28.101 21.576 31.518 1.00 14.91 190 GLN B O 1
ATOM 5071 N N . ASP B 1 191 ? 29.176 21.495 33.514 1.00 14.80 191 ASP B N 1
ATOM 5072 C CA . ASP B 1 191 ? 30.510 21.619 32.938 1.00 15.17 191 ASP B CA 1
ATOM 5073 C C . ASP B 1 191 ? 30.708 20.551 31.870 1.00 14.77 191 ASP B C 1
ATOM 5074 O O . ASP B 1 191 ? 30.406 19.369 32.089 1.00 15.89 191 ASP B O 1
ATOM 5079 N N . ALA B 1 192 ? 31.271 20.963 30.730 1.00 15.36 192 ALA B N 1
ATOM 5080 C CA . ALA B 1 192 ? 31.477 20.089 29.580 1.00 16.63 192 ALA B CA 1
ATOM 5081 C C . ALA B 1 192 ? 32.800 20.447 28.907 1.00 18.29 192 ALA B C 1
ATOM 5082 O O . ALA B 1 192 ? 33.493 21.394 29.300 1.00 22.27 192 ALA B O 1
ATOM 5084 N N . THR B 1 193 ? 33.131 19.717 27.848 1.00 17.74 193 THR B N 1
ATOM 5085 C CA . THR B 1 193 ? 34.436 19.873 27.226 1.00 18.74 193 THR B CA 1
ATOM 5086 C C . THR B 1 193 ? 34.579 21.273 26.621 1.00 17.48 193 THR B C 1
ATOM 5087 O O . THR B 1 193 ? 33.584 21.969 26.392 1.00 18.28 193 THR B O 1
ATOM 5091 N N . PRO B 1 194 ? 35.810 21.697 26.344 1.00 16.07 194 PRO B N 1
ATOM 5092 C CA . PRO B 1 194 ? 36.053 23.102 25.990 1.00 16.92 194 PRO B CA 1
ATOM 5093 C C . PRO B 1 194 ? 35.670 23.456 24.558 1.00 16.06 194 PRO B C 1
ATOM 5094 O O . PRO B 1 194 ? 35.554 22.611 23.672 1.00 16.37 194 PRO B O 1
ATOM 5098 N N . LEU B 1 195 ? 35.485 24.759 24.356 1.00 15.48 195 LEU B N 1
ATOM 5099 C CA . LEU B 1 195 ? 35.392 25.375 23.039 1.00 14.15 195 LEU B CA 1
ATOM 5100 C C . LEU B 1 195 ? 35.886 26.804 23.200 1.00 14.67 195 LEU B C 1
ATOM 5101 O O . LEU B 1 195 ? 36.072 27.283 24.321 1.00 16.43 195 LEU B O 1
ATOM 5106 N N . THR B 1 196 ? 36.125 27.486 22.084 1.00 15.28 196 THR B N 1
ATOM 5107 C CA . THR B 1 196 ? 36.554 28.872 22.234 1.00 14.49 196 THR B CA 1
ATOM 5108 C C . THR B 1 196 ? 35.356 29.810 22.365 1.00 14.54 196 THR B C 1
ATOM 5109 O O . THR B 1 196 ? 34.247 29.519 21.910 1.00 14.68 196 THR B O 1
ATOM 5113 N N . LEU B 1 197 ? 35.596 30.964 23.000 1.00 13.79 197 LEU B N 1
ATOM 5114 C CA . LEU B 1 197 ? 34.554 31.983 23.045 1.00 14.30 197 LEU B CA 1
ATOM 5115 C C . LEU B 1 197 ? 34.154 32.396 21.634 1.00 13.57 197 LEU B C 1
ATOM 5116 O O . LEU B 1 197 ? 32.965 32.587 21.347 1.00 14.45 197 LEU B O 1
ATOM 5121 N N . GLY B 1 198 ? 35.130 32.486 20.725 1.00 14.62 198 GLY B N 1
ATOM 5122 C CA . GLY B 1 198 ? 34.816 32.783 19.334 1.00 14.67 198 GLY B CA 1
ATOM 5123 C C . GLY B 1 198 ? 33.919 31.734 18.692 1.00 14.02 198 GLY B C 1
ATOM 5124 O O . GLY B 1 198 ? 33.010 32.066 17.922 1.00 14.20 198 GLY B O 1
ATOM 5125 N N . GLN B 1 199 ? 34.158 30.451 18.996 1.00 13.97 199 GLN B N 1
ATOM 5126 C CA . GLN B 1 199 ? 33.295 29.391 18.472 1.00 13.35 199 GLN B CA 1
ATOM 5127 C C . GLN B 1 199 ? 31.865 29.548 18.983 1.00 12.86 199 GLN B C 1
ATOM 5128 O O . GLN B 1 199 ? 30.897 29.451 18.216 1.00 13.62 199 GLN B O 1
ATOM 5134 N N . GLU B 1 200 ? 31.715 29.792 20.285 1.00 13.41 200 GLU B N 1
ATOM 5135 C CA . GLU B 1 200 ? 30.382 29.946 20.861 1.00 13.39 200 GLU B CA 1
ATOM 5136 C C . GLU B 1 200 ? 29.653 31.124 20.218 1.00 12.72 200 GLU B C 1
ATOM 5137 O O . GLU B 1 200 ? 28.478 31.019 19.839 1.00 13.73 200 GLU B O 1
ATOM 5143 N N . ILE B 1 201 ? 30.346 32.257 20.068 1.00 13.09 201 ILE B N 1
ATOM 5144 C CA . ILE B 1 201 ? 29.739 33.413 19.409 1.00 13.68 201 ILE B CA 1
ATOM 5145 C C . ILE B 1 201 ? 29.451 33.126 17.936 1.00 14.62 201 ILE B C 1
ATOM 5146 O O . ILE B 1 201 ? 28.462 33.630 17.382 1.00 14.09 201 ILE B O 1
ATOM 5151 N N . SER B 1 202 ? 30.279 32.304 17.280 1.00 13.28 202 SER B N 1
ATOM 5152 C CA . SER B 1 202 ? 30.006 31.951 15.885 1.00 13.42 202 SER B CA 1
ATOM 5153 C C . SER B 1 202 ? 28.661 31.250 15.733 1.00 13.57 202 SER B C 1
ATOM 5154 O O . SER B 1 202 ? 28.021 31.365 14.681 1.00 13.70 202 SER B O 1
ATOM 5157 N N . GLY B 1 203 ? 28.211 30.530 16.765 1.00 13.38 203 GLY B N 1
ATOM 5158 C CA . GLY B 1 203 ? 26.875 29.958 16.718 1.00 13.85 203 GLY B CA 1
ATOM 5159 C C . GLY B 1 203 ? 25.799 31.027 16.656 1.00 13.50 203 GLY B C 1
ATOM 5160 O O . GLY B 1 203 ? 24.858 30.922 15.864 1.00 12.87 203 GLY B O 1
ATOM 5161 N N . TRP B 1 204 ? 25.939 32.084 17.475 1.00 13.27 204 TRP B N 1
ATOM 5162 C CA . TRP B 1 204 ? 25.009 33.214 17.398 1.00 13.01 204 TRP B CA 1
ATOM 5163 C C . TRP B 1 204 ? 25.022 33.834 16.006 1.00 12.15 204 TRP B C 1
ATOM 5164 O O . TRP B 1 204 ? 23.960 34.163 15.454 1.00 12.65 204 TRP B O 1
ATOM 5175 N N . VAL B 1 205 ? 26.218 34.026 15.434 1.00 12.49 205 VAL B N 1
ATOM 5176 C CA . VAL B 1 205 ? 26.332 34.598 14.089 1.00 12.56 205 VAL B CA 1
ATOM 5177 C C . VAL B 1 205 ? 25.612 33.726 13.067 1.00 12.42 205 VAL B C 1
ATOM 5178 O O . VAL B 1 205 ? 24.834 34.219 12.233 1.00 13.53 205 VAL B O 1
ATOM 5182 N N . ALA B 1 206 ? 25.877 32.416 13.096 1.00 12.25 206 ALA B N 1
ATOM 5183 C CA . ALA B 1 206 ? 25.236 31.518 12.138 1.00 12.96 206 ALA B CA 1
ATOM 5184 C C . ALA B 1 206 ? 23.717 31.526 12.288 1.00 11.78 206 ALA B C 1
ATOM 5185 O O . ALA B 1 206 ? 22.986 31.443 11.287 1.00 12.74 206 ALA B O 1
ATOM 5187 N N . MET B 1 207 ? 23.219 31.611 13.528 1.00 11.95 207 MET B N 1
ATOM 5188 C CA . MET B 1 207 ? 21.773 31.761 13.742 1.00 11.83 207 MET B CA 1
ATOM 5189 C C . MET B 1 207 ? 21.233 32.987 13.026 1.00 12.98 207 MET B C 1
ATOM 5190 O O . MET B 1 207 ? 20.222 32.913 12.316 1.00 13.30 207 MET B O 1
ATOM 5195 N N . LEU B 1 208 ? 21.900 34.128 13.194 1.00 12.94 208 LEU B N 1
ATOM 5196 C CA . LEU B 1 208 ? 21.398 35.352 12.577 1.00 12.93 208 LEU B CA 1
ATOM 5197 C C . LEU B 1 208 ? 21.484 35.291 11.055 1.00 11.67 208 LEU B C 1
ATOM 5198 O O . LEU B 1 208 ? 20.593 35.801 10.367 1.00 13.02 208 LEU B O 1
ATOM 5203 N N . GLU B 1 209 ? 22.543 34.665 10.510 1.00 12.07 209 GLU B N 1
ATOM 5204 C CA . GLU B 1 209 ? 22.657 34.467 9.062 1.00 12.42 209 GLU B CA 1
ATOM 5205 C C . GLU B 1 209 ? 21.530 33.584 8.527 1.00 13.00 209 GLU B C 1
ATOM 5206 O O . GLU B 1 209 ? 20.928 33.892 7.492 1.00 13.66 209 GLU B O 1
ATOM 5212 N N . HIS B 1 210 ? 21.219 32.486 9.225 1.00 13.26 210 HIS B N 1
ATOM 5213 C CA . HIS B 1 210 ? 20.119 31.630 8.784 1.00 12.71 210 HIS B CA 1
ATOM 5214 C C . HIS B 1 210 ? 18.788 32.371 8.851 1.00 11.97 210 HIS B C 1
ATOM 5215 O O . HIS B 1 210 ? 17.960 32.250 7.945 1.00 13.05 210 HIS B O 1
ATOM 5222 N N . ASN B 1 211 ? 18.563 33.147 9.920 1.00 12.40 211 ASN B N 1
ATOM 5223 C CA . ASN B 1 211 ? 17.314 33.894 10.025 1.00 12.65 211 ASN B CA 1
ATOM 5224 C C . ASN B 1 211 ? 17.150 34.875 8.867 1.00 12.33 211 ASN B C 1
ATOM 5225 O O . ASN B 1 211 ? 16.043 35.048 8.344 1.00 11.81 211 ASN B O 1
ATOM 5230 N N . LEU B 1 212 ? 18.234 35.545 8.467 1.00 12.26 212 LEU B N 1
ATOM 5231 C CA . LEU B 1 212 ? 18.141 36.465 7.337 1.00 13.36 212 LEU B CA 1
ATOM 5232 C C . LEU B 1 212 ? 17.624 35.747 6.099 1.00 12.84 212 LEU B C 1
ATOM 5233 O O . LEU B 1 212 ? 16.743 36.258 5.392 1.00 12.98 212 LEU B O 1
ATOM 5238 N N . LYS B 1 213 ? 18.145 34.550 5.827 1.00 12.76 213 LYS B N 1
ATOM 5239 C CA . LYS B 1 213 ? 17.693 33.811 4.650 1.00 13.43 213 LYS B CA 1
ATOM 5240 C C . LYS B 1 213 ? 16.211 33.469 4.749 1.00 12.57 213 LYS B C 1
ATOM 5241 O O . LYS B 1 213 ? 15.458 33.647 3.787 1.00 14.00 213 LYS B O 1
ATOM 5247 N N . HIS B 1 214 ? 15.769 32.981 5.911 1.00 12.53 214 HIS B N 1
ATOM 5248 C CA . HIS B 1 214 ? 14.352 32.651 6.063 1.00 12.65 214 HIS B CA 1
ATOM 5249 C C . HIS B 1 214 ? 13.474 33.884 5.850 1.00 12.62 214 HIS B C 1
ATOM 5250 O O . HIS B 1 214 ? 12.435 33.805 5.182 1.00 13.69 214 HIS B O 1
ATOM 5257 N N . ILE B 1 215 ? 13.873 35.041 6.396 1.00 12.23 215 ILE B N 1
ATOM 5258 C CA . ILE B 1 215 ? 13.090 36.258 6.185 1.00 12.98 215 ILE B CA 1
ATOM 5259 C C . ILE B 1 215 ? 13.077 36.641 4.707 1.00 13.01 215 ILE B C 1
ATOM 5260 O O . ILE B 1 215 ? 12.028 36.997 4.155 1.00 13.54 215 ILE B O 1
ATOM 5265 N N . GLU B 1 216 ? 14.230 36.546 4.036 1.00 13.34 216 GLU B N 1
ATOM 5266 C CA . GLU B 1 216 ? 14.290 36.857 2.607 1.00 13.76 216 GLU B CA 1
ATOM 5267 C C . GLU B 1 216 ? 13.351 35.960 1.799 1.00 13.27 216 GLU B C 1
ATOM 5268 O O . GLU B 1 216 ? 12.696 36.422 0.855 1.00 13.85 216 GLU B O 1
ATOM 5274 N N . TYR B 1 217 ? 13.244 34.677 2.169 1.00 13.66 217 TYR B N 1
ATOM 5275 C CA . TYR B 1 217 ? 12.350 33.771 1.445 1.00 14.19 217 TYR B CA 1
ATOM 5276 C C . TYR B 1 217 ? 10.884 34.170 1.553 1.00 13.73 217 TYR B C 1
ATOM 5277 O O . TYR B 1 217 ? 10.086 33.750 0.709 1.00 15.11 217 TYR B O 1
ATOM 5286 N N . SER B 1 218 ? 10.502 34.922 2.589 1.00 13.36 218 SER B N 1
ATOM 5287 C CA . SER B 1 218 ? 9.113 35.341 2.772 1.00 12.72 218 SER B CA 1
ATOM 5288 C C . SER B 1 218 ? 8.745 36.586 1.972 1.00 12.12 218 SER B C 1
ATOM 5289 O O . SER B 1 218 ? 7.557 36.918 1.877 1.00 14.10 218 SER B O 1
ATOM 5292 N N . LEU B 1 219 ? 9.718 37.277 1.391 1.00 12.65 219 LEU B N 1
ATOM 5293 C CA . LEU B 1 219 ? 9.444 38.570 0.776 1.00 13.12 219 LEU B CA 1
ATOM 5294 C C . LEU B 1 219 ? 8.658 38.478 -0.532 1.00 13.13 219 LEU B C 1
ATOM 5295 O O . LEU B 1 219 ? 7.799 39.330 -0.783 1.00 13.86 219 LEU B O 1
ATOM 5300 N N . PRO B 1 220 ? 8.908 37.489 -1.397 1.00 12.69 220 PRO B N 1
ATOM 5301 C CA . PRO B 1 220 ? 8.168 37.469 -2.676 1.00 13.86 220 PRO B CA 1
ATOM 5302 C C . PRO B 1 220 ? 6.656 37.403 -2.519 1.00 13.70 220 PRO B C 1
ATOM 5303 O O . PRO B 1 220 ? 5.933 38.054 -3.286 1.00 15.02 220 PRO B O 1
ATOM 5307 N N . HIS B 1 221 ? 6.152 36.642 -1.546 1.00 12.20 221 HIS B N 1
ATOM 5308 C CA . HIS B 1 221 ? 4.707 36.542 -1.349 1.00 12.49 221 HIS B CA 1
ATOM 5309 C C . HIS B 1 221 ? 4.134 37.855 -0.813 1.00 12.57 221 HIS B C 1
ATOM 5310 O O . HIS B 1 221 ? 3.065 38.300 -1.254 1.00 12.95 221 HIS B O 1
ATOM 5317 N N . VAL B 1 222 ? 4.845 38.506 0.112 1.00 12.54 222 VAL B N 1
ATOM 5318 C CA . VAL B 1 222 ? 4.383 39.786 0.643 1.00 12.92 222 VAL B CA 1
ATOM 5319 C C . VAL B 1 222 ? 4.369 40.852 -0.447 1.00 12.85 222 VAL B C 1
ATOM 5320 O O . VAL B 1 222 ? 3.563 41.789 -0.396 1.00 13.69 222 VAL B O 1
ATOM 5324 N N . ALA B 1 223 ? 5.237 40.725 -1.458 1.00 12.66 223 ALA B N 1
ATOM 5325 C CA . ALA B 1 223 ? 5.267 41.703 -2.545 1.00 13.36 223 ALA B CA 1
ATOM 5326 C C . ALA B 1 223 ? 4.063 41.619 -3.484 1.00 14.12 223 ALA B C 1
ATOM 5327 O O . ALA B 1 223 ? 3.888 42.531 -4.304 1.00 15.00 223 ALA B O 1
ATOM 5329 N N . GLU B 1 224 ? 3.248 40.561 -3.397 1.00 13.54 224 GLU B N 1
ATOM 5330 C CA . GLU B 1 224 ? 2.047 40.432 -4.221 1.00 13.72 224 GLU B CA 1
ATOM 5331 C C . GLU B 1 224 ? 0.925 41.306 -3.670 1.00 13.70 224 GLU B C 1
ATOM 5332 O O . GLU B 1 224 ? 0.598 41.223 -2.481 1.00 14.46 224 GLU B O 1
ATOM 5338 N N . LEU B 1 225 ? 0.310 42.121 -4.532 1.00 13.17 225 LEU B N 1
ATOM 5339 C CA . LEU B 1 225 ? -0.681 43.107 -4.103 1.00 13.89 225 LEU B CA 1
ATOM 5340 C C . LEU B 1 225 ? -2.086 42.770 -4.599 1.00 13.40 225 LEU B C 1
ATOM 5341 O O . LEU B 1 225 ? -2.280 42.361 -5.751 1.00 14.99 225 LEU B O 1
ATOM 5346 N N . ALA B 1 226 ? -3.076 42.993 -3.734 1.00 13.63 226 ALA B N 1
ATOM 5347 C CA . ALA B 1 226 ? -4.466 42.716 -4.079 1.00 13.72 226 ALA B CA 1
ATOM 5348 C C . ALA B 1 226 ? -5.098 43.764 -4.982 1.00 14.24 226 ALA B C 1
ATOM 5349 O O . ALA B 1 226 ? -6.141 43.484 -5.581 1.00 15.51 226 ALA B O 1
ATOM 5351 N N . LEU B 1 227 ? -4.509 44.954 -5.082 1.00 15.44 227 LEU B N 1
ATOM 5352 C CA . LEU B 1 227 ? -5.180 46.072 -5.731 1.00 14.94 227 LEU B CA 1
ATOM 5353 C C . LEU B 1 227 ? -5.545 45.720 -7.165 1.00 15.72 227 LEU B C 1
ATOM 5354 O O . LEU B 1 227 ? -4.704 45.264 -7.947 1.00 16.20 227 LEU B O 1
ATOM 5359 N N . GLY B 1 228 ? -6.809 45.930 -7.507 1.00 15.06 228 GLY B N 1
ATOM 5360 C CA . GLY B 1 228 ? -7.358 45.521 -8.777 1.00 16.17 228 GLY B CA 1
ATOM 5361 C C . GLY B 1 228 ? -8.338 44.378 -8.665 1.00 15.79 228 GLY B C 1
ATOM 5362 O O . GLY B 1 228 ? -9.119 44.154 -9.601 1.00 18.71 228 GLY B O 1
ATOM 5363 N N . GLY B 1 229 ? -8.322 43.640 -7.553 1.00 15.52 229 GLY B N 1
ATOM 5364 C CA . GLY B 1 229 ? -9.340 42.628 -7.347 1.00 16.55 229 GLY B CA 1
ATOM 5365 C C . GLY B 1 229 ? -10.702 43.193 -7.015 1.00 15.57 229 GLY B C 1
ATOM 5366 O O . GLY B 1 229 ? -11.703 42.486 -7.150 1.00 16.46 229 GLY B O 1
ATOM 5367 N N . THR B 1 230 ? -10.755 44.454 -6.581 1.00 16.30 230 THR B N 1
ATOM 5368 C CA . THR B 1 230 ? -11.981 45.178 -6.190 1.00 16.70 230 THR B CA 1
ATOM 5369 C C . THR B 1 230 ? -12.751 44.403 -5.118 1.00 17.20 230 THR B C 1
ATOM 5370 O O . THR B 1 230 ? -12.136 43.964 -4.136 1.00 17.32 230 THR B O 1
ATOM 5374 N N . ALA B 1 231 ? -14.070 44.235 -5.246 1.00 16.13 231 ALA B N 1
ATOM 5375 C CA . ALA B 1 231 ? -14.882 43.803 -4.107 1.00 16.81 231 ALA B CA 1
ATOM 5376 C C . ALA B 1 231 ? -14.679 42.325 -3.773 1.00 15.75 231 ALA B C 1
ATOM 5377 O O . ALA B 1 231 ? -14.579 41.961 -2.596 1.00 16.17 231 ALA B O 1
ATOM 5379 N N . VAL B 1 232 ? -14.671 41.448 -4.780 1.00 15.33 232 VAL B N 1
ATOM 5380 C CA . VAL B 1 232 ? -14.637 40.008 -4.537 1.00 16.02 232 VAL B CA 1
ATOM 5381 C C . VAL B 1 232 ? -13.504 39.304 -5.265 1.00 15.10 232 VAL B C 1
ATOM 5382 O O . VAL B 1 232 ? -13.352 38.086 -5.118 1.00 15.84 232 VAL B O 1
ATOM 5386 N N . GLY B 1 233 ? -12.694 40.027 -6.038 1.00 14.45 233 GLY B N 1
ATOM 5387 C CA . GLY B 1 233 ? -11.556 39.454 -6.730 1.00 15.34 233 GLY B CA 1
ATOM 5388 C C . GLY B 1 233 ? -11.686 39.452 -8.236 1.00 16.11 233 GLY B C 1
ATOM 5389 O O . GLY B 1 233 ? -10.676 39.249 -8.927 1.00 17.68 233 GLY B O 1
ATOM 5390 N N . THR B 1 234 ? -12.886 39.691 -8.774 1.00 16.05 234 THR B N 1
ATOM 5391 C CA . THR B 1 234 ? -13.096 39.641 -10.217 1.00 16.66 234 THR B CA 1
ATOM 5392 C C . THR B 1 234 ? -12.643 40.910 -10.927 1.00 17.71 234 THR B C 1
ATOM 5393 O O . THR B 1 234 ? -12.477 40.887 -12.154 1.00 19.31 234 THR B O 1
ATOM 5397 N N . GLY B 1 235 ? -12.473 42.015 -10.199 1.00 17.63 235 GLY B N 1
ATOM 5398 C CA . GLY B 1 235 ? -12.166 43.287 -10.827 1.00 18.86 235 GLY B CA 1
ATOM 5399 C C . GLY B 1 235 ? -13.300 43.894 -11.622 1.00 20.58 235 GLY B C 1
ATOM 5400 O O . GLY B 1 235 ? -13.057 44.765 -12.459 1.00 22.50 235 GLY B O 1
ATOM 5401 N N . LEU B 1 236 ? -14.536 43.465 -11.378 1.00 21.59 236 LEU B N 1
ATOM 5402 C CA . LEU B 1 236 ? -15.686 43.987 -12.108 1.00 24.42 236 LEU B CA 1
ATOM 5403 C C . LEU B 1 236 ? -15.680 45.509 -12.123 1.00 31.72 236 LEU B C 1
ATOM 5404 O O . LEU B 1 236 ? -15.529 46.155 -11.083 1.00 35.13 236 LEU B O 1
ATOM 5409 N N . ASN B 1 237 ? -15.847 46.076 -13.314 1.00 35.35 237 ASN B N 1
ATOM 5410 C CA . ASN B 1 237 ? -15.969 47.514 -13.542 1.00 39.80 237 ASN B CA 1
ATOM 5411 C C . ASN B 1 237 ? -14.642 48.256 -13.483 1.00 38.91 237 ASN B C 1
ATOM 5412 O O . ASN B 1 237 ? -14.652 49.491 -13.388 1.00 40.65 237 ASN B O 1
ATOM 5417 N N . THR B 1 238 ? -13.511 47.561 -13.526 1.00 35.95 238 THR B N 1
ATOM 5418 C CA . THR B 1 238 ? -12.206 48.200 -13.556 1.00 33.53 238 THR B CA 1
ATOM 5419 C C . THR B 1 238 ? -11.531 47.978 -14.902 1.00 32.16 238 THR B C 1
ATOM 5420 O O . THR B 1 238 ? -11.807 47.003 -15.606 1.00 33.42 238 THR B O 1
ATOM 5424 N N . HIS B 1 239 ? -10.646 48.902 -15.251 1.00 29.16 239 HIS B N 1
ATOM 5425 C CA . HIS B 1 239 ? -9.923 48.810 -16.509 1.00 30.69 239 HIS B CA 1
ATOM 5426 C C . HIS B 1 239 ? -9.040 47.563 -16.511 1.00 31.09 239 HIS B C 1
ATOM 5427 O O . HIS B 1 239 ? -8.393 47.259 -15.502 1.00 31.17 239 HIS B O 1
ATOM 5434 N N . PRO B 1 240 ? -8.962 46.838 -17.630 1.00 31.14 240 PRO B N 1
ATOM 5435 C CA . PRO B 1 240 ? -8.183 45.586 -17.632 1.00 30.96 240 PRO B CA 1
ATOM 5436 C C . PRO B 1 240 ? -6.706 45.759 -17.308 1.00 29.00 240 PRO B C 1
ATOM 5437 O O . PRO B 1 240 ? -6.074 44.799 -16.850 1.00 28.50 240 PRO B O 1
ATOM 5441 N N . GLU B 1 241 ? -6.131 46.940 -17.536 1.00 28.26 241 GLU B N 1
ATOM 5442 C CA . GLU B 1 241 ? -4.721 47.186 -17.249 1.00 26.17 241 GLU B CA 1
ATOM 5443 C C . GLU B 1 241 ? -4.485 47.745 -15.853 1.00 24.55 241 GLU B C 1
ATOM 5444 O O . GLU B 1 241 ? -3.329 47.928 -15.456 1.00 24.11 241 GLU B O 1
ATOM 5450 N N . TYR B 1 242 ? -5.549 48.008 -15.099 1.00 23.66 242 TYR B N 1
ATOM 5451 C CA . TYR B 1 242 ? -5.413 48.756 -13.854 1.00 21.96 242 TYR B CA 1
ATOM 5452 C C . TYR B 1 242 ? -4.574 48.007 -12.816 1.00 21.37 242 TYR B C 1
ATOM 5453 O O . TYR B 1 242 ? -3.701 48.600 -12.169 1.00 20.38 242 TYR B O 1
ATOM 5462 N N . ALA B 1 243 ? -4.814 46.705 -12.640 1.00 20.18 243 ALA B N 1
ATOM 5463 C CA . ALA B 1 243 ? -4.099 45.958 -11.606 1.00 19.13 243 ALA B CA 1
ATOM 5464 C C . ALA B 1 243 ? -2.589 45.977 -11.839 1.00 19.10 243 ALA B C 1
ATOM 5465 O O . ALA B 1 243 ? -1.809 46.267 -10.921 1.00 18.36 243 ALA B O 1
ATOM 5467 N N . ARG B 1 244 ? -2.159 45.659 -13.061 1.00 19.64 244 ARG B N 1
ATOM 5468 C CA . ARG B 1 244 ? -0.738 45.696 -13.398 1.00 21.47 244 ARG B CA 1
ATOM 5469 C C . ARG B 1 244 ? -0.172 47.108 -13.278 1.00 19.44 244 ARG B C 1
ATOM 5470 O O . ARG B 1 244 ? 0.913 47.307 -12.715 1.00 18.53 244 ARG B O 1
ATOM 5478 N N . ARG B 1 245 ? -0.905 48.104 -13.780 1.00 19.74 245 ARG B N 1
ATOM 5479 C CA . ARG B 1 245 ? -0.398 49.473 -13.777 1.00 18.45 245 ARG B CA 1
ATOM 5480 C C . ARG B 1 245 ? -0.192 49.994 -12.358 1.00 17.11 245 ARG B C 1
ATOM 5481 O O . ARG B 1 245 ? 0.788 50.700 -12.086 1.00 19.16 245 ARG B O 1
ATOM 5489 N N A VAL B 1 246 ? -1.102 49.667 -11.439 0.58 17.44 246 VAL B N 1
ATOM 5490 N N B VAL B 1 246 ? -1.120 49.686 -11.447 0.42 17.62 246 VAL B N 1
ATOM 5491 C CA A VAL B 1 246 ? -0.988 50.223 -10.094 0.58 17.53 246 VAL B CA 1
ATOM 5492 C CA B VAL B 1 246 ? -0.998 50.199 -10.087 0.42 17.92 246 VAL B CA 1
ATOM 5493 C C A VAL B 1 246 ? 0.096 49.516 -9.280 0.58 16.41 246 VAL B C 1
ATOM 5494 C C B VAL B 1 246 ? 0.172 49.541 -9.369 0.42 17.44 246 VAL B C 1
ATOM 5495 O O A VAL B 1 246 ? 0.740 50.140 -8.427 0.58 15.38 246 VAL B O 1
ATOM 5496 O O B VAL B 1 246 ? 0.949 50.211 -8.677 0.42 17.60 246 VAL B O 1
ATOM 5503 N N . ALA B 1 247 ? 0.323 48.223 -9.521 1.00 17.14 247 ALA B N 1
ATOM 5504 C CA . ALA B 1 247 ? 1.465 47.555 -8.907 1.00 17.09 247 ALA B CA 1
ATOM 5505 C C . ALA B 1 247 ? 2.775 48.118 -9.446 1.00 16.85 247 ALA B C 1
ATOM 5506 O O . ALA B 1 247 ? 3.721 48.342 -8.679 1.00 17.22 247 ALA B O 1
ATOM 5508 N N . ASP B 1 248 ? 2.835 48.380 -10.760 1.00 16.96 248 ASP B N 1
ATOM 5509 C CA . ASP B 1 248 ? 4.025 48.978 -11.356 1.00 18.29 248 ASP B CA 1
ATOM 5510 C C . ASP B 1 248 ? 4.292 50.352 -10.756 1.00 17.77 248 ASP B C 1
ATOM 5511 O O . ASP B 1 248 ? 5.441 50.696 -10.452 1.00 18.91 248 ASP B O 1
ATOM 5516 N N . GLU B 1 249 ? 3.241 51.160 -10.584 1.00 17.28 249 GLU B N 1
ATOM 5517 C CA . GLU B 1 249 ? 3.429 52.497 -10.032 1.00 17.87 249 GLU B CA 1
ATOM 5518 C C . GLU B 1 249 ? 3.888 52.435 -8.579 1.00 17.40 249 GLU B C 1
ATOM 5519 O O . GLU B 1 249 ? 4.765 53.207 -8.163 1.00 18.53 249 GLU B O 1
ATOM 5525 N N . LEU B 1 250 ? 3.325 51.511 -7.793 1.00 17.23 250 LEU B N 1
ATOM 5526 C CA . LEU B 1 250 ? 3.810 51.338 -6.426 1.00 17.07 250 LEU B CA 1
ATOM 5527 C C . LEU B 1 250 ? 5.272 50.906 -6.409 1.00 16.75 250 LEU B C 1
ATOM 5528 O O . LEU B 1 250 ? 6.054 51.383 -5.580 1.00 17.63 250 LEU B O 1
ATOM 5533 N N . ALA B 1 251 ? 5.669 50.020 -7.329 1.00 16.14 251 ALA B N 1
ATOM 5534 C CA . ALA B 1 251 ? 7.072 49.623 -7.390 1.00 17.46 251 ALA B CA 1
ATOM 5535 C C . ALA B 1 251 ? 7.968 50.816 -7.716 1.00 18.68 251 ALA B C 1
ATOM 5536 O O . ALA B 1 251 ? 9.051 50.967 -7.137 1.00 20.14 251 ALA B O 1
ATOM 5538 N N . VAL B 1 252 ? 7.523 51.686 -8.625 1.00 20.79 252 VAL B N 1
ATOM 5539 C CA . VAL B 1 252 ? 8.326 52.850 -8.997 1.00 22.02 252 VAL B CA 1
ATOM 5540 C C . VAL B 1 252 ? 8.487 53.798 -7.813 1.00 21.53 252 VAL B C 1
ATOM 5541 O O . VAL B 1 252 ? 9.603 54.221 -7.488 1.00 23.54 252 VAL B O 1
ATOM 5545 N N . ILE B 1 253 ? 7.374 54.168 -7.168 1.00 19.36 253 ILE B N 1
ATOM 5546 C CA . ILE B 1 253 ? 7.428 55.215 -6.153 1.00 20.40 253 ILE B CA 1
ATOM 5547 C C . ILE B 1 253 ? 8.056 54.726 -4.855 1.00 20.52 253 ILE B C 1
ATOM 5548 O O . ILE B 1 253 ? 8.553 55.541 -4.074 1.00 24.49 253 ILE B O 1
ATOM 5553 N N . THR B 1 254 ? 8.057 53.415 -4.601 1.00 20.05 254 THR B N 1
ATOM 5554 C CA . THR B 1 254 ? 8.664 52.881 -3.388 1.00 20.25 254 THR B CA 1
ATOM 5555 C C . THR B 1 254 ? 10.044 52.292 -3.615 1.00 21.45 254 THR B C 1
ATOM 5556 O O . THR B 1 254 ? 10.763 52.049 -2.636 1.00 22.76 254 THR B O 1
ATOM 5560 N N . CYS B 1 255 ? 10.418 52.046 -4.872 1.00 21.42 255 CYS B N 1
ATOM 5561 C CA . CYS B 1 255 ? 11.679 51.386 -5.216 1.00 23.56 255 CYS B CA 1
ATOM 5562 C C . CYS B 1 255 ? 11.753 49.953 -4.684 1.00 22.81 255 CYS B C 1
ATOM 5563 O O . CYS B 1 255 ? 12.836 49.418 -4.444 1.00 27.01 255 CYS B O 1
ATOM 5566 N N . ALA B 1 256 ? 10.604 49.305 -4.510 1.00 19.13 256 ALA B N 1
ATOM 5567 C CA . ALA B 1 256 ? 10.552 47.931 -4.035 1.00 17.76 256 ALA B CA 1
ATOM 5568 C C . ALA B 1 256 ? 9.802 47.080 -5.053 1.00 17.14 256 ALA B C 1
ATOM 5569 O O . ALA B 1 256 ? 8.984 47.605 -5.820 1.00 17.13 256 ALA B O 1
ATOM 5571 N N . PRO B 1 257 ? 10.064 45.765 -5.094 1.00 17.25 257 PRO B N 1
ATOM 5572 C CA . PRO B 1 257 ? 9.600 44.919 -6.217 1.00 17.95 257 PRO B CA 1
ATOM 5573 C C . PRO B 1 257 ? 8.163 44.417 -6.077 1.00 16.66 257 PRO B C 1
ATOM 5574 O O . PRO B 1 257 ? 7.885 43.214 -6.129 1.00 18.03 257 PRO B O 1
ATOM 5578 N N . PHE B 1 258 ? 7.221 45.349 -5.933 1.00 16.05 258 PHE B N 1
ATOM 5579 C CA . PHE B 1 258 ? 5.808 44.989 -5.866 1.00 15.27 258 PHE B CA 1
ATOM 5580 C C . PHE B 1 258 ? 5.312 44.469 -7.210 1.00 16.40 258 PHE B C 1
ATOM 5581 O O . PHE B 1 258 ? 5.701 44.968 -8.275 1.00 16.51 258 PHE B O 1
ATOM 5589 N N . VAL B 1 259 ? 4.435 43.459 -7.150 1.00 15.40 259 VAL B N 1
ATOM 5590 C CA . VAL B 1 259 ? 3.795 42.877 -8.326 1.00 16.24 259 VAL B CA 1
ATOM 5591 C C . VAL B 1 259 ? 2.320 42.669 -8.016 1.00 14.83 259 VAL B C 1
ATOM 5592 O O . VAL B 1 259 ? 1.914 42.566 -6.856 1.00 15.16 259 VAL B O 1
ATOM 5596 N N . THR B 1 260 ? 1.506 42.603 -9.066 1.00 15.71 260 THR B N 1
ATOM 5597 C CA . THR B 1 260 ? 0.097 42.301 -8.852 1.00 15.31 260 THR B CA 1
ATOM 5598 C C . THR B 1 260 ? -0.074 40.825 -8.473 1.00 14.67 260 THR B C 1
ATOM 5599 O O . THR B 1 260 ? 0.616 39.945 -9.001 1.00 16.64 260 THR B O 1
ATOM 5603 N N . ALA B 1 261 ? -0.960 40.550 -7.513 1.00 14.20 261 ALA B N 1
ATOM 5604 C CA . ALA B 1 261 ? -1.103 39.173 -7.044 1.00 14.54 261 ALA B CA 1
ATOM 5605 C C . ALA B 1 261 ? -1.636 38.305 -8.179 1.00 15.24 261 ALA B C 1
ATOM 5606 O O . ALA B 1 261 ? -2.641 38.664 -8.802 1.00 16.28 261 ALA B O 1
ATOM 5608 N N . PRO B 1 262 ? -1.012 37.160 -8.473 1.00 15.18 262 PRO B N 1
ATOM 5609 C CA . PRO B 1 262 ? -1.502 36.337 -9.596 1.00 16.03 262 PRO B CA 1
ATOM 5610 C C . PRO B 1 262 ? -2.897 35.771 -9.394 1.00 15.46 262 PRO B C 1
ATOM 5611 O O . PRO B 1 262 ? -3.576 35.471 -10.385 1.00 18.02 262 PRO B O 1
ATOM 5615 N N . ASN B 1 263 ? -3.343 35.591 -8.152 1.00 14.96 263 ASN B N 1
ATOM 5616 C CA . ASN B 1 263 ? -4.703 35.133 -7.875 1.00 14.89 263 ASN B CA 1
ATOM 5617 C C . ASN B 1 263 ? -5.335 36.095 -6.875 1.00 14.46 263 ASN B C 1
ATOM 5618 O O . ASN B 1 263 ? -4.955 36.118 -5.697 1.00 14.51 263 ASN B O 1
ATOM 5623 N N . LYS B 1 264 ? -6.296 36.896 -7.344 1.00 14.37 264 LYS B N 1
ATOM 5624 C CA . LYS B 1 264 ? -6.893 37.917 -6.487 1.00 14.23 264 LYS B CA 1
ATOM 5625 C C . LYS B 1 264 ? -7.827 37.329 -5.437 1.00 14.08 264 LYS B C 1
ATOM 5626 O O . LYS B 1 264 ? -8.094 37.990 -4.429 1.00 14.63 264 LYS B O 1
ATOM 5632 N N . PHE B 1 265 ? -8.339 36.115 -5.660 1.00 13.51 265 PHE B N 1
ATOM 5633 C CA . PHE B 1 265 ? -9.204 35.466 -4.678 1.00 13.04 265 PHE B CA 1
ATOM 5634 C C . PHE B 1 265 ? -8.402 35.058 -3.448 1.00 13.47 265 PHE B C 1
ATOM 5635 O O . PHE B 1 265 ? -8.805 35.351 -2.316 1.00 14.64 265 PHE B O 1
ATOM 5643 N N . GLU B 1 266 ? -7.226 34.455 -3.652 1.00 14.10 266 GLU B N 1
ATOM 5644 C CA . GLU B 1 266 ? -6.309 34.218 -2.536 1.00 13.13 266 GLU B CA 1
ATOM 5645 C C . GLU B 1 266 ? -5.915 35.530 -1.854 1.00 13.65 266 GLU B C 1
ATOM 5646 O O . GLU B 1 266 ? -5.785 35.590 -0.623 1.00 14.00 266 GLU B O 1
ATOM 5652 N N . ALA B 1 267 ? -5.732 36.599 -2.637 1.00 13.20 267 ALA B N 1
ATOM 5653 C CA . ALA B 1 267 ? -5.252 37.860 -2.082 1.00 12.77 267 ALA B CA 1
ATOM 5654 C C . ALA B 1 267 ? -6.300 38.527 -1.203 1.00 13.47 267 ALA B C 1
ATOM 5655 O O . ALA B 1 267 ? -5.950 39.182 -0.215 1.00 15.92 267 ALA B O 1
ATOM 5657 N N A LEU B 1 268 ? -7.582 38.376 -1.538 0.35 12.76 268 LEU B N 1
ATOM 5658 N N B LEU B 1 268 ? -7.581 38.366 -1.536 0.65 12.83 268 LEU B N 1
ATOM 5659 C CA A LEU B 1 268 ? -8.641 38.987 -0.745 0.35 12.85 268 LEU B CA 1
ATOM 5660 C CA B LEU B 1 268 ? -8.655 38.980 -0.765 0.65 13.72 268 LEU B CA 1
ATOM 5661 C C A LEU B 1 268 ? -9.133 38.089 0.376 0.35 12.92 268 LEU B C 1
ATOM 5662 C C B LEU B 1 268 ? -9.121 38.091 0.378 0.65 13.38 268 LEU B C 1
ATOM 5663 O O A LEU B 1 268 ? -9.526 38.592 1.435 0.35 13.89 268 LEU B O 1
ATOM 5664 O O B LEU B 1 268 ? -9.483 38.593 1.447 0.65 14.94 268 LEU B O 1
ATOM 5673 N N . ALA B 1 269 ? -9.121 36.775 0.174 1.00 12.66 269 ALA B N 1
ATOM 5674 C CA . ALA B 1 269 ? -9.724 35.864 1.137 1.00 12.88 269 ALA B CA 1
ATOM 5675 C C . ALA B 1 269 ? -8.795 35.461 2.274 1.00 12.33 269 ALA B C 1
ATOM 5676 O O . ALA B 1 269 ? -9.255 34.790 3.209 1.00 12.98 269 ALA B O 1
ATOM 5678 N N . THR B 1 270 ? -7.516 35.846 2.229 1.00 13.06 270 THR B N 1
ATOM 5679 C CA . THR B 1 270 ? -6.543 35.363 3.205 1.00 11.92 270 THR B CA 1
ATOM 5680 C C . THR B 1 270 ? -5.563 36.464 3.587 1.00 13.03 270 THR B C 1
ATOM 5681 O O . THR B 1 270 ? -5.419 37.479 2.898 1.00 14.65 270 THR B O 1
ATOM 5685 N N . CYS B 1 271 ? -4.878 36.227 4.705 1.00 11.94 271 CYS B N 1
ATOM 5686 C CA . CYS B 1 271 ? -3.667 36.937 5.104 1.00 12.34 271 CYS B CA 1
ATOM 5687 C C . CYS B 1 271 ? -2.463 35.998 5.067 1.00 11.24 271 CYS B C 1
ATOM 5688 O O . CYS B 1 271 ? -1.565 36.065 5.910 1.00 12.20 271 CYS B O 1
ATOM 5691 N N . ASP B 1 272 ? -2.440 35.090 4.091 1.00 11.53 272 ASP B N 1
ATOM 5692 C CA . ASP B 1 272 ? -1.516 33.959 4.143 1.00 12.03 272 ASP B CA 1
ATOM 5693 C C . ASP B 1 272 ? -0.057 34.425 4.051 1.00 11.72 272 ASP B C 1
ATOM 5694 O O . ASP B 1 272 ? 0.810 33.891 4.752 1.00 12.23 272 ASP B O 1
ATOM 5699 N N . ALA B 1 273 ? 0.240 35.412 3.194 1.00 11.78 273 ALA B N 1
ATOM 5700 C CA . ALA B 1 273 ? 1.612 35.906 3.082 1.00 12.69 273 ALA B CA 1
ATOM 5701 C C . ALA B 1 273 ? 2.125 36.426 4.418 1.00 11.38 273 ALA B C 1
ATOM 5702 O O . ALA B 1 273 ? 3.299 36.238 4.753 1.00 11.85 273 ALA B O 1
ATOM 5704 N N . LEU B 1 274 ? 1.264 37.082 5.200 1.00 11.51 274 LEU B N 1
ATOM 5705 C CA . LEU B 1 274 ? 1.693 37.614 6.487 1.00 11.79 274 LEU B CA 1
ATOM 5706 C C . LEU B 1 274 ? 1.771 36.535 7.562 1.00 11.73 274 LEU B C 1
ATOM 5707 O O . LEU B 1 274 ? 2.624 36.617 8.456 1.00 11.95 274 LEU B O 1
ATOM 5712 N N . VAL B 1 275 ? 0.892 35.526 7.508 1.00 11.24 275 VAL B N 1
ATOM 5713 C CA . VAL B 1 275 ? 1.036 34.394 8.426 1.00 10.51 275 VAL B CA 1
ATOM 5714 C C . VAL B 1 275 ? 2.392 33.726 8.209 1.00 10.87 275 VAL B C 1
ATOM 5715 O O . VAL B 1 275 ? 3.105 33.399 9.168 1.00 11.15 275 VAL B O 1
ATOM 5719 N N . GLN B 1 276 ? 2.774 33.537 6.941 1.00 11.58 276 GLN B N 1
ATOM 5720 C CA . GLN B 1 276 ? 4.049 32.906 6.618 1.00 11.76 276 GLN B CA 1
ATOM 5721 C C . GLN B 1 276 ? 5.223 33.801 7.005 1.00 11.52 276 GLN B C 1
ATOM 5722 O O . GLN B 1 276 ? 6.178 33.348 7.647 1.00 12.63 276 GLN B O 1
ATOM 5728 N N . ALA B 1 277 ? 5.173 35.085 6.632 1.00 11.98 277 ALA B N 1
ATOM 5729 C CA . ALA B 1 277 ? 6.272 35.982 6.978 1.00 12.09 277 ALA B CA 1
ATOM 5730 C C . ALA B 1 277 ? 6.440 36.087 8.491 1.00 10.79 277 ALA B C 1
ATOM 5731 O O . ALA B 1 277 ? 7.572 36.153 8.999 1.00 11.85 277 ALA B O 1
ATOM 5733 N N . HIS B 1 278 ? 5.330 36.110 9.235 1.00 11.02 278 HIS B N 1
ATOM 5734 C CA . HIS B 1 278 ? 5.462 36.184 10.689 1.00 11.19 278 HIS B CA 1
ATOM 5735 C C . HIS B 1 278 ? 6.051 34.895 11.260 1.00 10.85 278 HIS B C 1
ATOM 5736 O O . HIS B 1 278 ? 6.713 34.932 12.306 1.00 11.09 278 HIS B O 1
ATOM 5743 N N . GLY B 1 279 ? 5.838 33.755 10.585 1.00 11.08 279 GLY B N 1
ATOM 5744 C CA . GLY B 1 279 ? 6.546 32.537 10.967 1.00 12.04 279 GLY B CA 1
ATOM 5745 C C . GLY B 1 279 ? 8.051 32.728 11.015 1.00 12.10 279 GLY B C 1
ATOM 5746 O O . GLY B 1 279 ? 8.721 32.248 11.937 1.00 13.03 279 GLY B O 1
ATOM 5747 N N . ALA B 1 280 ? 8.610 33.430 10.020 1.00 12.10 280 ALA B N 1
ATOM 5748 C CA . ALA B 1 280 ? 10.049 33.688 10.034 1.00 11.49 280 ALA B CA 1
ATOM 5749 C C . ALA B 1 280 ? 10.436 34.643 11.162 1.00 11.16 280 ALA B C 1
ATOM 5750 O O . ALA B 1 280 ? 11.525 34.511 11.736 1.00 11.99 280 ALA B O 1
ATOM 5752 N N . LEU B 1 281 ? 9.556 35.591 11.504 1.00 11.15 281 LEU B N 1
ATOM 5753 C CA . LEU B 1 281 ? 9.845 36.530 12.588 1.00 12.05 281 LEU B CA 1
ATOM 5754 C C . LEU B 1 281 ? 9.821 35.848 13.956 1.00 10.56 281 LEU B C 1
ATOM 5755 O O . LEU B 1 281 ? 10.624 36.195 14.835 1.00 11.70 281 LEU B O 1
ATOM 5760 N N . LYS B 1 282 ? 8.900 34.899 14.178 1.00 11.04 282 LYS B N 1
ATOM 5761 C CA . LYS B 1 282 ? 8.942 34.175 15.448 1.00 11.48 282 LYS B CA 1
ATOM 5762 C C . LYS B 1 282 ? 10.160 33.250 15.522 1.00 10.63 282 LYS B C 1
ATOM 5763 O O . LYS B 1 282 ? 10.674 32.998 16.616 1.00 11.97 282 LYS B O 1
ATOM 5769 N N . GLY B 1 283 ? 10.661 32.771 14.377 1.00 10.78 283 GLY B N 1
ATOM 5770 C CA . GLY B 1 283 ? 11.951 32.090 14.380 1.00 11.41 283 GLY B CA 1
ATOM 5771 C C . GLY B 1 283 ? 13.070 33.009 14.838 1.00 11.09 283 GLY B C 1
ATOM 5772 O O . GLY B 1 283 ? 13.890 32.646 15.685 1.00 11.97 283 GLY B O 1
ATOM 5773 N N . LEU B 1 284 ? 13.092 34.239 14.314 1.00 11.62 284 LEU B N 1
ATOM 5774 C CA . LEU B 1 284 ? 14.100 35.204 14.755 1.00 11.49 284 LEU B CA 1
ATOM 5775 C C . LEU B 1 284 ? 13.958 35.498 16.248 1.00 10.93 284 LEU B C 1
ATOM 5776 O O . LEU B 1 284 ? 14.961 35.609 16.962 1.00 11.57 284 LEU B O 1
ATOM 5781 N N . ALA B 1 285 ? 12.716 35.605 16.740 1.00 10.99 285 ALA B N 1
ATOM 5782 C CA . ALA B 1 285 ? 12.490 35.834 18.164 1.00 11.34 285 ALA B CA 1
ATOM 5783 C C . ALA B 1 285 ? 13.058 34.700 19.012 1.00 10.75 285 ALA B C 1
ATOM 5784 O O . ALA B 1 285 ? 13.664 34.944 20.059 1.00 11.76 285 ALA B O 1
ATOM 5786 N N . ALA B 1 286 ? 12.882 33.445 18.581 1.00 11.08 286 ALA B N 1
ATOM 5787 C CA . ALA B 1 286 ? 13.454 32.332 19.343 1.00 12.12 286 ALA B CA 1
ATOM 5788 C C . ALA B 1 286 ? 14.982 32.361 19.330 1.00 12.02 286 ALA B C 1
ATOM 5789 O O . ALA B 1 286 ? 15.614 32.030 20.341 1.00 12.36 286 ALA B O 1
ATOM 5791 N N . SER B 1 287 ? 15.594 32.759 18.203 1.00 10.86 287 SER B N 1
ATOM 5792 C CA . SER B 1 287 ? 17.053 32.858 18.133 1.00 11.20 287 SER B CA 1
ATOM 5793 C C . SER B 1 287 ? 17.569 33.997 19.002 1.00 10.87 287 SER B C 1
ATOM 5794 O O . SER B 1 287 ? 18.552 33.833 19.736 1.00 11.80 287 SER B O 1
ATOM 5797 N N . LEU B 1 288 ? 16.936 35.177 18.910 1.00 11.11 288 LEU B N 1
ATOM 5798 C CA . LEU B 1 288 ? 17.360 36.311 19.727 1.00 11.37 288 LEU B CA 1
ATOM 5799 C C . LEU B 1 288 ? 17.171 36.028 21.214 1.00 11.92 288 LEU B C 1
ATOM 5800 O O . LEU B 1 288 ? 17.988 36.456 22.039 1.00 12.30 288 LEU B O 1
ATOM 5805 N N . MET B 1 289 ? 16.119 35.284 21.584 1.00 11.69 289 MET B N 1
ATOM 5806 C CA . MET B 1 289 ? 15.950 34.932 22.992 1.00 12.17 289 MET B CA 1
ATOM 5807 C C . MET B 1 289 ? 17.146 34.148 23.499 1.00 12.04 289 MET B C 1
ATOM 5808 O O . MET B 1 289 ? 17.667 34.416 24.592 1.00 12.61 289 MET B O 1
ATOM 5813 N N . LYS B 1 290 ? 17.592 33.170 22.709 1.00 12.31 290 LYS B N 1
ATOM 5814 C CA . LYS B 1 290 ? 18.709 32.328 23.112 1.00 12.17 290 LYS B CA 1
ATOM 5815 C C . LYS B 1 290 ? 19.999 33.138 23.208 1.00 11.22 290 LYS B C 1
ATOM 5816 O O . LYS B 1 290 ? 20.753 33.005 24.178 1.00 12.92 290 LYS B O 1
ATOM 5822 N N . ILE B 1 291 ? 20.268 33.987 22.209 1.00 11.39 291 ILE B N 1
ATOM 5823 C CA . ILE B 1 291 ? 21.471 34.818 22.234 1.00 12.53 291 ILE B CA 1
ATOM 5824 C C . ILE B 1 291 ? 21.458 35.747 23.444 1.00 11.46 291 ILE B C 1
ATOM 5825 O O . ILE B 1 291 ? 22.454 35.867 24.166 1.00 12.61 291 ILE B O 1
ATOM 5830 N N . ALA B 1 292 ? 20.331 36.423 23.680 1.00 12.02 292 ALA B N 1
ATOM 5831 C CA . ALA B 1 292 ? 20.242 37.343 24.811 1.00 12.06 292 ALA B CA 1
ATOM 5832 C C . ALA B 1 292 ? 20.417 36.610 26.137 1.00 11.11 292 ALA B C 1
ATOM 5833 O O . ALA B 1 292 ? 21.058 37.126 27.064 1.00 12.73 292 ALA B O 1
ATOM 5835 N N . ASN B 1 293 ? 19.840 35.409 26.258 1.00 12.19 293 ASN B N 1
ATOM 5836 C CA . ASN B 1 293 ? 20.031 34.633 27.483 1.00 12.47 293 ASN B CA 1
ATOM 5837 C C . ASN B 1 293 ? 21.486 34.216 27.667 1.00 12.15 293 ASN B C 1
ATOM 5838 O O . ASN B 1 293 ? 22.015 34.288 28.783 1.00 12.89 293 ASN B O 1
ATOM 5843 N N . ASP B 1 294 ? 22.157 33.762 26.602 1.00 11.83 294 ASP B N 1
ATOM 5844 C CA . ASP B 1 294 ? 23.575 33.441 26.736 1.00 13.52 294 ASP B CA 1
ATOM 5845 C C . ASP B 1 294 ? 24.352 34.656 27.240 1.00 12.88 294 ASP B C 1
ATOM 5846 O O . ASP B 1 294 ? 25.192 34.541 28.138 1.00 13.07 294 ASP B O 1
ATOM 5851 N N . VAL B 1 295 ? 24.089 35.838 26.670 1.00 12.69 295 VAL B N 1
ATOM 5852 C CA . VAL B 1 295 ? 24.827 37.031 27.083 1.00 12.72 295 VAL B CA 1
ATOM 5853 C C . VAL B 1 295 ? 24.599 37.322 28.563 1.00 12.41 295 VAL B C 1
ATOM 5854 O O . VAL B 1 295 ? 25.551 37.547 29.321 1.00 13.58 295 VAL B O 1
ATOM 5858 N N . ARG B 1 296 ? 23.340 37.331 29.010 1.00 12.27 296 ARG B N 1
ATOM 5859 C CA . ARG B 1 296 ? 23.122 37.703 30.406 1.00 13.44 296 ARG B CA 1
ATOM 5860 C C . ARG B 1 296 ? 23.615 36.630 31.373 1.00 12.67 296 ARG B C 1
ATOM 5861 O O . ARG B 1 296 ? 24.128 36.959 32.450 1.00 14.63 296 ARG B O 1
ATOM 5869 N N . TRP B 1 297 ? 23.493 35.340 31.018 1.00 12.76 297 TRP B N 1
ATOM 5870 C CA . TRP B 1 297 ? 24.050 34.309 31.894 1.00 13.95 297 TRP B CA 1
ATOM 5871 C C . TRP B 1 297 ? 25.577 34.355 31.912 1.00 14.26 297 TRP B C 1
ATOM 5872 O O . TRP B 1 297 ? 26.195 34.194 32.971 1.00 13.77 297 TRP B O 1
ATOM 5883 N N . LEU B 1 298 ? 26.212 34.562 30.753 1.00 13.54 298 LEU B N 1
ATOM 5884 C CA . LEU B 1 298 ? 27.672 34.632 30.730 1.00 13.57 298 LEU B CA 1
ATOM 5885 C C . LEU B 1 298 ? 28.179 35.840 31.506 1.00 13.83 298 LEU B C 1
ATOM 5886 O O . LEU B 1 298 ? 29.282 35.799 32.060 1.00 14.90 298 LEU B O 1
ATOM 5891 N N . ALA B 1 299 ? 27.386 36.907 31.584 1.00 14.19 299 ALA B N 1
ATOM 5892 C CA . ALA B 1 299 ? 27.770 38.105 32.316 1.00 14.45 299 ALA B CA 1
ATOM 5893 C C . ALA B 1 299 ? 27.313 38.084 33.771 1.00 15.24 299 ALA B C 1
ATOM 5894 O O . ALA B 1 299 ? 27.591 39.037 34.501 1.00 17.54 299 ALA B O 1
ATOM 5896 N N . SER B 1 300 ? 26.638 37.023 34.217 1.00 14.50 300 SER B N 1
ATOM 5897 C CA . SER B 1 300 ? 26.057 37.014 35.557 1.00 15.22 300 SER B CA 1
ATOM 5898 C C . SER B 1 300 ? 27.135 37.092 36.638 1.00 15.01 300 SER B C 1
ATOM 5899 O O . SER B 1 300 ? 28.229 36.536 36.500 1.00 15.34 300 SER B O 1
ATOM 5902 N N . GLY B 1 301 ? 26.810 37.770 37.734 1.00 15.59 301 GLY B N 1
ATOM 5903 C CA . GLY B 1 301 ? 27.755 37.956 38.809 1.00 16.67 301 GLY B CA 1
ATOM 5904 C C . GLY B 1 301 ? 27.492 39.224 39.594 1.00 15.88 301 GLY B C 1
ATOM 5905 O O . GLY B 1 301 ? 26.346 39.573 39.873 1.00 15.61 301 GLY B O 1
ATOM 5906 N N . PRO B 1 302 ? 28.552 39.963 39.944 1.00 19.43 302 PRO B N 1
ATOM 5907 C CA . PRO B 1 302 ? 29.934 39.774 39.498 1.00 22.32 302 PRO B CA 1
ATOM 5908 C C . PRO B 1 302 ? 30.731 38.682 40.198 1.00 20.76 302 PRO B C 1
ATOM 5909 O O . PRO B 1 302 ? 31.873 38.463 39.801 1.00 23.94 302 PRO B O 1
ATOM 5913 N N . ARG B 1 303 ? 30.181 38.033 41.220 1.00 17.27 303 ARG B N 1
ATOM 5914 C CA . ARG B 1 303 ? 30.974 37.038 41.993 1.00 17.16 303 ARG B CA 1
ATOM 5915 C C . ARG B 1 303 ? 30.250 35.690 42.183 1.00 16.22 303 ARG B C 1
ATOM 5916 O O . ARG B 1 303 ? 30.930 34.740 42.448 1.00 17.88 303 ARG B O 1
ATOM 5924 N N . CYS B 1 304 ? 28.928 35.615 42.031 1.00 15.45 304 CYS B N 1
ATOM 5925 C CA . CYS B 1 304 ? 28.224 34.352 42.367 1.00 14.97 304 CYS B CA 1
ATOM 5926 C C . CYS B 1 304 ? 27.474 33.764 41.180 1.00 15.09 304 CYS B C 1
ATOM 5927 O O . CYS B 1 304 ? 26.535 33.048 41.404 1.00 15.59 304 CYS B O 1
ATOM 5930 N N . GLY B 1 305 ? 27.903 34.056 39.977 1.00 15.36 305 GLY B N 1
ATOM 5931 C CA . GLY B 1 305 ? 27.327 33.474 38.777 1.00 15.03 305 GLY B CA 1
ATOM 5932 C C . GLY B 1 305 ? 28.405 32.886 37.882 1.00 14.96 305 GLY B C 1
ATOM 5933 O O . GLY B 1 305 ? 29.301 32.185 38.363 1.00 15.88 305 GLY B O 1
ATOM 5934 N N A ILE B 1 306 ? 28.356 33.177 36.587 0.69 14.57 306 ILE B N 1
ATOM 5935 N N B ILE B 1 306 ? 28.317 33.160 36.582 0.31 14.60 306 ILE B N 1
ATOM 5936 C CA A ILE B 1 306 ? 29.348 32.671 35.636 0.69 14.86 306 ILE B CA 1
ATOM 5937 C CA B ILE B 1 306 ? 29.310 32.694 35.622 0.31 14.81 306 ILE B CA 1
ATOM 5938 C C A ILE B 1 306 ? 30.465 33.683 35.388 0.69 14.66 306 ILE B C 1
ATOM 5939 C C B ILE B 1 306 ? 30.425 33.729 35.531 0.31 14.75 306 ILE B C 1
ATOM 5940 O O A ILE B 1 306 ? 31.644 33.367 35.547 0.69 15.45 306 ILE B O 1
ATOM 5941 O O B ILE B 1 306 ? 31.558 33.473 35.954 0.31 14.62 306 ILE B O 1
ATOM 5950 N N . GLY B 1 307 ? 30.114 34.907 34.989 1.00 14.81 307 GLY B N 1
ATOM 5951 C CA . GLY B 1 307 ? 31.082 35.992 34.961 1.00 15.23 307 GLY B CA 1
ATOM 5952 C C . GLY B 1 307 ? 32.159 35.903 33.904 1.00 14.85 307 GLY B C 1
ATOM 5953 O O . GLY B 1 307 ? 33.213 36.531 34.061 1.00 15.89 307 GLY B O 1
ATOM 5954 N N . GLU B 1 308 ? 31.928 35.159 32.820 1.00 14.46 308 GLU B N 1
ATOM 5955 C CA . GLU B 1 308 ? 32.945 34.979 31.792 1.00 13.73 308 GLU B CA 1
ATOM 5956 C C . GLU B 1 308 ? 33.072 36.171 30.852 1.00 14.57 308 GLU B C 1
ATOM 5957 O O . GLU B 1 308 ? 34.120 36.321 30.212 1.00 15.53 308 GLU B O 1
ATOM 5963 N N . ILE B 1 309 ? 32.034 37.003 30.725 1.00 13.80 309 ILE B N 1
ATOM 5964 C CA . ILE B 1 309 ? 32.111 38.216 29.918 1.00 15.23 309 ILE B CA 1
ATOM 5965 C C . ILE B 1 309 ? 31.625 39.398 30.740 1.00 16.55 309 ILE B C 1
ATOM 5966 O O . ILE B 1 309 ? 30.905 39.249 31.731 1.00 17.01 309 ILE B O 1
ATOM 5971 N N A SER B 1 310 ? 32.038 40.588 30.316 0.64 16.86 310 SER B N 1
ATOM 5972 N N B SER B 1 310 ? 32.024 40.588 30.302 0.36 16.88 310 SER B N 1
ATOM 5973 C CA A SER B 1 310 ? 31.487 41.833 30.822 0.64 18.05 310 SER B CA 1
ATOM 5974 C CA B SER B 1 310 ? 31.501 41.843 30.817 0.36 17.74 310 SER B CA 1
ATOM 5975 C C A SER B 1 310 ? 30.667 42.499 29.726 0.64 17.05 310 SER B C 1
ATOM 5976 C C B SER B 1 310 ? 30.693 42.533 29.726 0.36 17.02 310 SER B C 1
ATOM 5977 O O A SER B 1 310 ? 30.912 42.293 28.533 0.64 17.43 310 SER B O 1
ATOM 5978 O O B SER B 1 310 ? 30.973 42.377 28.533 0.36 17.23 310 SER B O 1
ATOM 5983 N N . ILE B 1 311 ? 29.683 43.290 30.143 1.00 16.49 311 ILE B N 1
ATOM 5984 C CA . ILE B 1 311 ? 28.861 44.065 29.213 1.00 16.56 311 ILE B CA 1
ATOM 5985 C C . ILE B 1 311 ? 28.831 45.513 29.684 1.00 16.33 311 ILE B C 1
ATOM 5986 O O . ILE B 1 311 ? 29.079 45.809 30.862 1.00 18.05 311 ILE B O 1
ATOM 5991 N N . PRO B 1 312 ? 28.515 46.441 28.784 1.00 15.48 312 PRO B N 1
ATOM 5992 C CA . PRO B 1 312 ? 28.428 47.853 29.181 1.00 16.83 312 PRO B CA 1
ATOM 5993 C C . PRO B 1 312 ? 27.402 48.090 30.285 1.00 17.29 312 PRO B C 1
ATOM 5994 O O . PRO B 1 312 ? 26.315 47.499 30.300 1.00 16.84 312 PRO B O 1
ATOM 5998 N N . GLU B 1 313 ? 27.759 48.990 31.209 1.00 19.14 313 GLU B N 1
ATOM 5999 C CA . GLU B 1 313 ? 26.870 49.462 32.267 1.00 19.17 313 GLU B CA 1
ATOM 6000 C C . GLU B 1 313 ? 26.268 50.777 31.796 1.00 20.43 313 GLU B C 1
ATOM 6001 O O . GLU B 1 313 ? 26.985 51.775 31.674 1.00 22.41 313 GLU B O 1
ATOM 6007 N N . ASN B 1 314 ? 24.954 50.782 31.540 1.00 19.35 314 ASN B N 1
ATOM 6008 C CA . ASN B 1 314 ? 24.269 51.935 30.970 1.00 20.50 314 ASN B CA 1
ATOM 6009 C C . ASN B 1 314 ? 23.408 52.701 31.965 1.00 21.46 314 ASN B C 1
ATOM 6010 O O . ASN B 1 314 ? 23.031 53.842 31.679 1.00 22.83 314 ASN B O 1
ATOM 6015 N N . GLU B 1 315 ? 23.075 52.104 33.105 1.00 22.21 315 GLU B N 1
ATOM 6016 C CA . GLU B 1 315 ? 22.236 52.739 34.102 1.00 23.95 315 GLU B CA 1
ATOM 6017 C C . GLU B 1 315 ? 23.048 53.006 35.358 1.00 26.59 315 GLU B C 1
ATOM 6018 O O . GLU B 1 315 ? 23.934 52.220 35.710 1.00 26.76 315 GLU B O 1
ATOM 6024 N N . PRO B 1 316 ? 22.773 54.105 36.053 1.00 28.03 316 PRO B N 1
ATOM 6025 C CA . PRO B 1 316 ? 23.522 54.398 37.277 1.00 31.02 316 PRO B CA 1
ATOM 6026 C C . PRO B 1 316 ? 23.186 53.384 38.355 1.00 34.40 316 PRO B C 1
ATOM 6027 O O . PRO B 1 316 ? 22.055 52.900 38.452 1.00 35.63 316 PRO B O 1
ATOM 6031 N N . GLY B 1 317 ? 24.196 53.040 39.152 1.00 35.75 317 GLY B N 1
ATOM 6032 C CA . GLY B 1 317 ? 24.028 52.153 40.276 1.00 36.53 317 GLY B CA 1
ATOM 6033 C C . GLY B 1 317 ? 24.157 52.886 41.600 1.00 36.48 317 GLY B C 1
ATOM 6034 O O . GLY B 1 317 ? 24.321 54.102 41.672 1.00 37.60 317 GLY B O 1
ATOM 6035 N N . SER B 1 318 ? 24.066 52.102 42.665 1.00 35.30 318 SER B N 1
ATOM 6036 C CA . SER B 1 318 ? 24.314 52.590 44.009 1.00 34.49 318 SER B CA 1
ATOM 6037 C C . SER B 1 318 ? 25.811 52.548 44.279 1.00 32.79 318 SER B C 1
ATOM 6038 O O . SER B 1 318 ? 26.495 51.593 43.896 1.00 31.46 318 SER B O 1
ATOM 6041 N N . SER B 1 319 ? 26.320 53.593 44.935 1.00 32.75 319 SER B N 1
ATOM 6042 C CA A SER B 1 319 ? 27.742 53.641 45.260 0.44 33.73 319 SER B CA 1
ATOM 6043 C CA B SER B 1 319 ? 27.743 53.634 45.249 0.56 33.23 319 SER B CA 1
ATOM 6044 C C . SER B 1 319 ? 28.156 52.466 46.135 1.00 32.56 319 SER B C 1
ATOM 6045 O O . SER B 1 319 ? 29.319 52.046 46.106 1.00 32.24 319 SER B O 1
ATOM 6050 N N . ILE B 1 320 ? 27.222 51.922 46.919 1.00 29.86 320 ILE B N 1
ATOM 6051 C CA . ILE B 1 320 ? 27.541 50.805 47.804 1.00 29.75 320 ILE B CA 1
ATOM 6052 C C . ILE B 1 320 ? 27.408 49.443 47.132 1.00 30.14 320 ILE B C 1
ATOM 6053 O O . ILE B 1 320 ? 27.792 48.430 47.736 1.00 30.94 320 ILE B O 1
ATOM 6058 N N . MET B 1 321 ? 26.887 49.379 45.907 1.00 30.21 321 MET B N 1
ATOM 6059 C CA . MET B 1 321 ? 26.890 48.149 45.112 1.00 30.49 321 MET B CA 1
ATOM 6060 C C . MET B 1 321 ? 27.606 48.338 43.779 1.00 28.07 321 MET B C 1
ATOM 6061 O O . MET B 1 321 ? 27.012 48.174 42.704 1.00 26.96 321 MET B O 1
ATOM 6066 N N . PRO B 1 322 ? 28.898 48.656 43.817 1.00 27.23 322 PRO B N 1
ATOM 6067 C CA . PRO B 1 322 ? 29.684 48.675 42.582 1.00 28.15 322 PRO B CA 1
ATOM 6068 C C . PRO B 1 322 ? 29.726 47.277 41.989 1.00 30.87 322 PRO B C 1
ATOM 6069 O O . PRO B 1 322 ? 29.756 46.275 42.706 1.00 32.58 322 PRO B O 1
ATOM 6073 N N . GLY B 1 323 ? 29.748 47.198 40.674 1.00 31.36 323 GLY B N 1
ATOM 6074 C CA . GLY B 1 323 ? 29.830 45.850 40.094 1.00 31.52 323 GLY B CA 1
ATOM 6075 C C . GLY B 1 323 ? 28.483 45.183 39.885 1.00 29.02 323 GLY B C 1
ATOM 6076 O O . GLY B 1 323 ? 28.505 44.228 39.195 1.00 31.23 323 GLY B O 1
ATOM 6077 N N . LYS B 1 324 ? 27.400 45.613 40.530 1.00 27.56 324 LYS B N 1
ATOM 6078 C CA . LYS B 1 324 ? 26.071 45.010 40.187 1.00 25.38 324 LYS B CA 1
ATOM 6079 C C . LYS B 1 324 ? 25.653 45.631 38.853 1.00 24.96 324 LYS B C 1
ATOM 6080 O O . LYS B 1 324 ? 25.370 46.797 38.864 1.00 27.69 324 LYS B O 1
ATOM 6086 N N . VAL B 1 325 ? 25.720 44.886 37.760 1.00 20.86 325 VAL B N 1
ATOM 6087 C CA . VAL B 1 325 ? 25.368 45.432 36.426 1.00 20.18 325 VAL B CA 1
ATOM 6088 C C . VAL B 1 325 ? 24.186 44.611 35.901 1.00 18.06 325 VAL B C 1
ATOM 6089 O O . VAL B 1 325 ? 24.399 43.523 35.446 1.00 18.59 325 VAL B O 1
ATOM 6093 N N . ASN B 1 326 ? 22.992 45.170 35.957 1.00 16.36 326 ASN B N 1
ATOM 6094 C CA . ASN B 1 326 ? 21.850 44.426 35.451 1.00 15.24 326 ASN B CA 1
ATOM 6095 C C . ASN B 1 326 ? 21.882 44.406 33.924 1.00 14.6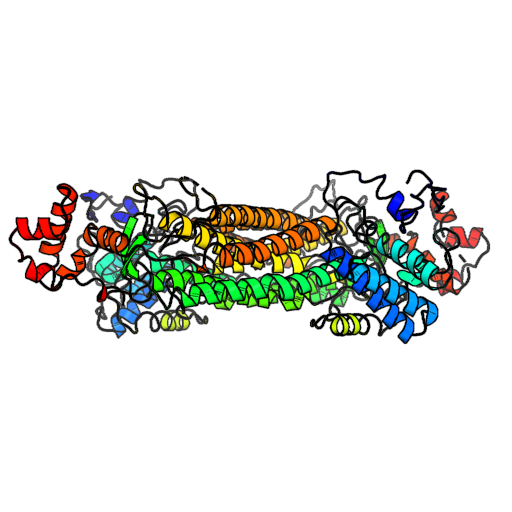0 326 ASN B C 1
ATOM 6096 O O . ASN B 1 326 ? 22.155 45.432 33.291 1.00 14.74 326 ASN B O 1
ATOM 6101 N N . PRO B 1 327 ? 21.621 43.258 33.309 1.00 13.72 327 PRO B N 1
ATOM 6102 C CA . PRO B 1 327 ? 21.673 43.140 31.837 1.00 14.88 327 PRO B CA 1
ATOM 6103 C C . PRO B 1 327 ? 20.371 43.631 31.219 1.00 13.57 327 PRO B C 1
ATOM 6104 O O . PRO B 1 327 ? 19.542 42.860 30.695 1.00 14.35 327 PRO B O 1
ATOM 6108 N N . THR B 1 328 ? 20.179 44.952 31.283 1.00 13.26 328 THR B N 1
ATOM 6109 C CA . THR B 1 328 ? 18.872 45.517 30.975 1.00 13.31 328 THR B CA 1
ATOM 6110 C C . THR B 1 328 ? 18.539 45.452 29.484 1.00 12.36 328 THR B C 1
ATOM 6111 O O . THR B 1 328 ? 17.364 45.306 29.126 1.00 12.89 328 THR B O 1
ATOM 6115 N N . GLN B 1 329 ? 19.532 45.566 28.595 1.00 13.36 329 GLN B N 1
ATOM 6116 C CA . GLN B 1 329 ? 19.254 45.347 27.173 1.00 13.07 329 GLN B CA 1
ATOM 6117 C C . GLN B 1 329 ? 18.765 43.922 26.922 1.00 12.11 329 GLN B C 1
ATOM 6118 O O . GLN B 1 329 ? 17.847 43.703 26.123 1.00 13.53 329 GLN B O 1
ATOM 6124 N N . CYS B 1 330 ? 19.368 42.940 27.597 1.00 12.43 330 CYS B N 1
ATOM 6125 C CA . CYS B 1 330 ? 18.949 41.554 27.431 1.00 13.31 330 CYS B CA 1
ATOM 6126 C C . CYS B 1 330 ? 17.517 41.370 27.931 1.00 12.35 330 CYS B C 1
ATOM 6127 O O . CYS B 1 330 ? 16.771 40.537 27.397 1.00 12.51 330 CYS B O 1
ATOM 6130 N N . GLU B 1 331 ? 17.125 42.116 28.972 1.00 12.48 331 GLU B N 1
ATOM 6131 C CA . GLU B 1 331 ? 15.771 42.007 29.508 1.00 13.05 331 GLU B CA 1
ATOM 6132 C C . GLU B 1 331 ? 14.749 42.609 28.550 1.00 12.83 331 GLU B C 1
ATOM 6133 O O . GLU B 1 331 ? 13.694 42.013 28.294 1.00 12.42 331 GLU B O 1
ATOM 6139 N N . ALA B 1 332 ? 15.040 43.797 28.006 1.00 12.62 332 ALA B N 1
ATOM 6140 C CA . ALA B 1 332 ? 14.145 44.365 27.003 1.00 12.80 332 ALA B CA 1
ATOM 6141 C C . ALA B 1 332 ? 13.991 43.415 25.823 1.00 11.54 332 ALA B C 1
ATOM 6142 O O . ALA B 1 332 ? 12.883 43.221 25.312 1.00 12.57 332 ALA B O 1
ATOM 6144 N N . LEU B 1 333 ? 15.094 42.802 25.389 1.00 12.05 333 LEU B N 1
ATOM 6145 C CA . LEU B 1 333 ? 15.062 41.942 24.209 1.00 12.52 333 LEU B CA 1
ATOM 6146 C C . LEU B 1 333 ? 14.301 40.643 24.474 1.00 11.34 333 LEU B C 1
ATOM 6147 O O . LEU B 1 333 ? 13.454 40.235 23.668 1.00 11.92 333 LEU B O 1
ATOM 6152 N N . THR B 1 334 ? 14.575 39.976 25.599 1.00 12.18 334 THR B N 1
ATOM 6153 C CA . THR B 1 334 ? 13.813 38.765 25.902 1.00 11.59 334 THR B CA 1
ATOM 6154 C C . THR B 1 334 ? 12.322 39.065 26.069 1.00 11.52 334 THR B C 1
ATOM 6155 O O . THR B 1 334 ? 11.482 38.260 25.658 1.00 11.37 334 THR B O 1
ATOM 6159 N N . MET B 1 335 ? 11.967 40.215 26.670 1.00 11.37 335 MET B N 1
ATOM 6160 C CA . MET B 1 335 ? 10.548 40.558 26.787 1.00 10.56 335 MET B CA 1
ATOM 6161 C C . MET B 1 335 ? 9.892 40.709 25.424 1.00 11.27 335 MET B C 1
ATOM 6162 O O . MET B 1 335 ? 8.803 40.168 25.190 1.00 11.32 335 MET B O 1
ATOM 6167 N N . LEU B 1 336 ? 10.522 41.460 24.511 1.00 11.44 336 LEU B N 1
ATOM 6168 C CA . LEU B 1 336 ? 9.899 41.645 23.209 1.00 10.99 336 LEU B CA 1
ATOM 6169 C C . LEU B 1 336 ? 9.859 40.348 22.404 1.00 10.96 336 LEU B C 1
ATOM 6170 O O . LEU B 1 336 ? 8.968 40.173 21.566 1.00 11.21 336 LEU B O 1
ATOM 6175 N N . CYS B 1 337 ? 10.785 39.411 22.655 1.00 11.16 337 CYS B N 1
ATOM 6176 C CA . CYS B 1 337 ? 10.710 38.118 21.971 1.00 11.67 337 CYS B CA 1
ATOM 6177 C C . CYS B 1 337 ? 9.487 37.334 22.424 1.00 11.42 337 CYS B C 1
ATOM 6178 O O . CYS B 1 337 ? 8.828 36.669 21.618 1.00 11.57 337 CYS B O 1
ATOM 6181 N N . CYS B 1 338 ? 9.140 37.450 23.704 1.00 11.71 338 CYS B N 1
ATOM 6182 C CA . CYS B 1 338 ? 7.931 36.811 24.212 1.00 12.35 338 CYS B CA 1
ATOM 6183 C C . CYS B 1 338 ? 6.723 37.462 23.515 1.00 11.03 338 CYS B C 1
ATOM 6184 O O . CYS B 1 338 ? 5.766 36.785 23.122 1.00 12.07 338 CYS B O 1
ATOM 6187 N N . GLN B 1 339 ? 6.773 38.791 23.330 1.00 11.03 339 GLN B N 1
ATOM 6188 C CA . GLN B 1 339 ? 5.688 39.493 22.650 1.00 11.22 339 GLN B CA 1
ATOM 6189 C C . GLN B 1 339 ? 5.498 38.985 21.225 1.00 11.42 339 GLN B C 1
ATOM 6190 O O . GLN B 1 339 ? 4.362 38.777 20.782 1.00 11.45 339 GLN B O 1
ATOM 6196 N N . VAL B 1 340 ? 6.594 38.795 20.480 1.00 10.73 340 VAL B N 1
ATOM 6197 C CA . VAL B 1 340 ? 6.477 38.289 19.112 1.00 11.04 340 VAL B CA 1
ATOM 6198 C C . VAL B 1 340 ? 5.799 36.915 19.096 1.00 10.68 340 VAL B C 1
ATOM 6199 O O . VAL B 1 340 ? 4.991 36.618 18.201 1.00 11.50 340 VAL B O 1
ATOM 6203 N N . MET B 1 341 ? 6.103 36.050 20.078 1.00 11.41 341 MET B N 1
ATOM 6204 C CA . MET B 1 341 ? 5.447 34.739 20.114 1.00 11.33 341 MET B CA 1
ATOM 6205 C C . MET B 1 341 ? 3.943 34.867 20.319 1.00 11.10 341 MET B C 1
ATOM 6206 O O . MET B 1 341 ? 3.161 34.137 19.695 1.00 12.08 341 MET B O 1
ATOM 6211 N N . GLY B 1 342 ? 3.516 35.754 21.223 1.00 11.10 342 GLY B N 1
ATOM 6212 C CA . GLY B 1 342 ? 2.089 35.978 21.398 1.00 11.26 342 GLY B CA 1
ATOM 6213 C C . GLY B 1 342 ? 1.452 36.563 20.154 1.00 10.52 342 GLY B C 1
ATOM 6214 O O . GLY B 1 342 ? 0.364 36.139 19.730 1.00 11.05 342 GLY B O 1
ATOM 6215 N N . ASN B 1 343 ? 2.125 37.543 19.544 1.00 10.95 343 ASN B N 1
ATOM 6216 C CA . ASN B 1 343 ? 1.586 38.174 18.347 1.00 10.89 343 ASN B CA 1
ATOM 6217 C C . ASN B 1 343 ? 1.393 37.136 17.246 1.00 10.56 343 ASN B C 1
ATOM 6218 O O . ASN B 1 343 ? 0.454 37.243 16.446 1.00 11.29 343 ASN B O 1
ATOM 6223 N N . ASP B 1 344 ? 2.268 36.121 17.192 1.00 10.53 344 ASP B N 1
ATOM 6224 C CA . ASP B 1 344 ? 2.126 35.092 16.165 1.00 11.13 344 ASP B CA 1
ATOM 6225 C C . ASP B 1 344 ? 0.815 34.332 16.326 1.00 10.64 344 ASP B C 1
ATOM 6226 O O . ASP B 1 344 ? 0.149 34.021 15.334 1.00 11.22 344 ASP B O 1
ATOM 6231 N N . VAL B 1 345 ? 0.429 34.025 17.571 1.00 10.90 345 VAL B N 1
ATOM 6232 C CA . VAL B 1 345 ? -0.826 33.316 17.824 1.00 11.06 345 VAL B CA 1
ATOM 6233 C C . VAL B 1 345 ? -2.014 34.166 17.382 1.00 10.44 345 VAL B C 1
ATOM 6234 O O . VAL B 1 345 ? -2.946 33.674 16.734 1.00 11.50 345 VAL B O 1
ATOM 6238 N N . ALA B 1 346 ? -2.001 35.460 17.734 1.00 11.31 346 ALA B N 1
ATOM 6239 C CA . ALA B 1 346 ? -3.086 36.346 17.314 1.00 11.27 346 ALA B CA 1
ATOM 6240 C C . ALA B 1 346 ? -3.197 36.380 15.791 1.00 10.98 346 ALA B C 1
ATOM 6241 O O . ALA B 1 346 ? -4.303 36.283 15.234 1.00 11.17 346 ALA B O 1
ATOM 6243 N N . ILE B 1 347 ? -2.051 36.494 15.103 1.00 11.13 347 ILE B N 1
ATOM 6244 C CA . ILE B 1 347 ? -2.035 36.500 13.641 1.00 11.62 347 ILE B CA 1
ATOM 6245 C C . ILE B 1 347 ? -2.564 35.178 13.087 1.00 10.74 347 ILE B C 1
ATOM 6246 O O . ILE B 1 347 ? -3.348 35.162 12.131 1.00 11.63 347 ILE B O 1
ATOM 6251 N N . ASN B 1 348 ? -2.125 34.047 13.656 1.00 10.96 348 ASN B N 1
ATOM 6252 C CA . ASN B 1 348 ? -2.568 32.748 13.155 1.00 11.06 348 ASN B CA 1
ATOM 6253 C C . ASN B 1 348 ? -4.072 32.577 13.277 1.00 11.19 348 ASN B C 1
ATOM 6254 O O . ASN B 1 348 ? -4.712 32.015 12.382 1.00 12.24 348 ASN B O 1
ATOM 6259 N N . MET B 1 349 ? -4.652 33.016 14.398 1.00 11.26 349 MET B N 1
ATOM 6260 C CA . MET B 1 349 ? -6.095 32.894 14.563 1.00 11.50 349 MET B CA 1
ATOM 6261 C C . MET B 1 349 ? -6.812 33.764 13.540 1.00 11.42 349 MET B C 1
ATOM 6262 O O . MET B 1 349 ? -7.778 33.321 12.912 1.00 13.13 349 MET B O 1
ATOM 6267 N N . GLY B 1 350 ? -6.353 35.008 13.352 1.00 11.47 350 GLY B N 1
ATOM 6268 C CA . GLY B 1 350 ? -6.969 35.850 12.342 1.00 12.71 350 GLY B CA 1
ATOM 6269 C C . GLY B 1 350 ? -6.810 35.297 10.939 1.00 12.13 350 GLY B C 1
ATOM 6270 O O . GLY B 1 350 ? -7.759 35.305 10.147 1.00 12.58 350 GLY B O 1
ATOM 6271 N N . GLY B 1 351 ? -5.615 34.792 10.613 1.00 11.74 351 GLY B N 1
ATOM 6272 C CA . GLY B 1 351 ? -5.378 34.254 9.279 1.00 12.35 351 GLY B CA 1
ATOM 6273 C C . GLY B 1 351 ? -6.157 32.982 8.994 1.00 11.21 351 GLY B C 1
ATOM 6274 O O . GLY B 1 351 ? -6.491 32.698 7.835 1.00 12.78 351 GLY B O 1
ATOM 6275 N N . ALA B 1 352 ? -6.470 32.202 10.034 1.00 10.98 352 ALA B N 1
ATOM 6276 C CA . ALA B 1 352 ? -7.247 30.980 9.859 1.00 12.08 352 ALA B CA 1
ATOM 6277 C C . ALA B 1 352 ? -8.735 31.248 9.700 1.00 12.19 352 ALA B C 1
ATOM 6278 O O . ALA B 1 352 ? -9.481 30.319 9.375 1.00 13.18 352 ALA B O 1
ATOM 6280 N N . SER B 1 353 ? -9.173 32.498 9.885 1.00 11.29 353 SER B N 1
ATOM 6281 C CA . SER B 1 353 ? -10.576 32.813 10.107 1.00 11.84 353 SER B CA 1
ATOM 6282 C C . SER B 1 353 ? -11.242 33.554 8.948 1.00 12.84 353 SER B C 1
ATOM 6283 O O . SER B 1 353 ? -12.315 34.124 9.140 1.00 13.47 353 SER B O 1
ATOM 6286 N N . GLY B 1 354 ? -10.669 33.526 7.744 1.00 12.67 354 GLY B N 1
ATOM 6287 C CA . GLY B 1 354 ? -11.368 34.079 6.599 1.00 12.72 354 GLY B CA 1
ATOM 6288 C C . GLY B 1 354 ? -12.636 33.303 6.280 1.00 13.92 354 GLY B C 1
ATOM 6289 O O . GLY B 1 354 ? -12.780 32.127 6.622 1.00 14.35 354 GLY B O 1
ATOM 6290 N N . ASN B 1 355 ? -13.583 33.966 5.609 1.00 13.52 355 ASN B N 1
ATOM 6291 C CA . ASN B 1 355 ? -14.785 33.300 5.112 1.00 13.29 355 ASN B CA 1
ATOM 6292 C C . ASN B 1 355 ? -15.050 33.739 3.679 1.00 12.95 355 ASN B C 1
ATOM 6293 O O . ASN B 1 355 ? -15.124 34.941 3.396 1.00 13.22 355 ASN B O 1
ATOM 6298 N N . PHE B 1 356 ? -15.218 32.769 2.781 1.00 12.28 356 PHE B N 1
ATOM 6299 C CA . PHE B 1 356 ? -15.644 33.066 1.417 1.00 13.06 356 PHE B CA 1
ATOM 6300 C C . PHE B 1 356 ? -14.714 34.083 0.758 1.00 13.16 356 PHE B C 1
ATOM 6301 O O . PHE B 1 356 ? -13.503 33.845 0.665 1.00 13.76 356 PHE B O 1
ATOM 6309 N N . GLU B 1 357 ? -15.242 35.222 0.307 1.00 12.19 357 GLU B N 1
ATOM 6310 C CA . GLU B 1 357 ? -14.428 36.084 -0.546 1.00 12.62 357 GLU B CA 1
ATOM 6311 C C . GLU B 1 357 ? -13.505 37.042 0.217 1.00 12.95 357 GLU B C 1
ATOM 6312 O O . GLU B 1 357 ? -12.695 37.721 -0.424 1.00 14.23 357 GLU B O 1
ATOM 6318 N N . LEU B 1 358 ? -13.591 37.136 1.547 1.00 13.19 358 LEU B N 1
ATOM 6319 C CA . LEU B 1 358 ? -12.842 38.181 2.244 1.00 12.32 358 LEU B CA 1
ATOM 6320 C C . LEU B 1 358 ? -12.434 37.730 3.643 1.00 12.21 358 LEU B C 1
ATOM 6321 O O . LEU B 1 358 ? -13.255 37.176 4.384 1.00 13.89 358 LEU B O 1
ATOM 6326 N N . ASN B 1 359 ? -11.169 37.962 4.004 1.00 11.89 359 ASN B N 1
ATOM 6327 C CA . ASN B 1 359 ? -10.733 37.848 5.394 1.00 11.56 359 ASN B CA 1
ATOM 6328 C C . ASN B 1 359 ? -10.989 39.195 6.074 1.00 11.67 359 ASN B C 1
ATOM 6329 O O . ASN B 1 359 ? -10.486 40.235 5.617 1.00 12.62 359 ASN B O 1
ATOM 6334 N N . VAL B 1 360 ? -11.775 39.176 7.158 1.00 11.65 360 VAL B N 1
ATOM 6335 C CA . VAL B 1 360 ? -12.113 40.394 7.894 1.00 12.30 360 VAL B CA 1
ATOM 6336 C C . VAL B 1 360 ? -11.555 40.377 9.320 1.00 11.25 360 VAL B C 1
ATOM 6337 O O . VAL B 1 360 ? -12.237 40.758 10.286 1.00 11.91 360 VAL B O 1
ATOM 6341 N N . PHE B 1 361 ? -10.304 39.931 9.459 1.00 11.38 361 PHE B N 1
ATOM 6342 C CA . PHE B 1 361 ? -9.510 40.075 10.678 1.00 11.64 361 PHE B CA 1
ATOM 6343 C C . PHE B 1 361 ? -8.302 40.988 10.445 1.00 11.18 361 PHE B C 1
ATOM 6344 O O . PHE B 1 361 ? -7.316 40.926 11.190 1.00 11.92 361 PHE B O 1
ATOM 6352 N N A ARG B 1 362 ? -8.384 41.864 9.435 0.57 11.09 362 ARG B N 1
ATOM 6353 N N B ARG B 1 362 ? -8.385 41.874 9.442 0.43 11.65 362 ARG B N 1
ATOM 6354 C CA A ARG B 1 362 ? -7.180 42.497 8.893 0.57 10.35 362 ARG B CA 1
ATOM 6355 C CA B ARG B 1 362 ? -7.176 42.489 8.891 0.43 11.54 362 ARG B CA 1
ATOM 6356 C C A ARG B 1 362 ? -6.544 43.543 9.798 0.57 11.03 362 ARG B C 1
ATOM 6357 C C B ARG B 1 362 ? -6.538 43.555 9.776 0.43 11.59 362 ARG B C 1
ATOM 6358 O O A ARG B 1 362 ? -5.317 43.497 9.985 0.57 11.46 362 ARG B O 1
ATOM 6359 O O B ARG B 1 362 ? -5.305 43.536 9.928 0.43 11.93 362 ARG B O 1
ATOM 6374 N N . PRO B 1 363 ? -7.270 44.513 10.351 1.00 11.58 363 PRO B N 1
ATOM 6375 C CA . PRO B 1 363 ? -6.603 45.480 11.245 1.00 11.68 363 PRO B CA 1
ATOM 6376 C C . PRO B 1 363 ? -5.818 44.815 12.367 1.00 10.96 363 PRO B C 1
ATOM 6377 O O . PRO B 1 363 ? -4.702 45.246 12.692 1.00 11.90 363 PRO B O 1
ATOM 6381 N N . MET B 1 364 ? -6.378 43.757 12.965 1.00 11.63 364 MET B N 1
ATOM 6382 C CA . MET B 1 364 ? -5.675 43.055 14.034 1.00 10.67 364 MET B CA 1
ATOM 6383 C C . MET B 1 364 ? -4.412 42.366 13.505 1.00 11.38 364 MET B C 1
ATOM 6384 O O . MET B 1 364 ? -3.337 42.461 14.118 1.00 11.46 364 MET B O 1
ATOM 6389 N N . VAL B 1 365 ? -4.507 41.695 12.354 1.00 10.75 365 VAL B N 1
ATOM 6390 C CA . VAL B 1 365 ? -3.339 41.012 11.800 1.00 11.57 365 VAL B CA 1
ATOM 6391 C C . VAL B 1 365 ? -2.203 42.006 11.554 1.00 10.90 365 VAL B C 1
ATOM 6392 O O . VAL B 1 365 ? -1.052 41.764 11.944 1.00 11.13 365 VAL B O 1
ATOM 6396 N N . ILE B 1 366 ? -2.505 43.146 10.911 1.00 10.90 366 ILE B N 1
ATOM 6397 C CA . ILE B 1 366 ? -1.435 44.084 10.565 1.00 11.82 366 ILE B CA 1
ATOM 6398 C C . ILE B 1 366 ? -0.924 44.841 11.790 1.00 11.53 366 ILE B C 1
ATOM 6399 O O . ILE B 1 366 ? 0.264 45.174 11.862 1.00 12.29 366 ILE B O 1
ATOM 6404 N N . HIS B 1 367 ? -1.790 45.112 12.774 1.00 11.99 367 HIS B N 1
ATOM 6405 C CA . HIS B 1 367 ? -1.333 45.688 14.039 1.00 11.79 367 HIS B CA 1
ATOM 6406 C C . HIS B 1 367 ? -0.251 44.815 14.668 1.00 10.65 367 HIS B C 1
ATOM 6407 O O . HIS B 1 367 ? 0.825 45.294 15.043 1.00 11.87 367 HIS B O 1
ATOM 6414 N N . ASN B 1 368 ? -0.515 43.514 14.777 1.00 10.98 368 ASN B N 1
ATOM 6415 C CA . ASN B 1 368 ? 0.467 42.597 15.350 1.00 11.08 368 ASN B CA 1
ATOM 6416 C C . ASN B 1 368 ? 1.713 42.517 14.481 1.00 10.39 368 ASN B C 1
ATOM 6417 O O . ASN B 1 368 ? 2.841 42.516 14.992 1.00 11.56 368 ASN B O 1
ATOM 6422 N N . PHE B 1 369 ? 1.535 42.391 13.162 1.00 11.12 369 PHE B N 1
ATOM 6423 C CA . PHE B 1 369 ? 2.685 42.175 12.288 1.00 11.27 369 PHE B CA 1
ATOM 6424 C C . PHE B 1 369 ? 3.641 43.354 12.349 1.00 12.00 369 PHE B C 1
ATOM 6425 O O . PHE B 1 369 ? 4.857 43.183 12.527 1.00 11.68 369 PHE B O 1
ATOM 6433 N N . LEU B 1 370 ? 3.108 44.566 12.188 1.00 10.96 370 LEU B N 1
ATOM 6434 C CA . LEU B 1 370 ? 3.970 45.738 12.193 1.00 11.00 370 LEU B CA 1
ATOM 6435 C C . LEU B 1 370 ? 4.573 45.980 13.571 1.00 10.76 370 LEU B C 1
ATOM 6436 O O . LEU B 1 370 ? 5.704 46.482 13.667 1.00 11.92 370 LEU B O 1
ATOM 6441 N N . GLN B 1 371 ? 3.851 45.637 14.645 1.00 10.94 371 GLN B N 1
ATOM 6442 C CA . GLN B 1 371 ? 4.451 45.740 15.971 1.00 11.27 371 GLN B CA 1
ATOM 6443 C C . GLN B 1 371 ? 5.652 44.809 16.095 1.00 11.68 371 GLN B C 1
ATOM 6444 O O . GLN B 1 371 ? 6.723 45.218 16.558 1.00 11.53 371 GLN B O 1
ATOM 6450 N N . SER B 1 372 ? 5.499 43.549 15.674 1.00 11.34 372 SER B N 1
ATOM 6451 C CA . SER B 1 372 ? 6.633 42.631 15.721 1.00 11.60 372 SER B CA 1
ATOM 6452 C C . SER B 1 372 ? 7.832 43.176 14.948 1.00 11.69 372 SER B C 1
ATOM 6453 O O . SER B 1 372 ? 8.980 43.042 15.392 1.00 11.98 372 SER B O 1
ATOM 6456 N N . VAL B 1 373 ? 7.597 43.779 13.780 1.00 11.99 373 VAL B N 1
ATOM 6457 C CA . VAL B 1 373 ? 8.715 44.331 13.011 1.00 11.65 373 VAL B CA 1
ATOM 6458 C C . VAL B 1 373 ? 9.402 45.459 13.780 1.00 12.53 373 VAL B C 1
ATOM 6459 O O . VAL B 1 373 ? 10.633 45.502 13.865 1.00 13.10 373 VAL B O 1
ATOM 6463 N N . ARG B 1 374 ? 8.624 46.396 14.347 1.00 12.30 374 ARG B N 1
ATOM 6464 C CA . ARG B 1 374 ? 9.238 47.472 15.135 1.00 12.20 374 ARG B CA 1
ATOM 6465 C C . ARG B 1 374 ? 10.018 46.901 16.310 1.00 11.31 374 ARG B C 1
ATOM 6466 O O . ARG B 1 374 ? 11.129 47.354 16.611 1.00 12.58 374 ARG B O 1
ATOM 6474 N N . LEU B 1 375 ? 9.425 45.936 17.022 1.00 12.14 375 LEU B N 1
ATOM 6475 C CA . LEU B 1 375 ? 10.078 45.383 18.202 1.00 11.90 375 LEU B CA 1
ATOM 6476 C C . LEU B 1 375 ? 11.405 44.732 17.828 1.00 11.23 375 LEU B C 1
ATOM 6477 O O . LEU B 1 375 ? 12.432 44.964 18.477 1.00 12.14 375 LEU B O 1
ATOM 6482 N N . LEU B 1 376 ? 11.395 43.887 16.796 1.00 11.40 376 LEU B N 1
ATOM 6483 C CA . LEU B 1 376 ? 12.615 43.175 16.419 1.00 11.35 376 LEU B CA 1
ATOM 6484 C C . LEU B 1 376 ? 13.660 44.124 15.840 1.00 12.07 376 LEU B C 1
ATOM 6485 O O . LEU B 1 376 ? 14.845 44.031 16.185 1.00 12.61 376 LEU B O 1
ATOM 6490 N N . ALA B 1 377 ? 13.243 45.058 14.977 1.00 12.56 377 ALA B N 1
ATOM 6491 C CA . ALA B 1 377 ? 14.199 45.996 14.394 1.00 13.03 377 ALA B CA 1
ATOM 6492 C C . ALA B 1 377 ? 14.798 46.902 15.458 1.00 12.70 377 ALA B C 1
ATOM 6493 O O . ALA B 1 377 ? 16.023 47.035 15.550 1.00 13.46 377 ALA B O 1
ATOM 6495 N N . ASP B 1 378 ? 13.944 47.553 16.258 1.00 12.56 378 ASP B N 1
ATOM 6496 C CA . ASP B 1 378 ? 14.442 48.489 17.265 1.00 12.03 378 ASP B CA 1
ATOM 6497 C C . ASP B 1 378 ? 15.179 47.745 18.377 1.00 12.71 378 ASP B C 1
ATOM 6498 O O . ASP B 1 378 ? 16.148 48.261 18.952 1.00 13.41 378 ASP B O 1
ATOM 6503 N N . GLY B 1 379 ? 14.696 46.548 18.729 1.00 12.79 379 GLY B N 1
ATOM 6504 C CA . GLY B 1 379 ? 15.379 45.748 19.737 1.00 12.45 379 GLY B CA 1
ATOM 6505 C C . GLY B 1 379 ? 16.776 45.336 19.310 1.00 12.60 379 GLY B C 1
ATOM 6506 O O . GLY B 1 379 ? 17.716 45.370 20.106 1.00 13.54 379 GLY B O 1
ATOM 6507 N N . MET B 1 380 ? 16.933 44.931 18.050 1.00 13.20 380 MET B N 1
ATOM 6508 C CA . MET B 1 380 ? 18.261 44.589 17.537 1.00 13.72 380 MET B CA 1
ATOM 6509 C C . MET B 1 380 ? 19.153 45.826 17.501 1.00 13.76 380 MET B C 1
ATOM 6510 O O . MET B 1 380 ? 20.340 45.744 17.818 1.00 14.47 380 MET B O 1
ATOM 6515 N N A GLU B 1 381 ? 18.596 46.985 17.132 0.51 12.97 381 GLU B N 1
ATOM 6516 N N B GLU B 1 381 ? 18.595 46.978 17.124 0.49 13.80 381 GLU B N 1
ATOM 6517 C CA A GLU B 1 381 ? 19.373 48.224 17.158 0.51 12.80 381 GLU B CA 1
ATOM 6518 C CA B GLU B 1 381 ? 19.369 48.214 17.160 0.49 14.08 381 GLU B CA 1
ATOM 6519 C C A GLU B 1 381 ? 19.840 48.545 18.571 0.51 12.54 381 GLU B C 1
ATOM 6520 C C B GLU B 1 381 ? 19.848 48.506 18.575 0.49 13.19 381 GLU B C 1
ATOM 6521 O O A GLU B 1 381 ? 21.006 48.891 18.790 0.51 14.14 381 GLU B O 1
ATOM 6522 O O B GLU B 1 381 ? 21.030 48.793 18.799 0.49 14.48 381 GLU B O 1
ATOM 6533 N N . SER B 1 382 ? 18.936 48.431 19.547 1.00 12.92 382 SER B N 1
ATOM 6534 C CA . SER B 1 382 ? 19.270 48.804 20.918 1.00 13.12 382 SER B CA 1
ATOM 6535 C C . SER B 1 382 ? 20.263 47.820 21.515 1.00 13.97 382 SER B C 1
ATOM 6536 O O . SER B 1 382 ? 21.264 48.214 22.128 1.00 14.57 382 SER B O 1
ATOM 6539 N N . PHE B 1 383 ? 19.995 46.526 21.342 1.00 13.56 383 PHE B N 1
ATOM 6540 C CA . PHE B 1 383 ? 20.907 45.503 21.842 1.00 13.43 383 PHE B CA 1
ATOM 6541 C C . PHE B 1 383 ? 22.289 45.647 21.208 1.00 12.76 383 PHE B C 1
ATOM 6542 O O . PHE B 1 383 ? 23.308 45.489 21.889 1.00 13.63 383 PHE B O 1
ATOM 6550 N N . ASN B 1 384 ? 22.347 45.944 19.905 1.00 12.12 384 ASN B N 1
ATOM 6551 C CA . ASN B 1 384 ? 23.635 46.148 19.248 1.00 13.06 384 ASN B CA 1
ATOM 6552 C C . ASN B 1 384 ? 24.384 47.327 19.861 1.00 13.63 384 ASN B C 1
ATOM 6553 O O . ASN B 1 384 ? 25.525 47.195 20.313 1.00 14.60 384 ASN B O 1
ATOM 6558 N N . LYS B 1 385 ? 23.750 48.503 19.866 1.00 13.26 385 LYS B N 1
ATOM 6559 C CA . LYS B 1 385 ? 24.441 49.732 20.242 1.00 14.27 385 LYS B CA 1
ATOM 6560 C C . LYS B 1 385 ? 24.822 49.734 21.714 1.00 14.13 385 LYS B C 1
ATOM 6561 O O . LYS B 1 385 ? 25.902 50.216 22.083 1.00 14.67 385 LYS B O 1
ATOM 6567 N N . HIS B 1 386 ? 23.949 49.215 22.571 1.00 13.52 386 HIS B N 1
ATOM 6568 C CA . HIS B 1 386 ? 24.095 49.396 24.007 1.00 13.49 386 HIS B CA 1
ATOM 6569 C C . HIS B 1 386 ? 24.581 48.151 24.728 1.00 14.32 386 HIS B C 1
ATOM 6570 O O . HIS B 1 386 ? 24.736 48.185 25.957 1.00 15.61 386 HIS B O 1
ATOM 6577 N N . CYS B 1 387 ? 24.823 47.057 24.004 1.00 14.58 387 CYS B N 1
ATOM 6578 C CA . CYS B 1 387 ? 25.293 45.834 24.636 1.00 14.62 387 CYS B CA 1
ATOM 6579 C C . CYS B 1 387 ? 26.302 45.095 23.760 1.00 14.06 387 CYS B C 1
ATOM 6580 O O . CYS B 1 387 ? 27.469 44.974 24.144 1.00 16.01 387 CYS B O 1
ATOM 6583 N N . ALA B 1 388 ? 25.883 44.618 22.581 1.00 14.71 388 ALA B N 1
ATOM 6584 C CA . ALA B 1 388 ? 26.728 43.700 21.811 1.00 14.91 388 ALA B CA 1
ATOM 6585 C C . ALA B 1 388 ? 28.072 44.318 21.442 1.00 14.61 388 ALA B C 1
ATOM 6586 O O . ALA B 1 388 ? 29.111 43.647 21.526 1.00 14.26 388 ALA B O 1
ATOM 6588 N N . VAL B 1 389 ? 28.081 45.585 21.007 1.00 14.55 389 VAL B N 1
ATOM 6589 C CA . VAL B 1 389 ? 29.346 46.196 20.603 1.00 15.71 389 VAL B CA 1
ATOM 6590 C C . VAL B 1 389 ? 30.356 46.243 21.739 1.00 15.61 389 VAL B C 1
ATOM 6591 O O . VAL B 1 389 ? 31.563 46.344 21.485 1.00 16.64 389 VAL B O 1
ATOM 6595 N N . GLY B 1 390 ? 29.897 46.182 22.987 1.00 15.12 390 GLY B N 1
ATOM 6596 C CA . GLY B 1 390 ? 30.760 46.268 24.143 1.00 15.61 390 GLY B CA 1
ATOM 6597 C C . GLY B 1 390 ? 31.059 44.966 24.860 1.00 15.92 390 GLY B C 1
ATOM 6598 O O . GLY B 1 390 ? 31.661 45.005 25.940 1.00 17.98 390 GLY B O 1
ATOM 6599 N N . ILE B 1 391 ? 30.665 43.814 24.308 1.00 14.75 391 ILE B N 1
ATOM 6600 C CA . ILE B 1 391 ? 30.974 42.541 24.958 1.00 15.64 391 ILE B CA 1
ATOM 6601 C C . ILE B 1 391 ? 32.482 42.344 25.006 1.00 15.42 391 ILE B C 1
ATOM 6602 O O . ILE B 1 391 ? 33.172 42.468 23.985 1.00 17.16 391 ILE B O 1
ATOM 6607 N N . GLU B 1 392 ? 33.008 42.015 26.186 1.00 16.02 392 GLU B N 1
ATOM 6608 C CA . GLU B 1 392 ? 34.430 41.740 26.339 1.00 17.66 392 GLU B CA 1
ATOM 6609 C C . GLU B 1 392 ? 34.626 40.521 27.226 1.00 17.01 392 GLU B C 1
ATOM 6610 O O . GLU B 1 392 ? 33.824 40.274 28.133 1.00 16.87 392 GLU B O 1
ATOM 6616 N N . PRO B 1 393 ? 35.680 39.744 26.990 1.00 16.87 393 PRO B N 1
ATOM 6617 C CA . PRO B 1 393 ? 35.959 38.597 27.858 1.00 16.74 393 PRO B CA 1
ATOM 6618 C C . PRO B 1 393 ? 36.559 39.032 29.184 1.00 16.36 393 PRO B C 1
ATOM 6619 O O . PRO B 1 393 ? 37.305 40.012 29.269 1.00 19.11 393 PRO B O 1
ATOM 6623 N N . ASN B 1 394 ? 36.229 38.274 30.228 1.00 17.29 394 ASN B N 1
ATOM 6624 C CA . ASN B 1 394 ? 36.944 38.334 31.503 1.00 16.70 394 ASN B CA 1
ATOM 6625 C C . ASN B 1 394 ? 37.939 37.178 31.461 1.00 17.28 394 ASN B C 1
ATOM 6626 O O . ASN B 1 394 ? 37.640 36.056 31.870 1.00 17.19 394 ASN B O 1
ATOM 6631 N N A ARG B 1 395 ? 39.142 37.462 30.955 0.47 17.75 395 ARG B N 1
ATOM 6632 N N B ARG B 1 395 ? 39.140 37.466 30.951 0.53 17.63 395 ARG B N 1
ATOM 6633 C CA A ARG B 1 395 ? 40.074 36.391 30.610 0.47 18.20 395 ARG B CA 1
ATOM 6634 C CA B ARG B 1 395 ? 40.082 36.402 30.611 0.53 17.99 395 ARG B CA 1
ATOM 6635 C C A ARG B 1 395 ? 40.546 35.617 31.836 0.47 18.98 395 ARG B C 1
ATOM 6636 C C B ARG B 1 395 ? 40.524 35.617 31.841 0.53 18.80 395 ARG B C 1
ATOM 6637 O O A ARG B 1 395 ? 40.693 34.390 31.778 0.47 19.39 395 ARG B O 1
ATOM 6638 O O B ARG B 1 395 ? 40.627 34.385 31.791 0.53 19.26 395 ARG B O 1
ATOM 6653 N N . GLU B 1 396 ? 40.796 36.306 32.952 1.00 19.47 396 GLU B N 1
ATOM 6654 C CA . GLU B 1 396 ? 41.231 35.604 34.159 1.00 20.61 396 GLU B CA 1
ATOM 6655 C C . GLU B 1 396 ? 40.139 34.671 34.673 1.00 18.86 396 GLU B C 1
ATOM 6656 O O . GLU B 1 396 ? 40.415 33.530 35.064 1.00 18.42 396 GLU B O 1
ATOM 6662 N N . ARG B 1 397 ? 38.890 35.139 34.680 1.00 17.80 397 ARG B N 1
ATOM 6663 C CA . ARG B 1 397 ? 37.790 34.304 35.152 1.00 16.32 397 ARG B CA 1
ATOM 6664 C C . ARG B 1 397 ? 37.559 33.117 34.220 1.00 16.30 397 ARG B C 1
ATOM 6665 O O . ARG B 1 397 ? 37.345 31.989 34.682 1.00 17.32 397 ARG B O 1
ATOM 6673 N N . ILE B 1 398 ? 37.609 33.352 32.906 1.00 16.30 398 ILE B N 1
ATOM 6674 C CA . ILE B 1 398 ? 37.479 32.263 31.939 1.00 15.79 398 ILE B CA 1
ATOM 6675 C C . ILE B 1 398 ? 38.518 31.184 32.209 1.00 16.74 398 ILE B C 1
ATOM 6676 O O . ILE B 1 398 ? 38.205 29.986 32.241 1.00 17.05 398 ILE B O 1
ATOM 6681 N N . ASN B 1 399 ? 39.778 31.594 32.406 1.00 17.43 399 ASN B N 1
ATOM 6682 C CA . ASN B 1 399 ? 40.842 30.618 32.613 1.00 20.04 399 ASN B CA 1
ATOM 6683 C C . ASN B 1 399 ? 40.736 29.928 33.967 1.00 19.81 399 ASN B C 1
ATOM 6684 O O . ASN B 1 399 ? 41.058 28.740 34.079 1.00 20.92 399 ASN B O 1
ATOM 6689 N N . GLN B 1 400 ? 40.280 30.648 34.993 1.00 19.96 400 GLN B N 1
ATOM 6690 C CA . GLN B 1 400 ? 40.058 30.052 36.306 1.00 21.49 400 GLN B CA 1
ATOM 6691 C C . GLN B 1 400 ? 39.018 28.938 36.239 1.00 20.59 400 GLN B C 1
ATOM 6692 O O . GLN B 1 400 ? 39.240 27.832 36.749 1.00 21.36 400 GLN B O 1
ATOM 6698 N N . LEU B 1 401 ? 37.877 29.203 35.601 1.00 18.87 401 LEU B N 1
ATOM 6699 C CA . LEU B 1 401 ? 36.849 28.172 35.495 1.00 19.22 401 LEU B CA 1
ATOM 6700 C C . LEU B 1 401 ? 37.339 26.992 34.660 1.00 20.78 401 LEU B C 1
ATOM 6701 O O . LEU B 1 401 ? 37.152 25.828 35.036 1.00 22.80 401 LEU B O 1
ATOM 6706 N N . LEU B 1 402 ? 37.982 27.276 33.525 1.00 20.77 402 LEU B N 1
ATOM 6707 C CA . LEU B 1 402 ? 38.460 26.212 32.646 1.00 22.48 402 LEU B CA 1
ATOM 6708 C C . LEU B 1 402 ? 39.428 25.281 33.369 1.00 25.95 402 LEU B C 1
ATOM 6709 O O . LEU B 1 402 ? 39.307 24.050 33.285 1.00 27.20 402 LEU B O 1
ATOM 6714 N N . ASN B 1 403 ? 40.403 25.848 34.083 1.00 27.57 403 ASN B N 1
ATOM 6715 C CA . ASN B 1 403 ? 41.475 25.036 34.650 1.00 32.24 403 ASN B CA 1
ATOM 6716 C C . ASN B 1 403 ? 41.114 24.383 35.977 1.00 35.70 403 ASN B C 1
ATOM 6717 O O . ASN B 1 403 ? 41.730 23.374 36.337 1.00 35.76 403 ASN B O 1
ATOM 6722 N N . GLU B 1 404 ? 40.144 24.922 36.708 1.00 38.09 404 GLU B N 1
ATOM 6723 C CA . GLU B 1 404 ? 39.691 24.296 37.944 1.00 39.91 404 GLU B CA 1
ATOM 6724 C C . GLU B 1 404 ? 38.586 23.270 37.720 1.00 38.44 404 GLU B C 1
ATOM 6725 O O . GLU B 1 404 ? 38.172 22.608 38.678 1.00 39.33 404 GLU B O 1
ATOM 6731 N N . SER B 1 405 ? 38.108 23.117 36.487 1.00 35.73 405 SER B N 1
ATOM 6732 C CA . SER B 1 405 ? 37.099 22.123 36.159 1.00 34.28 405 SER B CA 1
ATOM 6733 C C . SER B 1 405 ? 37.724 20.729 36.101 1.00 34.70 405 SER B C 1
ATOM 6734 O O . SER B 1 405 ? 38.944 20.555 36.208 1.00 36.15 405 SER B O 1
ATOM 6737 N N . LEU B 1 406 ? 36.871 19.716 35.920 1.00 34.02 406 LEU B N 1
ATOM 6738 C CA . LEU B 1 406 ? 37.310 18.330 35.789 1.00 32.68 406 LEU B CA 1
ATOM 6739 C C . LEU B 1 406 ? 37.342 17.845 34.345 1.00 35.07 406 LEU B C 1
ATOM 6740 O O . LEU B 1 406 ? 37.803 16.727 34.094 1.00 33.51 406 LEU B O 1
ATOM 6745 N N . MET B 1 407 ? 36.879 18.659 33.392 1.00 38.33 407 MET B N 1
ATOM 6746 C CA . MET B 1 407 ? 36.698 18.179 32.024 1.00 41.46 407 MET B CA 1
ATOM 6747 C C . MET B 1 407 ? 38.010 17.914 31.298 1.00 41.81 407 MET B C 1
ATOM 6748 O O . MET B 1 407 ? 38.056 17.050 30.414 1.00 43.03 407 MET B O 1
ATOM 6753 N N . LEU B 1 408 ? 39.080 18.626 31.645 1.00 39.81 408 LEU B N 1
ATOM 6754 C CA . LEU B 1 408 ? 40.314 18.448 30.888 1.00 37.84 408 LEU B CA 1
ATOM 6755 C C . LEU B 1 408 ? 40.988 17.103 31.136 1.00 37.52 408 LEU B C 1
ATOM 6756 O O . LEU B 1 408 ? 42.018 16.830 30.509 1.00 36.85 408 LEU B O 1
ATOM 6761 N N . VAL B 1 409 ? 40.436 16.261 32.013 1.00 37.28 409 VAL B N 1
ATOM 6762 C CA . VAL B 1 409 ? 41.085 14.995 32.351 1.00 38.42 409 VAL B CA 1
ATOM 6763 C C . VAL B 1 409 ? 41.217 14.089 31.133 1.00 40.37 409 VAL B C 1
ATOM 6764 O O . VAL B 1 409 ? 42.112 13.237 31.078 1.00 40.34 409 VAL B O 1
ATOM 6768 N N . THR B 1 410 ? 40.341 14.252 30.138 1.00 43.32 410 THR B N 1
ATOM 6769 C CA . THR B 1 410 ? 40.387 13.372 28.973 1.00 45.43 410 THR B CA 1
ATOM 6770 C C . THR B 1 410 ? 41.715 13.478 28.231 1.00 47.41 410 THR B C 1
ATOM 6771 O O . THR B 1 410 ? 42.132 12.522 27.566 1.00 48.57 410 THR B O 1
ATOM 6775 N N . ALA B 1 411 ? 42.398 14.621 28.334 1.00 48.15 411 ALA B N 1
ATOM 6776 C CA . ALA B 1 411 ? 43.699 14.778 27.691 1.00 49.36 411 ALA B CA 1
ATOM 6777 C C . ALA B 1 411 ? 44.739 13.793 28.210 1.00 50.23 411 ALA B C 1
ATOM 6778 O O . ALA B 1 411 ? 45.796 13.647 27.584 1.00 49.91 411 ALA B O 1
ATOM 6780 N N . LEU B 1 412 ? 44.474 13.120 29.327 1.00 51.13 412 LEU B N 1
ATOM 6781 C CA . LEU B 1 412 ? 45.410 12.153 29.887 1.00 53.03 412 LEU B CA 1
ATOM 6782 C C . LEU B 1 412 ? 45.193 10.735 29.370 1.00 56.07 412 LEU B C 1
ATOM 6783 O O . LEU B 1 412 ? 45.968 9.841 29.724 1.00 56.90 412 LEU B O 1
ATOM 6788 N N . ASN B 1 413 ? 44.173 10.510 28.540 1.00 57.14 413 ASN B N 1
ATOM 6789 C CA . ASN B 1 413 ? 43.854 9.154 28.096 1.00 57.75 413 ASN B CA 1
ATOM 6790 C C . ASN B 1 413 ? 45.035 8.509 27.379 1.00 58.07 413 ASN B C 1
ATOM 6791 O O . ASN B 1 413 ? 45.558 7.477 27.816 1.00 57.98 413 ASN B O 1
ATOM 6796 N N . THR B 1 414 ? 45.469 9.105 26.267 1.00 58.54 414 THR B N 1
ATOM 6797 C CA . THR B 1 414 ? 46.502 8.485 25.445 1.00 59.18 414 THR B CA 1
ATOM 6798 C C . THR B 1 414 ? 47.847 8.371 26.154 1.00 59.75 414 THR B C 1
ATOM 6799 O O . THR B 1 414 ? 48.765 7.753 25.603 1.00 59.76 414 THR B O 1
ATOM 6803 N N . HIS B 1 415 ? 47.989 8.936 27.351 1.00 59.54 415 HIS B N 1
ATOM 6804 C CA . HIS B 1 415 ? 49.238 8.842 28.096 1.00 59.58 415 HIS B CA 1
ATOM 6805 C C . HIS B 1 415 ? 49.199 7.816 29.220 1.00 58.97 415 HIS B C 1
ATOM 6806 O O . HIS B 1 415 ? 50.244 7.248 29.559 1.00 58.70 415 HIS B O 1
ATOM 6813 N N . ILE B 1 416 ? 48.029 7.556 29.796 1.00 58.41 416 ILE B N 1
ATOM 6814 C CA . ILE B 1 416 ? 47.928 6.649 30.936 1.00 57.70 416 ILE B CA 1
ATOM 6815 C C . ILE B 1 416 ? 46.670 5.784 30.882 1.00 58.01 416 ILE B C 1
ATOM 6816 O O . ILE B 1 416 ? 45.678 6.147 30.252 1.00 58.59 416 ILE B O 1
ATOM 6821 N N . ALA B 1 425 ? 40.695 12.218 38.838 1.00 52.18 425 ALA B N 1
ATOM 6822 C CA . ALA B 1 425 ? 39.454 12.929 38.549 1.00 52.79 425 ALA B CA 1
ATOM 6823 C C . ALA B 1 425 ? 38.419 12.669 39.637 1.00 53.16 425 ALA B C 1
ATOM 6824 O O . ALA B 1 425 ? 37.906 13.606 40.249 1.00 52.26 425 ALA B O 1
ATOM 6826 N N . LYS B 1 426 ? 38.106 11.392 39.874 1.00 53.98 426 LYS B N 1
ATOM 6827 C CA . LYS B 1 426 ? 37.262 11.051 41.015 1.00 55.38 426 LYS B CA 1
ATOM 6828 C C . LYS B 1 426 ? 37.893 11.532 42.314 1.00 54.47 426 LYS B C 1
ATOM 6829 O O . LYS B 1 426 ? 37.196 12.022 43.210 1.00 54.44 426 LYS B O 1
ATOM 6835 N N . LYS B 1 427 ? 39.217 11.405 42.430 1.00 53.55 427 LYS B N 1
ATOM 6836 C CA . LYS B 1 427 ? 39.906 11.885 43.622 1.00 51.86 427 LYS B CA 1
ATOM 6837 C C . LYS B 1 427 ? 39.840 13.403 43.724 1.00 50.97 427 LYS B C 1
ATOM 6838 O O . LYS B 1 427 ? 39.631 13.949 44.814 1.00 50.77 427 LYS B O 1
ATOM 6844 N N . ALA B 1 428 ? 40.027 14.101 42.603 1.00 48.66 428 ALA B N 1
ATOM 6845 C CA . ALA B 1 428 ? 39.905 15.553 42.615 1.00 47.62 428 ALA B CA 1
ATOM 6846 C C . ALA B 1 428 ? 38.507 15.972 43.049 1.00 47.56 428 ALA B C 1
ATOM 6847 O O . ALA B 1 428 ? 38.344 16.852 43.901 1.00 46.64 428 ALA B O 1
ATOM 6849 N N . HIS B 1 429 ? 37.483 15.331 42.483 1.00 48.28 429 HIS B N 1
ATOM 6850 C CA . HIS B 1 429 ? 36.107 15.706 42.793 1.00 49.04 429 HIS B CA 1
ATOM 6851 C C . HIS B 1 429 ? 35.772 15.425 44.252 1.00 49.25 429 HIS B C 1
ATOM 6852 O O . HIS B 1 429 ? 35.236 16.289 44.954 1.00 48.41 429 HIS B O 1
ATOM 6859 N N . LYS B 1 430 ? 36.083 14.219 44.730 1.00 51.21 430 LYS B N 1
ATOM 6860 C CA . LYS B 1 430 ? 35.685 13.853 46.085 1.00 52.94 430 LYS B CA 1
ATOM 6861 C C . LYS B 1 430 ? 36.498 14.593 47.140 1.00 51.68 430 LYS B C 1
ATOM 6862 O O . LYS B 1 430 ? 35.993 14.851 48.238 1.00 51.37 430 LYS B O 1
ATOM 6868 N N . GLU B 1 431 ? 37.742 14.952 46.832 1.00 51.15 431 GLU B N 1
ATOM 6869 C CA . GLU B 1 431 ? 38.622 15.594 47.798 1.00 51.38 431 GLU B CA 1
ATOM 6870 C C . GLU B 1 431 ? 38.791 17.091 47.564 1.00 50.98 431 GLU B C 1
ATOM 6871 O O . GLU B 1 431 ? 39.555 17.734 48.290 1.00 51.28 431 GLU B O 1
ATOM 6877 N N . GLY B 1 432 ? 38.098 17.658 46.583 1.00 50.12 432 GLY B N 1
ATOM 6878 C CA . GLY B 1 432 ? 38.164 19.089 46.337 1.00 50.63 432 GLY B CA 1
ATOM 6879 C C . GLY B 1 432 ? 39.504 19.583 45.835 1.00 50.17 432 GLY B C 1
ATOM 6880 O O . GLY B 1 432 ? 39.943 20.674 46.220 1.00 49.98 432 GLY B O 1
ATOM 6881 N N . LEU B 1 433 ? 40.161 18.813 44.975 1.00 49.67 433 LEU B N 1
ATOM 6882 C CA . LEU B 1 433 ? 41.473 19.156 44.453 1.00 48.99 433 LEU B CA 1
ATOM 6883 C C . LEU B 1 433 ? 41.375 19.514 42.976 1.00 47.08 433 LEU B C 1
ATOM 6884 O O . LEU B 1 433 ? 40.398 19.189 42.296 1.00 45.57 433 LEU B O 1
ATOM 6889 N N . THR B 1 434 ? 42.403 20.200 42.485 1.00 46.25 434 THR B N 1
ATOM 6890 C CA . THR B 1 434 ? 42.554 20.334 41.047 1.00 45.31 434 THR B CA 1
ATOM 6891 C C . THR B 1 434 ? 42.953 18.986 40.456 1.00 44.63 434 THR B C 1
ATOM 6892 O O . THR B 1 434 ? 43.407 18.080 41.162 1.00 44.27 434 THR B O 1
ATOM 6896 N N . LEU B 1 435 ? 42.771 18.851 39.142 1.00 45.01 435 LEU B N 1
ATOM 6897 C CA . LEU B 1 435 ? 43.224 17.639 38.468 1.00 44.95 435 LEU B CA 1
ATOM 6898 C C . LEU B 1 435 ? 44.720 17.433 38.669 1.00 46.01 435 LEU B C 1
ATOM 6899 O O . LEU B 1 435 ? 45.172 16.323 38.972 1.00 45.10 435 LEU B O 1
ATOM 6904 N N . LYS B 1 436 ? 45.506 18.498 38.502 1.00 47.83 436 LYS B N 1
ATOM 6905 C CA . LYS B 1 436 ? 46.951 18.377 38.672 1.00 50.25 436 LYS B CA 1
ATOM 6906 C C . LYS B 1 436 ? 47.311 18.003 40.104 1.00 52.58 436 LYS B C 1
ATOM 6907 O O . LYS B 1 436 ? 48.181 17.155 40.330 1.00 53.31 436 LYS B O 1
ATOM 6913 N N . ALA B 1 437 ? 46.655 18.626 41.087 1.00 53.77 437 ALA B N 1
ATOM 6914 C CA . ALA B 1 437 ? 46.958 18.320 42.482 1.00 54.46 437 ALA B CA 1
ATOM 6915 C C . ALA B 1 437 ? 46.620 16.872 42.817 1.00 55.26 437 ALA B C 1
ATOM 6916 O O . ALA B 1 437 ? 47.388 16.190 43.506 1.00 55.31 437 ALA B O 1
ATOM 6918 N N . ALA B 1 438 ? 45.473 16.385 42.338 1.00 56.08 438 ALA B N 1
ATOM 6919 C CA . ALA B 1 438 ? 45.113 14.990 42.562 1.00 56.60 438 ALA B CA 1
ATOM 6920 C C . ALA B 1 438 ? 46.086 14.050 41.858 1.00 58.38 438 ALA B C 1
ATOM 6921 O O . ALA B 1 438 ? 46.492 13.028 42.425 1.00 58.15 438 ALA B O 1
ATOM 6923 N N . ALA B 1 439 ? 46.479 14.385 40.627 1.00 59.76 439 ALA B N 1
ATOM 6924 C CA . ALA B 1 439 ? 47.404 13.535 39.882 1.00 60.33 439 ALA B CA 1
ATOM 6925 C C . ALA B 1 439 ? 48.749 13.429 40.590 1.00 61.54 439 ALA B C 1
ATOM 6926 O O . ALA B 1 439 ? 49.283 12.328 40.773 1.00 62.29 439 ALA B O 1
ATOM 6928 N N . LEU B 1 440 ? 49.380 14.567 40.885 1.00 62.29 440 LEU B N 1
ATOM 6929 C CA . LEU B 1 440 ? 50.724 14.586 41.524 1.00 63.43 440 LEU B CA 1
ATOM 6930 C C . LEU B 1 440 ? 50.642 13.778 42.816 1.00 64.95 440 LEU B C 1
ATOM 6931 O O . LEU B 1 440 ? 51.610 13.083 43.153 1.00 64.60 440 LEU B O 1
ATOM 6936 N N . ALA B 1 441 ? 49.548 13.947 43.553 1.00 65.85 441 ALA B N 1
ATOM 6937 C CA . ALA B 1 441 ? 49.397 13.234 44.838 1.00 66.35 441 ALA B CA 1
ATOM 6938 C C . ALA B 1 441 ? 49.414 11.729 44.600 1.00 67.17 441 ALA B C 1
ATOM 6939 O O . ALA B 1 441 ? 49.972 11.035 45.449 1.00 67.39 441 ALA B O 1
ATOM 6941 N N . LEU B 1 442 ? 48.934 11.269 43.448 1.00 67.47 442 LEU B N 1
ATOM 6942 C CA . LEU B 1 442 ? 48.899 9.815 43.150 1.00 67.77 442 LEU B CA 1
ATOM 6943 C C . LEU B 1 442 ? 50.217 9.371 42.515 1.00 69.35 442 LEU B C 1
ATOM 6944 O O . LEU B 1 442 ? 50.346 8.190 42.235 1.00 69.81 442 LEU B O 1
ATOM 6949 N N . GLY B 1 443 ? 51.129 10.303 42.249 1.00 69.95 443 GLY B N 1
ATOM 6950 C CA . GLY B 1 443 ? 52.419 9.955 41.630 1.00 69.74 443 GLY B CA 1
ATOM 6951 C C . GLY B 1 443 ? 52.216 9.301 40.277 1.00 69.82 443 GLY B C 1
ATOM 6952 O O . GLY B 1 443 ? 52.950 8.354 39.950 1.00 70.20 443 GLY B O 1
ATOM 6953 N N . TYR B 1 444 ? 51.271 9.820 39.492 1.00 68.97 444 TYR B N 1
ATOM 6954 C CA . TYR B 1 444 ? 50.973 9.234 38.163 1.00 68.75 444 TYR B CA 1
ATOM 6955 C C . TYR B 1 444 ? 51.619 10.083 37.073 1.00 66.99 444 TYR B C 1
ATOM 6956 O O . TYR B 1 444 ? 51.554 9.678 35.933 1.00 66.91 444 TYR B O 1
ATOM 6965 N N . LEU B 1 445 ? 52.170 11.224 37.470 1.00 65.55 445 LEU B N 1
ATOM 6966 C CA . LEU B 1 445 ? 52.887 12.196 36.610 1.00 65.02 445 LEU B CA 1
ATOM 6967 C C . LEU B 1 445 ? 53.503 13.264 37.502 1.00 64.96 445 LEU B C 1
ATOM 6968 O O . LEU B 1 445 ? 53.360 13.232 38.690 1.00 64.48 445 LEU B O 1
ATOM 6973 N N . SER B 1 446 ? 54.020 14.283 36.877 1.00 65.78 446 SER B N 1
ATOM 6974 C CA . SER B 1 446 ? 54.916 15.265 37.544 1.00 67.40 446 SER B CA 1
ATOM 6975 C C . SER B 1 446 ? 54.355 16.681 37.373 1.00 68.59 446 SER B C 1
ATOM 6976 O O . SER B 1 446 ? 53.157 16.809 37.052 1.00 68.43 446 SER B O 1
ATOM 6979 N N . GLU B 1 447 ? 55.196 17.699 37.580 1.00 69.64 447 GLU B N 1
ATOM 6980 C CA . GLU B 1 447 ? 54.769 19.118 37.445 1.00 70.49 447 GLU B CA 1
ATOM 6981 C C . GLU B 1 447 ? 55.134 19.625 36.045 1.00 68.41 447 GLU B C 1
ATOM 6982 O O . GLU B 1 447 ? 54.916 20.823 35.774 1.00 68.38 447 GLU B O 1
ATOM 6988 N N . ALA B 1 448 ? 55.666 18.740 35.195 1.00 66.00 448 ALA B N 1
ATOM 6989 C CA . ALA B 1 448 ? 56.059 19.112 33.816 1.00 63.51 448 ALA B CA 1
ATOM 6990 C C . ALA B 1 448 ? 55.263 18.276 32.808 1.00 61.95 448 ALA B C 1
ATOM 6991 O O . ALA B 1 448 ? 54.926 18.807 31.732 1.00 61.48 448 ALA B O 1
ATOM 6993 N N . GLU B 1 449 ? 54.979 17.016 33.154 1.00 60.64 449 GLU B N 1
ATOM 6994 C CA . GLU B 1 449 ? 54.213 16.104 32.261 1.00 59.63 449 GLU B CA 1
ATOM 6995 C C . GLU B 1 449 ? 52.771 16.609 32.136 1.00 56.97 449 GLU B C 1
ATOM 6996 O O . GLU B 1 449 ? 52.237 16.598 31.010 1.00 57.18 449 GLU B O 1
ATOM 7002 N N . PHE B 1 450 ? 52.175 17.031 33.256 1.00 53.72 450 PHE B N 1
ATOM 7003 C CA . PHE B 1 450 ? 50.803 17.529 33.261 1.00 51.29 450 PHE B CA 1
ATOM 7004 C C . PHE B 1 450 ? 50.700 18.799 32.428 1.00 52.37 450 PHE B C 1
ATOM 7005 O O . PHE B 1 450 ? 49.795 18.945 31.599 1.00 50.84 450 PHE B O 1
ATOM 7013 N N . ASP B 1 451 ? 51.631 19.734 32.639 1.00 53.61 451 ASP B N 1
ATOM 7014 C CA . ASP B 1 451 ? 51.672 20.943 31.825 1.00 54.71 451 ASP B CA 1
ATOM 7015 C C . ASP B 1 451 ? 51.855 20.611 30.352 1.00 53.49 451 ASP B C 1
ATOM 7016 O O . ASP B 1 451 ? 51.406 21.365 29.482 1.00 52.79 451 ASP B O 1
ATOM 7021 N N . SER B 1 452 ? 52.510 19.487 30.056 1.00 52.68 452 SER B N 1
ATOM 7022 C CA . SER B 1 452 ? 52.762 19.103 28.673 1.00 51.98 452 SER B CA 1
ATOM 7023 C C . SER B 1 452 ? 51.553 18.419 28.043 1.00 51.12 452 SER B C 1
ATOM 7024 O O . SER B 1 452 ? 51.248 18.655 26.869 1.00 50.37 452 SER B O 1
ATOM 7027 N N . TRP B 1 453 ? 50.854 17.576 28.805 1.00 49.70 453 TRP B N 1
ATOM 7028 C CA . TRP B 1 453 ? 49.811 16.724 28.245 1.00 48.88 453 TRP B CA 1
ATOM 7029 C C . TRP B 1 453 ? 48.432 17.368 28.250 1.00 46.64 453 TRP B C 1
ATOM 7030 O O . TRP B 1 453 ? 47.597 17.019 27.407 1.00 47.79 453 TRP B O 1
ATOM 7041 N N . VAL B 1 454 ? 48.168 18.285 29.174 1.00 44.48 454 VAL B N 1
ATOM 7042 C CA . VAL B 1 454 ? 46.839 18.876 29.337 1.00 42.31 454 VAL B CA 1
ATOM 7043 C C . VAL B 1 454 ? 46.883 20.264 28.706 1.00 41.10 454 VAL B C 1
ATOM 7044 O O . VAL B 1 454 ? 47.203 21.262 29.357 1.00 40.35 454 VAL B O 1
ATOM 7048 N N . ARG B 1 455 ? 46.533 20.332 27.424 1.00 39.11 455 ARG B N 1
ATOM 7049 C CA . ARG B 1 455 ? 46.568 21.580 26.662 1.00 38.62 455 ARG B CA 1
ATOM 7050 C C . ARG B 1 455 ? 45.170 21.881 26.146 1.00 35.70 455 ARG B C 1
ATOM 7051 O O . ARG B 1 455 ? 44.748 21.319 25.119 1.00 35.09 455 ARG B O 1
ATOM 7059 N N . PRO B 1 456 ? 44.414 22.751 26.819 1.00 33.61 456 PRO B N 1
ATOM 7060 C CA . PRO B 1 456 ? 43.053 23.057 26.345 1.00 32.96 456 PRO B CA 1
ATOM 7061 C C . PRO B 1 456 ? 43.010 23.593 24.927 1.00 31.04 456 PRO B C 1
ATOM 7062 O O . PRO B 1 456 ? 42.032 23.346 24.208 1.00 29.85 456 PRO B O 1
ATOM 7066 N N . GLU B 1 457 ? 44.037 24.327 24.502 1.00 31.68 457 GLU B N 1
ATOM 7067 C CA . GLU B 1 457 ? 44.054 24.868 23.149 1.00 32.96 457 GLU B CA 1
ATOM 7068 C C . GLU B 1 457 ? 44.174 23.787 22.083 1.00 31.30 457 GLU B C 1
ATOM 7069 O O . GLU B 1 457 ? 43.960 24.078 20.900 1.00 32.93 457 GLU B O 1
ATOM 7075 N N . GLN B 1 458 ? 44.499 22.553 22.470 1.00 30.81 458 GLN B N 1
ATOM 7076 C CA . GLN B 1 458 ? 44.524 21.418 21.562 1.00 30.42 458 GLN B CA 1
ATOM 7077 C C . GLN B 1 458 ? 43.234 20.604 21.628 1.00 28.29 458 GLN B C 1
ATOM 7078 O O . GLN B 1 458 ? 43.146 19.537 21.010 1.00 28.52 458 GLN B O 1
ATOM 7084 N N . MET B 1 459 ? 42.226 21.097 22.348 1.00 25.26 459 MET B N 1
ATOM 7085 C CA . MET B 1 459 ? 41.014 20.346 22.653 1.00 25.04 459 MET B CA 1
ATOM 7086 C C . MET B 1 459 ? 39.773 20.970 22.024 1.00 22.82 459 MET B C 1
ATOM 7087 O O . MET B 1 459 ? 38.652 20.628 22.411 1.00 24.98 459 MET B O 1
ATOM 7092 N N . VAL B 1 460 ? 39.987 21.876 21.064 1.00 21.78 460 VAL B N 1
ATOM 7093 C CA . VAL B 1 460 ? 38.867 22.569 20.360 1.00 21.78 460 VAL B CA 1
ATOM 7094 C C . VAL B 1 460 ? 38.973 22.280 18.859 1.00 24.55 460 VAL B C 1
ATOM 7095 O O . VAL B 1 460 ? 38.532 23.129 18.060 1.00 23.20 460 VAL B O 1
ATOM 7099 N N . GLY B 1 461 ? 39.539 21.122 18.501 1.00 30.59 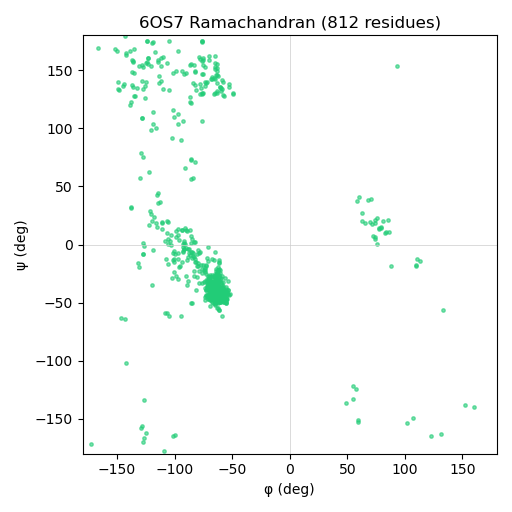461 GLY B N 1
ATOM 7100 C CA . GLY B 1 461 ? 39.699 20.731 17.087 1.00 38.25 46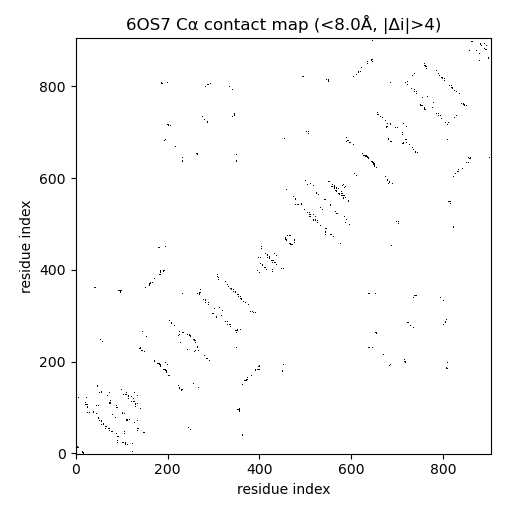1 GLY B CA 1
ATOM 7101 C C . GLY B 1 461 ? 38.696 19.664 16.683 1.00 44.27 461 GLY B C 1
ATOM 7102 O O . GLY B 1 461 ? 38.807 18.547 17.226 1.00 47.80 461 GLY B O 1
#

Foldseek 3Di:
DPDWDWAADPVGIDTDRQPAQFDDLLVVQCVPPVDDQAFDDLLLLLLLLLLLLLLLVLCCVVVNAPPLLSVLLNVQSVCSNVVNHPVQGRHHLRTWLLCQSSNRSSLRNSQQSSQVVVVHHHHPGGPGHSCSRSQPLAASLQSNLQSLLLSLLCLCVPFQLVLLVLLLVLLLVVLVVFQQAKFFDADPNDTAAIATPSVVSVVLSVLSVVLSVQLVVLNVVSLAGLTQLHDQHVSPPHDPCSQQSSQVSSCVVSVHNHGHHPGNQCSFQFPVSLLSSLVSLLSVLVSLLVVLVVQCQCCPDVPPGNRFKHWAQDDPVRHSVLSVLSNVLSVLSVVLSVQLVVQRVDGDRRHRRNRSSNSSSSVSSSCSNRVSSNCCRVRTSNGMGGPRVSRVVNVQQDLHLLVLCCVPQHDVVSVVLSVCCVVPVHTSLVSCVVVVPDDPVVCVVRRDSSVRHD/DWDWFDDPVGIDTDRQPAQAGDLLVVQVVPQVDDQAFDDLLLLLLLLLLLLLLLVLCVVVVNAPPLLSVLLNVQSVCSVVVNHPVQGRHHLRGWLLCQSSNRSSLRNSQQSSQVVVVHHHHPGGPGHSCSRSQPLAASLQSNLQSLLLSLLCLCVPFQLVLLVLLLVLLLVVLVVFQQQKFFDADPNDTAAIATPSVVSVVLSVLSVVLSVQLVVLNVVSLAGLRQLHDQHVSPPHDPCSQQSSQVSSCVVSVHNHGHHPGNQCSFQFPVSLLSSLVSLLSVLVSLLVVLVVQQQCCPDVPPGNNFKHWDADDDDDPVDPPPGHSVLSVLSNVLSVLSVVLSVQLVVQRVDGDRRHRRNRSSNSSSSVSSSCSNRVSSVCCRVRTSNGIDGPRVSRVVNRQQDQHLCVLCVVPFHVCCVVVVHTPVVSCVVVVVDDPVVCVVRRDSSVRND

Radius of gyration: 32.98 Å; Cα contacts (8 Å, |Δi|>4): 1748; chains: 2; bounding box: 100×93×69 Å